Protein AF-0000000080279941 (afdb_homodimer)

InterPro domains:
  IPR000182 GNAT domain [PS51186] (4-153)
  IPR016181 Acyl-CoA N-acyltransferase [SSF55729] (5-298)
  IPR022902 N-acetyltransferase Eis [MF_01812] (3-399)
  IPR022902 N-acetyltransferase Eis [NF002367] (3-399)
  IPR025559 Enhanced intracellular survival protein domain [PF13530] (300-395)
  IPR036527 SCP2 sterol-binding domain superfamily [G3DSA:3.30.1050.10] (297-388)
  IPR036527 SCP2 sterol-binding domain superfamily [SSF55718] (299-399)
  IPR041380 Eis-like, acetyltransferase domain [PF17668] (181-288)
  IPR051554 Acetyltransferase Eis [PTHR37817] (5-399)

Radius of gyration: 28.17 Å; Cα contacts (8 Å, |Δi|>4): 1881; chains: 2; bounding box: 61×82×66 Å

Foldseek 3Di:
DDQKDKDFDDLVCVQVLLQQLCVQVVHHRDDPVRCVLQSLLADPPFKMFIPPPHTFWIKGWDWKWFAFAVGDIFIETEIDSTHGHPVCPPVCRSVNVLLVNLVVCVVVRNQKYKYDDPDDPPCVLQLWALQFKFWKKKFFLVPFDFDPPQAQAADKDKDWLVRCLVCVLVLVVLEDDRAGQAMHDDPSCSSVVSVVVVVDPFTKMKIFGADPVGTFWMWIWGKDDDDDVGAIEIETPATGGRDRRRVRNHVVVVSVDPRHRMYMYPGHFPPPQPLNRGPGSVSMDTPDMGRAMIMARSNQQVLQARHAWDFDKFKEAEDEPSDRNNGAIWIHDRNTIDGDPDDGQKYAYSNVCRNLQRAQDAQVVCVVVPRMDGDDPCRRVRRNRTSHDPGGHHHRDHD/DDQKDKDFDDLVCVQVLLQQLCVQVVHHRDDPVRCVLQSLLADPPFKMFIPNPHTFWIKGWDWKWFAFAVGDIFIETEIDSTHGHPVCPPVCRSVNNLLVNLVVCVVVRNQKYKYDDPDDPPCVLQLWALQFKFWKKKFFLVPFDFDPPQAQAADKDKDWLVRCLVCVLVLVVLEDDRAGQAMHDDPSCSSVVSVVVVVDPFTKMKIFGADPVGTFWMWIWGKDDDDDVGAIEIETDATGGRDRRRVRNHVVVVSPDPRHGMYMYPGHFPPPQPLNRGPGSVSMDTPDMGRAMIMARSNQQVLQARHAWDFDKFKEAEDEPSDRNNGAIWIHDRNTIDGDPDDGQKYAYSNVCRNLQRAQDAQVVCVVVPRMDGDDPCRRVRRNRTSHDPGGHHHRDHD

Solvent-accessible surface area (backbone atoms only — not comparable to full-atom values): 40721 Å² total; per-residue (Å²): 130,62,88,57,50,76,44,74,52,51,81,90,44,48,63,60,44,52,35,46,25,29,49,58,70,74,37,78,65,71,49,71,68,56,42,68,62,33,55,77,29,58,52,81,92,34,35,38,30,30,29,58,92,50,81,45,29,29,37,30,38,40,69,34,33,31,20,32,42,83,62,42,70,45,50,22,34,43,37,33,66,68,23,48,38,80,93,53,59,97,56,53,54,68,59,51,51,50,52,52,48,54,52,49,32,53,74,71,64,27,37,28,34,35,34,72,75,92,56,74,64,65,46,44,84,74,21,27,13,66,17,14,43,13,28,23,37,38,32,40,48,87,72,55,42,71,37,89,59,33,46,82,37,60,48,74,46,80,31,50,54,72,57,36,66,74,39,42,67,59,60,57,67,51,35,72,70,71,42,18,46,20,51,55,79,40,82,36,49,48,42,51,49,49,53,58,61,64,65,52,91,43,71,50,40,31,43,36,27,29,53,97,92,35,65,28,23,37,36,32,34,34,59,47,58,89,44,94,89,47,74,20,39,31,42,46,77,44,77,49,54,60,47,40,39,32,46,37,23,52,51,53,51,62,68,62,49,77,90,48,44,32,39,36,41,68,61,35,49,67,68,62,58,68,38,60,33,28,56,41,42,79,38,40,38,37,58,34,58,43,81,55,26,28,24,25,62,68,31,40,69,61,50,50,40,64,37,60,38,48,61,59,66,45,28,36,29,36,46,27,92,85,46,61,86,50,37,47,32,35,38,35,31,63,89,18,49,42,78,48,85,66,77,55,30,31,38,31,39,38,19,51,48,20,17,32,64,39,20,54,44,46,49,50,55,37,31,42,28,36,51,32,48,64,76,46,95,57,34,42,60,34,41,30,50,24,42,50,54,96,55,56,10,27,34,88,71,86,116,131,63,88,56,48,76,45,73,51,50,81,89,44,48,61,61,43,52,34,48,24,29,49,55,72,74,38,78,64,70,48,73,68,56,40,67,62,32,55,76,30,58,51,82,92,34,37,38,30,30,30,60,91,49,83,44,29,30,37,32,37,39,70,32,33,31,21,31,42,84,62,42,70,44,49,22,34,41,38,33,65,68,24,48,37,80,92,53,58,95,54,55,54,68,58,51,51,50,52,53,47,52,52,49,31,52,74,72,64,27,40,28,33,35,33,70,74,92,56,74,62,64,46,45,85,74,21,26,13,65,18,14,42,12,28,23,38,38,32,41,48,86,70,55,41,70,38,89,60,33,46,82,36,59,48,76,47,80,32,51,54,70,56,36,66,74,39,42,68,59,58,58,69,52,35,73,69,73,41,18,46,20,49,55,81,39,82,36,50,49,42,51,51,50,54,58,61,65,65,52,90,46,70,49,40,31,43,36,28,30,52,97,92,36,66,29,23,36,36,32,32,34,60,46,57,88,44,93,90,47,74,21,40,31,42,45,77,45,78,50,54,60,44,40,38,32,48,37,24,52,51,53,51,62,68,63,48,77,89,47,42,32,39,35,42,68,62,34,49,66,70,62,58,68,35,60,33,28,56,39,42,77,39,41,39,38,57,34,60,43,82,55,26,28,24,26,62,69,31,40,70,62,50,51,40,65,35,58,37,45,62,59,67,45,27,36,30,34,46,26,91,84,46,62,88,50,36,45,31,34,39,36,32,63,90,18,49,42,79,48,85,66,80,53,28,32,38,32,39,37,19,50,49,19,17,31,65,40,21,54,44,46,48,50,53,38,32,44,28,38,50,33,48,65,74,43,94,58,34,40,61,36,41,31,50,24,44,51,54,95,57,56,9,28,33,90,72,87,117

Secondary structure (DSSP, 8-state):
--S-EEEEPPGGGHHHHHHHHHHHTT-PPPPHHHHHHHGGGS-TT-EEEEEESEEEEEEEEEEEEEE-TTS-EEEEEEEEEEEE-GGGTTSSHHHHHHHHHHHHHHHHT--EEEE--SSTTSGGGGT-EEEEEEEEEEEETTT--B-TTS----EEEEE-HHHHHHHHHHHHHHS---STT-B---GGGHHHHHHHHHT-SS-EEEEEEEETTEEEEEEEEEEE-SSTTSPPEEEEEEEEESSHHHHHHHHHHHHH-TT--EEEEEEEETT--GGGGBSSGGGEEEEEEEEEEEEEESSHHHHHHHS---SS-EEEEEE-TT-GGG-EEEEEETTEEEEE-SPPSEEEEHHHHHHHHTTSS-HHHHHHTTSEEE-STTHHHHHHHHH--SS-----S--/--S-EEEEPPGGGHHHHHHHHHHHTT-PPPPHHHHHHHGGGS-TT-EEEEEESEEEEEEEEEEEEEE-TTS-EEEEEEEEEEEE-GGGTTSSHHHHHHHHHHHHHHHHT--EEEE--SSTTSSGGGT-EEEEEEEEEEEETTT--B-TTS----EEEEE-HHHHHHHHHHHHHHS---STT-B---GGGHHHHHHHHHT-SS-EEEEEEEETTEEEEEEEEEEE-SSTTSPPEEEEEEEEESSHHHHHHHHHHHHH-TT--EEEEEEEETT--GGGGBSSGGGEEEEEEEEEEEEEESSHHHHHHHS---SS-EEEEEE-TT-GGG-EEEEEETTEEEEE-SPPSEEEEHHHHHHHHTTSS-HHHHHHTTSEEE-STTHHHHHHHHH--SS-----S--

pLDDT: mean 95.0, std 4.56, range [46.12, 98.75]

Nearest PDB structures (foldseek):
  6rft-assembly1_C  TM=8.939E-01  e=1.212E-42  Mycobacteroides abscessus
  3sxn-assembly1_F  TM=8.979E-01  e=3.212E-42  Mycolicibacterium smegmatis MC2 155
  8f51-assembly1_A  TM=8.846E-01  e=4.867E-38  Mycobacterium tuberculosis H37Rv
  8f4w-assembly1_A  TM=8.832E-01  e=1.549E-37  Mycobacterium tuberculosis H37Rv
  6x7a-assembly1_AAA  TM=8.754E-01  e=7.015E-38  Mycobacterium tuberculosis H37Rv

Organism: Amycolatopsis orientalis (NCBI:txid31958)

Structure (mmCIF, N/CA/C/O backbone):
data_AF-0000000080279941-model_v1
#
loop_
_entity.id
_entity.type
_entity.pdbx_description
1 polymer Acetyltransferase
#
loop_
_atom_site.group_PDB
_atom_site.id
_atom_site.type_symbol
_atom_site.label_atom_id
_atom_site.label_alt_id
_atom_site.label_comp_id
_atom_site.label_asym_id
_atom_site.label_entity_id
_atom_site.label_seq_id
_atom_site.pdbx_PDB_ins_code
_atom_site.Cartn_x
_atom_site.Cartn_y
_atom_site.Cartn_z
_atom_site.occupancy
_atom_site.B_iso_or_equiv
_atom_site.auth_seq_id
_atom_site.auth_comp_id
_atom_site.auth_asym_id
_atom_site.auth_atom_id
_atom_site.pdbx_PDB_model_num
ATOM 1 N N . MET A 1 1 ? 24.609 -34 -15.008 1 46.12 1 MET A N 1
ATOM 2 C CA . MET A 1 1 ? 23.219 -34.375 -15.234 1 46.12 1 MET A CA 1
ATOM 3 C C . MET A 1 1 ? 22.828 -35.562 -14.375 1 46.12 1 MET A C 1
ATOM 5 O O . MET A 1 1 ? 23.516 -36.562 -14.367 1 46.12 1 MET A O 1
ATOM 9 N N . GLY A 1 2 ? 22.188 -35.281 -13.211 1 61.88 2 GLY A N 1
ATOM 10 C CA . GLY A 1 2 ? 22.078 -36.375 -12.258 1 61.88 2 GLY A CA 1
ATOM 11 C C . GLY A 1 2 ? 21.375 -37.594 -12.82 1 61.88 2 GLY A C 1
ATOM 12 O O . GLY A 1 2 ? 20.828 -37.531 -13.922 1 61.88 2 GLY A O 1
ATOM 13 N N . ASP A 1 3 ? 21.5 -38.75 -12.188 1 84.19 3 ASP A N 1
ATOM 14 C CA . ASP A 1 3 ? 21.031 -40.094 -12.516 1 84.19 3 ASP A CA 1
ATOM 15 C C . ASP A 1 3 ? 19.531 -40.219 -12.297 1 84.19 3 ASP A C 1
ATOM 17 O O . ASP A 1 3 ? 19.062 -41.156 -11.648 1 84.19 3 ASP A O 1
ATOM 21 N N . PHE A 1 4 ? 18.672 -39.156 -12.68 1 94.62 4 PHE A N 1
ATOM 22 C CA . PHE A 1 4 ? 17.234 -39.281 -12.594 1 94.62 4 PHE A CA 1
ATOM 23 C C . PHE A 1 4 ? 16.578 -38.875 -13.914 1 94.62 4 PHE A C 1
ATOM 25 O O . PHE A 1 4 ? 17.234 -38.281 -14.781 1 94.62 4 PHE A O 1
ATOM 32 N N . THR A 1 5 ? 15.352 -39.281 -14.164 1 96.56 5 THR A N 1
ATOM 33 C CA . THR A 1 5 ? 14.562 -38.938 -15.344 1 96.56 5 THR A CA 1
ATOM 34 C C . THR A 1 5 ? 13.281 -38.219 -14.945 1 96.56 5 THR A C 1
ATOM 36 O O . THR A 1 5 ? 12.734 -38.469 -13.867 1 96.56 5 THR A O 1
ATOM 39 N N . VAL A 1 6 ? 12.836 -37.281 -15.766 1 97.75 6 VAL A N 1
ATOM 40 C CA . VAL A 1 6 ? 11.562 -36.625 -15.57 1 97.75 6 VAL A CA 1
ATOM 41 C C . VAL A 1 6 ? 10.555 -37.094 -16.609 1 97.75 6 VAL A C 1
ATOM 43 O O . VAL A 1 6 ? 10.852 -37.125 -17.812 1 97.75 6 VAL A O 1
ATOM 46 N N . ARG A 1 7 ? 9.375 -37.469 -16.156 1 97.19 7 ARG A N 1
ATOM 47 C CA . ARG A 1 7 ? 8.32 -37.906 -17.062 1 97.19 7 ARG A CA 1
ATOM 48 C C . ARG A 1 7 ? 6.941 -37.656 -16.469 1 97.19 7 ARG A C 1
ATOM 50 O O . ARG A 1 7 ? 6.82 -37.375 -15.273 1 97.19 7 ARG A O 1
ATOM 57 N N . PRO A 1 8 ? 5.902 -37.75 -17.281 1 97.31 8 PRO A N 1
ATOM 58 C CA . PRO A 1 8 ? 4.547 -37.625 -16.75 1 97.31 8 PRO A CA 1
ATOM 59 C C . PRO A 1 8 ? 4.219 -38.688 -15.711 1 97.31 8 PRO A C 1
ATOM 61 O O . PRO A 1 8 ? 4.637 -39.844 -15.852 1 97.31 8 PRO A O 1
ATOM 64 N N . LEU A 1 9 ? 3.529 -38.219 -14.734 1 97.5 9 LEU A N 1
ATOM 65 C CA . LEU A 1 9 ? 3.035 -39.188 -13.742 1 97.5 9 LEU A CA 1
ATOM 66 C C . LEU A 1 9 ? 1.911 -40.031 -14.312 1 97.5 9 LEU A C 1
ATOM 68 O O . LEU A 1 9 ? 1.062 -39.531 -15.055 1 97.5 9 LEU A O 1
ATOM 72 N N . ARG A 1 10 ? 1.92 -41.281 -13.945 1 94.88 10 ARG A N 1
ATOM 73 C CA . ARG A 1 10 ? 0.759 -42.125 -14.18 1 94.88 10 ARG A CA 1
ATOM 74 C C . ARG A 1 10 ? -0.306 -41.906 -13.109 1 94.88 10 ARG A C 1
ATOM 76 O O . ARG A 1 10 ? -0.003 -41.438 -12.008 1 94.88 10 ARG A O 1
ATOM 83 N N . ALA A 1 11 ? -1.454 -42.25 -13.531 1 92.38 11 ALA A N 1
ATOM 84 C CA . ALA A 1 11 ? -2.582 -42 -12.633 1 92.38 11 ALA A CA 1
ATOM 85 C C . ALA A 1 11 ? -2.359 -42.719 -11.289 1 92.38 11 ALA A C 1
ATOM 87 O O . ALA A 1 11 ? -2.711 -42.156 -10.234 1 92.38 11 ALA A O 1
ATOM 88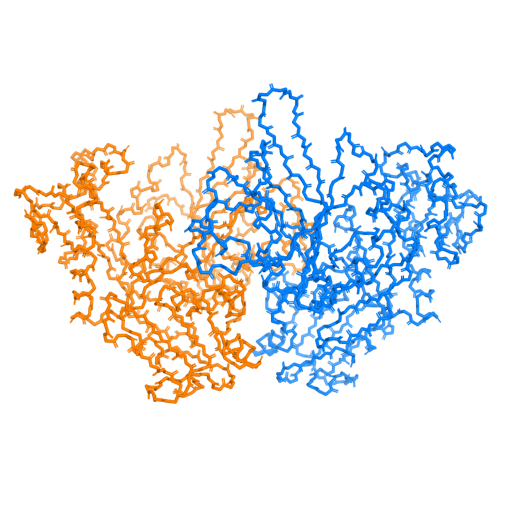 N N . ASP A 1 12 ? -1.789 -43.875 -11.305 1 93.38 12 ASP A N 1
ATOM 89 C CA . ASP A 1 12 ? -1.607 -44.656 -10.086 1 93.38 12 ASP A CA 1
ATOM 90 C C . ASP A 1 12 ? -0.451 -44.094 -9.25 1 93.38 12 ASP A C 1
ATOM 92 O O . ASP A 1 12 ? -0.204 -44.594 -8.141 1 93.38 12 ASP A O 1
ATOM 96 N N . GLU A 1 13 ? 0.214 -43.125 -9.742 1 95.81 13 GLU A N 1
ATOM 97 C CA . GLU A 1 13 ? 1.347 -42.531 -9.031 1 95.81 13 GLU A CA 1
ATOM 98 C C . GLU A 1 13 ? 0.955 -41.219 -8.359 1 95.81 13 GLU A C 1
ATOM 100 O O . GLU A 1 13 ? 1.751 -40.625 -7.621 1 95.81 13 GLU A O 1
ATOM 105 N N . ASP A 1 14 ? -0.252 -40.781 -8.539 1 95.19 14 ASP A N 1
ATOM 106 C CA . ASP A 1 14 ? -0.701 -39.469 -8.055 1 95.19 14 ASP A CA 1
ATOM 107 C C . ASP A 1 14 ? -0.672 -39.406 -6.527 1 95.19 14 ASP A C 1
ATOM 109 O O . ASP A 1 14 ? -0.281 -38.406 -5.941 1 95.19 14 ASP A O 1
ATOM 113 N N . ARG A 1 15 ? -1.071 -40.438 -5.914 1 94.81 15 ARG A N 1
ATOM 114 C CA . ARG A 1 15 ? -1.086 -40.469 -4.453 1 94.81 15 ARG A CA 1
ATOM 115 C C . ARG A 1 15 ? 0.325 -40.344 -3.889 1 94.81 15 ARG A C 1
ATOM 117 O O . ARG A 1 15 ? 0.568 -39.531 -2.982 1 94.81 15 ARG A O 1
ATOM 124 N N . ALA A 1 16 ? 1.184 -41.156 -4.41 1 95.19 16 ALA A N 1
ATOM 125 C CA . ALA A 1 16 ? 2.574 -41.094 -3.969 1 95.19 16 ALA A CA 1
ATOM 126 C C . ALA A 1 16 ? 3.166 -39.719 -4.176 1 95.19 16 ALA A C 1
ATOM 128 O O . ALA A 1 16 ? 3.924 -39.219 -3.336 1 95.19 16 ALA A O 1
ATOM 129 N N . ALA A 1 17 ? 2.859 -39.125 -5.301 1 96.56 17 ALA A N 1
ATOM 130 C CA . ALA A 1 17 ? 3.328 -37.781 -5.602 1 96.56 17 ALA A CA 1
ATOM 131 C C . ALA A 1 17 ? 2.791 -36.781 -4.586 1 96.56 17 ALA A C 1
ATOM 133 O O . ALA A 1 17 ? 3.529 -35.906 -4.105 1 96.56 17 ALA A O 1
ATOM 134 N N . THR A 1 18 ? 1.536 -36.875 -4.289 1 95.12 18 THR A N 1
ATOM 135 C CA . THR A 1 18 ? 0.921 -35.969 -3.307 1 95.12 18 THR A CA 1
ATOM 136 C C . THR A 1 18 ? 1.565 -36.156 -1.936 1 95.12 18 THR A C 1
ATOM 138 O O . THR A 1 18 ? 1.853 -35.188 -1.243 1 95.12 18 THR A O 1
ATOM 141 N N . ASP A 1 19 ? 1.815 -37.406 -1.568 1 95 19 ASP A N 1
ATOM 142 C CA . ASP A 1 19 ? 2.459 -37.688 -0.29 1 95 19 ASP A CA 1
ATOM 143 C C . ASP A 1 19 ? 3.873 -37.125 -0.246 1 95 19 ASP A C 1
ATOM 145 O O . ASP A 1 19 ? 4.312 -36.594 0.791 1 95 19 ASP A O 1
ATOM 149 N N . LEU A 1 20 ? 4.555 -37.25 -1.301 1 95.69 20 LEU A N 1
ATOM 150 C CA . LEU A 1 20 ? 5.891 -36.688 -1.381 1 95.69 20 LEU A CA 1
ATOM 151 C C . LEU A 1 20 ? 5.844 -35.156 -1.152 1 95.69 20 LEU A C 1
ATOM 153 O O . LEU A 1 20 ? 6.645 -34.625 -0.383 1 95.69 20 LEU A O 1
ATOM 157 N N . PHE A 1 21 ? 4.938 -34.562 -1.831 1 95 21 PHE A N 1
ATOM 158 C CA . PHE A 1 21 ? 4.758 -33.125 -1.654 1 95 21 PHE A CA 1
ATOM 159 C C . PHE A 1 21 ? 4.48 -32.781 -0.194 1 95 21 PHE A C 1
ATOM 161 O O . PHE A 1 21 ? 5.098 -31.875 0.369 1 95 21 PHE A O 1
ATOM 168 N N . ARG A 1 22 ? 3.59 -33.438 0.386 1 94.25 22 ARG A N 1
ATOM 169 C CA . ARG A 1 22 ? 3.221 -33.188 1.776 1 94.25 22 ARG A CA 1
ATOM 170 C C . ARG A 1 22 ? 4.418 -33.375 2.703 1 94.25 22 ARG A C 1
ATOM 172 O O . ARG A 1 22 ? 4.656 -32.562 3.59 1 94.25 22 ARG A O 1
ATOM 179 N N . ARG A 1 23 ? 5.188 -34.375 2.488 1 93.25 23 ARG A N 1
ATOM 180 C CA . ARG A 1 23 ? 6.379 -34.625 3.293 1 93.25 23 ARG A CA 1
ATOM 181 C C . ARG A 1 23 ? 7.375 -33.469 3.158 1 93.25 23 ARG A C 1
ATOM 183 O O . ARG A 1 23 ? 8.008 -33.062 4.137 1 93.25 23 ARG A O 1
ATOM 190 N N . ALA A 1 24 ? 7.461 -33.031 1.947 1 91.69 24 ALA A N 1
ATOM 191 C CA . ALA A 1 24 ? 8.375 -31.938 1.696 1 91.69 24 ALA A CA 1
ATOM 192 C C . ALA A 1 24 ? 7.977 -30.703 2.502 1 91.69 24 ALA A C 1
ATOM 194 O O . ALA A 1 24 ? 8.828 -29.859 2.838 1 91.69 24 ALA A O 1
ATOM 195 N N . LEU A 1 25 ? 6.711 -30.578 2.832 1 90.25 25 LEU A N 1
ATOM 196 C CA . LEU A 1 25 ? 6.199 -29.453 3.615 1 90.25 25 LEU A CA 1
ATOM 197 C C . LEU A 1 25 ? 6.074 -29.828 5.09 1 90.25 25 LEU A C 1
ATOM 199 O O . LEU A 1 25 ? 5.57 -29.047 5.895 1 90.25 25 LEU A O 1
ATOM 203 N N . HIS A 1 26 ? 6.457 -31.031 5.461 1 92.81 26 HIS A N 1
ATOM 204 C CA . HIS A 1 26 ? 6.406 -31.562 6.82 1 92.81 26 HIS A CA 1
ATOM 205 C C . HIS A 1 26 ? 4.965 -31.766 7.277 1 92.81 26 HIS A C 1
ATOM 207 O O . HIS A 1 26 ? 4.641 -31.516 8.445 1 92.81 26 HIS A O 1
ATOM 213 N N . VAL A 1 27 ? 4.129 -32.094 6.316 1 90.44 27 VAL A N 1
ATOM 214 C CA . VAL A 1 27 ? 2.734 -32.438 6.586 1 90.44 27 VAL A CA 1
ATOM 215 C C . VAL A 1 27 ? 2.535 -33.938 6.465 1 90.44 27 VAL A C 1
ATOM 217 O O . VAL A 1 27 ? 3.105 -34.594 5.574 1 90.44 27 VAL A O 1
ATOM 220 N N . LYS A 1 28 ? 1.69 -34.469 7.27 1 91.38 28 LYS A N 1
ATOM 221 C CA . LYS A 1 28 ? 1.429 -35.906 7.258 1 91.38 28 LYS A CA 1
ATOM 222 C C . LYS A 1 28 ? 0.789 -36.344 5.941 1 91.38 28 LYS A C 1
ATOM 224 O O . LYS A 1 28 ? 0.019 -35.594 5.344 1 91.38 28 LYS A O 1
ATOM 229 N N . GLU A 1 29 ? 1.066 -37.594 5.633 1 92.44 29 GLU A N 1
ATOM 230 C CA . GLU A 1 29 ? 0.453 -38.188 4.441 1 92.44 29 GLU A CA 1
ATOM 231 C C . GLU A 1 29 ? -1.064 -38.25 4.586 1 92.44 29 GLU A C 1
ATOM 233 O O . GLU A 1 29 ? -1.59 -38.219 5.699 1 92.44 29 GLU A O 1
ATOM 238 N N . MET A 1 30 ? -1.622 -38.312 3.486 1 90.06 30 MET A N 1
ATOM 239 C CA . MET A 1 30 ? -3.08 -38.375 3.504 1 90.06 30 MET A CA 1
ATOM 240 C C . MET A 1 30 ? -3.535 -39.781 3.891 1 90.06 30 MET A C 1
ATOM 242 O O . MET A 1 30 ? -2.914 -40.781 3.5 1 90.06 30 MET A O 1
ATOM 246 N N . THR A 1 31 ? -4.617 -39.781 4.648 1 92.06 31 THR A N 1
ATOM 247 C CA . THR A 1 31 ? -5.293 -41.062 4.859 1 92.06 31 THR A CA 1
ATOM 248 C C . THR A 1 31 ? -6.008 -41.5 3.586 1 92.06 31 THR A C 1
ATOM 250 O O . THR A 1 31 ? -6.141 -40.75 2.639 1 92.06 31 THR A O 1
ATOM 253 N N . ASP A 1 32 ? -6.422 -42.75 3.615 1 93.31 32 ASP A N 1
ATOM 254 C CA . ASP A 1 32 ? -7.172 -43.25 2.475 1 93.31 32 ASP A CA 1
ATOM 255 C C . ASP A 1 32 ? -8.461 -42.469 2.262 1 93.31 32 ASP A C 1
ATOM 257 O O . ASP A 1 32 ? -8.844 -42.188 1.123 1 93.31 32 ASP A O 1
ATOM 261 N N . GLU A 1 33 ? -9.039 -42.094 3.324 1 90.44 33 GLU A N 1
ATOM 262 C CA . GLU A 1 33 ? -10.273 -41.312 3.262 1 90.44 33 GLU A CA 1
ATOM 263 C C . GLU A 1 33 ? -10.023 -39.906 2.682 1 90.44 33 GLU A C 1
ATOM 265 O O . GLU A 1 33 ? -10.773 -39.438 1.823 1 90.44 33 GLU A O 1
ATOM 270 N N . GLU A 1 34 ? -9.008 -39.312 3.121 1 89.06 34 GLU A N 1
ATOM 271 C CA . GLU A 1 34 ? -8.656 -38 2.619 1 89.06 34 GLU A CA 1
ATOM 272 C C . GLU A 1 34 ? -8.336 -38.031 1.127 1 89.06 34 GLU A C 1
ATOM 274 O O . GLU A 1 34 ? -8.766 -37.156 0.37 1 89.06 34 GLU A O 1
ATOM 279 N N . TRP A 1 35 ? -7.551 -39.062 0.842 1 91.69 35 TRP A N 1
ATOM 280 C CA . TRP A 1 35 ? -7.168 -39.188 -0.559 1 91.69 35 TRP A CA 1
ATOM 281 C C . TRP A 1 35 ? -8.391 -39.406 -1.44 1 91.69 35 TRP A C 1
ATOM 283 O O . TRP A 1 35 ? -8.516 -38.781 -2.504 1 91.69 35 TRP A O 1
ATOM 293 N N . SER A 1 36 ? -9.258 -40.25 -1.016 1 90.5 36 SER A N 1
ATOM 294 C CA . SER A 1 36 ? -10.469 -40.531 -1.783 1 90.5 36 SER A CA 1
ATOM 295 C C . SER A 1 36 ? -11.281 -39.25 -2.023 1 90.5 36 SER A C 1
ATOM 297 O O . SER A 1 36 ? -11.883 -39.094 -3.084 1 90.5 36 SER A O 1
ATOM 299 N N . ALA A 1 37 ? -11.164 -38.344 -1.15 1 87.38 37 ALA A N 1
ATOM 300 C CA . ALA A 1 37 ? -11.945 -37.125 -1.217 1 87.38 37 ALA A CA 1
ATOM 301 C C . ALA A 1 37 ? -11.352 -36.156 -2.23 1 87.38 37 ALA A C 1
ATOM 303 O O . ALA A 1 37 ? -12.062 -35.312 -2.787 1 87.38 37 ALA A O 1
ATOM 304 N N . ILE A 1 38 ? -10.023 -36.312 -2.508 1 89.06 38 ILE A N 1
ATOM 305 C CA . ILE A 1 38 ? -9.43 -35.25 -3.295 1 89.06 38 ILE A CA 1
ATOM 306 C C . ILE A 1 38 ? -8.812 -35.812 -4.57 1 89.06 38 ILE A C 1
ATOM 308 O O . ILE A 1 38 ? -8.281 -35.062 -5.395 1 89.06 38 ILE A O 1
ATOM 312 N N . SER A 1 39 ? -8.859 -37.062 -4.715 1 89.62 39 SER A N 1
ATOM 313 C CA . SER A 1 39 ? -8.195 -37.719 -5.855 1 89.62 39 SER A CA 1
ATOM 314 C C . SER A 1 39 ? -8.719 -37.125 -7.172 1 89.62 39 SER A C 1
ATOM 316 O O . SER A 1 39 ? -7.961 -37 -8.141 1 89.62 39 SER A O 1
ATOM 318 N N . SER A 1 40 ? -9.969 -36.719 -7.16 1 86.62 40 SER A N 1
ATOM 319 C CA . SER A 1 40 ? -10.578 -36.188 -8.367 1 86.62 40 SER A CA 1
ATOM 320 C C . SER A 1 40 ? -10.031 -34.781 -8.664 1 86.62 40 SER A C 1
ATOM 322 O O . SER A 1 40 ? -10.258 -34.25 -9.75 1 86.62 40 SER A O 1
ATOM 324 N N . SER A 1 41 ? -9.289 -34.25 -7.746 1 90.25 41 SER A N 1
ATOM 325 C CA . SER A 1 41 ? -8.719 -32.906 -7.918 1 90.25 41 SER A CA 1
ATOM 326 C C . SER A 1 41 ? -7.469 -32.938 -8.797 1 90.25 41 SER A C 1
ATOM 328 O O . SER A 1 41 ? -6.957 -31.906 -9.211 1 90.25 41 SER A O 1
ATOM 330 N N . ARG A 1 42 ? -6.996 -34.156 -9.039 1 91.81 42 ARG A N 1
ATOM 331 C CA . ARG A 1 42 ? -5.781 -34.25 -9.836 1 91.81 42 ARG A CA 1
ATOM 332 C C . ARG A 1 42 ? -6.094 -34.188 -11.32 1 91.81 42 ARG A C 1
ATOM 334 O O . ARG A 1 42 ? -6.473 -35.219 -11.922 1 91.81 42 ARG A O 1
ATOM 341 N N . GLN A 1 43 ? -5.891 -33.031 -11.883 1 94.31 43 GLN A N 1
ATOM 342 C CA . GLN A 1 43 ? -6.102 -32.906 -13.32 1 94.31 43 GLN A CA 1
ATOM 343 C C . GLN A 1 43 ? -5.203 -33.875 -14.086 1 94.31 43 GLN A C 1
ATOM 345 O O . GLN A 1 43 ? -3.986 -33.875 -13.898 1 94.31 43 GLN A O 1
ATOM 350 N N . PRO A 1 44 ? -5.77 -34.656 -14.953 1 93.38 44 PRO A N 1
ATOM 351 C CA . PRO A 1 44 ? -4.965 -35.625 -15.711 1 93.38 44 PRO A CA 1
ATOM 352 C C . PRO A 1 44 ? -3.941 -34.938 -16.625 1 93.38 44 PRO A C 1
ATOM 354 O O . PRO A 1 44 ? -4.191 -33.844 -17.141 1 93.38 44 PRO A O 1
ATOM 357 N N . ASP A 1 45 ? -2.781 -35.594 -16.781 1 93.19 45 ASP A N 1
ATOM 358 C CA . ASP A 1 45 ? -1.724 -35.25 -17.734 1 93.19 45 ASP A CA 1
ATOM 359 C C . ASP A 1 45 ? -1.071 -33.906 -17.375 1 93.19 45 ASP A C 1
ATOM 361 O O . ASP A 1 45 ? -0.507 -33.25 -18.234 1 93.19 45 ASP A O 1
ATOM 365 N N . ARG A 1 46 ? -1.201 -33.531 -16.094 1 96.5 46 ARG A N 1
ATOM 366 C CA . ARG A 1 46 ? -0.619 -32.25 -15.703 1 96.5 46 ARG A CA 1
ATOM 367 C C . ARG A 1 46 ? 0.363 -32.438 -14.547 1 96.5 46 ARG A C 1
ATOM 369 O O . ARG A 1 46 ? 0.781 -31.453 -13.93 1 96.5 46 ARG A O 1
ATOM 376 N N . GLY A 1 47 ? 0.637 -33.656 -14.258 1 97.44 47 GLY A N 1
ATOM 377 C CA . GLY A 1 47 ? 1.631 -33.969 -13.25 1 97.44 47 GLY A CA 1
ATOM 378 C C . GLY A 1 47 ? 2.912 -34.562 -13.82 1 97.44 47 GLY A C 1
ATOM 379 O O . GLY A 1 47 ? 2.871 -35.375 -14.734 1 97.44 47 GLY A O 1
ATOM 380 N N . LEU A 1 48 ? 4.062 -34.031 -13.328 1 98.25 48 LEU A N 1
ATOM 381 C CA . LEU A 1 48 ? 5.375 -34.562 -13.672 1 98.25 48 LEU A CA 1
ATOM 382 C C . LEU A 1 48 ? 6.078 -35.125 -12.438 1 98.25 48 LEU A C 1
ATOM 384 O O . LEU A 1 48 ? 5.922 -34.594 -11.336 1 98.25 48 LEU A O 1
ATOM 388 N N . GLY A 1 49 ? 6.797 -36.156 -12.664 1 98.19 49 GLY A N 1
ATOM 389 C CA . GLY A 1 49 ? 7.617 -36.75 -11.625 1 98.19 49 GLY A CA 1
ATOM 390 C C . GLY A 1 49 ? 9.062 -36.938 -12.039 1 98.19 49 GLY A C 1
ATOM 391 O O . GLY A 1 49 ? 9.352 -37.188 -13.219 1 98.19 49 GLY A O 1
ATOM 392 N N . ALA A 1 50 ? 9.969 -36.719 -11.117 1 98.25 50 ALA A N 1
ATOM 393 C CA . ALA A 1 50 ? 11.367 -37.125 -11.25 1 98.25 50 ALA A CA 1
ATOM 394 C C . ALA A 1 50 ? 11.633 -38.469 -10.586 1 98.25 50 ALA A C 1
ATOM 396 O O . ALA A 1 50 ? 11.219 -38.688 -9.445 1 98.25 50 ALA A O 1
ATOM 397 N N . PHE A 1 51 ? 12.367 -39.375 -11.266 1 97.5 51 PHE A N 1
ATOM 398 C CA . PHE A 1 51 ? 12.539 -40.75 -10.789 1 97.5 51 PHE A CA 1
ATOM 399 C C . PHE A 1 51 ? 14.016 -41.125 -10.789 1 97.5 51 PHE A C 1
ATOM 401 O O . PHE A 1 51 ? 14.719 -40.906 -11.773 1 97.5 51 PHE A O 1
ATOM 408 N N . ASP A 1 52 ? 14.375 -41.781 -9.523 1 93.12 52 ASP A N 1
ATOM 409 C CA . ASP A 1 52 ? 15.719 -42.344 -9.43 1 93.12 52 ASP A CA 1
ATOM 410 C C . ASP A 1 52 ? 15.719 -43.625 -8.555 1 93.12 52 ASP A C 1
ATOM 412 O O . ASP A 1 52 ? 16.078 -43.562 -7.375 1 93.12 52 ASP A O 1
ATOM 416 N N . PRO A 1 53 ? 15.555 -45 -8.734 1 88.56 53 PRO A N 1
ATOM 417 C CA . PRO A 1 53 ? 14.438 -45.125 -9.664 1 88.56 53 PRO A CA 1
ATOM 418 C C . PRO A 1 53 ? 13.102 -44.719 -9.039 1 88.56 53 PRO A C 1
ATOM 420 O O . PRO A 1 53 ? 12.078 -44.688 -9.727 1 88.56 53 PRO A O 1
ATOM 423 N N . GLU A 1 54 ? 13.008 -44.375 -7.754 1 93.88 54 GLU A N 1
ATOM 424 C CA . GLU A 1 54 ? 11.789 -43.969 -7.051 1 93.88 54 GLU A CA 1
ATOM 425 C C . GLU A 1 54 ? 11.438 -42.531 -7.332 1 93.88 54 GLU A C 1
ATOM 427 O O . GLU A 1 54 ? 12.289 -41.75 -7.785 1 93.88 54 GLU A O 1
ATOM 432 N N . LEU A 1 55 ? 10.203 -42.281 -7.059 1 97.38 55 LEU A N 1
ATOM 433 C CA . LEU A 1 55 ? 9.758 -40.875 -7.184 1 97.38 55 LEU A CA 1
ATOM 434 C 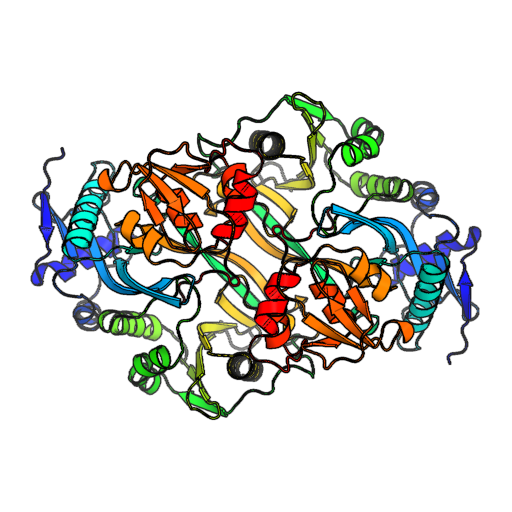C . LEU A 1 55 ? 10.508 -39.969 -6.203 1 97.38 55 LEU A C 1
ATOM 436 O O . LEU A 1 55 ? 10.477 -40.219 -4.992 1 97.38 55 LEU A O 1
ATOM 440 N N . ILE A 1 56 ? 11.211 -38.969 -6.664 1 97.75 56 ILE A N 1
ATOM 441 C CA . ILE A 1 56 ? 12.023 -38.156 -5.785 1 97.75 56 ILE A CA 1
ATOM 442 C C . ILE A 1 56 ? 11.586 -36.688 -5.898 1 97.75 56 ILE A C 1
ATOM 444 O O . ILE A 1 56 ? 12.039 -35.844 -5.133 1 97.75 56 ILE A O 1
ATOM 448 N N . GLY A 1 57 ? 10.766 -36.375 -6.809 1 98 57 GLY A N 1
ATOM 449 C CA . GLY A 1 57 ? 10.242 -35.031 -6.996 1 98 57 GLY A CA 1
ATOM 450 C C . GLY A 1 57 ? 8.945 -35 -7.781 1 98 57 GLY A C 1
ATOM 451 O O . GLY A 1 57 ? 8.656 -35.938 -8.555 1 98 57 GLY A O 1
ATOM 452 N N . THR A 1 58 ? 8.203 -34 -7.59 1 97.94 58 THR A N 1
ATOM 453 C CA . THR A 1 58 ? 6.914 -33.875 -8.258 1 97.94 58 THR A CA 1
ATOM 454 C C . THR A 1 58 ? 6.594 -32.406 -8.539 1 97.94 58 THR A C 1
ATOM 456 O O . THR A 1 58 ? 7.094 -31.516 -7.844 1 97.94 58 THR A O 1
ATOM 459 N N . VAL A 1 59 ? 5.844 -32.125 -9.531 1 97.88 59 VAL A N 1
ATOM 460 C CA . VAL A 1 59 ? 5.238 -30.844 -9.828 1 97.88 59 VAL A CA 1
ATOM 461 C C . VAL A 1 59 ? 3.936 -31.047 -10.594 1 97.88 59 VAL A C 1
ATOM 463 O O . VAL A 1 59 ? 3.811 -31.984 -11.383 1 97.88 59 VAL A O 1
ATOM 466 N N . ARG A 1 60 ? 3.002 -30.25 -10.297 1 97 60 ARG A N 1
ATOM 467 C CA . ARG A 1 60 ? 1.711 -30.312 -10.969 1 97 60 ARG A CA 1
ATOM 468 C C . ARG A 1 60 ? 1.229 -28.922 -11.375 1 97 60 ARG A C 1
ATOM 470 O O . ARG A 1 60 ? 1.796 -27.922 -10.945 1 97 60 ARG A O 1
ATOM 477 N N . SER A 1 61 ? 0.298 -28.859 -12.266 1 97.56 61 SER A N 1
ATOM 478 C CA . SER A 1 61 ? -0.379 -27.625 -12.641 1 97.56 61 SER A CA 1
ATOM 479 C C . SER A 1 61 ? -1.842 -27.875 -12.984 1 97.56 61 SER A C 1
ATOM 481 O O . SER A 1 61 ? -2.248 -29.031 -13.195 1 97.56 61 SER A O 1
ATOM 483 N N . PHE A 1 62 ? -2.58 -26.859 -12.914 1 97.38 62 PHE A N 1
ATOM 484 C CA . PHE A 1 62 ? -3.98 -26.859 -13.32 1 97.38 62 PHE A CA 1
ATOM 485 C C . PHE A 1 62 ? -4.219 -25.844 -14.438 1 97.38 62 PHE A C 1
ATOM 487 O O . PHE A 1 62 ? -3.66 -24.75 -14.406 1 97.38 62 PHE A O 1
ATOM 494 N N . ASP A 1 63 ? -5.074 -26.297 -15.383 1 97.31 63 ASP A N 1
ATOM 495 C CA . ASP A 1 63 ? -5.449 -25.344 -16.438 1 97.31 63 ASP A CA 1
ATOM 496 C C . ASP A 1 63 ? -6.309 -24.219 -15.867 1 97.31 63 ASP A C 1
ATOM 498 O O . ASP A 1 63 ? -7.227 -24.469 -15.086 1 97.31 63 ASP A O 1
ATOM 502 N N . SER A 1 64 ? -5.938 -23.031 -16.234 1 97.06 64 SER A N 1
ATOM 503 C CA . SER A 1 64 ? -6.664 -21.828 -15.844 1 97.06 64 SER A CA 1
ATOM 504 C C . SER A 1 64 ? -6.547 -20.75 -16.906 1 97.06 64 SER A C 1
ATOM 506 O O . SER A 1 64 ? -6.219 -21.031 -18.062 1 97.06 64 SER A O 1
ATOM 508 N N . GLU A 1 65 ? -7.059 -19.641 -16.625 1 97.88 65 GLU A N 1
ATOM 509 C CA . GLU A 1 65 ? -6.926 -18.406 -17.391 1 97.88 65 GLU A CA 1
ATOM 510 C C . GLU A 1 65 ? -6.617 -17.219 -16.484 1 97.88 65 GLU A C 1
ATOM 512 O O . GLU A 1 65 ? -7.059 -17.172 -15.336 1 97.88 65 GLU A O 1
ATOM 517 N N . VAL A 1 66 ? -5.855 -16.312 -17.016 1 98.38 66 VAL A N 1
ATOM 518 C CA . VAL A 1 66 ? -5.516 -15.133 -16.234 1 98.38 66 VAL A CA 1
ATOM 519 C C . VAL A 1 66 ? -5.953 -13.875 -16.969 1 98.38 66 VAL A C 1
ATOM 521 O O . VAL A 1 66 ? -5.805 -13.781 -18.188 1 98.38 66 VAL A O 1
ATOM 524 N N . THR A 1 67 ? -6.566 -12.961 -16.25 1 98.44 67 THR A N 1
ATOM 525 C CA . THR A 1 67 ? -6.945 -11.656 -16.781 1 98.44 67 THR A CA 1
ATOM 526 C C . THR A 1 67 ? -5.73 -10.734 -16.875 1 98.44 67 THR A C 1
ATOM 528 O O . THR A 1 67 ? -4.93 -10.672 -15.938 1 98.44 67 THR A O 1
ATOM 531 N N . LEU A 1 68 ? -5.578 -10.086 -18 1 98.31 68 LEU A N 1
ATOM 532 C CA . LEU A 1 68 ? -4.434 -9.219 -18.234 1 98.31 68 LEU A CA 1
ATOM 533 C C . LEU A 1 68 ? -4.852 -7.75 -18.203 1 98.31 68 LEU A C 1
ATOM 535 O O . LEU A 1 68 ? -6.043 -7.438 -18.281 1 98.31 68 LEU A O 1
ATOM 539 N N . PRO A 1 69 ? -3.812 -6.844 -17.984 1 96.88 69 PRO A N 1
ATOM 540 C CA . PRO A 1 69 ? -4.145 -5.434 -18.188 1 96.88 69 PRO A CA 1
ATOM 541 C C . PRO A 1 69 ? -4.797 -5.18 -19.547 1 96.88 69 PRO A C 1
ATOM 543 O O . PRO A 1 69 ? -4.289 -5.641 -20.578 1 96.88 69 PRO A O 1
ATOM 546 N N . GLY A 1 70 ? -5.91 -4.477 -19.531 1 93.5 70 GLY A N 1
ATOM 547 C CA . GLY A 1 70 ? -6.68 -4.266 -20.75 1 93.5 70 GLY A CA 1
ATOM 548 C C . GLY A 1 70 ? -7.895 -5.168 -20.844 1 93.5 70 GLY A C 1
ATOM 549 O O . GLY A 1 70 ? -8.75 -4.973 -21.719 1 93.5 70 GLY A O 1
ATOM 550 N N . GLY A 1 71 ? -7.941 -6.266 -20 1 93.75 71 GLY A N 1
ATOM 551 C CA . GLY A 1 71 ? -9.148 -7.07 -19.891 1 93.75 71 GLY A CA 1
ATOM 552 C C . GLY A 1 71 ? -9.062 -8.383 -20.641 1 93.75 71 GLY A C 1
ATOM 553 O O . GLY A 1 71 ? -9.883 -9.281 -20.438 1 93.75 71 GLY A O 1
ATOM 554 N N . GLY A 1 72 ? -8.086 -8.531 -21.516 1 95.56 72 GLY A N 1
ATOM 555 C CA . GLY A 1 72 ? -7.91 -9.797 -22.203 1 95.56 72 GLY A CA 1
ATOM 556 C C . GLY A 1 72 ? -7.48 -10.922 -21.281 1 95.56 72 GLY A C 1
ATOM 557 O O . GLY A 1 72 ? -7.055 -10.672 -20.141 1 95.56 72 GLY A O 1
ATOM 558 N N . THR A 1 73 ? -7.699 -12.164 -21.766 1 97.81 73 THR A N 1
ATOM 559 C CA . THR A 1 73 ? -7.293 -13.336 -21 1 97.81 73 THR A CA 1
ATOM 560 C C . THR A 1 73 ? -6.402 -14.25 -21.844 1 97.81 73 THR A C 1
ATOM 562 O O . THR A 1 73 ? -6.449 -14.211 -23.062 1 97.81 73 THR A O 1
ATOM 565 N N . VAL A 1 74 ? -5.586 -14.953 -21.188 1 98.38 74 VAL A N 1
ATOM 566 C CA . VAL A 1 74 ? -4.797 -16 -21.828 1 98.38 74 VAL A CA 1
ATOM 567 C C . VAL A 1 74 ? -4.824 -17.266 -20.969 1 98.38 74 VAL A C 1
ATOM 569 O O . VAL A 1 74 ? -5.102 -17.203 -19.781 1 98.38 74 VAL A O 1
ATOM 572 N N . PRO A 1 75 ? -4.535 -18.391 -21.641 1 98.5 75 PRO A N 1
ATOM 573 C CA . PRO A 1 75 ? -4.367 -19.625 -20.859 1 98.5 75 PRO A CA 1
ATOM 574 C C . PRO A 1 75 ? -3.25 -19.516 -19.828 1 98.5 75 PRO A C 1
ATOM 576 O O . PRO A 1 75 ? -2.209 -18.906 -20.094 1 98.5 75 PRO A O 1
ATOM 579 N N . LEU A 1 76 ? -3.477 -20.031 -18.656 1 98.44 76 LEU A N 1
ATOM 580 C CA . LEU A 1 76 ? -2.541 -20.016 -17.531 1 98.44 76 LEU A CA 1
ATOM 581 C C . LEU A 1 76 ? -2.375 -21.391 -16.922 1 98.44 76 LEU A C 1
ATOM 583 O O . LEU A 1 76 ? -3.361 -22.109 -16.719 1 98.44 76 LEU A O 1
ATOM 587 N N . ALA A 1 77 ? -1.171 -21.766 -16.719 1 98.5 77 ALA A N 1
ATOM 588 C CA . ALA A 1 77 ? -0.898 -22.938 -15.898 1 98.5 77 ALA A CA 1
ATOM 589 C C . ALA A 1 77 ? -0.748 -22.562 -14.43 1 98.5 77 ALA A C 1
ATOM 591 O O . ALA A 1 77 ? 0.2 -21.859 -14.055 1 98.5 77 ALA A O 1
ATOM 592 N N . ALA A 1 78 ? -1.666 -22.953 -13.625 1 98 78 ALA A N 1
ATOM 593 C CA . ALA A 1 78 ? -1.568 -22.766 -12.18 1 98 78 ALA A CA 1
ATOM 594 C C . ALA A 1 78 ? -0.721 -23.859 -11.539 1 98 78 ALA A C 1
ATOM 596 O O . ALA A 1 78 ? -1.198 -24.969 -11.328 1 98 78 ALA A O 1
ATOM 597 N N . VAL A 1 79 ? 0.461 -23.516 -11.219 1 97.81 79 VAL A N 1
ATOM 598 C CA . VAL A 1 79 ? 1.452 -24.484 -10.773 1 97.81 79 VAL A CA 1
ATOM 599 C C . VAL A 1 79 ? 1.265 -24.781 -9.289 1 97.81 79 VAL A C 1
ATOM 601 O O . VAL A 1 79 ? 1.119 -23.844 -8.484 1 97.81 79 VAL A O 1
ATOM 604 N N . SER A 1 80 ? 1.295 -26.047 -8.938 1 95.88 80 SER A N 1
ATOM 605 C CA . SER A 1 80 ? 1.034 -26.484 -7.57 1 95.88 80 SER A CA 1
ATOM 606 C C . SER A 1 80 ? 1.793 -27.766 -7.25 1 95.88 80 SER A C 1
ATOM 608 O O . SER A 1 80 ? 2.352 -28.406 -8.141 1 95.88 80 SER A O 1
ATOM 610 N N . LEU A 1 81 ? 1.917 -28.062 -5.949 1 95.19 81 LEU A N 1
ATOM 611 C CA . LEU A 1 81 ? 2.412 -29.344 -5.453 1 95.19 81 LEU A CA 1
ATOM 612 C C . LEU A 1 81 ? 3.842 -29.594 -5.926 1 95.19 81 LEU A C 1
ATOM 614 O O . LEU A 1 81 ? 4.141 -30.656 -6.48 1 95.19 81 LEU A O 1
ATOM 618 N N . VAL A 1 82 ? 4.59 -28.641 -5.781 1 96.12 82 VAL A N 1
ATOM 619 C CA . VAL A 1 82 ? 6.012 -28.75 -6.09 1 96.12 82 VAL A CA 1
ATOM 620 C C . VAL A 1 82 ? 6.77 -29.266 -4.871 1 96.12 82 VAL A C 1
ATOM 622 O O . VAL A 1 82 ? 6.746 -28.641 -3.807 1 96.12 82 VAL A O 1
ATOM 625 N N . GLY A 1 83 ? 7.387 -30.359 -5.047 1 96 83 GLY A N 1
ATOM 626 C CA . GLY A 1 83 ? 8.156 -30.922 -3.947 1 96 83 GLY A CA 1
ATOM 627 C C . GLY A 1 83 ? 9.297 -31.812 -4.41 1 96 83 GLY A C 1
ATOM 628 O O . GLY A 1 83 ? 9.164 -32.531 -5.414 1 96 83 GLY A O 1
ATOM 629 N N . VAL A 1 84 ? 10.383 -31.781 -3.707 1 96.19 84 VAL A N 1
ATOM 630 C CA . VAL A 1 84 ? 11.523 -32.688 -3.896 1 96.19 84 VAL A CA 1
ATOM 631 C C . VAL A 1 84 ? 11.859 -33.375 -2.578 1 96.19 84 VAL A C 1
ATOM 633 O O . VAL A 1 84 ? 11.836 -32.75 -1.516 1 96.19 84 VAL A O 1
ATOM 636 N N . ARG A 1 85 ? 12.102 -34.594 -2.711 1 95 85 ARG A N 1
ATOM 637 C CA . ARG A 1 85 ? 12.516 -35.312 -1.525 1 95 85 ARG A CA 1
ATOM 638 C C . ARG A 1 85 ? 13.711 -34.656 -0.854 1 95 85 ARG A C 1
ATOM 640 O O . ARG A 1 85 ? 14.641 -34.188 -1.532 1 95 85 ARG A O 1
ATOM 647 N N . SER A 1 86 ? 13.703 -34.688 0.482 1 92.44 86 SER A N 1
ATOM 648 C CA . SER A 1 86 ? 14.656 -33.875 1.257 1 92.44 86 SER A CA 1
ATOM 649 C C . SER A 1 86 ? 16.078 -34.375 1.059 1 92.44 86 SER A C 1
ATOM 651 O O . SER A 1 86 ? 17.031 -33.594 1.126 1 92.44 86 SER A O 1
ATOM 653 N N . ASP A 1 87 ? 16.281 -35.656 0.849 1 92.31 87 ASP A N 1
ATOM 654 C CA . ASP A 1 87 ? 17.625 -36.219 0.695 1 92.31 87 ASP A CA 1
ATOM 655 C C . ASP A 1 87 ? 18.094 -36.094 -0.751 1 92.31 87 ASP A C 1
ATOM 657 O O . ASP A 1 87 ? 19.156 -36.625 -1.104 1 92.31 87 ASP A O 1
ATOM 661 N N . ARG A 1 88 ? 17.328 -35.531 -1.588 1 91.19 88 ARG A N 1
ATOM 662 C CA . ARG A 1 88 ? 17.672 -35.406 -3.004 1 91.19 88 ARG A CA 1
ATOM 663 C C . ARG A 1 88 ? 17.672 -33.969 -3.465 1 91.19 88 ARG A C 1
ATOM 665 O O . ARG A 1 88 ? 17.625 -33.688 -4.664 1 91.19 88 ARG A O 1
ATOM 672 N N . VAL A 1 89 ? 17.703 -33.094 -2.475 1 87.12 89 VAL A N 1
ATOM 673 C CA . VAL A 1 89 ? 17.719 -31.672 -2.797 1 87.12 89 VAL A CA 1
ATOM 674 C C . VAL A 1 89 ? 19.125 -31.266 -3.223 1 87.12 89 VAL A C 1
ATOM 676 O O . VAL A 1 89 ? 20.094 -31.984 -2.959 1 87.12 89 VAL A O 1
ATOM 679 N N . ARG A 1 90 ? 19.25 -30.172 -3.955 1 88.12 90 ARG A N 1
ATOM 680 C CA . ARG A 1 90 ? 20.5 -29.578 -4.414 1 88.12 90 ARG A CA 1
ATOM 681 C C . ARG A 1 90 ? 21.234 -30.516 -5.363 1 88.12 90 ARG A C 1
ATOM 683 O O . ARG A 1 90 ? 22.469 -30.625 -5.312 1 88.12 90 ARG A O 1
ATOM 690 N N . ARG A 1 91 ? 20.375 -31.234 -6.105 1 91.25 91 ARG A N 1
ATOM 691 C CA . ARG A 1 91 ? 20.922 -32.125 -7.125 1 91.25 91 ARG A CA 1
ATOM 692 C C . ARG A 1 91 ? 20.328 -31.828 -8.492 1 91.25 91 ARG A C 1
ATOM 694 O O . ARG A 1 91 ? 20.422 -32.656 -9.414 1 91.25 91 ARG A O 1
ATOM 701 N N . GLY A 1 92 ? 19.594 -30.734 -8.555 1 94.19 92 GLY A N 1
ATOM 702 C CA . GLY A 1 92 ? 19.078 -30.297 -9.836 1 94.19 92 GLY A CA 1
ATOM 703 C C . GLY A 1 92 ? 17.703 -30.828 -10.141 1 94.19 92 GLY A C 1
ATOM 704 O O . GLY A 1 92 ? 17.188 -30.641 -11.242 1 94.19 92 GLY A O 1
ATOM 705 N N . VAL A 1 93 ? 17.094 -31.516 -9.273 1 96 93 VAL A N 1
ATOM 706 C CA . VAL A 1 93 ? 15.797 -32.156 -9.484 1 96 93 VAL A CA 1
ATOM 707 C C . VAL A 1 93 ? 14.742 -31.094 -9.781 1 96 93 VAL A C 1
ATOM 709 O O . VAL A 1 93 ? 14.008 -31.203 -10.766 1 96 93 VAL A O 1
ATOM 712 N N . LEU A 1 94 ? 14.688 -30.078 -8.969 1 95.88 94 LEU A N 1
ATOM 713 C CA . LEU A 1 94 ? 13.695 -29.031 -9.172 1 95.88 94 LEU A CA 1
ATOM 714 C C . LEU A 1 94 ? 13.906 -28.328 -10.516 1 95.88 94 LEU A C 1
ATOM 716 O O . LEU A 1 94 ? 12.938 -28.062 -11.234 1 95.88 94 LEU A O 1
ATOM 720 N N . THR A 1 95 ? 15.117 -28.078 -10.844 1 96.38 95 THR A N 1
ATOM 721 C CA . THR A 1 95 ? 15.445 -27.422 -12.109 1 96.38 95 THR A CA 1
ATOM 722 C C . THR A 1 95 ? 14.945 -28.25 -13.289 1 96.38 95 THR A C 1
ATOM 724 O O . THR A 1 95 ? 14.344 -27.719 -14.227 1 96.38 95 THR A O 1
ATOM 727 N N . ALA A 1 96 ? 15.188 -29.547 -13.188 1 96.81 96 ALA A N 1
ATOM 728 C CA . ALA A 1 96 ? 14.758 -30.438 -14.258 1 96.81 96 ALA A CA 1
ATOM 729 C C . ALA A 1 96 ? 13.242 -30.469 -14.367 1 96.81 96 ALA A C 1
ATOM 731 O O . ALA A 1 96 ? 12.688 -30.469 -15.469 1 96.81 96 ALA A O 1
ATOM 732 N N . LEU A 1 97 ? 12.578 -30.516 -13.25 1 97.5 97 LEU A N 1
ATOM 733 C CA . LEU A 1 97 ? 11.117 -30.516 -13.242 1 97.5 97 LEU A CA 1
ATOM 734 C C . LEU A 1 97 ? 10.57 -29.234 -13.859 1 97.5 97 LEU A C 1
ATOM 736 O O . LEU A 1 97 ? 9.648 -29.281 -14.68 1 97.5 97 LEU A O 1
ATOM 740 N N . MET A 1 98 ? 11.156 -28.109 -13.5 1 96.94 98 MET A N 1
ATOM 741 C CA . MET A 1 98 ? 10.711 -26.828 -14.031 1 96.94 98 MET A CA 1
ATOM 742 C C . MET A 1 98 ? 10.938 -26.75 -15.539 1 96.94 98 MET A C 1
ATOM 744 O O . MET A 1 98 ? 10.07 -26.281 -16.281 1 96.94 98 MET A O 1
ATOM 748 N N . ARG A 1 99 ? 12.055 -27.172 -15.969 1 96.31 99 ARG A N 1
ATOM 749 C CA . ARG A 1 99 ? 12.352 -27.172 -17.391 1 96.31 99 ARG A CA 1
ATOM 750 C C . ARG A 1 99 ? 11.336 -28 -18.172 1 96.31 99 ARG A C 1
ATOM 752 O O . ARG A 1 99 ? 10.805 -27.547 -19.188 1 96.31 99 ARG A O 1
ATOM 759 N N . ALA A 1 100 ? 11.094 -29.203 -17.656 1 97.19 100 ALA A N 1
ATOM 760 C CA . ALA A 1 100 ? 10.117 -30.078 -18.297 1 97.19 100 ALA A CA 1
ATOM 761 C C . ALA A 1 100 ? 8.734 -29.438 -18.328 1 97.19 100 ALA A C 1
ATOM 763 O O . ALA A 1 100 ? 8.008 -29.547 -19.312 1 97.19 100 ALA A O 1
ATOM 764 N N . GLN A 1 101 ? 8.391 -28.828 -17.266 1 97.44 101 GLN A N 1
ATOM 765 C CA . GLN A 1 101 ? 7.078 -28.203 -17.172 1 97.44 101 GLN A CA 1
ATOM 766 C C . GLN A 1 101 ? 6.938 -27.062 -18.172 1 97.44 101 GLN A C 1
ATOM 768 O O . GLN A 1 101 ? 5.91 -26.938 -18.844 1 97.44 101 GLN A O 1
ATOM 773 N N . PHE A 1 102 ? 7.934 -26.234 -18.312 1 97.25 102 PHE A N 1
ATOM 774 C CA . PHE A 1 102 ? 7.871 -25.094 -19.234 1 97.25 102 PHE A CA 1
ATOM 775 C C . PHE A 1 102 ? 7.812 -25.578 -20.672 1 97.25 102 PHE A C 1
ATOM 777 O O . PHE A 1 102 ? 7.133 -24.969 -21.516 1 97.25 102 PHE A O 1
ATOM 784 N N . GLU A 1 103 ? 8.547 -26.625 -20.938 1 95.88 103 GLU A N 1
ATOM 785 C CA . GLU A 1 103 ? 8.445 -27.234 -22.266 1 95.88 103 GLU A CA 1
ATOM 786 C C . GLU A 1 103 ? 7.031 -27.734 -22.547 1 95.88 103 GLU A C 1
ATOM 788 O O . GLU A 1 103 ? 6.492 -27.531 -23.625 1 95.88 103 GLU A O 1
ATOM 793 N N . ASP A 1 104 ? 6.516 -28.375 -21.562 1 97.25 104 ASP A N 1
ATOM 794 C CA . ASP A 1 104 ? 5.148 -28.875 -21.672 1 97.25 104 ASP A CA 1
ATOM 795 C C . ASP A 1 104 ? 4.16 -27.734 -21.875 1 97.25 104 ASP A C 1
ATOM 797 O O . ASP A 1 104 ? 3.273 -27.812 -22.719 1 97.25 104 ASP A O 1
ATOM 801 N N . PHE A 1 105 ? 4.289 -26.656 -21.062 1 98.06 105 PHE A N 1
ATOM 802 C CA . PHE A 1 105 ? 3.418 -25.5 -21.188 1 98.06 105 PHE A CA 1
ATOM 803 C C . PHE A 1 105 ? 3.486 -24.922 -22.594 1 98.06 105 PHE A C 1
ATOM 805 O O . PHE A 1 105 ? 2.455 -24.641 -23.203 1 98.06 105 PHE A O 1
ATOM 812 N N . ALA A 1 106 ? 4.648 -24.781 -23.062 1 95.56 106 ALA A N 1
ATOM 813 C CA . ALA A 1 106 ? 4.844 -24.219 -24.406 1 95.56 106 ALA A CA 1
ATOM 814 C C . ALA A 1 106 ? 4.184 -25.109 -25.469 1 95.56 106 ALA A C 1
ATOM 816 O O . ALA A 1 106 ? 3.502 -24.594 -26.359 1 95.56 106 ALA A O 1
ATOM 817 N N . ALA A 1 107 ? 4.395 -26.359 -25.328 1 95.81 107 ALA A N 1
ATOM 818 C CA . ALA A 1 107 ? 3.846 -27.312 -26.297 1 95.81 107 ALA A CA 1
ATOM 819 C C . ALA A 1 107 ? 2.32 -27.266 -26.297 1 95.81 107 ALA A C 1
ATOM 821 O O . ALA A 1 107 ? 1.688 -27.484 -27.328 1 95.81 107 ALA A O 1
ATOM 822 N N . ARG A 1 108 ? 1.761 -26.969 -25.188 1 96.56 108 ARG A N 1
ATOM 823 C CA . ARG A 1 108 ? 0.31 -26.969 -25.031 1 96.56 108 ARG A CA 1
ATOM 824 C C . ARG A 1 108 ? -0.261 -25.578 -25.312 1 96.56 108 ARG A C 1
ATOM 826 O O . ARG A 1 108 ? -1.479 -25.391 -25.297 1 96.56 108 ARG A O 1
ATOM 833 N N . GLY A 1 109 ? 0.582 -24.609 -25.469 1 97 109 GLY A N 1
ATOM 834 C CA . GLY A 1 109 ? 0.131 -23.266 -25.797 1 97 109 GLY A CA 1
ATOM 835 C C . GLY A 1 109 ? -0.208 -22.438 -24.562 1 97 109 GLY A C 1
ATOM 836 O O . GLY A 1 109 ? -1.089 -21.578 -24.625 1 97 109 GLY A O 1
ATOM 837 N N . PHE A 1 110 ? 0.363 -22.734 -23.469 1 98.44 110 PHE A N 1
ATOM 838 C CA . PHE A 1 110 ? 0.216 -21.938 -22.266 1 98.44 110 PHE A CA 1
ATOM 839 C C . PHE A 1 110 ? 1.319 -20.891 -22.188 1 98.44 110 PHE A C 1
ATOM 841 O O . PHE A 1 110 ? 2.445 -21.188 -21.781 1 98.44 110 PHE A O 1
ATOM 848 N N . PRO A 1 111 ? 1.005 -19.641 -22.406 1 98.62 111 PRO A N 1
ATOM 849 C CA . PRO A 1 111 ? 2.059 -18.625 -22.438 1 98.62 111 PRO A CA 1
ATOM 850 C C . PRO A 1 111 ? 2.395 -18.078 -21.062 1 98.62 111 PRO A C 1
ATOM 852 O O . PRO A 1 111 ? 3.342 -17.312 -20.906 1 98.62 111 PRO A O 1
ATOM 855 N N . ALA A 1 112 ? 1.665 -18.516 -20.047 1 98.62 112 ALA A N 1
ATOM 856 C CA . ALA A 1 112 ? 1.865 -18 -18.688 1 98.62 112 ALA A CA 1
ATOM 857 C C . ALA A 1 112 ? 1.71 -19.125 -17.656 1 98.62 112 ALA A C 1
ATOM 859 O O . ALA A 1 112 ? 0.957 -20.078 -17.875 1 98.62 112 ALA A O 1
ATOM 860 N N . ALA A 1 113 ? 2.379 -18.953 -16.594 1 98.75 113 ALA A N 1
ATOM 861 C CA . ALA A 1 113 ? 2.244 -19.797 -15.406 1 98.75 113 ALA A CA 1
ATOM 862 C C . ALA A 1 113 ? 2.27 -18.969 -14.125 1 98.75 113 ALA A C 1
ATOM 864 O O . ALA A 1 113 ? 2.793 -17.844 -14.125 1 98.75 113 ALA A O 1
ATOM 865 N N . MET A 1 114 ? 1.639 -19.406 -13.117 1 98.44 114 MET A N 1
ATOM 866 C CA . MET A 1 114 ? 1.594 -18.734 -11.82 1 98.44 114 MET A CA 1
ATOM 867 C C . MET A 1 114 ? 1.649 -19.734 -10.672 1 98.44 114 MET A C 1
ATOM 869 O O . MET A 1 114 ? 1.188 -20.859 -10.812 1 98.44 114 MET A O 1
ATOM 873 N N . LEU A 1 115 ? 2.229 -19.359 -9.586 1 97.88 115 LEU A N 1
ATOM 874 C CA . LEU A 1 115 ? 2.248 -20.203 -8.391 1 97.88 115 LEU A CA 1
ATOM 875 C C . LEU A 1 115 ? 2.191 -19.359 -7.125 1 97.88 115 LEU A C 1
ATOM 877 O O . LEU A 1 115 ? 2.309 -18.125 -7.188 1 97.88 115 LEU A O 1
ATOM 881 N N . HIS A 1 116 ? 1.843 -19.938 -6.043 1 95.69 116 HIS A N 1
ATOM 882 C CA . HIS A 1 116 ? 2.047 -19.438 -4.691 1 95.69 116 HIS A CA 1
ATOM 883 C C . HIS A 1 116 ? 3.275 -20.062 -4.043 1 95.69 116 HIS A C 1
ATOM 885 O O . HIS A 1 116 ? 3.309 -21.266 -3.809 1 95.69 116 HIS A O 1
ATOM 891 N N . ALA A 1 117 ? 4.203 -19.234 -3.697 1 93.12 117 ALA A N 1
ATOM 892 C CA . ALA A 1 117 ? 5.484 -19.766 -3.229 1 93.12 117 ALA A CA 1
ATOM 893 C C . ALA A 1 117 ? 5.434 -20.078 -1.736 1 93.12 117 ALA A C 1
ATOM 895 O O . ALA A 1 117 ? 4.988 -19.25 -0.936 1 93.12 117 ALA A O 1
ATOM 896 N N . SER A 1 118 ? 5.902 -21.234 -1.409 1 87.62 118 SER A N 1
ATOM 897 C CA . SER A 1 118 ? 6.105 -21.562 -0.002 1 87.62 118 SER A CA 1
ATOM 898 C C . SER A 1 118 ? 7.371 -20.906 0.54 1 87.62 118 SER A C 1
ATOM 900 O O . SER A 1 118 ? 7.422 -20.516 1.705 1 87.62 118 SER A O 1
ATOM 902 N N . GLU A 1 119 ? 8.344 -20.828 -0.354 1 84.5 119 GLU A N 1
ATOM 903 C CA . GLU A 1 119 ? 9.602 -20.172 -0.031 1 84.5 119 GLU A CA 1
ATOM 904 C C . GLU A 1 119 ? 9.922 -19.062 -1.043 1 84.5 119 GLU A C 1
ATOM 906 O O . GLU A 1 119 ? 10.055 -19.344 -2.238 1 84.5 119 GLU A O 1
ATOM 911 N N . GLY A 1 120 ? 10.188 -17.969 -0.589 1 78 120 GLY A N 1
ATOM 912 C CA . GLY A 1 120 ? 10.25 -16.781 -1.416 1 78 120 GLY A CA 1
ATOM 913 C C . GLY A 1 120 ? 11.516 -16.703 -2.248 1 78 120 GLY A C 1
ATOM 914 O O . GLY A 1 120 ? 11.539 -16.031 -3.285 1 78 120 GLY A O 1
ATOM 915 N N . ALA A 1 121 ? 12.539 -17.391 -1.987 1 81.44 121 ALA A N 1
ATOM 916 C CA . ALA A 1 121 ? 13.844 -17.172 -2.598 1 81.44 121 ALA A CA 1
ATOM 917 C C . ALA A 1 121 ? 14.094 -18.156 -3.736 1 81.44 121 ALA A C 1
ATOM 919 O O . ALA A 1 121 ? 15.062 -18.016 -4.488 1 81.44 121 ALA A O 1
ATOM 920 N N . ILE A 1 122 ? 13.164 -19.031 -4.043 1 85.88 122 ILE A N 1
ATOM 921 C CA . ILE A 1 122 ? 13.539 -20.172 -4.855 1 85.88 122 ILE A CA 1
ATOM 922 C C . ILE A 1 122 ? 13.117 -19.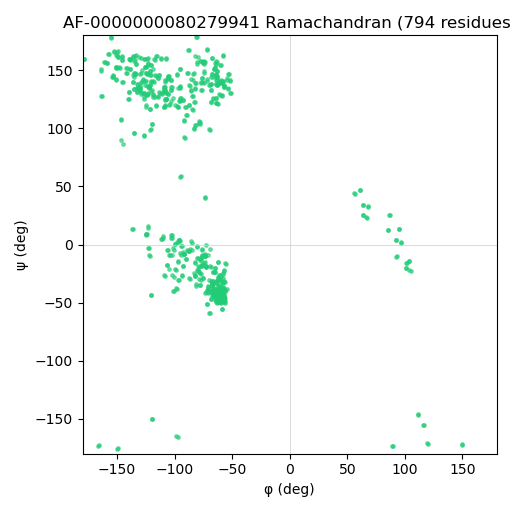938 -6.305 1 85.88 122 ILE A C 1
ATOM 924 O O . ILE A 1 122 ? 13.805 -20.375 -7.234 1 85.88 122 ILE A O 1
ATOM 928 N N . TYR A 1 123 ? 12.109 -19.188 -6.543 1 92.44 123 TYR A N 1
ATOM 929 C CA . TYR A 1 123 ? 11.469 -19.312 -7.848 1 92.44 123 TYR A CA 1
ATOM 930 C C . TYR A 1 123 ? 11.969 -18.234 -8.805 1 92.44 123 TYR A C 1
ATOM 932 O O . TYR A 1 123 ? 11.773 -18.344 -10.023 1 92.44 123 TYR A O 1
ATOM 940 N N . GLY A 1 124 ? 12.633 -17.219 -8.328 1 92.81 124 GLY A N 1
ATOM 941 C CA . GLY A 1 124 ? 13.156 -16.172 -9.18 1 92.81 124 GLY A CA 1
ATOM 942 C C . GLY A 1 124 ? 14.102 -16.688 -10.25 1 92.81 124 GLY A C 1
ATOM 943 O O . GLY A 1 124 ? 14.086 -16.203 -11.391 1 92.81 124 GLY A O 1
ATOM 944 N N . ARG A 1 125 ? 14.914 -17.672 -9.891 1 91.06 125 ARG A N 1
ATOM 945 C CA . ARG A 1 125 ? 15.906 -18.203 -10.828 1 91.06 125 ARG A CA 1
ATOM 946 C C . ARG A 1 125 ? 15.227 -18.875 -12.016 1 91.06 125 ARG A C 1
ATOM 948 O O . ARG A 1 125 ? 15.852 -19.078 -13.055 1 91.06 125 ARG A O 1
ATOM 955 N N . PHE A 1 126 ? 13.969 -19.234 -11.828 1 96.5 126 PHE A N 1
ATOM 956 C CA . PHE A 1 126 ? 13.234 -19.859 -12.922 1 96.5 126 PHE A CA 1
ATOM 957 C C . PHE A 1 126 ? 12.406 -18.828 -13.68 1 96.5 126 PHE A C 1
ATOM 959 O O . PHE A 1 126 ? 11.609 -19.188 -14.555 1 96.5 126 PHE A O 1
ATOM 966 N N . GLY A 1 127 ? 12.492 -17.547 -13.336 1 96.94 127 GLY A N 1
ATOM 967 C CA . GLY A 1 127 ? 11.82 -16.484 -14.07 1 96.94 127 GLY A CA 1
ATOM 968 C C . GLY A 1 127 ? 10.492 -16.094 -13.461 1 96.94 127 GLY A C 1
ATOM 969 O O . GLY A 1 127 ? 9.766 -15.266 -14.023 1 96.94 127 GLY A O 1
ATOM 970 N N . TYR A 1 128 ? 10.148 -16.734 -12.344 1 98 128 TYR A N 1
ATOM 971 C CA . TYR A 1 128 ? 8.961 -16.281 -11.633 1 98 128 TYR A CA 1
ATOM 972 C C . TYR A 1 128 ? 9.234 -14.977 -10.883 1 98 128 TYR A C 1
ATOM 974 O O . TYR A 1 128 ? 10.312 -14.797 -10.312 1 98 128 TYR A O 1
ATOM 982 N N . GLY A 1 129 ? 8.305 -14.086 -10.906 1 97.56 129 GLY A N 1
ATOM 983 C CA . GLY A 1 129 ? 8.359 -12.859 -10.117 1 97.56 129 GLY A CA 1
ATOM 984 C C . GLY A 1 129 ? 7.062 -12.562 -9.391 1 97.56 129 GLY A C 1
ATOM 985 O O . GLY A 1 129 ? 5.996 -13.031 -9.797 1 97.56 129 GLY A O 1
ATOM 986 N N . ILE A 1 130 ? 7.168 -11.812 -8.305 1 97.5 130 ILE A N 1
ATOM 987 C CA . ILE A 1 130 ? 5.984 -11.398 -7.559 1 97.5 130 ILE A CA 1
ATOM 988 C C . ILE A 1 130 ? 5.176 -10.398 -8.383 1 97.5 130 ILE A C 1
ATOM 990 O O . ILE A 1 130 ? 5.461 -9.195 -8.359 1 97.5 130 ILE A O 1
ATOM 994 N N . ALA A 1 131 ? 4.156 -10.891 -9.023 1 98 131 ALA A N 1
ATOM 995 C CA . ALA A 1 131 ? 3.369 -10.031 -9.906 1 98 131 ALA A CA 1
ATOM 996 C C . ALA A 1 131 ? 2.178 -9.43 -9.172 1 98 131 ALA A C 1
ATOM 998 O O . ALA A 1 131 ? 1.646 -8.398 -9.578 1 98 131 ALA A O 1
ATOM 999 N N . ALA A 1 132 ? 1.733 -10.094 -8.188 1 97.81 132 ALA A N 1
ATOM 1000 C CA . ALA A 1 132 ? 0.62 -9.617 -7.367 1 97.81 132 ALA A CA 1
ATOM 1001 C C . ALA A 1 132 ? 0.957 -9.695 -5.883 1 97.81 132 ALA A C 1
ATOM 1003 O O . ALA A 1 132 ? 1.552 -10.672 -5.422 1 97.81 132 ALA A O 1
ATOM 1004 N N . ARG A 1 133 ? 0.617 -8.656 -5.211 1 97.38 133 ARG A N 1
ATOM 1005 C CA . ARG A 1 133 ? 0.704 -8.594 -3.758 1 97.38 133 ARG A CA 1
ATOM 1006 C C . ARG A 1 133 ? -0.675 -8.406 -3.133 1 97.38 133 ARG A C 1
ATOM 1008 O O . ARG A 1 133 ? -1.624 -8.016 -3.816 1 97.38 133 ARG A O 1
ATOM 1015 N N . GLY A 1 134 ? -0.785 -8.758 -1.859 1 97.44 134 GLY A N 1
ATOM 1016 C CA . GLY A 1 134 ? -2.016 -8.57 -1.106 1 97.44 134 GLY A CA 1
ATOM 1017 C C . GLY A 1 134 ? -1.781 -8.07 0.305 1 97.44 134 GLY A C 1
ATOM 1018 O O . GLY A 1 134 ? -0.659 -8.125 0.812 1 97.44 134 GLY A O 1
ATOM 1019 N N . LYS A 1 135 ? -2.814 -7.504 0.835 1 97.44 135 LYS A N 1
ATOM 1020 C CA . LYS A 1 135 ? -2.748 -7.062 2.227 1 97.44 135 LYS A CA 1
ATOM 1021 C C . LYS A 1 135 ? -3.717 -7.852 3.1 1 97.44 135 LYS A C 1
ATOM 1023 O O . LYS A 1 135 ? -4.805 -8.219 2.652 1 97.44 135 LYS A O 1
ATOM 1028 N N . SER A 1 136 ? -3.311 -8.133 4.305 1 97.94 136 SER A N 1
ATOM 1029 C CA . SER A 1 136 ? -4.18 -8.711 5.32 1 97.94 136 SER A CA 1
ATOM 1030 C C . SER A 1 136 ? -4.629 -7.66 6.332 1 97.94 136 SER A C 1
ATOM 1032 O O . SER A 1 136 ? -3.814 -6.871 6.82 1 97.94 136 SER A O 1
ATOM 1034 N N . ILE A 1 137 ? -5.922 -7.688 6.59 1 97.94 137 ILE A N 1
ATOM 1035 C CA . ILE A 1 137 ? -6.457 -6.598 7.398 1 97.94 137 ILE A CA 1
ATOM 1036 C C . ILE A 1 137 ? -7.215 -7.168 8.594 1 97.94 137 ILE A C 1
ATOM 1038 O O . ILE A 1 137 ? -7.574 -8.344 8.602 1 97.94 137 ILE A O 1
ATOM 1042 N N . GLU A 1 138 ? -7.383 -6.383 9.586 1 98.12 138 GLU A N 1
ATOM 1043 C CA . GLU A 1 138 ? -8.195 -6.621 10.773 1 98.12 138 GLU A CA 1
ATOM 1044 C C . GLU A 1 138 ? -9.086 -5.426 11.078 1 98.12 138 GLU A C 1
ATOM 1046 O O . GLU A 1 138 ? -8.648 -4.273 11 1 98.12 138 GLU A O 1
ATOM 1051 N N . ILE A 1 139 ? -10.305 -5.676 11.367 1 98 139 ILE A N 1
ATOM 1052 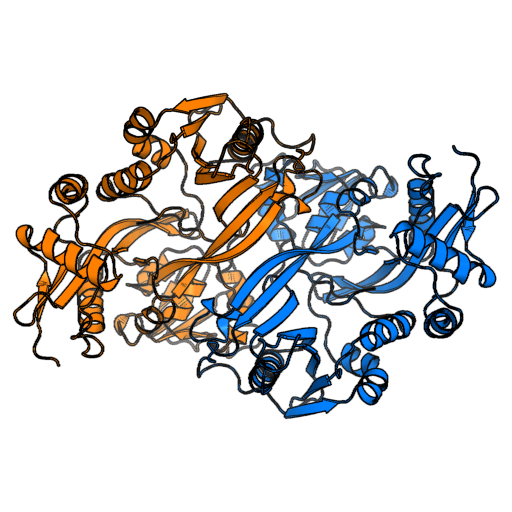C CA . ILE A 1 139 ? -11.281 -4.629 11.664 1 98 139 ILE A CA 1
ATOM 1053 C C . ILE A 1 139 ? -11.805 -4.805 13.086 1 98 139 ILE A C 1
ATOM 1055 O O . ILE A 1 139 ? -12.195 -5.906 13.484 1 98 139 ILE A O 1
ATOM 1059 N N . ASP A 1 140 ? -11.773 -3.756 13.859 1 95.94 140 ASP A N 1
ATOM 1060 C CA . ASP A 1 140 ? -12.43 -3.719 15.164 1 95.94 140 ASP A CA 1
ATOM 1061 C C . ASP A 1 140 ? -13.938 -3.516 15.016 1 95.94 140 ASP A C 1
ATOM 1063 O O . ASP A 1 140 ? -14.398 -2.391 14.812 1 95.94 140 ASP A O 1
ATOM 1067 N N . ARG A 1 141 ? -14.641 -4.535 15.227 1 94.88 141 ARG A N 1
ATOM 1068 C CA . ARG A 1 141 ? -16.078 -4.508 14.969 1 94.88 141 ARG A CA 1
ATOM 1069 C C . ARG A 1 141 ? -16.781 -3.514 15.891 1 94.88 141 ARG A C 1
ATOM 1071 O O . ARG A 1 141 ? -17.766 -2.896 15.5 1 94.88 141 ARG A O 1
ATOM 1078 N N . HIS A 1 142 ? -16.312 -3.322 17.078 1 94.12 142 HIS A N 1
ATOM 1079 C CA . HIS A 1 142 ? -17 -2.484 18.062 1 94.12 142 HIS A CA 1
ATOM 1080 C C . HIS A 1 142 ? -16.781 -1.005 17.766 1 94.12 142 HIS A C 1
ATOM 1082 O O . HIS A 1 142 ? -17.578 -0.162 18.188 1 94.12 142 HIS A O 1
ATOM 1088 N N . ARG A 1 143 ? -15.789 -0.736 17 1 93.81 143 ARG A N 1
ATOM 1089 C CA . ARG A 1 143 ? -15.438 0.666 16.797 1 93.81 143 ARG A CA 1
ATOM 1090 C C . ARG A 1 143 ? -15.789 1.121 15.391 1 93.81 143 ARG A C 1
ATOM 1092 O O . ARG A 1 143 ? -16.016 2.309 15.156 1 93.81 143 ARG A O 1
ATOM 1099 N N . ALA A 1 144 ? -15.805 0.193 14.492 1 95.19 144 ALA A N 1
ATOM 1100 C CA . ALA A 1 144 ? -16.062 0.528 13.094 1 95.19 144 ALA A CA 1
ATOM 1101 C C . ALA A 1 144 ? -17.5 0.998 12.891 1 95.19 144 ALA A C 1
ATOM 1103 O O . ALA A 1 144 ? -18.438 0.304 13.266 1 95.19 144 ALA A O 1
ATOM 1104 N N . ARG A 1 145 ? -17.625 2.213 12.367 1 95.44 145 ARG A N 1
ATOM 1105 C CA . ARG A 1 145 ? -18.906 2.789 12.016 1 95.44 145 ARG A CA 1
ATOM 1106 C C . ARG A 1 145 ? -18.922 3.271 10.562 1 95.44 145 ARG A C 1
ATOM 1108 O O . ARG A 1 145 ? -18 3.988 10.141 1 95.44 145 ARG A O 1
ATOM 1115 N N . PHE A 1 146 ? -19.906 2.889 9.859 1 96.19 146 PHE A N 1
ATOM 1116 C CA . PHE A 1 146 ? -20 3.291 8.461 1 96.19 146 PHE A CA 1
ATOM 1117 C C . PHE A 1 146 ? -20.219 4.793 8.352 1 96.19 146 PHE A C 1
ATOM 1119 O O . PHE A 1 146 ? -20.953 5.383 9.156 1 96.19 146 PHE A O 1
ATOM 1126 N N . ARG A 1 147 ? -19.641 5.367 7.371 1 94.88 147 ARG A N 1
ATOM 1127 C CA . ARG A 1 147 ? -20.078 6.699 6.961 1 94.88 147 ARG A CA 1
ATOM 1128 C C . ARG A 1 147 ? -21.5 6.664 6.41 1 94.88 147 ARG A C 1
ATOM 1130 O O . ARG A 1 147 ? -21.922 5.668 5.82 1 94.88 147 ARG A O 1
ATOM 1137 N N . PRO A 1 148 ? -22.219 7.742 6.551 1 93.56 148 PRO A N 1
ATOM 1138 C CA . PRO A 1 148 ? -23.609 7.77 6.09 1 93.56 148 PRO A CA 1
ATOM 1139 C C . PRO A 1 148 ? -23.734 7.66 4.57 1 93.56 148 PRO A C 1
ATOM 1141 O O . PRO A 1 148 ? -24.734 7.172 4.059 1 93.56 148 PRO A O 1
ATOM 1144 N N . GLU A 1 149 ? -22.672 8.031 3.812 1 93.81 149 GLU A N 1
ATOM 1145 C CA . GLU A 1 149 ? -22.75 8.125 2.357 1 93.81 149 GLU A CA 1
ATOM 1146 C C . GLU A 1 149 ? -22.391 6.789 1.703 1 93.81 149 GLU A C 1
ATOM 1148 O O . GLU A 1 149 ? -22.484 6.648 0.483 1 93.81 149 GLU A O 1
ATOM 1153 N N . VAL A 1 150 ? -21.984 5.785 2.465 1 95.81 150 VAL A N 1
ATOM 1154 C CA . VAL A 1 150 ? -21.625 4.477 1.928 1 95.81 150 VAL A CA 1
ATOM 1155 C C . VAL A 1 150 ? -22.844 3.822 1.283 1 95.81 150 VAL A C 1
ATOM 1157 O O . VAL A 1 150 ? -23.953 3.873 1.834 1 95.81 150 VAL A O 1
ATOM 1160 N N . PRO A 1 151 ? -22.656 3.217 0.16 1 94.12 151 PRO A N 1
ATOM 1161 C CA . PRO A 1 151 ? -23.781 2.549 -0.498 1 94.12 151 PRO A CA 1
ATOM 1162 C C . PRO A 1 151 ? -24.5 1.569 0.422 1 94.12 151 PRO A C 1
ATOM 1164 O O . PRO A 1 151 ? -23.875 0.919 1.258 1 94.12 151 PRO A O 1
ATOM 1167 N N . ALA A 1 152 ? -25.766 1.403 0.291 1 92.38 152 ALA A N 1
ATOM 1168 C CA . ALA A 1 152 ? -26.594 0.588 1.171 1 92.38 152 ALA A CA 1
ATOM 1169 C C . ALA A 1 152 ? -26.391 -0.899 0.907 1 92.38 152 ALA A C 1
ATOM 1171 O O . ALA A 1 152 ? -26.469 -1.719 1.823 1 92.38 152 ALA A O 1
ATOM 1172 N N . GLY A 1 153 ? -26.047 -1.213 -0.305 1 92.75 153 GLY A N 1
ATOM 1173 C CA . GLY A 1 153 ? -25.969 -2.615 -0.684 1 92.75 153 GLY A CA 1
ATOM 1174 C C . GLY A 1 153 ? -27.281 -3.17 -1.217 1 92.75 153 GLY A C 1
ATOM 1175 O O . GLY A 1 153 ? -28.172 -2.41 -1.578 1 92.75 153 GLY A O 1
ATOM 1176 N N . GLY A 1 154 ? -27.281 -4.477 -1.432 1 94.75 154 GLY A N 1
ATOM 1177 C CA . GLY A 1 154 ? -28.453 -5.191 -1.916 1 94.75 154 GLY A CA 1
ATOM 1178 C C . GLY A 1 154 ? -28.938 -6.266 -0.961 1 94.75 154 GLY A C 1
ATOM 1179 O O . GLY A 1 154 ? -28.875 -6.094 0.258 1 94.75 154 GLY A O 1
ATOM 1180 N N . GLU A 1 155 ? -29.5 -7.25 -1.564 1 97.56 155 GLU A N 1
ATOM 1181 C CA . GLU A 1 155 ? -30.062 -8.344 -0.776 1 97.56 155 GLU A CA 1
ATOM 1182 C C . GLU A 1 155 ? -28.969 -9.344 -0.374 1 97.56 155 GLU A C 1
ATOM 1184 O O . GLU A 1 155 ? -28.109 -9.688 -1.184 1 97.56 155 GLU A O 1
ATOM 1189 N N . ILE A 1 156 ? -29.047 -9.812 0.871 1 98.38 156 ILE A N 1
ATOM 1190 C CA . ILE A 1 156 ? -28.125 -10.82 1.378 1 98.38 156 ILE A CA 1
ATOM 1191 C C . ILE A 1 156 ? -28.891 -12.109 1.684 1 98.38 156 ILE A C 1
ATOM 1193 O O . ILE A 1 156 ? -29.922 -12.078 2.34 1 98.38 156 ILE A O 1
ATOM 1197 N N . THR A 1 157 ? -28.438 -13.156 1.175 1 98.25 157 THR A N 1
ATOM 1198 C CA . THR A 1 157 ? -28.922 -14.484 1.545 1 98.25 157 THR A CA 1
ATOM 1199 C C . THR A 1 157 ? -27.781 -15.344 2.082 1 98.25 157 THR A C 1
ATOM 1201 O O . THR A 1 157 ? -26.641 -15.211 1.645 1 98.25 157 THR A O 1
ATOM 1204 N N . LEU A 1 158 ? -28.109 -16.25 2.988 1 98.12 158 LEU A N 1
ATOM 1205 C CA . LEU A 1 158 ? -27.094 -17.094 3.613 1 98.12 158 LEU A CA 1
ATOM 1206 C C . LEU A 1 158 ? -27.172 -18.516 3.094 1 98.12 158 LEU A C 1
ATOM 1208 O O . LEU A 1 158 ? -28.266 -19.047 2.859 1 98.12 158 LEU A O 1
ATOM 1212 N N . LEU A 1 159 ? -26.047 -19.047 2.926 1 97.31 159 LEU A N 1
ATOM 1213 C CA . LEU A 1 159 ? -25.906 -20.453 2.6 1 97.31 159 LEU A CA 1
ATOM 1214 C C . LEU A 1 159 ? -25.125 -21.188 3.688 1 97.31 159 LEU A C 1
ATOM 1216 O O . LEU A 1 159 ? -24.156 -20.656 4.23 1 97.31 159 LEU A O 1
ATOM 1220 N N . ASP A 1 160 ? -25.578 -22.422 3.98 1 94.69 160 ASP A N 1
ATOM 1221 C CA . ASP A 1 160 ? -24.766 -23.297 4.82 1 94.69 160 ASP A CA 1
ATOM 1222 C C . ASP A 1 160 ? -23.656 -23.969 4 1 94.69 160 ASP A C 1
ATOM 1224 O O . ASP A 1 160 ? -23.547 -23.734 2.797 1 94.69 160 ASP A O 1
ATOM 1228 N N . LEU A 1 161 ? -22.859 -24.734 4.648 1 95.31 161 LEU A N 1
ATOM 1229 C CA . LEU A 1 161 ? -21.672 -25.312 4.02 1 95.31 161 LEU A CA 1
ATOM 1230 C C . LEU A 1 161 ? -22.047 -26.172 2.824 1 95.31 161 LEU A C 1
ATOM 1232 O O . LEU A 1 161 ? -21.484 -26.031 1.738 1 95.31 161 LEU A O 1
ATOM 1236 N N . GLU A 1 162 ? -23.047 -27.047 2.988 1 95.62 162 GLU A N 1
ATOM 1237 C CA . GLU A 1 162 ? -23.422 -27.969 1.922 1 95.62 162 GLU A CA 1
ATOM 1238 C C . GLU A 1 162 ? -23.922 -27.219 0.695 1 95.62 162 GLU A C 1
ATOM 1240 O O . GLU A 1 162 ? -23.531 -27.516 -0.433 1 95.62 162 GLU A O 1
ATOM 1245 N N . SER A 1 163 ? -24.75 -26.234 0.953 1 94.5 163 SER A N 1
ATOM 1246 C CA . SER A 1 163 ? -25.266 -25.422 -0.141 1 94.5 163 SER A CA 1
ATOM 1247 C C . SER A 1 163 ? -24.156 -24.609 -0.805 1 94.5 163 SER A C 1
ATOM 1249 O O . SER A 1 163 ? -24.172 -24.422 -2.021 1 94.5 163 SER A O 1
ATOM 1251 N N . THR A 1 164 ? -23.281 -24.125 -0.027 1 92.88 164 THR A N 1
ATOM 1252 C CA . THR A 1 164 ? -22.156 -23.359 -0.557 1 92.88 164 THR A CA 1
ATOM 1253 C C . THR A 1 164 ? -21.297 -24.234 -1.484 1 92.88 164 THR A C 1
ATOM 1255 O O . THR A 1 164 ? -21 -23.828 -2.613 1 92.88 164 THR A O 1
ATOM 1258 N N . VAL A 1 165 ? -20.984 -25.406 -0.979 1 94.44 165 VAL A N 1
ATOM 1259 C CA . VAL A 1 165 ? -20.141 -26.312 -1.749 1 94.44 165 VAL A CA 1
ATOM 1260 C C . VAL A 1 165 ? -20.797 -26.594 -3.107 1 94.44 165 VAL A C 1
ATOM 1262 O O . VAL A 1 165 ? -20.109 -26.562 -4.137 1 94.44 165 VAL A O 1
ATOM 1265 N N . GLU A 1 166 ? -22.047 -26.734 -3.092 1 94.81 166 GLU A N 1
ATOM 1266 C CA . GLU A 1 166 ? -22.781 -27.047 -4.312 1 94.81 166 GLU A CA 1
ATOM 1267 C C . GLU A 1 166 ? -22.781 -25.844 -5.27 1 94.81 166 GLU A C 1
ATOM 1269 O O . GLU A 1 166 ? -22.75 -26.031 -6.488 1 94.81 166 GLU A O 1
ATOM 1274 N N . GLN A 1 167 ? -22.734 -24.656 -4.719 1 96.38 167 GLN A N 1
ATOM 1275 C CA . GLN A 1 167 ? -22.953 -23.469 -5.547 1 96.38 167 GLN A CA 1
ATOM 1276 C C . GLN A 1 167 ? -21.641 -22.734 -5.781 1 96.38 167 GLN A C 1
ATOM 1278 O O . GLN A 1 167 ? -21.594 -21.75 -6.527 1 96.38 167 GLN A O 1
ATOM 1283 N N . TRP A 1 168 ? -20.609 -23.125 -5.219 1 94.25 168 TRP A N 1
ATOM 1284 C CA . TRP A 1 168 ? -19.359 -22.359 -5.199 1 94.25 168 TRP A CA 1
ATOM 1285 C C . TRP A 1 168 ? -18.906 -22.031 -6.617 1 94.25 168 TRP A C 1
ATOM 1287 O O . TRP A 1 168 ? -18.578 -20.891 -6.922 1 94.25 168 TRP A O 1
ATOM 1297 N N . PRO A 1 169 ? -18.859 -23.016 -7.555 1 95.5 169 PRO A N 1
ATOM 1298 C CA . PRO A 1 169 ? -18.406 -22.688 -8.906 1 95.5 169 PRO A CA 1
ATOM 1299 C C . PRO A 1 169 ? -19.266 -21.609 -9.57 1 95.5 169 PRO A C 1
ATOM 1301 O O . PRO A 1 169 ? -18.75 -20.703 -10.203 1 95.5 169 PRO A O 1
ATOM 1304 N N . SER A 1 170 ? -20.578 -21.688 -9.367 1 96.12 170 SER A N 1
ATOM 1305 C CA . SER A 1 170 ? -21.469 -20.719 -9.984 1 96.12 170 SER A CA 1
ATOM 1306 C C . SER A 1 170 ? -21.328 -19.344 -9.352 1 96.12 170 SER A C 1
ATOM 1308 O O . SER A 1 170 ? -21.391 -18.312 -10.047 1 96.12 170 SER A O 1
ATOM 1310 N N . LEU A 1 171 ? -21.156 -19.297 -8 1 97.06 171 LEU A N 1
ATOM 1311 C CA . LEU A 1 171 ? -20.953 -18.031 -7.312 1 97.06 171 LEU A CA 1
ATOM 1312 C C . LEU A 1 171 ? -19.672 -17.359 -7.797 1 97.06 171 LEU A C 1
ATOM 1314 O O . LEU A 1 171 ? -19.672 -16.156 -8.086 1 97.06 171 LEU A O 1
ATOM 1318 N N . PHE A 1 172 ? -18.641 -18.188 -7.902 1 96.62 172 PHE A N 1
ATOM 1319 C CA . PHE A 1 172 ? -17.344 -17.672 -8.328 1 96.62 172 PHE A CA 1
ATOM 1320 C C . PHE A 1 172 ? -17.406 -17.172 -9.766 1 96.62 172 PHE A C 1
ATOM 1322 O O . PHE A 1 172 ? -16.922 -16.078 -10.062 1 96.62 172 PHE A O 1
ATOM 1329 N N . ASP A 1 173 ? -18.094 -17.828 -10.617 1 95.25 173 ASP A N 1
ATOM 1330 C CA . ASP A 1 173 ? -18.125 -17.5 -12.047 1 95.25 173 ASP A CA 1
ATOM 1331 C C . ASP A 1 173 ? -19.062 -16.328 -12.32 1 95.25 173 ASP A C 1
ATOM 1333 O O . ASP A 1 173 ? -18.969 -15.695 -13.375 1 95.25 173 ASP A O 1
ATOM 1337 N N . ALA A 1 174 ? -19.953 -16.062 -11.359 1 96.12 174 ALA A N 1
ATOM 1338 C CA . ALA A 1 174 ? -20.891 -14.953 -11.523 1 96.12 174 ALA A CA 1
ATOM 1339 C C . ALA A 1 174 ? -20.188 -13.609 -11.367 1 96.12 174 ALA A C 1
ATOM 1341 O O . ALA A 1 174 ? -20.719 -12.57 -11.766 1 96.12 174 ALA A O 1
ATOM 1342 N N . ILE A 1 175 ? -19.047 -13.578 -10.773 1 96.12 175 ILE A N 1
ATOM 1343 C CA . ILE A 1 175 ? -18.312 -12.344 -10.516 1 96.12 175 ILE A CA 1
ATOM 1344 C C . ILE A 1 175 ? -17.281 -12.109 -11.625 1 96.12 175 ILE A C 1
ATOM 1346 O O . ILE A 1 175 ? -16.422 -12.953 -11.875 1 96.12 175 ILE A O 1
ATOM 1350 N N . PRO A 1 176 ? -17.406 -10.953 -12.25 1 94.88 176 PRO A N 1
ATOM 1351 C CA . PRO A 1 176 ? -16.438 -10.664 -13.32 1 94.88 176 PRO A CA 1
ATOM 1352 C C . PRO A 1 176 ? -15.008 -10.578 -12.82 1 94.88 176 PRO A C 1
ATOM 1354 O O . PRO A 1 176 ? -14.758 -10.07 -11.727 1 94.88 176 PRO A O 1
ATOM 1357 N N . ARG A 1 177 ? -14.102 -11.172 -13.562 1 95.69 177 ARG A N 1
ATOM 1358 C CA . ARG A 1 177 ? -12.672 -11.062 -13.289 1 95.69 177 ARG A CA 1
ATOM 1359 C C . ARG A 1 177 ? -12.055 -9.891 -14.039 1 95.69 177 ARG A C 1
ATOM 1361 O O . ARG A 1 177 ? -11.531 -10.062 -15.141 1 95.69 177 ARG A O 1
ATOM 1368 N N . THR A 1 178 ? -12.031 -8.758 -13.375 1 93.44 178 THR A N 1
ATOM 1369 C CA . THR A 1 178 ? -11.695 -7.52 -14.078 1 93.44 178 THR A CA 1
ATOM 1370 C C . THR A 1 178 ? -10.289 -7.055 -13.711 1 93.44 178 THR A C 1
ATOM 1372 O O . THR A 1 178 ? -9.695 -6.238 -14.422 1 93.44 178 THR A O 1
ATOM 1375 N N . ARG A 1 179 ? -9.742 -7.547 -12.641 1 95.56 179 ARG A N 1
ATOM 1376 C CA . ARG A 1 179 ? -8.422 -7.109 -12.195 1 95.56 179 ARG A CA 1
ATOM 1377 C C . ARG A 1 179 ? -7.324 -7.926 -12.867 1 95.56 179 ARG A C 1
ATOM 1379 O O . ARG A 1 179 ? -7.438 -9.148 -12.984 1 95.56 179 ARG A O 1
ATOM 1386 N N . PRO A 1 180 ? -6.285 -7.191 -13.305 1 98.06 180 PRO A N 1
ATOM 1387 C CA . PRO A 1 180 ? -5.148 -7.988 -13.773 1 98.06 180 PRO A CA 1
ATOM 1388 C C . PRO A 1 180 ? -4.676 -9 -12.727 1 98.06 180 PRO A C 1
ATOM 1390 O O . PRO A 1 180 ? -4.594 -8.68 -11.539 1 98.06 180 PRO A O 1
ATOM 1393 N N . GLY A 1 181 ? -4.438 -10.234 -13.219 1 98.5 181 GLY A N 1
ATOM 1394 C CA . GLY A 1 181 ? -3.906 -11.258 -12.328 1 98.5 181 GLY A CA 1
ATOM 1395 C C . GLY A 1 181 ? -4.965 -12.227 -11.836 1 98.5 181 GLY A C 1
ATOM 1396 O O . GLY A 1 181 ? -4.645 -13.336 -11.414 1 98.5 181 GLY A O 1
ATOM 1397 N N . MET A 1 182 ? -6.23 -11.852 -11.883 1 98.19 182 MET A N 1
ATOM 1398 C CA . MET A 1 182 ? -7.293 -12.758 -11.469 1 98.19 182 MET A CA 1
ATOM 1399 C C . MET A 1 182 ? -7.324 -14 -12.352 1 98.19 182 MET A C 1
ATOM 1401 O O . MET A 1 182 ? -7.156 -13.906 -13.57 1 98.19 182 MET A O 1
ATOM 1405 N N . ILE A 1 183 ? -7.516 -15.109 -11.719 1 97.81 183 ILE A N 1
ATOM 1406 C CA . ILE A 1 183 ? -7.488 -16.328 -12.523 1 97.81 183 ILE A CA 1
ATOM 1407 C C . ILE A 1 183 ? -8.828 -17.047 -12.398 1 97.81 183 ILE A C 1
ATOM 1409 O O . ILE A 1 183 ? -9.531 -16.906 -11.398 1 97.81 183 ILE A O 1
ATOM 1413 N N . ALA A 1 184 ? -9.109 -17.797 -13.406 1 96.94 184 ALA A N 1
ATOM 1414 C CA . ALA A 1 184 ? -10.242 -18.719 -13.352 1 96.94 184 ALA A CA 1
ATOM 1415 C C . ALA A 1 184 ? -9.914 -19.938 -12.492 1 96.94 184 ALA A C 1
ATOM 1417 O O . ALA A 1 184 ? -8.742 -20.234 -12.25 1 96.94 184 ALA A O 1
ATOM 1418 N N . ARG A 1 185 ? -10.961 -20.531 -12.023 1 94.94 185 ARG A N 1
ATOM 1419 C CA . ARG A 1 185 ? -10.758 -21.75 -11.234 1 94.94 185 ARG A CA 1
ATOM 1420 C C . ARG A 1 185 ? -11.188 -22.984 -12.016 1 94.94 185 ARG A C 1
ATOM 1422 O O . ARG A 1 185 ? -12.336 -23.078 -12.453 1 94.94 185 ARG A O 1
ATOM 1429 N N . SER A 1 186 ? -10.258 -23.875 -12.109 1 92.31 186 SER A N 1
ATOM 1430 C CA . SER A 1 186 ? -10.539 -25.172 -12.711 1 92.31 186 SER A CA 1
ATOM 1431 C C . SER A 1 186 ? -11.492 -25.984 -11.844 1 92.31 186 SER A C 1
ATOM 1433 O O . SER A 1 186 ? -11.445 -25.906 -10.609 1 92.31 186 SER A O 1
ATOM 1435 N N . PRO A 1 187 ? -12.344 -26.797 -12.539 1 93.25 187 PRO A N 1
ATOM 1436 C CA . PRO A 1 187 ? -13.188 -27.688 -11.758 1 93.25 187 PRO A CA 1
ATOM 1437 C C . PRO A 1 187 ? -12.383 -28.609 -10.844 1 93.25 187 PRO A C 1
ATOM 1439 O O . PRO A 1 187 ? -12.883 -29.047 -9.797 1 93.25 187 PRO A O 1
ATOM 1442 N N . TYR A 1 188 ? -11.141 -28.828 -11.164 1 94.69 188 TYR A N 1
ATOM 1443 C CA . TYR A 1 188 ? -10.289 -29.75 -10.414 1 94.69 188 TYR A CA 1
ATOM 1444 C C . TYR A 1 188 ? -9.844 -29.125 -9.102 1 94.69 188 TYR A C 1
ATOM 1446 O O . TYR A 1 188 ? -9.328 -29.812 -8.219 1 94.69 188 TYR A O 1
ATOM 1454 N N . LEU A 1 189 ? -10.102 -27.844 -8.938 1 93.5 189 LEU A N 1
ATOM 1455 C CA . LEU A 1 189 ? -9.594 -27.156 -7.754 1 93.5 189 LEU A CA 1
ATOM 1456 C C . LEU A 1 189 ? -10.633 -27.172 -6.637 1 93.5 189 LEU A C 1
ATOM 1458 O O . LEU A 1 189 ? -10.289 -26.984 -5.465 1 93.5 189 LEU A O 1
ATOM 1462 N N . TRP A 1 190 ? -11.867 -27.406 -6.934 1 93.38 190 TRP A N 1
ATOM 1463 C CA . TRP A 1 190 ? -12.961 -27.234 -5.98 1 93.38 190 TRP A CA 1
ATOM 1464 C C . TRP A 1 190 ? -12.922 -28.312 -4.898 1 93.38 190 TRP A C 1
ATOM 1466 O O . TRP A 1 190 ? -13.094 -28.016 -3.715 1 93.38 190 TRP A O 1
ATOM 1476 N N . PRO A 1 191 ? -12.594 -29.609 -5.262 1 91.44 191 PRO A N 1
ATOM 1477 C CA . PRO A 1 191 ? -12.539 -30.609 -4.191 1 91.44 191 PRO A CA 1
ATOM 1478 C C . PRO A 1 191 ? -11.484 -30.281 -3.135 1 91.44 191 PRO A C 1
ATOM 1480 O O . PRO A 1 191 ? -11.719 -30.5 -1.941 1 91.44 191 PRO A O 1
ATOM 1483 N N . GLY A 1 192 ? -10.383 -29.797 -3.586 1 88.75 192 GLY A N 1
ATOM 1484 C CA . GLY A 1 192 ? -9.367 -29.359 -2.633 1 88.75 192 GLY A CA 1
ATOM 1485 C C . GLY A 1 192 ? -9.82 -28.219 -1.757 1 88.75 192 GLY A C 1
ATOM 1486 O O . GLY A 1 192 ? -9.555 -28.203 -0.553 1 88.75 192 GLY A O 1
ATOM 1487 N N . TYR A 1 193 ? -10.453 -27.328 -2.369 1 90.44 193 TYR A N 1
ATOM 1488 C CA . TYR A 1 193 ? -10.984 -26.188 -1.63 1 90.44 193 TYR A CA 1
ATOM 1489 C C . TYR A 1 193 ? -12.023 -26.641 -0.611 1 90.44 193 TYR A C 1
ATOM 1491 O O . TYR A 1 193 ? -12.016 -26.188 0.536 1 90.44 193 TYR A O 1
ATOM 1499 N N . GLU A 1 194 ? -12.859 -27.5 -1.07 1 92.31 194 GLU A N 1
ATOM 1500 C CA . GLU A 1 194 ? -13.859 -28.062 -0.17 1 92.31 194 GLU A CA 1
ATOM 1501 C C . GLU A 1 194 ? -13.203 -28.734 1.033 1 92.31 194 GLU A C 1
ATOM 1503 O O . GLU A 1 194 ? -13.625 -28.516 2.174 1 92.31 194 GLU A O 1
ATOM 1508 N N . ARG A 1 195 ? -12.242 -29.5 0.753 1 89.56 195 ARG A N 1
ATOM 1509 C CA . ARG A 1 195 ? -11.531 -30.172 1.83 1 89.56 195 ARG A CA 1
ATOM 1510 C C . ARG A 1 195 ? -10.969 -29.172 2.836 1 89.56 195 ARG A C 1
ATOM 1512 O O . ARG A 1 195 ? -11.086 -29.375 4.047 1 89.56 195 ARG A O 1
ATOM 1519 N N . GLU A 1 196 ? -10.398 -28.156 2.342 1 88.56 196 GLU A N 1
ATOM 1520 C CA . GLU A 1 196 ? -9.812 -27.141 3.215 1 88.56 196 GLU A CA 1
ATOM 1521 C C . GLU A 1 196 ? -10.883 -26.469 4.078 1 88.56 196 GLU A C 1
ATOM 1523 O O . GLU A 1 196 ? -10.695 -26.281 5.281 1 88.56 196 GLU A O 1
ATOM 1528 N N . VAL A 1 197 ? -11.961 -26.141 3.512 1 90.5 197 VAL A N 1
ATOM 1529 C CA . VAL A 1 197 ? -13.031 -25.438 4.219 1 90.5 197 VAL A CA 1
ATOM 1530 C C . VAL A 1 197 ? -13.648 -26.359 5.27 1 90.5 197 VAL A C 1
ATOM 1532 O O . VAL A 1 197 ? -14.016 -25.906 6.355 1 90.5 197 VAL A O 1
ATOM 1535 N N . ARG A 1 198 ? -13.688 -27.625 4.996 1 91.19 198 ARG A N 1
ATOM 1536 C CA . ARG A 1 198 ? -14.305 -28.594 5.895 1 91.19 198 ARG A CA 1
ATOM 1537 C C . ARG A 1 198 ? -13.414 -28.859 7.105 1 91.19 198 ARG A C 1
ATOM 1539 O O . ARG A 1 198 ? -13.852 -29.469 8.078 1 91.19 198 ARG A O 1
ATOM 1546 N N . ARG A 1 199 ? -12.25 -28.359 7.059 1 88.38 199 ARG A N 1
ATOM 1547 C CA . ARG A 1 199 ? -11.367 -28.5 8.219 1 88.38 199 ARG A CA 1
ATOM 1548 C C . ARG A 1 199 ? -11.805 -27.562 9.344 1 88.38 199 ARG A C 1
ATOM 1550 O O . ARG A 1 199 ? -11.367 -27.719 10.484 1 88.38 199 ARG A O 1
ATOM 1557 N N . ALA A 1 200 ? -12.625 -26.609 9.016 1 90.88 200 ALA A N 1
ATOM 1558 C CA . ALA A 1 200 ? -13.102 -25.688 10.031 1 90.88 200 ALA A CA 1
ATOM 1559 C C . ALA A 1 200 ? -13.828 -26.422 11.148 1 90.88 200 ALA A C 1
ATOM 1561 O O . ALA A 1 200 ? -14.57 -27.375 10.891 1 90.88 200 ALA A O 1
ATOM 1562 N N . THR A 1 201 ? -13.562 -25.969 12.398 1 91.06 201 THR A N 1
ATOM 1563 C CA . THR A 1 201 ? -14.188 -26.594 13.555 1 91.06 201 THR A CA 1
ATOM 1564 C C . THR A 1 201 ? -15.453 -25.828 13.961 1 91.06 201 THR A C 1
ATOM 1566 O O . THR A 1 201 ? -16.156 -26.234 14.891 1 91.06 201 THR A O 1
ATOM 1569 N N . THR A 1 202 ? -15.664 -24.734 13.359 1 92.62 202 THR A N 1
ATOM 1570 C CA . THR A 1 202 ? -16.875 -23.938 13.547 1 92.62 202 THR A CA 1
ATOM 1571 C C . THR A 1 202 ? -17.672 -23.844 12.25 1 92.62 202 THR A C 1
ATOM 1573 O O . THR A 1 202 ? -17.156 -24.188 11.18 1 92.62 202 THR A O 1
ATOM 1576 N N . PRO A 1 203 ? -18.938 -23.484 12.344 1 93.62 203 PRO A N 1
ATOM 1577 C CA . PRO A 1 203 ? -19.766 -23.422 11.141 1 93.62 203 PRO A CA 1
ATOM 1578 C C . PRO A 1 203 ? -19.188 -22.484 10.078 1 93.62 203 PRO A C 1
ATOM 1580 O O . PRO A 1 203 ? -18.672 -21.422 10.406 1 93.62 203 PRO A O 1
ATOM 1583 N N . VAL A 1 204 ? -19.25 -23 8.867 1 96.31 204 VAL A N 1
ATOM 1584 C CA . VAL A 1 204 ? -18.891 -22.188 7.715 1 96.31 204 VAL A CA 1
ATOM 1585 C C . VAL A 1 204 ? -20.156 -21.547 7.121 1 96.31 204 VAL A C 1
ATOM 1587 O O . VAL A 1 204 ? -21.125 -22.25 6.844 1 96.31 204 VAL A O 1
ATOM 1590 N N . THR A 1 205 ? -20.141 -20.234 6.973 1 97.12 205 THR A N 1
ATOM 1591 C CA . THR A 1 205 ? -21.281 -19.5 6.422 1 97.12 205 THR A CA 1
ATOM 1592 C C . THR A 1 205 ? -20.859 -18.719 5.18 1 97.12 205 THR A C 1
ATOM 1594 O O . THR A 1 205 ? -19.781 -18.156 5.129 1 97.12 205 THR A O 1
ATOM 1597 N N . THR A 1 206 ? -21.719 -18.766 4.16 1 98 206 THR A N 1
ATOM 1598 C CA . THR A 1 206 ? -21.531 -17.938 2.984 1 98 206 THR A CA 1
ATOM 1599 C C . THR A 1 206 ? -22.688 -16.938 2.836 1 98 206 THR A C 1
ATOM 1601 O O . THR A 1 206 ? -23.859 -17.344 2.814 1 98 206 THR A O 1
ATOM 1604 N N . ALA A 1 207 ? -22.359 -15.664 2.863 1 98.69 207 ALA A N 1
ATOM 1605 C CA . ALA A 1 207 ? -23.328 -14.617 2.537 1 98.69 207 ALA A CA 1
ATOM 1606 C C . ALA A 1 207 ? -23.25 -14.242 1.059 1 98.69 207 ALA A C 1
ATOM 1608 O O . ALA A 1 207 ? -22.188 -13.906 0.551 1 98.69 207 ALA A O 1
ATOM 1609 N N . VAL A 1 208 ? -24.359 -14.328 0.377 1 98.75 208 VAL A N 1
ATOM 1610 C CA . VAL A 1 208 ? -24.438 -14.023 -1.048 1 98.75 208 VAL A CA 1
ATOM 1611 C C . VAL A 1 208 ? -25.172 -12.703 -1.251 1 98.75 208 VAL A C 1
ATOM 1613 O O . VAL A 1 208 ? -26.266 -12.508 -0.717 1 98.75 208 VAL A O 1
ATOM 1616 N N . HIS A 1 209 ? -24.562 -11.82 -1.926 1 98.75 209 HIS A N 1
ATOM 1617 C CA . HIS A 1 209 ? -25.156 -10.531 -2.266 1 98.75 209 HIS A CA 1
ATOM 1618 C C . HIS A 1 209 ? -25.797 -10.57 -3.652 1 98.75 209 HIS A C 1
ATOM 1620 O O . HIS A 1 209 ? -25.188 -11.078 -4.602 1 98.75 209 HIS A O 1
ATOM 1626 N N . ARG A 1 210 ? -26.969 -10.023 -3.797 1 98.19 210 ARG A N 1
ATOM 1627 C CA . ARG A 1 210 ? -27.672 -9.922 -5.07 1 98.19 210 ARG A CA 1
ATOM 1628 C C . ARG A 1 210 ? -28.094 -8.484 -5.352 1 98.19 210 ARG A C 1
ATOM 1630 O O . ARG A 1 210 ? -28.688 -7.824 -4.496 1 98.19 210 ARG A O 1
ATOM 1637 N N . GLY A 1 211 ? -27.672 -8.047 -6.504 1 95.81 211 GLY A N 1
ATOM 1638 C CA . GLY A 1 211 ? -28.156 -6.777 -7.027 1 95.81 211 GLY A CA 1
ATOM 1639 C C . GLY A 1 211 ? -29.297 -6.938 -8.023 1 95.81 211 GLY A C 1
ATOM 1640 O O . GLY A 1 211 ? -29.938 -7.992 -8.078 1 95.81 211 GLY A O 1
ATOM 1641 N N . PRO A 1 212 ? -29.594 -5.91 -8.75 1 93.88 212 PRO A N 1
ATOM 1642 C CA . PRO A 1 212 ? -30.703 -5.953 -9.711 1 93.88 212 PRO A CA 1
ATOM 1643 C C . PRO A 1 212 ? -30.5 -7.008 -10.805 1 93.88 212 PRO A C 1
ATOM 1645 O O . PRO A 1 212 ? -31.469 -7.566 -11.312 1 93.88 212 PRO A O 1
ATOM 1648 N N . ASP A 1 213 ? -29.281 -7.336 -11.156 1 93.69 213 ASP A N 1
ATOM 1649 C CA . ASP A 1 213 ? -28.984 -8.242 -12.258 1 93.69 213 ASP A CA 1
ATOM 1650 C C . ASP A 1 213 ? -28.594 -9.625 -11.742 1 93.69 213 ASP A C 1
ATOM 1652 O O . ASP A 1 213 ? -28.047 -10.445 -12.484 1 93.69 213 ASP A O 1
ATOM 1656 N N . GLY A 1 214 ? -28.766 -9.805 -10.422 1 96.31 214 GLY A N 1
ATOM 1657 C CA . GLY A 1 214 ? -28.484 -11.117 -9.883 1 96.31 214 GLY A CA 1
ATOM 1658 C C . GLY A 1 214 ? -27.344 -11.117 -8.883 1 96.31 214 GLY A C 1
ATOM 1659 O O . GLY A 1 214 ? -27.109 -10.117 -8.195 1 96.31 214 GLY A O 1
ATOM 1660 N N . VAL A 1 215 ? -26.703 -12.352 -8.758 1 97.75 215 VAL A N 1
ATOM 1661 C CA . VAL A 1 215 ? -25.594 -12.508 -7.809 1 97.75 215 VAL A CA 1
ATOM 1662 C C . VAL A 1 215 ? -24.406 -11.664 -8.258 1 97.75 215 VAL A C 1
ATOM 1664 O O . VAL A 1 215 ? -23.953 -11.766 -9.398 1 97.75 215 VAL A O 1
ATOM 1667 N N . ASP A 1 216 ? -23.938 -10.812 -7.355 1 97.88 216 ASP A N 1
ATOM 1668 C CA . ASP A 1 216 ? -22.828 -9.961 -7.738 1 97.88 216 ASP A CA 1
ATOM 1669 C C . ASP A 1 216 ? -21.781 -9.891 -6.629 1 97.88 216 ASP A C 1
ATOM 1671 O O . ASP A 1 216 ? -20.906 -9.016 -6.633 1 97.88 216 ASP A O 1
ATOM 1675 N N . GLY A 1 217 ? -21.875 -10.797 -5.625 1 98.25 217 GLY A N 1
ATOM 1676 C CA . GLY A 1 217 ? -20.859 -10.906 -4.598 1 98.25 217 GLY A CA 1
ATOM 1677 C C . GLY A 1 217 ? -21.141 -12.008 -3.59 1 98.25 217 GLY A C 1
ATOM 1678 O O . GLY A 1 217 ? -22.281 -12.453 -3.459 1 98.25 217 GLY A O 1
ATOM 1679 N N . TYR A 1 218 ? -20.109 -12.414 -2.918 1 98.44 218 TYR A N 1
ATOM 1680 C CA . TYR A 1 218 ? -20.297 -13.352 -1.81 1 98.44 218 TYR A CA 1
ATOM 1681 C C . TYR A 1 218 ? -19.078 -13.336 -0.883 1 98.44 218 TYR A C 1
ATOM 1683 O O . TYR A 1 218 ? -17.984 -12.922 -1.282 1 98.44 218 TYR A O 1
ATOM 1691 N N . VAL A 1 219 ? -19.297 -13.734 0.305 1 98.38 219 VAL A N 1
ATOM 1692 C CA . VAL A 1 219 ? -18.25 -13.867 1.311 1 98.38 219 VAL A CA 1
ATOM 1693 C C . VAL A 1 219 ? -18.469 -15.141 2.123 1 98.38 219 VAL A C 1
ATOM 1695 O O . VAL A 1 219 ? -19.609 -15.477 2.457 1 98.38 219 VAL A O 1
ATOM 1698 N N . THR A 1 220 ? -17.438 -15.938 2.281 1 97.19 220 THR A N 1
ATOM 1699 C CA . THR A 1 220 ? -17.438 -17.125 3.129 1 97.19 220 THR A CA 1
ATOM 1700 C C . THR A 1 220 ? -16.578 -16.906 4.371 1 97.19 220 THR A C 1
ATOM 1702 O O . THR A 1 220 ? -15.453 -16.391 4.273 1 97.19 220 THR A O 1
ATOM 1705 N N . TYR A 1 221 ? -17.141 -17.266 5.527 1 97.44 221 TYR A N 1
ATOM 1706 C CA . TYR A 1 221 ? -16.422 -16.969 6.758 1 97.44 221 TYR A CA 1
ATOM 1707 C C . TYR A 1 221 ? -16.703 -18 7.832 1 97.44 221 TYR A C 1
ATOM 1709 O O . TYR A 1 221 ? -17.641 -18.797 7.699 1 97.44 221 TYR A O 1
ATOM 1717 N N . THR A 1 222 ? -15.867 -18.062 8.805 1 96.81 222 THR A N 1
ATOM 1718 C CA . THR A 1 222 ? -16.047 -18.781 10.062 1 96.81 222 THR A CA 1
ATOM 1719 C C . THR A 1 222 ? -15.898 -17.844 11.25 1 96.81 222 THR A C 1
ATOM 1721 O O . THR A 1 222 ? -15.336 -16.75 11.117 1 96.81 222 THR A O 1
ATOM 1724 N N . VAL A 1 223 ? -16.469 -18.172 12.336 1 95.94 223 VAL A N 1
ATOM 1725 C CA . VAL A 1 223 ? -16.281 -17.438 13.586 1 95.94 223 VAL A CA 1
ATOM 1726 C C . VAL A 1 223 ? -15.633 -18.359 14.625 1 95.94 223 VAL A C 1
ATOM 1728 O O . VAL A 1 223 ? -16.156 -19.453 14.906 1 95.94 223 VAL A O 1
ATOM 1731 N N . GLU A 1 224 ? -14.57 -17.859 15.148 1 94.5 224 GLU A N 1
ATOM 1732 C CA . GLU A 1 224 ? -13.828 -18.672 16.109 1 94.5 224 GLU A CA 1
ATOM 1733 C C . GLU A 1 224 ? -13.664 -17.938 17.438 1 94.5 224 GLU A C 1
ATOM 1735 O O . GLU A 1 224 ? -13.586 -16.703 17.469 1 94.5 224 GLU A O 1
ATOM 1740 N N . ARG A 1 225 ? -13.656 -18.656 18.531 1 90.44 225 ARG A N 1
ATOM 1741 C CA . ARG A 1 225 ? -13.359 -18.172 19.875 1 90.44 225 ARG A CA 1
ATOM 1742 C C . ARG A 1 225 ? -12.805 -19.297 20.75 1 90.44 225 ARG A C 1
ATOM 1744 O O . ARG A 1 225 ? -13.227 -20.453 20.625 1 90.44 225 ARG A O 1
ATOM 1751 N N . ALA A 1 226 ? -11.891 -18.984 21.656 1 85.31 226 ALA A N 1
ATOM 1752 C CA . ALA A 1 226 ? -11.289 -20 22.516 1 85.31 226 ALA A CA 1
ATOM 1753 C C . ALA A 1 226 ? -12.305 -20.516 23.531 1 85.31 226 ALA A C 1
ATOM 1755 O O . ALA A 1 226 ? -12.523 -21.734 23.641 1 85.31 226 ALA A O 1
ATOM 1756 N N . HIS A 1 227 ? -12.781 -19.609 24.281 1 84.88 227 HIS A N 1
ATOM 1757 C CA . HIS A 1 227 ? -13.812 -19.906 25.281 1 84.88 227 HIS A CA 1
ATOM 1758 C C . HIS A 1 227 ? -14.914 -18.844 25.266 1 84.88 227 HIS A C 1
ATOM 1760 O O . HIS A 1 227 ? -14.727 -17.766 24.719 1 84.88 227 HIS A O 1
ATOM 1766 N N . PHE A 1 228 ? -15.898 -19.438 25.875 1 80.31 228 PHE A N 1
ATOM 1767 C CA . PHE A 1 228 ? -16.984 -18.469 25.984 1 80.31 228 PHE A CA 1
ATOM 1768 C C . PHE A 1 228 ? -16.547 -17.25 26.797 1 80.31 228 PHE A C 1
ATOM 1770 O O . PHE A 1 228 ? -15.891 -17.391 27.828 1 80.31 228 PHE A O 1
ATOM 1777 N N . GLY A 1 229 ? -16.703 -16.016 26.344 1 81.38 229 GLY A N 1
ATOM 1778 C CA . GLY A 1 229 ? -16.281 -14.781 26.984 1 81.38 229 GLY A CA 1
ATOM 1779 C C . GLY A 1 229 ? -15.062 -14.172 26.344 1 81.38 229 GLY A C 1
ATOM 1780 O O . GLY A 1 229 ? -14.773 -12.984 26.531 1 81.38 229 GLY A O 1
ATOM 1781 N N . ASP A 1 230 ? -14.297 -15.094 25.641 1 86.94 230 ASP A N 1
ATOM 1782 C CA . ASP A 1 230 ? -13.117 -14.586 24.953 1 86.94 230 ASP A CA 1
ATOM 1783 C C . ASP A 1 230 ? -13.508 -13.812 23.688 1 86.94 230 ASP A C 1
ATOM 1785 O O . ASP A 1 230 ? -14.602 -14 23.156 1 86.94 230 ASP A O 1
ATOM 1789 N N . PRO A 1 231 ? -12.609 -12.945 23.344 1 90.81 231 PRO A N 1
ATOM 1790 C CA . PRO A 1 231 ? -12.875 -12.273 22.078 1 90.81 231 PRO A CA 1
ATOM 1791 C C . PRO A 1 231 ? -13.039 -13.25 20.906 1 90.81 231 PRO A C 1
ATOM 1793 O O . PRO A 1 231 ? -12.336 -14.258 20.844 1 90.81 231 PRO A O 1
ATOM 1796 N N . SER A 1 232 ? -13.992 -13.031 20.109 1 95 232 SER A N 1
ATOM 1797 C CA . SER A 1 232 ? -14.266 -13.852 18.938 1 95 232 SER A CA 1
ATOM 1798 C C . SER A 1 232 ? -13.695 -13.227 17.672 1 95 232 SER A C 1
ATOM 1800 O O . SER A 1 232 ? -13.625 -12 17.562 1 95 232 SER A O 1
ATOM 1802 N N . LEU A 1 233 ? -13.289 -14.102 16.797 1 97.06 233 LEU A N 1
ATOM 1803 C CA . LEU A 1 233 ? -12.688 -13.695 15.531 1 97.06 233 LEU A CA 1
ATOM 1804 C C . LEU A 1 233 ? -13.469 -14.25 14.344 1 97.06 233 LEU A C 1
ATOM 1806 O O . LEU A 1 233 ? -13.633 -15.461 14.219 1 97.06 233 LEU A O 1
ATOM 1810 N N . LEU A 1 234 ? -14.031 -13.359 13.555 1 98.06 234 LEU A N 1
ATOM 1811 C CA . LEU A 1 234 ? -14.586 -13.742 12.258 1 98.06 234 LEU A CA 1
ATOM 1812 C C . LEU A 1 234 ? -13.508 -13.758 11.188 1 98.06 234 LEU A C 1
ATOM 1814 O O . LEU A 1 234 ? -12.914 -12.727 10.875 1 98.06 234 LEU A O 1
ATOM 1818 N N . LYS A 1 235 ? -13.242 -14.906 10.625 1 97.56 235 LYS A N 1
ATOM 1819 C CA . LYS A 1 235 ? -12.211 -15.094 9.609 1 97.56 235 LYS A CA 1
ATOM 1820 C C . LYS A 1 235 ? -12.836 -15.242 8.219 1 97.56 235 LYS A C 1
ATOM 1822 O O . LYS A 1 235 ? -13.586 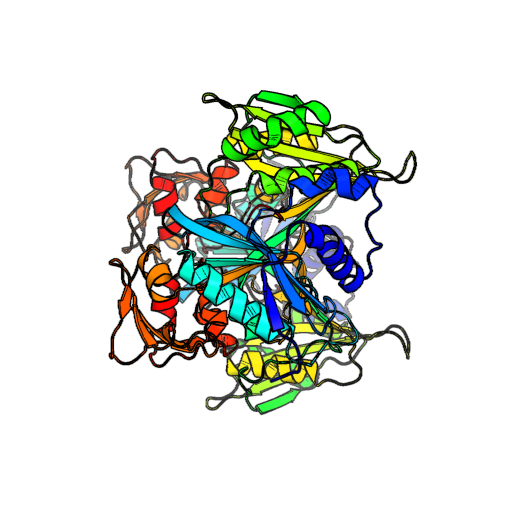-16.188 7.973 1 97.56 235 LYS A O 1
ATOM 1827 N N . ILE A 1 236 ? -12.469 -14.367 7.371 1 97.38 236 ILE A N 1
ATOM 1828 C CA . ILE A 1 236 ? -12.961 -14.414 5.996 1 97.38 236 ILE A CA 1
ATOM 1829 C C . ILE A 1 236 ? -12.102 -15.367 5.172 1 97.38 236 ILE A C 1
ATOM 1831 O O . ILE A 1 236 ? -10.875 -15.234 5.137 1 97.38 236 ILE A O 1
ATOM 1835 N N . GLN A 1 237 ? -12.68 -16.281 4.516 1 93.94 237 GLN A N 1
ATOM 1836 C CA . GLN A 1 237 ? -11.992 -17.266 3.689 1 93.94 237 GLN A CA 1
ATOM 1837 C C . GLN A 1 237 ? -12.016 -16.859 2.217 1 93.94 237 GLN A C 1
ATOM 1839 O O . GLN A 1 237 ? -11.078 -17.172 1.471 1 93.94 237 GLN A O 1
ATOM 1844 N N . SER A 1 238 ? -13.086 -16.328 1.817 1 94.94 238 SER A N 1
ATOM 1845 C CA . SER A 1 238 ? -13.258 -15.812 0.461 1 94.94 238 SER A CA 1
ATOM 1846 C C . SER A 1 238 ? -14.141 -14.57 0.446 1 94.94 238 SER A C 1
ATOM 1848 O O . SER A 1 238 ? -15.109 -14.477 1.2 1 94.94 238 SER A O 1
ATOM 1850 N N . PHE A 1 239 ? -13.797 -13.625 -0.324 1 97.56 239 PHE A N 1
ATOM 1851 C CA . PHE A 1 239 ? -14.539 -12.375 -0.477 1 97.56 239 PHE A CA 1
ATOM 1852 C C . PHE A 1 239 ? -14.43 -11.859 -1.905 1 97.56 239 PHE A C 1
ATOM 1854 O O . PHE A 1 239 ? -13.359 -11.438 -2.34 1 97.56 239 PHE A O 1
ATOM 1861 N N . HIS A 1 240 ? -15.516 -11.938 -2.67 1 97.88 240 HIS A N 1
ATOM 1862 C CA . HIS A 1 240 ? -15.586 -11.492 -4.059 1 97.88 240 HIS A CA 1
ATOM 1863 C C . HIS A 1 240 ? -16.781 -10.578 -4.285 1 97.88 240 HIS A C 1
ATOM 1865 O O . HIS A 1 240 ? -17.859 -10.805 -3.734 1 97.88 240 HIS A O 1
ATOM 1871 N N . TYR A 1 241 ? -16.578 -9.523 -5.078 1 97.25 241 TYR A N 1
ATOM 1872 C CA . TYR A 1 241 ? -17.641 -8.57 -5.363 1 97.25 241 TYR A CA 1
ATOM 1873 C C . TYR A 1 241 ? -17.453 -7.941 -6.742 1 97.25 241 TYR A C 1
ATOM 1875 O O . TYR A 1 241 ? -16.328 -7.797 -7.219 1 97.25 241 TYR A O 1
ATOM 1883 N N . ALA A 1 242 ? -18.547 -7.52 -7.383 1 95.5 242 ALA A N 1
ATOM 1884 C CA . ALA A 1 242 ? -18.516 -7.016 -8.75 1 95.5 242 ALA A CA 1
ATOM 1885 C C . ALA A 1 242 ? -18.516 -5.488 -8.773 1 95.5 242 ALA A C 1
ATOM 1887 O O . ALA A 1 242 ? -18.094 -4.879 -9.766 1 95.5 242 ALA A O 1
ATOM 1888 N N . GLY A 1 243 ? -18.984 -4.84 -7.637 1 93 243 GLY A N 1
ATOM 1889 C CA . GLY A 1 243 ? -19.094 -3.389 -7.641 1 93 243 GLY A CA 1
ATOM 1890 C C . GLY A 1 243 ? -19.297 -2.803 -6.254 1 93 243 GLY A C 1
ATOM 1891 O O . GLY A 1 243 ? -19.281 -3.529 -5.258 1 93 243 GLY A O 1
ATOM 1892 N N . PRO A 1 244 ? -19.547 -1.507 -6.227 1 94.19 244 PRO A N 1
ATOM 1893 C CA . PRO A 1 244 ? -19.594 -0.794 -4.945 1 94.19 244 PRO A CA 1
ATOM 1894 C C . PRO A 1 244 ? -20.734 -1.274 -4.055 1 94.19 244 PRO A C 1
ATOM 1896 O O . PRO A 1 244 ? -20.578 -1.363 -2.834 1 94.19 244 PRO A O 1
ATOM 1899 N N . ASP A 1 245 ? -21.891 -1.569 -4.629 1 96.31 245 ASP A N 1
ATOM 1900 C CA . ASP A 1 245 ? -23.031 -2.008 -3.836 1 96.31 245 ASP A CA 1
ATOM 1901 C C . ASP A 1 245 ? -22.75 -3.344 -3.154 1 96.31 245 ASP A C 1
ATOM 1903 O O . ASP A 1 245 ? -23 -3.502 -1.957 1 96.31 245 ASP A O 1
ATOM 1907 N N . ALA A 1 246 ? -22.234 -4.297 -3.947 1 97.62 246 ALA A N 1
ATOM 1908 C CA . ALA A 1 246 ? -21.906 -5.598 -3.375 1 97.62 246 ALA A CA 1
ATOM 1909 C C . ALA A 1 246 ? -20.797 -5.469 -2.324 1 97.62 246 ALA A C 1
ATOM 1911 O O . ALA A 1 246 ? -20.875 -6.098 -1.267 1 97.62 246 ALA A O 1
ATOM 1912 N N . PHE A 1 247 ? -19.812 -4.641 -2.576 1 97.62 247 PHE A N 1
ATOM 1913 C CA . PHE A 1 247 ? -18.719 -4.391 -1.65 1 97.62 247 PHE A CA 1
ATOM 1914 C C . PHE A 1 247 ? -19.234 -3.859 -0.322 1 97.62 247 PHE A C 1
ATOM 1916 O O . PHE A 1 247 ? -19 -4.453 0.73 1 97.62 247 PHE A O 1
ATOM 1923 N N . ALA A 1 248 ? -19.969 -2.811 -0.367 1 97.75 248 ALA A N 1
ATOM 1924 C CA . ALA A 1 248 ? -20.516 -2.184 0.832 1 97.75 248 ALA A CA 1
ATOM 1925 C C . ALA A 1 248 ? -21.5 -3.113 1.53 1 97.75 248 ALA A C 1
ATOM 1927 O O . ALA A 1 248 ? -21.484 -3.244 2.756 1 97.75 248 ALA A O 1
ATOM 1928 N N . GLY A 1 249 ? -22.344 -3.768 0.716 1 97.94 249 GLY A N 1
ATOM 1929 C CA . GLY A 1 249 ? -23.359 -4.648 1.274 1 97.94 249 GLY A CA 1
ATOM 1930 C C . GLY A 1 249 ? -22.781 -5.82 2.045 1 97.94 249 GLY A C 1
ATOM 1931 O O . GLY A 1 249 ? -23.266 -6.16 3.125 1 97.94 249 GLY A O 1
ATOM 1932 N N . LEU A 1 250 ? -21.766 -6.43 1.5 1 98.62 250 LEU A N 1
ATOM 1933 C CA . LEU A 1 250 ? -21.141 -7.57 2.158 1 98.62 250 LEU A CA 1
ATOM 1934 C C . LEU A 1 250 ? -20.438 -7.141 3.447 1 98.62 250 LEU A C 1
ATOM 1936 O O . LEU A 1 250 ? -20.531 -7.828 4.469 1 98.62 250 LEU A O 1
ATOM 1940 N N . TRP A 1 251 ? -19.797 -6.031 3.443 1 98.25 251 TRP A N 1
ATOM 1941 C CA . TRP A 1 251 ? -19.156 -5.547 4.66 1 98.25 251 TRP A CA 1
ATOM 1942 C C . TRP A 1 251 ? -20.203 -5.156 5.707 1 98.25 251 TRP A C 1
ATOM 1944 O O . TRP A 1 251 ? -20 -5.387 6.902 1 98.25 251 TRP A O 1
ATOM 1954 N N . ARG A 1 252 ? -21.281 -4.512 5.277 1 97.31 252 ARG A N 1
ATOM 1955 C CA . ARG A 1 252 ? -22.375 -4.191 6.199 1 97.31 252 ARG A CA 1
ATOM 1956 C C . ARG A 1 252 ? -22.906 -5.449 6.871 1 97.31 252 ARG A C 1
ATOM 1958 O O . ARG A 1 252 ? -23.141 -5.465 8.086 1 97.31 252 ARG A O 1
ATOM 1965 N N . TYR A 1 253 ? -23.125 -6.484 6.121 1 97.88 253 TYR A N 1
ATOM 1966 C CA . TYR A 1 253 ? -23.578 -7.754 6.688 1 97.88 253 TYR A CA 1
ATOM 1967 C C . TYR A 1 253 ? -22.562 -8.281 7.703 1 97.88 253 TYR A C 1
ATOM 1969 O O . TYR A 1 253 ? -22.938 -8.633 8.828 1 97.88 253 TYR A O 1
ATOM 1977 N N . LEU A 1 254 ? -21.234 -8.32 7.289 1 98.25 254 LEU A N 1
ATOM 1978 C CA . LEU A 1 254 ? -20.188 -8.867 8.164 1 98.25 254 LEU A CA 1
ATOM 1979 C C . LEU A 1 254 ? -20.172 -8.133 9.5 1 98.25 254 LEU A C 1
ATOM 1981 O O . LEU A 1 254 ? -20.031 -8.758 10.555 1 98.25 254 LEU A O 1
ATOM 1985 N N . LEU A 1 255 ? -20.375 -6.832 9.484 1 97 255 LEU A N 1
ATOM 1986 C CA . LEU A 1 255 ? -20.312 -6.027 10.695 1 97 255 LEU A CA 1
ATOM 1987 C C . LEU A 1 255 ? -21.594 -6.184 11.516 1 97 255 LEU A C 1
ATOM 1989 O O . LEU A 1 255 ? -21.656 -5.785 12.68 1 97 255 LEU A O 1
ATOM 1993 N N . SER A 1 256 ? -22.625 -6.766 10.914 1 95.69 256 SER A N 1
ATOM 1994 C CA . SER A 1 256 ? -23.891 -6.965 11.609 1 95.69 256 SER A CA 1
ATOM 1995 C C . SER A 1 256 ? -23.922 -8.32 12.32 1 95.69 256 SER A C 1
ATOM 1997 O O . SER A 1 256 ? -24.828 -8.586 13.102 1 95.69 256 SER A O 1
ATOM 1999 N N . VAL A 1 257 ? -22.953 -9.172 11.992 1 95.88 257 VAL A N 1
ATOM 2000 C CA . VAL A 1 257 ? -22.922 -10.484 12.633 1 95.88 257 VAL A CA 1
ATOM 2001 C C . VAL A 1 257 ? -22.688 -10.32 14.133 1 95.88 257 VAL A C 1
ATOM 2003 O O . VAL A 1 257 ? -21.688 -9.734 14.547 1 95.88 257 VAL A O 1
ATOM 2006 N N . ASP A 1 258 ? -23.531 -10.875 14.922 1 91.88 258 ASP A N 1
ATOM 2007 C CA . ASP A 1 258 ? -23.469 -10.727 16.375 1 91.88 258 ASP A CA 1
ATOM 2008 C C . ASP A 1 258 ? -22.344 -11.562 16.969 1 91.88 258 ASP A C 1
ATOM 2010 O O . ASP A 1 258 ? -21.891 -12.523 16.344 1 91.88 258 ASP A O 1
ATOM 2014 N N . LEU A 1 259 ? -21.922 -11.172 18.125 1 92.31 259 LEU A N 1
ATOM 2015 C CA . LEU A 1 259 ? -20.969 -11.891 18.969 1 92.31 259 LEU A CA 1
ATOM 2016 C C . LEU A 1 259 ? -19.609 -11.984 18.281 1 92.31 259 LEU A C 1
ATOM 2018 O O . LEU A 1 259 ? -18.938 -13.016 18.375 1 92.31 259 LEU A O 1
ATOM 2022 N N . VAL A 1 260 ? -19.312 -11.078 17.406 1 95.5 260 VAL A N 1
ATOM 2023 C CA . VAL A 1 260 ? -18 -10.969 16.766 1 95.5 260 VAL A CA 1
ATOM 2024 C C . VAL A 1 260 ? -17.266 -9.75 17.297 1 95.5 260 VAL A C 1
ATOM 2026 O O . VAL A 1 260 ? -17.844 -8.664 17.406 1 95.5 260 VAL A O 1
ATOM 2029 N N . ASP A 1 261 ? -16 -9.891 17.672 1 96.88 261 ASP A N 1
ATOM 2030 C CA . ASP A 1 261 ? -15.203 -8.789 18.188 1 96.88 261 ASP A CA 1
ATOM 2031 C C . ASP A 1 261 ? -14.266 -8.234 17.109 1 96.88 261 ASP A C 1
ATOM 2033 O O . ASP A 1 261 ? -14.07 -7.02 17.031 1 96.88 261 ASP A O 1
ATOM 2037 N N . GLN A 1 262 ? -13.695 -9.109 16.344 1 97.62 262 GLN A N 1
ATOM 2038 C CA . GLN A 1 262 ? -12.75 -8.734 15.289 1 97.62 262 GLN A CA 1
ATOM 2039 C C . GLN A 1 262 ? -13.047 -9.469 13.992 1 97.62 262 GLN A C 1
ATOM 2041 O O . GLN A 1 262 ? -13.516 -10.617 14.016 1 97.62 262 GLN A O 1
ATOM 2046 N N . ILE A 1 263 ? -12.781 -8.844 12.898 1 98.5 263 ILE A N 1
ATOM 2047 C CA . ILE A 1 263 ? -12.898 -9.438 11.57 1 98.5 263 ILE A CA 1
ATOM 2048 C C . ILE A 1 263 ? -11.539 -9.406 10.875 1 98.5 263 ILE A C 1
ATOM 2050 O O . ILE A 1 263 ? -10.844 -8.383 10.891 1 98.5 263 ILE A O 1
ATOM 2054 N N . THR A 1 264 ? -11.141 -10.531 10.297 1 98.25 264 THR A N 1
ATOM 2055 C CA . THR A 1 264 ? -9.875 -10.57 9.57 1 98.25 264 THR A CA 1
ATOM 2056 C C . THR A 1 264 ? -10.094 -11.07 8.141 1 98.25 264 THR A C 1
ATOM 2058 O O . THR A 1 264 ? -10.945 -11.922 7.895 1 98.25 264 THR A O 1
ATOM 2061 N N . ALA A 1 265 ? -9.438 -10.516 7.234 1 97.75 265 ALA A N 1
ATOM 2062 C CA . ALA A 1 265 ? -9.375 -10.914 5.832 1 97.75 265 ALA A CA 1
ATOM 2063 C C . ALA A 1 265 ? -7.934 -10.953 5.336 1 97.75 265 ALA A C 1
ATOM 2065 O O . ALA A 1 265 ? -7.184 -9.992 5.504 1 97.75 265 ALA A O 1
ATOM 2066 N N . GLN A 1 266 ? -7.602 -12.055 4.691 1 96.56 266 GLN A N 1
ATOM 2067 C CA . GLN A 1 266 ? -6.219 -12.219 4.266 1 96.56 266 GLN A CA 1
ATOM 2068 C C . GLN A 1 266 ? -6.082 -12.016 2.758 1 96.56 266 GLN A C 1
ATOM 2070 O O . GLN A 1 266 ? -6.996 -12.336 1.996 1 96.56 266 GLN A O 1
ATOM 2075 N N . LYS A 1 267 ? -4.914 -11.391 2.383 1 96.69 267 LYS A N 1
ATOM 2076 C CA . LYS A 1 267 ? -4.445 -11.281 1.005 1 96.69 267 LYS A CA 1
ATOM 2077 C C . LYS A 1 267 ? -5.492 -10.609 0.121 1 96.69 267 LYS A C 1
ATOM 2079 O O . LYS A 1 267 ? -5.785 -11.086 -0.978 1 96.69 267 LYS A O 1
ATOM 2084 N N . ARG A 1 268 ? -6.062 -9.562 0.647 1 97.88 268 ARG A N 1
ATOM 2085 C CA . ARG A 1 268 ? -6.953 -8.727 -0.147 1 97.88 268 ARG A CA 1
ATOM 2086 C C . ARG A 1 268 ? -6.16 -7.848 -1.109 1 97.88 268 ARG A C 1
ATOM 2088 O O . ARG A 1 268 ? -4.957 -7.648 -0.93 1 97.88 268 ARG A O 1
ATOM 2095 N N . PRO A 1 269 ? -6.855 -7.379 -2.246 1 97.12 269 PRO A N 1
ATOM 2096 C CA . PRO A 1 269 ? -6.133 -6.449 -3.119 1 97.12 269 PRO A CA 1
ATOM 2097 C C . PRO A 1 269 ? -5.543 -5.262 -2.361 1 97.12 269 PRO A C 1
ATOM 2099 O O . PRO A 1 269 ? -6.18 -4.734 -1.445 1 97.12 269 PRO A O 1
ATOM 2102 N N . LEU A 1 270 ? -4.367 -4.84 -2.727 1 96.5 270 LEU A N 1
ATOM 2103 C CA . LEU A 1 270 ? -3.648 -3.773 -2.039 1 96.5 270 LEU A CA 1
ATOM 2104 C C . LEU A 1 270 ? -4.473 -2.49 -2.02 1 96.5 270 LEU A C 1
ATOM 2106 O O . LEU A 1 270 ? -4.395 -1.713 -1.066 1 96.5 270 LEU A O 1
ATOM 2110 N N . ASP A 1 271 ? -5.238 -2.273 -3.049 1 95.38 271 ASP A N 1
ATOM 2111 C CA . ASP A 1 271 ? -5.91 -0.988 -3.205 1 95.38 271 ASP A CA 1
ATOM 2112 C C . ASP A 1 271 ? -7.383 -1.088 -2.822 1 95.38 271 ASP A C 1
ATOM 2114 O O . ASP A 1 271 ? -8.156 -0.164 -3.074 1 95.38 271 ASP A O 1
ATOM 2118 N N . GLU A 1 272 ? -7.824 -2.256 -2.303 1 96.38 272 GLU A N 1
ATOM 2119 C CA . GLU A 1 272 ? -9.203 -2.365 -1.853 1 96.38 272 GLU A CA 1
ATOM 2120 C C . GLU A 1 272 ? -9.477 -1.432 -0.676 1 96.38 272 GLU A C 1
ATOM 2122 O O . GLU A 1 272 ? -8.828 -1.532 0.366 1 96.38 272 GLU A O 1
ATOM 2127 N N . PRO A 1 273 ? -10.422 -0.532 -0.802 1 96 273 PRO A N 1
ATOM 2128 C CA . PRO A 1 273 ? -10.516 0.592 0.132 1 96 273 PRO A CA 1
ATOM 2129 C C . PRO A 1 273 ? -11.484 0.329 1.277 1 96 273 PRO A C 1
ATOM 2131 O O . PRO A 1 273 ? -12.352 1.164 1.565 1 96 273 PRO A O 1
ATOM 2134 N N . VAL A 1 274 ? -11.273 -0.687 2.035 1 97.44 274 VAL A N 1
ATOM 2135 C CA . VAL A 1 274 ? -12.188 -1.047 3.115 1 97.44 274 VAL A CA 1
ATOM 2136 C C . VAL A 1 274 ? -12.242 0.08 4.145 1 97.44 274 VAL A C 1
ATOM 2138 O O . VAL A 1 274 ? -13.312 0.425 4.641 1 97.44 274 VAL A O 1
ATOM 2141 N N . GLU A 1 275 ? -11.102 0.722 4.445 1 96 275 GLU A N 1
ATOM 2142 C CA . GLU A 1 275 ? -11.008 1.738 5.488 1 96 275 GLU A CA 1
ATOM 2143 C C . GLU A 1 275 ? -11.844 2.965 5.141 1 96 275 GLU A C 1
ATOM 2145 O O . GLU A 1 275 ? -12.305 3.682 6.031 1 96 275 GLU A O 1
ATOM 2150 N N . LEU A 1 276 ? -12.109 3.182 3.908 1 96.19 276 LEU A N 1
ATOM 2151 C CA . LEU A 1 276 ? -12.82 4.375 3.459 1 96.19 276 LEU A CA 1
ATOM 2152 C C . LEU A 1 276 ? -14.312 4.25 3.742 1 96.19 276 LEU A C 1
ATOM 2154 O O . LEU A 1 276 ? -15.047 5.238 3.648 1 96.19 276 LEU A O 1
ATOM 2158 N N . LEU A 1 277 ? -14.734 3.051 4.094 1 96.88 277 LEU A N 1
ATOM 2159 C CA . LEU A 1 277 ? -16.141 2.836 4.41 1 96.88 277 LEU A CA 1
ATOM 2160 C C . LEU A 1 277 ? -16.5 3.457 5.754 1 96.88 277 LEU A C 1
ATOM 2162 O O . LEU A 1 277 ? -17.672 3.684 6.047 1 96.88 277 LEU A O 1
ATOM 2166 N N . PHE A 1 278 ? -15.5 3.727 6.555 1 95.81 278 PHE A N 1
ATOM 2167 C CA . PHE A 1 278 ? -15.781 4.004 7.957 1 95.81 278 PHE A CA 1
ATOM 2168 C C . PHE A 1 278 ? -15.492 5.465 8.289 1 95.81 278 PHE A C 1
ATOM 2170 O O . PHE A 1 278 ? -14.703 6.121 7.602 1 95.81 278 PHE A O 1
ATOM 2177 N N . THR A 1 279 ? -16.078 5.957 9.375 1 93.69 279 THR A N 1
ATOM 2178 C CA . THR A 1 279 ? -15.891 7.324 9.852 1 93.69 279 THR A CA 1
ATOM 2179 C C . THR A 1 279 ? -14.461 7.547 10.328 1 93.69 279 THR A C 1
ATOM 2181 O O . THR A 1 279 ? -13.906 8.641 10.172 1 93.69 279 THR A O 1
ATOM 2184 N N . ASP A 1 280 ? -13.922 6.535 10.883 1 93.62 280 ASP A N 1
ATOM 2185 C CA . ASP A 1 280 ? -12.508 6.508 11.258 1 93.62 280 ASP A CA 1
ATOM 2186 C C . ASP A 1 280 ? -11.773 5.383 10.539 1 93.62 280 ASP A C 1
ATOM 2188 O O . ASP A 1 280 ? -11.898 4.215 10.898 1 93.62 280 ASP A O 1
ATOM 2192 N N . PRO A 1 281 ? -11.023 5.734 9.547 1 92.75 281 PRO A N 1
ATOM 2193 C CA . PRO A 1 281 ? -10.344 4.711 8.758 1 92.75 281 PRO A CA 1
ATOM 2194 C C . PRO A 1 281 ? -9.352 3.885 9.586 1 92.75 281 PRO A C 1
ATOM 2196 O O . PRO A 1 281 ? -8.945 2.803 9.156 1 92.75 281 PRO A O 1
ATOM 2199 N N . ARG A 1 282 ? -8.992 4.367 10.781 1 93.88 282 ARG A N 1
ATOM 2200 C CA . ARG A 1 282 ? -7.984 3.705 11.602 1 93.88 282 ARG A CA 1
ATOM 2201 C C . ARG A 1 282 ? -8.531 2.42 12.219 1 93.88 282 ARG A C 1
ATOM 2203 O O . ARG A 1 282 ? -7.773 1.606 12.75 1 93.88 282 ARG A O 1
ATOM 2210 N N . HIS A 1 283 ? -9.812 2.227 12.086 1 94.69 283 HIS A N 1
ATOM 2211 C CA . HIS A 1 283 ? -10.422 1.029 12.656 1 94.69 283 HIS A CA 1
ATOM 2212 C C . HIS A 1 283 ? -10.219 -0.179 11.75 1 94.69 283 HIS A C 1
ATOM 2214 O O . HIS A 1 283 ? -10.633 -1.29 12.086 1 94.69 283 HIS A O 1
ATOM 2220 N N . VAL A 1 284 ? -9.594 0.043 10.648 1 96.31 284 VAL A N 1
ATOM 2221 C CA . VAL A 1 284 ? -9.062 -1.023 9.805 1 96.31 284 VAL A CA 1
ATOM 2222 C C . VAL A 1 284 ? -7.539 -1.024 9.875 1 96.31 284 VAL A C 1
ATOM 2224 O O . VAL A 1 284 ? -6.895 -0.048 9.492 1 96.31 284 VAL A O 1
ATOM 2227 N N . ALA A 1 285 ? -7.031 -2.064 10.336 1 96.56 285 ALA A N 1
ATOM 2228 C CA . ALA A 1 285 ? -5.582 -2.186 10.453 1 96.56 285 ALA A CA 1
ATOM 2229 C C . ALA A 1 285 ? -5.02 -3.121 9.391 1 96.56 285 ALA A C 1
ATOM 2231 O O . ALA A 1 285 ? -5.523 -4.23 9.195 1 96.56 285 ALA A O 1
ATOM 2232 N N . VAL A 1 286 ? -4.02 -2.682 8.695 1 95.75 286 VAL A N 1
ATOM 2233 C CA . VAL A 1 286 ? -3.244 -3.58 7.848 1 95.75 286 VAL A CA 1
ATOM 2234 C C . VAL A 1 286 ? -2.201 -4.312 8.688 1 95.75 286 VAL A C 1
ATOM 2236 O O . VAL A 1 286 ? -1.323 -3.688 9.281 1 95.75 286 VAL A O 1
ATOM 2239 N N . GLN A 1 287 ? -2.232 -5.59 8.68 1 93.81 287 GLN A N 1
ATOM 2240 C CA . GLN A 1 287 ? -1.356 -6.391 9.523 1 93.81 287 GLN A CA 1
ATOM 2241 C C . GLN A 1 287 ? -0.112 -6.84 8.758 1 93.81 287 GLN A C 1
ATOM 2243 O O . GLN A 1 287 ? 0.943 -7.055 9.359 1 93.81 287 GLN A O 1
ATOM 2248 N N . LYS A 1 288 ? -0.309 -7.008 7.48 1 95 288 LYS A N 1
ATOM 2249 C CA . LYS A 1 288 ? 0.826 -7.426 6.664 1 95 288 LYS A CA 1
ATOM 2250 C C . LYS A 1 288 ? 0.548 -7.203 5.18 1 95 288 LYS A C 1
ATOM 2252 O O . LYS A 1 288 ? -0.609 -7.172 4.758 1 95 288 LYS A O 1
ATOM 2257 N N . ILE A 1 289 ? 1.556 -6.973 4.453 1 95.88 289 ILE A N 1
ATOM 2258 C CA . ILE A 1 289 ? 1.583 -7.031 2.996 1 95.88 289 ILE A CA 1
ATOM 2259 C C . ILE A 1 289 ? 2.428 -8.219 2.543 1 95.88 289 ILE A C 1
ATOM 2261 O O . ILE A 1 289 ? 3.539 -8.422 3.039 1 95.88 289 ILE A O 1
ATOM 2265 N N . GLN A 1 290 ? 1.868 -9.031 1.637 1 94.56 290 GLN A N 1
ATOM 2266 C CA . GLN A 1 290 ? 2.545 -10.273 1.269 1 94.56 290 GLN A CA 1
ATOM 2267 C C . GLN A 1 290 ? 2.439 -10.531 -0.231 1 94.56 290 GLN A C 1
ATOM 2269 O O . GLN A 1 290 ? 1.589 -9.953 -0.909 1 94.56 290 GLN A O 1
ATOM 2274 N N . ASP A 1 291 ? 3.375 -11.367 -0.659 1 95.12 291 ASP A N 1
ATOM 2275 C CA . ASP A 1 291 ? 3.211 -11.844 -2.029 1 95.12 291 ASP A CA 1
ATOM 2276 C C . ASP A 1 291 ? 1.935 -12.672 -2.178 1 95.12 291 ASP A C 1
ATOM 2278 O O . ASP A 1 291 ? 1.543 -13.383 -1.254 1 95.12 291 ASP A O 1
ATOM 2282 N N . GLU A 1 292 ? 1.291 -12.523 -3.223 1 95.12 292 GLU A N 1
ATOM 2283 C CA . GLU A 1 292 ? 0.005 -13.164 -3.494 1 95.12 292 GLU A CA 1
ATOM 2284 C C . GLU A 1 292 ? 0.075 -14.039 -4.738 1 95.12 292 GLU A C 1
ATOM 2286 O O . GLU A 1 292 ? -0.426 -15.164 -4.738 1 95.12 292 GLU A O 1
ATOM 2291 N N . GLY A 1 293 ? 0.71 -13.586 -5.859 1 96.81 293 GLY A N 1
ATOM 2292 C CA . GLY A 1 293 ? 0.883 -14.352 -7.082 1 96.81 293 GLY A CA 1
ATOM 2293 C C . GLY A 1 293 ? 2.248 -14.164 -7.719 1 96.81 293 GLY A C 1
ATOM 2294 O O . GLY A 1 293 ? 2.676 -13.031 -7.957 1 96.81 293 GLY A O 1
ATOM 2295 N N . TRP A 1 294 ? 2.945 -15.305 -7.945 1 98 294 TRP A N 1
ATOM 2296 C CA . TRP A 1 294 ? 4.195 -15.312 -8.695 1 98 294 TRP A CA 1
ATOM 2297 C C . TRP A 1 294 ? 3.949 -15.695 -10.156 1 98 294 TRP A C 1
ATOM 2299 O O . TRP A 1 294 ? 3.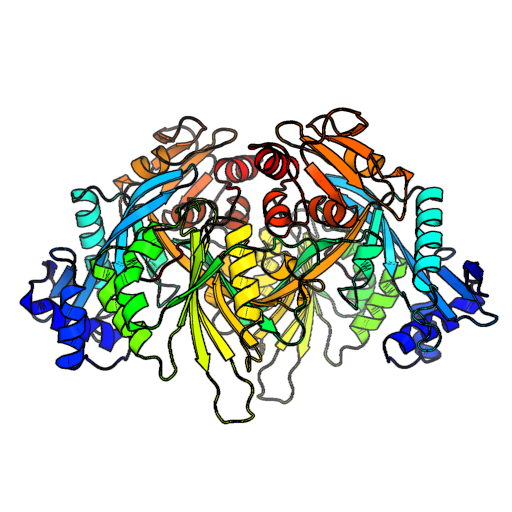525 -16.812 -10.445 1 98 294 TRP A O 1
ATOM 2309 N N . LEU A 1 295 ? 4.262 -14.805 -11 1 98.62 295 LEU A N 1
ATOM 2310 C CA . LEU A 1 295 ? 3.967 -14.992 -12.414 1 98.62 295 LEU A CA 1
ATOM 2311 C C . LEU A 1 295 ? 5.227 -15.367 -13.188 1 98.62 295 LEU A C 1
ATOM 2313 O O . LEU A 1 295 ? 6.32 -14.891 -12.867 1 98.62 295 LEU A O 1
ATOM 2317 N N . ARG A 1 296 ? 5.102 -16.219 -14.109 1 98.62 296 ARG A N 1
ATOM 2318 C CA . ARG A 1 296 ? 6.125 -16.562 -15.094 1 98.62 296 ARG A CA 1
ATOM 2319 C C . ARG A 1 296 ? 5.602 -16.391 -16.516 1 98.62 296 ARG A C 1
ATOM 2321 O O . ARG A 1 296 ? 4.578 -16.969 -16.875 1 98.62 296 ARG A O 1
ATOM 2328 N N . LEU A 1 297 ? 6.25 -15.523 -17.266 1 98.75 297 LEU A N 1
ATOM 2329 C CA . LEU A 1 297 ? 5.973 -15.469 -18.688 1 98.75 297 LEU A CA 1
ATOM 2330 C C . LEU A 1 297 ? 6.68 -16.609 -19.422 1 98.75 297 LEU A C 1
ATOM 2332 O O . LEU A 1 297 ? 7.883 -16.531 -19.672 1 98.75 297 LEU A O 1
ATOM 2336 N N . VAL A 1 298 ? 5.926 -17.578 -19.781 1 98.69 298 VAL A N 1
ATOM 2337 C CA . VAL A 1 298 ? 6.477 -18.75 -20.453 1 98.69 298 VAL A CA 1
ATOM 2338 C C . VAL A 1 298 ? 6.848 -18.391 -21.891 1 98.69 298 VAL A C 1
ATOM 2340 O O . VAL A 1 298 ? 7.879 -18.828 -22.406 1 98.69 298 VAL A O 1
ATOM 2343 N N . ASP A 1 299 ? 6.039 -17.672 -22.516 1 98.38 299 ASP A N 1
ATOM 2344 C CA . ASP A 1 299 ? 6.254 -17.141 -23.844 1 98.38 299 ASP A CA 1
ATOM 2345 C C . ASP A 1 299 ? 6.195 -15.617 -23.844 1 98.38 299 ASP A C 1
ATOM 2347 O O . ASP A 1 299 ? 5.121 -15.031 -24 1 98.38 299 ASP A O 1
ATOM 2351 N N . VAL A 1 300 ? 7.355 -14.922 -23.828 1 98.38 300 VAL A N 1
ATOM 2352 C CA . VAL A 1 300 ? 7.461 -13.484 -23.609 1 98.38 300 VAL A CA 1
ATOM 2353 C C . VAL A 1 300 ? 6.863 -12.742 -24.812 1 98.38 300 VAL A C 1
ATOM 2355 O O . VAL A 1 300 ? 6.023 -11.852 -24.641 1 98.38 300 VAL A O 1
ATOM 2358 N N . PRO A 1 301 ? 7.184 -13.102 -26.062 1 97.5 301 PRO A N 1
ATOM 2359 C CA . PRO A 1 301 ? 6.582 -12.375 -27.188 1 97.5 301 PRO A CA 1
ATOM 2360 C C . PRO A 1 301 ? 5.059 -12.422 -27.172 1 97.5 301 PRO A C 1
ATOM 2362 O O . PRO A 1 301 ? 4.398 -11.398 -27.375 1 97.5 301 PRO A O 1
ATOM 2365 N N . THR A 1 302 ? 4.52 -13.586 -26.906 1 97.25 302 THR A N 1
ATOM 2366 C CA . THR A 1 302 ? 3.07 -13.727 -26.859 1 97.25 302 THR A CA 1
ATOM 2367 C C . THR A 1 302 ? 2.471 -12.859 -25.766 1 97.25 302 THR A C 1
ATOM 2369 O O . THR A 1 302 ? 1.52 -12.117 -26 1 97.25 302 THR A O 1
ATOM 2372 N N . MET A 1 303 ? 3.033 -12.953 -24.594 1 98.31 303 MET A N 1
ATOM 2373 C CA . MET A 1 303 ? 2.51 -12.227 -23.438 1 98.31 303 MET A CA 1
ATOM 2374 C C . MET A 1 303 ? 2.609 -10.719 -23.656 1 98.31 303 MET A C 1
ATOM 2376 O O . MET A 1 303 ? 1.662 -9.984 -23.359 1 98.31 303 MET A O 1
ATOM 2380 N N . LEU A 1 304 ? 3.732 -10.266 -24.109 1 98.38 304 LEU A N 1
ATOM 2381 C CA . LEU A 1 304 ? 3.898 -8.836 -24.359 1 98.38 304 LEU A CA 1
ATOM 2382 C C . LEU A 1 304 ? 2.92 -8.352 -25.422 1 98.38 304 LEU A C 1
ATOM 2384 O O . LEU A 1 304 ? 2.465 -7.207 -25.375 1 98.38 304 LEU A O 1
ATOM 2388 N N . GLY A 1 305 ? 2.541 -9.211 -26.312 1 97.44 305 GLY A N 1
ATOM 2389 C CA . GLY A 1 305 ? 1.681 -8.828 -27.422 1 97.44 305 GLY A CA 1
ATOM 2390 C C . GLY A 1 305 ? 0.215 -8.742 -27.047 1 97.44 305 GLY A C 1
ATOM 2391 O O . GLY A 1 305 ? -0.559 -8.031 -27.688 1 97.44 305 GLY A O 1
ATOM 2392 N N . VAL A 1 306 ? -0.202 -9.391 -26.016 1 96.56 306 VAL A N 1
ATOM 2393 C CA . VAL A 1 306 ? -1.626 -9.516 -25.719 1 96.56 306 VAL A CA 1
ATOM 2394 C C . VAL A 1 306 ? -2.014 -8.555 -24.594 1 96.56 306 VAL A C 1
ATOM 2396 O O . VAL A 1 306 ? -3.191 -8.422 -24.266 1 96.56 306 VAL A O 1
ATOM 2399 N N . ARG A 1 307 ? -1.064 -7.957 -24 1 96.56 307 ARG A N 1
ATOM 2400 C CA . ARG A 1 307 ? -1.318 -6.949 -22.969 1 96.56 307 ARG A CA 1
ATOM 2401 C C . ARG A 1 307 ? -1.57 -5.582 -23.594 1 96.56 307 ARG A C 1
ATOM 2403 O O . ARG A 1 307 ? -0.954 -5.23 -24.609 1 96.56 307 ARG A O 1
ATOM 2410 N N . SER A 1 308 ? -2.434 -4.746 -23 1 95.75 308 SER A N 1
ATOM 2411 C CA . SER A 1 308 ? -2.623 -3.373 -23.438 1 95.75 308 SER A CA 1
ATOM 2412 C C . SER A 1 308 ? -1.581 -2.441 -22.828 1 95.75 308 SER A C 1
ATOM 2414 O O . SER A 1 308 ? -1.184 -2.615 -21.688 1 95.75 308 SER A O 1
ATOM 2416 N N . TYR A 1 309 ? -1.152 -1.509 -23.641 1 95.94 309 TYR A N 1
ATOM 2417 C CA . TYR A 1 309 ? -0.194 -0.491 -23.219 1 95.94 309 TYR A CA 1
ATOM 2418 C C . TYR A 1 309 ? -0.735 0.909 -23.484 1 95.94 309 TYR A C 1
ATOM 2420 O O . TYR A 1 309 ? -1.504 1.116 -24.422 1 95.94 309 TYR A O 1
ATOM 2428 N N . ARG A 1 310 ? -0.376 1.817 -22.656 1 89.12 310 ARG A N 1
ATOM 2429 C CA . ARG A 1 310 ? -0.639 3.238 -22.859 1 89.12 310 ARG A CA 1
ATOM 2430 C C . ARG A 1 310 ? 0.616 4.07 -22.609 1 89.12 310 ARG A C 1
ATOM 2432 O O . ARG A 1 310 ? 1.343 3.834 -21.641 1 89.12 310 ARG A O 1
ATOM 2439 N N . GLY A 1 311 ? 0.858 4.988 -23.5 1 91.94 311 GLY A N 1
ATOM 2440 C CA . GLY A 1 311 ? 2.016 5.852 -23.328 1 91.94 311 GLY A CA 1
ATOM 2441 C C . GLY A 1 311 ? 3.004 5.75 -24.484 1 91.94 311 GLY A C 1
ATOM 2442 O O . GLY A 1 311 ? 2.701 5.156 -25.516 1 91.94 311 GLY A O 1
ATOM 2443 N N . GLU A 1 312 ? 4.195 6.379 -24.328 1 94.56 312 GLU A N 1
ATOM 2444 C CA . GLU A 1 312 ? 5.254 6.395 -25.344 1 94.56 312 GLU A CA 1
ATOM 2445 C C . GLU A 1 312 ? 5.965 5.047 -25.406 1 94.56 312 GLU A C 1
ATOM 2447 O O . GLU A 1 312 ? 6.113 4.363 -24.391 1 94.56 312 GLU A O 1
ATOM 2452 N N . PRO A 1 313 ? 6.438 4.691 -26.547 1 96.81 313 PRO A N 1
ATOM 2453 C CA . PRO A 1 313 ? 7.082 3.389 -26.719 1 96.81 313 PRO A CA 1
ATOM 2454 C C . PRO A 1 313 ? 8.352 3.244 -25.875 1 96.81 313 PRO A C 1
ATOM 2456 O O . PRO A 1 313 ? 9.047 4.23 -25.641 1 96.81 313 PRO A O 1
ATOM 2459 N N . VAL A 1 314 ? 8.633 2.078 -25.469 1 97.88 314 VAL A N 1
ATOM 2460 C CA . VAL A 1 314 ? 9.844 1.703 -24.75 1 97.88 314 VAL A CA 1
ATOM 2461 C C . VAL A 1 314 ? 10.422 0.416 -25.328 1 97.88 314 VAL A C 1
ATOM 2463 O O . VAL A 1 314 ? 9.68 -0.515 -25.656 1 97.88 314 VAL A O 1
ATOM 2466 N N . VAL A 1 315 ? 11.672 0.395 -25.547 1 98.31 315 VAL A N 1
ATOM 2467 C CA . VAL A 1 315 ? 12.352 -0.839 -25.922 1 98.31 315 VAL A CA 1
ATOM 2468 C C . VAL A 1 315 ? 12.953 -1.506 -24.688 1 98.31 315 VAL A C 1
ATOM 2470 O O . VAL A 1 315 ? 13.766 -0.905 -23.984 1 98.31 315 VAL A O 1
ATOM 2473 N N . ILE A 1 316 ? 12.594 -2.74 -24.469 1 98.5 316 ILE A N 1
ATOM 2474 C CA . ILE A 1 316 ? 13.164 -3.477 -23.344 1 98.5 316 ILE A CA 1
ATOM 2475 C C . ILE A 1 316 ? 14.039 -4.617 -23.859 1 98.5 316 ILE A C 1
ATOM 2477 O O . ILE A 1 316 ? 13.766 -5.184 -24.922 1 98.5 316 ILE A O 1
ATOM 2481 N N . GLU A 1 317 ? 15.047 -4.875 -23.156 1 98.62 317 GLU A N 1
ATOM 2482 C CA . GLU A 1 317 ? 15.844 -6.082 -23.359 1 98.62 317 GLU A CA 1
ATOM 2483 C C . GLU A 1 317 ? 15.641 -7.074 -22.219 1 98.62 317 GLU A C 1
ATOM 2485 O O . GLU A 1 317 ? 15.828 -6.734 -21.047 1 98.62 317 GLU A O 1
ATOM 2490 N N . VAL A 1 318 ? 15.266 -8.25 -22.594 1 98.69 318 VAL A N 1
ATOM 2491 C CA . VAL A 1 318 ? 14.969 -9.297 -21.609 1 98.69 318 VAL A CA 1
ATOM 2492 C C . VAL A 1 318 ? 16 -10.414 -21.719 1 98.69 318 VAL A C 1
ATOM 2494 O O . VAL A 1 318 ? 16.344 -10.852 -22.828 1 98.69 318 VAL A O 1
ATOM 2497 N N . THR A 1 319 ? 16.531 -10.789 -20.609 1 98.44 319 THR A N 1
ATOM 2498 C CA . THR A 1 319 ? 17.375 -11.977 -20.516 1 98.44 319 THR A CA 1
ATOM 2499 C C . THR A 1 319 ? 16.656 -13.094 -19.781 1 98.44 319 THR A C 1
ATOM 2501 O O . THR A 1 319 ? 16.266 -12.93 -18.625 1 98.44 319 THR A O 1
ATOM 2504 N N . ASP A 1 320 ? 16.469 -14.195 -20.453 1 97.88 320 ASP A N 1
ATOM 2505 C CA . ASP A 1 320 ? 15.844 -15.383 -19.875 1 97.88 320 ASP A CA 1
ATOM 2506 C C . ASP A 1 320 ? 16.734 -16.609 -20.062 1 97.88 320 ASP A C 1
ATOM 2508 O O . ASP A 1 320 ? 16.594 -17.344 -21.047 1 97.88 320 ASP A O 1
ATOM 2512 N N . PRO A 1 321 ? 17.516 -16.859 -19.062 1 93.38 321 PRO A N 1
ATOM 2513 C CA . PRO A 1 321 ? 18.453 -17.984 -19.203 1 93.38 321 PRO A CA 1
ATOM 2514 C C . PRO A 1 321 ? 17.734 -19.328 -19.219 1 93.38 321 PRO A C 1
ATOM 2516 O O . PRO A 1 321 ? 18.312 -20.328 -19.672 1 93.38 321 PRO A O 1
ATOM 2519 N N . PHE A 1 322 ? 16.578 -19.391 -18.781 1 94.06 322 PHE A N 1
ATOM 2520 C CA . PHE A 1 322 ? 15.867 -20.672 -18.672 1 94.06 322 PHE A CA 1
ATOM 2521 C C . PHE A 1 322 ? 15.141 -20.984 -19.984 1 94.06 322 PHE A C 1
ATOM 2523 O O . PHE A 1 322 ? 14.922 -22.156 -20.312 1 94.06 322 PHE A O 1
ATOM 2530 N N . ARG A 1 323 ? 14.75 -19.984 -20.703 1 95.31 323 ARG A N 1
ATOM 2531 C CA . ARG A 1 323 ? 14.102 -20.109 -22 1 95.31 323 ARG A CA 1
ATOM 2532 C C . ARG A 1 323 ? 14.688 -19.109 -23 1 95.31 323 ARG A C 1
ATOM 2534 O O . ARG A 1 323 ? 14.18 -18 -23.156 1 95.31 323 ARG A O 1
ATOM 2541 N N . GLU A 1 324 ? 15.562 -19.547 -23.719 1 94 324 GLU A N 1
ATOM 2542 C CA . GLU A 1 324 ? 16.406 -18.688 -24.547 1 94 324 GLU A CA 1
ATOM 2543 C C . GLU A 1 324 ? 15.562 -17.938 -25.578 1 94 324 GLU A C 1
ATOM 2545 O O . GLU A 1 324 ? 15.883 -16.797 -25.922 1 94 324 GLU A O 1
ATOM 2550 N N . HIS A 1 325 ? 14.555 -18.562 -26.062 1 94.5 325 HIS A N 1
ATOM 2551 C CA . HIS A 1 325 ? 13.703 -17.938 -27.062 1 94.5 325 HIS A CA 1
ATOM 2552 C C . HIS A 1 325 ? 13.109 -16.641 -26.547 1 94.5 325 HIS A C 1
ATOM 2554 O O . HIS A 1 325 ? 12.734 -15.758 -27.328 1 94.5 325 HIS A O 1
ATOM 2560 N N . ASN A 1 326 ? 12.969 -16.438 -25.281 1 97.88 326 ASN A N 1
ATOM 2561 C CA . ASN A 1 326 ? 12.391 -15.25 -24.656 1 97.88 326 ASN A CA 1
ATOM 2562 C C . ASN A 1 326 ? 13.375 -14.086 -24.641 1 97.88 326 ASN A C 1
ATOM 2564 O O . ASN A 1 326 ? 12.969 -12.93 -24.531 1 97.88 326 ASN A O 1
ATOM 2568 N N . SER A 1 327 ? 14.656 -14.383 -24.688 1 98.56 327 SER A N 1
ATOM 2569 C CA . SER A 1 327 ? 15.688 -13.352 -24.609 1 98.56 327 SER A CA 1
ATOM 2570 C C . SER A 1 327 ? 15.703 -12.508 -25.891 1 98.56 327 SER A C 1
ATOM 2572 O O . SER A 1 327 ? 15.555 -13.031 -26.984 1 98.56 327 SER A O 1
ATOM 2574 N N . GLY A 1 328 ? 15.836 -11.227 -25.703 1 98.38 328 GLY A N 1
ATOM 2575 C CA . GLY A 1 328 ? 15.883 -10.312 -26.844 1 98.38 328 GLY A CA 1
ATOM 2576 C C . GLY A 1 328 ? 15.312 -8.938 -26.516 1 98.38 328 GLY A C 1
ATOM 2577 O O . GLY A 1 328 ? 15.086 -8.609 -25.359 1 98.38 328 GLY A O 1
ATOM 2578 N N . ARG A 1 329 ? 15.211 -8.18 -27.594 1 98.62 329 ARG A N 1
ATOM 2579 C CA . ARG A 1 329 ? 14.703 -6.82 -27.453 1 98.62 329 ARG A CA 1
ATOM 2580 C C . ARG A 1 329 ? 13.305 -6.691 -28.047 1 98.62 329 ARG A C 1
ATOM 2582 O O . ARG A 1 329 ? 13.023 -7.25 -29.109 1 98.62 329 ARG A O 1
ATOM 2589 N N . TYR A 1 330 ? 12.5 -6.055 -27.344 1 98.75 330 TYR A N 1
ATOM 2590 C CA . TYR A 1 330 ? 11.102 -5.859 -27.734 1 98.75 330 TYR A CA 1
ATOM 2591 C C . TYR A 1 330 ? 10.719 -4.387 -27.656 1 98.75 330 TYR A C 1
ATOM 2593 O O . TYR A 1 330 ? 10.961 -3.723 -26.656 1 98.75 330 TYR A O 1
ATOM 2601 N N . ARG A 1 331 ? 10.133 -3.859 -28.688 1 98.62 331 ARG A N 1
ATOM 2602 C CA . ARG A 1 331 ? 9.539 -2.525 -28.656 1 98.62 331 ARG A CA 1
ATOM 2603 C C . ARG A 1 331 ? 8.078 -2.586 -28.25 1 98.62 331 ARG A C 1
ATOM 2605 O O . ARG A 1 331 ? 7.277 -3.279 -28.891 1 98.62 331 ARG A O 1
ATOM 2612 N N . LEU A 1 332 ? 7.746 -1.985 -27.188 1 98.38 332 LEU A N 1
ATOM 2613 C CA . LEU A 1 332 ? 6.391 -1.938 -26.656 1 98.38 332 LEU A CA 1
ATOM 2614 C C . LEU A 1 332 ? 5.734 -0.593 -26.953 1 98.38 332 LEU A C 1
ATOM 2616 O O . LEU A 1 332 ? 6.367 0.456 -26.797 1 98.38 332 LEU A O 1
ATOM 2620 N N . SER A 1 333 ? 4.531 -0.615 -27.375 1 96.88 333 SER A N 1
ATOM 2621 C CA . SER A 1 333 ? 3.744 0.583 -27.641 1 96.88 333 SER A CA 1
ATOM 2622 C C . SER A 1 333 ? 2.25 0.298 -27.531 1 96.88 333 SER A C 1
ATOM 2624 O O . SER A 1 333 ? 1.849 -0.815 -27.188 1 96.88 333 SER A O 1
ATOM 2626 N N . GLY A 1 334 ? 1.452 1.271 -27.719 1 92.44 334 GLY A N 1
ATOM 2627 C CA . GLY A 1 334 ? 0.01 1.088 -27.734 1 92.44 334 GLY A CA 1
ATOM 2628 C C . GLY A 1 334 ? -0.453 0.069 -28.75 1 92.44 334 GLY A C 1
ATOM 2629 O O . GLY A 1 334 ? -1.564 -0.456 -28.656 1 92.44 334 GLY A O 1
ATOM 2630 N N . ASN A 1 335 ? 0.397 -0.27 -29.688 1 89.38 335 ASN A N 1
ATOM 2631 C CA . ASN A 1 335 ? 0.058 -1.208 -30.75 1 89.38 335 ASN A CA 1
ATOM 2632 C C . ASN A 1 335 ? 0.522 -2.623 -30.422 1 89.38 335 ASN A C 1
ATOM 2634 O O . ASN A 1 335 ? 0.36 -3.539 -31.219 1 89.38 335 ASN A O 1
ATOM 2638 N N . GLY A 1 336 ? 1.044 -2.736 -29.25 1 92.31 336 GLY A N 1
ATOM 2639 C CA . GLY A 1 336 ? 1.513 -4.051 -28.844 1 92.31 336 GLY A CA 1
ATOM 2640 C C . GLY A 1 336 ? 3.023 -4.137 -28.734 1 92.31 336 GLY A C 1
ATOM 2641 O O . GLY A 1 336 ? 3.666 -3.201 -28.25 1 92.31 336 GLY A O 1
ATOM 2642 N N . ALA A 1 337 ? 3.527 -5.316 -29.062 1 97.5 337 ALA A N 1
ATOM 2643 C CA . ALA A 1 337 ? 4.953 -5.578 -28.906 1 97.5 337 ALA A CA 1
ATOM 2644 C C . ALA A 1 337 ? 5.547 -6.215 -30.156 1 97.5 337 ALA A C 1
ATOM 2646 O O . ALA A 1 337 ? 4.91 -7.055 -30.797 1 97.5 337 ALA A O 1
ATOM 2647 N N . VAL A 1 338 ? 6.723 -5.77 -30.531 1 97.56 338 VAL A N 1
ATOM 2648 C CA . VAL A 1 338 ? 7.434 -6.355 -31.656 1 97.56 338 VAL A CA 1
ATOM 2649 C C . VAL A 1 338 ? 8.906 -6.543 -31.312 1 97.56 338 VAL A C 1
ATOM 2651 O O . VAL A 1 338 ? 9.508 -5.699 -30.641 1 97.56 338 VAL A O 1
ATOM 2654 N N . ARG A 1 339 ? 9.43 -7.629 -31.734 1 97.94 339 ARG A N 1
ATOM 2655 C CA . ARG A 1 339 ? 10.875 -7.801 -31.594 1 97.94 339 ARG A CA 1
ATOM 2656 C C . ARG A 1 339 ? 11.633 -6.754 -32.406 1 97.94 339 ARG A C 1
ATOM 2658 O O . ARG A 1 339 ? 11.203 -6.371 -33.5 1 97.94 339 ARG A O 1
ATOM 2665 N N . THR A 1 340 ? 12.734 -6.316 -31.875 1 98.44 340 THR A N 1
ATOM 2666 C CA . THR A 1 340 ? 13.508 -5.266 -32.531 1 98.44 340 THR A CA 1
ATOM 2667 C C . THR A 1 340 ? 14.992 -5.422 -32.219 1 98.44 340 THR A C 1
ATOM 2669 O O . THR A 1 340 ? 15.383 -6.262 -31.406 1 98.44 340 THR A O 1
ATOM 2672 N N . THR A 1 341 ? 15.781 -4.734 -32.969 1 98.12 341 THR A N 1
ATOM 2673 C CA . THR A 1 341 ? 17.219 -4.672 -32.688 1 98.12 341 THR A CA 1
ATOM 2674 C C . THR A 1 341 ? 17.625 -3.277 -32.219 1 98.12 341 THR A C 1
ATOM 2676 O O . THR A 1 341 ? 18.797 -3.004 -32.031 1 98.12 341 THR A O 1
ATOM 2679 N N . ASP A 1 342 ? 16.625 -2.439 -32.062 1 97.44 342 ASP A N 1
ATOM 2680 C CA . ASP A 1 342 ? 16.906 -1.092 -31.562 1 97.44 342 ASP A CA 1
ATOM 2681 C C . ASP A 1 342 ? 17.547 -1.127 -30.188 1 97.44 342 ASP A C 1
ATOM 2683 O O . ASP A 1 342 ? 17.406 -2.102 -29.453 1 97.44 342 ASP A O 1
ATOM 2687 N N . PRO A 1 343 ? 18.312 -0.055 -29.891 1 97.12 343 PRO A N 1
ATOM 2688 C CA . PRO A 1 343 ? 18.891 -0.001 -28.547 1 97.12 343 PRO A CA 1
ATOM 2689 C C . PRO A 1 343 ? 17.844 -0.052 -27.453 1 97.12 343 PRO A C 1
ATOM 2691 O O . PRO A 1 343 ? 16.766 0.542 -27.594 1 97.12 343 PRO A O 1
ATOM 2694 N N . ALA A 1 344 ? 18.156 -0.731 -26.453 1 97.69 344 ALA A N 1
ATOM 2695 C CA . ALA A 1 344 ? 17.203 -0.912 -25.344 1 97.69 344 ALA A CA 1
ATOM 2696 C C . ALA A 1 344 ? 17.141 0.337 -24.469 1 97.69 344 ALA A C 1
ATOM 2698 O O . ALA A 1 344 ? 18.172 0.97 -24.203 1 97.69 344 ALA A O 1
ATOM 2699 N N . ASP A 1 345 ? 15.938 0.687 -24.047 1 98 345 ASP A N 1
ATOM 2700 C CA . ASP A 1 345 ? 15.727 1.702 -23.016 1 98 345 ASP A CA 1
ATOM 2701 C C . ASP A 1 345 ? 15.922 1.117 -21.625 1 98 345 ASP A C 1
ATOM 2703 O O . ASP A 1 345 ? 16.375 1.811 -20.703 1 98 345 ASP A O 1
ATOM 2707 N N . LEU A 1 346 ? 15.516 -0.137 -21.484 1 98.25 346 LEU A N 1
ATOM 2708 C CA . LEU A 1 346 ? 15.594 -0.858 -20.219 1 98.25 346 LEU A CA 1
ATOM 2709 C C . LEU A 1 346 ? 16.125 -2.27 -20.422 1 98.25 346 LEU A C 1
ATOM 2711 O O . LEU A 1 346 ? 15.797 -2.922 -21.422 1 98.25 346 LEU A O 1
ATOM 2715 N N . GLU A 1 347 ? 16.875 -2.719 -19.484 1 98.38 347 GLU A N 1
ATOM 2716 C CA . GLU A 1 347 ? 17.344 -4.102 -19.438 1 98.38 347 GLU A CA 1
ATOM 2717 C C . GLU A 1 347 ? 16.906 -4.781 -18.141 1 98.38 347 GLU A C 1
ATOM 2719 O O . GLU A 1 347 ? 16.969 -4.184 -17.062 1 98.38 347 GLU A O 1
ATOM 2724 N N . MET A 1 348 ? 16.422 -5.996 -18.297 1 98.12 348 MET A N 1
ATOM 2725 C CA . MET A 1 348 ? 15.984 -6.719 -17.109 1 98.12 348 MET A CA 1
ATOM 2726 C C . MET A 1 348 ? 16 -8.227 -17.344 1 98.12 348 MET A C 1
ATOM 2728 O O . MET A 1 348 ? 16.078 -8.672 -18.5 1 98.12 348 MET A O 1
ATOM 2732 N N . ASN A 1 349 ? 15.938 -8.945 -16.297 1 97.81 349 ASN A N 1
ATOM 2733 C CA . ASN A 1 349 ? 15.789 -10.391 -16.375 1 97.81 349 ASN A CA 1
ATOM 2734 C C . ASN A 1 349 ? 14.32 -10.805 -16.422 1 97.81 349 ASN A C 1
ATOM 2736 O O . ASN A 1 349 ? 13.43 -9.992 -16.172 1 97.81 349 ASN A O 1
ATOM 2740 N N . ALA A 1 350 ? 14.094 -12.055 -16.75 1 98.25 350 ALA A N 1
ATOM 2741 C CA . ALA A 1 350 ? 12.75 -12.586 -16.953 1 98.25 350 ALA A CA 1
ATOM 2742 C C . ALA A 1 350 ? 11.906 -12.453 -15.688 1 98.25 350 ALA A C 1
ATOM 2744 O O . ALA A 1 350 ? 10.711 -12.156 -15.766 1 98.25 350 ALA A O 1
ATOM 2745 N N . ASP A 1 351 ? 12.508 -12.695 -14.5 1 97.56 351 ASP A N 1
ATOM 2746 C CA . ASP A 1 351 ? 11.766 -12.594 -13.25 1 97.56 351 ASP A CA 1
ATOM 2747 C C . ASP A 1 351 ? 11.289 -11.164 -13.008 1 97.56 351 ASP A C 1
ATOM 2749 O O . ASP A 1 351 ? 10.172 -10.945 -12.547 1 97.56 351 ASP A O 1
ATOM 2753 N N . THR A 1 352 ? 12.109 -10.172 -13.336 1 98.19 352 THR A N 1
ATOM 2754 C CA . THR A 1 352 ? 11.766 -8.766 -13.18 1 98.19 352 THR A CA 1
ATOM 2755 C C . THR A 1 352 ? 10.656 -8.367 -14.156 1 98.19 352 THR A C 1
ATOM 2757 O O . THR A 1 352 ? 9.727 -7.645 -13.789 1 98.19 352 THR A O 1
ATOM 2760 N N . LEU A 1 353 ? 10.742 -8.867 -15.383 1 98.75 353 LEU A N 1
ATOM 2761 C CA . LEU A 1 353 ? 9.656 -8.625 -16.328 1 98.75 353 LEU A CA 1
ATOM 2762 C C . LEU A 1 353 ? 8.336 -9.188 -15.789 1 98.75 353 LEU A C 1
ATOM 2764 O O . LEU A 1 353 ? 7.289 -8.555 -15.93 1 98.75 353 LEU A O 1
ATOM 2768 N N . SER A 1 354 ? 8.406 -10.383 -15.195 1 98.62 354 SER A N 1
ATOM 2769 C CA . SER A 1 354 ? 7.223 -10.992 -14.602 1 98.62 354 SER A CA 1
ATOM 2770 C C . SER A 1 354 ? 6.629 -10.109 -13.508 1 98.62 354 SER A C 1
ATOM 2772 O O . SER A 1 354 ? 5.41 -10.023 -13.367 1 98.62 354 SER A O 1
ATOM 2774 N N . MET A 1 355 ? 7.477 -9.43 -12.734 1 98.25 355 MET A N 1
ATOM 2775 C CA . MET A 1 355 ? 7.031 -8.508 -11.688 1 98.25 355 MET A CA 1
ATOM 2776 C C . MET A 1 355 ? 6.355 -7.281 -12.289 1 98.25 355 MET A C 1
ATOM 2778 O O . MET A 1 355 ? 5.363 -6.785 -11.758 1 98.25 355 MET A O 1
ATOM 2782 N N . LEU A 1 356 ? 6.855 -6.863 -13.398 1 98.19 356 LEU A N 1
ATOM 2783 C CA . LEU A 1 356 ? 6.445 -5.617 -14.039 1 98.19 356 LEU A CA 1
ATOM 2784 C C . LEU A 1 356 ? 5.164 -5.82 -14.844 1 98.19 356 LEU A C 1
ATOM 2786 O O . LEU A 1 356 ? 4.371 -4.887 -14.992 1 98.19 356 LEU A O 1
ATOM 2790 N N . TYR A 1 357 ? 4.887 -6.922 -15.297 1 98.69 357 TYR A N 1
ATOM 2791 C CA . TYR A 1 357 ? 3.988 -7.23 -16.406 1 98.69 357 TYR A CA 1
ATOM 2792 C C . TYR A 1 357 ? 2.549 -6.867 -16.062 1 98.69 357 TYR A C 1
ATOM 2794 O O . TYR A 1 357 ? 1.837 -6.277 -16.875 1 98.69 357 TYR A O 1
ATOM 2802 N N . LEU A 1 358 ? 2.16 -7.203 -14.844 1 98.5 358 LEU A N 1
ATOM 2803 C CA . LEU A 1 358 ? 0.758 -6.98 -14.508 1 98.5 358 LEU A CA 1
ATOM 2804 C C . LEU A 1 358 ? 0.545 -5.57 -13.969 1 98.5 358 LEU A C 1
ATOM 2806 O O . LEU A 1 358 ? -0.583 -5.184 -13.664 1 98.5 358 LEU A O 1
ATOM 2810 N N . GLY A 1 359 ? 1.576 -4.816 -13.773 1 96.81 359 GLY A N 1
ATOM 2811 C CA . GLY A 1 359 ? 1.443 -3.428 -13.359 1 96.81 359 GLY A CA 1
ATOM 2812 C C . GLY A 1 359 ? 1.541 -3.236 -11.859 1 96.81 359 GLY A C 1
ATOM 2813 O O . GLY A 1 359 ? 1.21 -2.168 -11.344 1 96.81 359 GLY A O 1
ATOM 2814 N N . GLY A 1 360 ? 1.997 -4.262 -11.117 1 96.06 360 GLY A N 1
ATOM 2815 C CA . GLY A 1 360 ? 2.064 -4.184 -9.664 1 96.06 360 GLY A CA 1
ATOM 2816 C C . GLY A 1 360 ? 3.305 -3.469 -9.164 1 96.06 360 GLY A C 1
ATOM 2817 O O . GLY A 1 360 ? 3.381 -3.098 -7.992 1 96.06 360 GLY A O 1
ATOM 2818 N N . TRP A 1 361 ? 4.281 -3.307 -10.039 1 96.94 361 TRP A N 1
ATOM 2819 C CA . TRP A 1 361 ? 5.527 -2.611 -9.742 1 96.94 361 TRP A CA 1
ATOM 2820 C C . TRP A 1 361 ? 5.828 -1.559 -10.805 1 96.94 361 TRP A C 1
ATOM 2822 O O . TRP A 1 361 ? 5.539 -1.757 -11.984 1 96.94 361 TRP A O 1
ATOM 2832 N N . ARG A 1 362 ? 6.414 -0.552 -10.398 1 96.25 362 ARG A N 1
ATOM 2833 C CA . ARG A 1 362 ? 6.938 0.421 -11.352 1 96.25 362 ARG A CA 1
ATOM 2834 C C . ARG A 1 362 ? 8.359 0.07 -11.766 1 96.25 362 ARG A C 1
ATOM 2836 O O . ARG A 1 362 ? 9.156 -0.394 -10.945 1 96.25 362 ARG A O 1
ATOM 2843 N N . ALA A 1 363 ? 8.641 0.402 -13 1 97.56 363 ALA A N 1
ATOM 2844 C CA . ALA A 1 363 ? 10.008 0.201 -13.484 1 97.56 363 ALA A CA 1
ATOM 2845 C C . ALA A 1 363 ? 11.008 1.022 -12.672 1 97.56 363 ALA A C 1
ATOM 2847 O O . ALA A 1 363 ? 12.109 0.555 -12.375 1 97.56 363 ALA A O 1
ATOM 2848 N N . SER A 1 364 ? 10.609 2.174 -12.281 1 95.44 364 SER A N 1
ATOM 2849 C CA . SER A 1 364 ? 11.484 3.051 -11.508 1 95.44 364 SER A CA 1
ATOM 2850 C C . SER A 1 364 ? 11.812 2.449 -10.148 1 95.44 364 SER A C 1
ATOM 2852 O O . SER A 1 364 ? 12.953 2.533 -9.688 1 95.44 364 SER A O 1
ATOM 2854 N N . ASP A 1 365 ? 10.812 1.812 -9.523 1 95.19 365 ASP A N 1
ATOM 2855 C CA . ASP A 1 365 ? 11.055 1.149 -8.242 1 95.19 365 ASP A CA 1
ATOM 2856 C C . ASP A 1 365 ? 12 -0.035 -8.406 1 95.19 365 ASP A C 1
ATOM 2858 O O . ASP A 1 365 ? 12.898 -0.24 -7.582 1 95.19 365 ASP A O 1
ATOM 2862 N N . LEU A 1 366 ? 11.75 -0.759 -9.43 1 97.31 366 LEU A N 1
ATOM 2863 C CA . LEU A 1 366 ? 12.617 -1.899 -9.711 1 97.31 366 LEU A CA 1
ATOM 2864 C C . LEU A 1 366 ? 14.039 -1.441 -10.023 1 97.31 366 LEU A C 1
ATOM 2866 O O . LEU A 1 366 ? 15.008 -2.117 -9.664 1 97.31 366 LEU A O 1
ATOM 2870 N N . ALA A 1 367 ? 14.164 -0.288 -10.609 1 96.19 367 ALA A N 1
ATOM 2871 C CA . ALA A 1 367 ? 15.477 0.271 -10.93 1 96.19 367 ALA A CA 1
ATOM 2872 C C . ALA A 1 367 ? 16.203 0.704 -9.656 1 96.19 367 ALA A C 1
ATOM 2874 O O . ALA A 1 367 ? 17.422 0.557 -9.562 1 96.19 367 ALA A O 1
ATOM 2875 N N . VAL A 1 368 ? 15.469 1.203 -8.734 1 93.44 368 VAL A N 1
ATOM 2876 C CA . VAL A 1 368 ? 16.062 1.627 -7.465 1 93.44 368 VAL A CA 1
ATOM 2877 C C . VAL A 1 368 ? 16.766 0.446 -6.801 1 93.44 368 VAL A C 1
ATOM 2879 O O . VAL A 1 368 ? 17.812 0.613 -6.172 1 93.44 368 VAL A O 1
ATOM 2882 N N . ALA A 1 369 ? 16.234 -0.708 -7.016 1 94.62 369 ALA A N 1
ATOM 2883 C CA . ALA A 1 369 ? 16.766 -1.916 -6.391 1 94.62 369 ALA A CA 1
ATOM 2884 C C . ALA A 1 369 ? 17.766 -2.621 -7.305 1 94.62 369 ALA A C 1
ATOM 2886 O O . ALA A 1 369 ? 18.25 -3.705 -6.984 1 94.62 369 ALA A O 1
ATOM 2887 N N . GLY A 1 370 ? 17.984 -2.1 -8.477 1 94.94 370 GLY A N 1
ATOM 2888 C CA . GLY A 1 370 ? 18.953 -2.674 -9.391 1 94.94 370 GLY A CA 1
ATOM 2889 C C . GLY A 1 370 ? 18.391 -3.805 -10.234 1 94.94 370 GLY A C 1
ATOM 2890 O O . GLY A 1 370 ? 19.156 -4.566 -10.844 1 94.94 370 GLY A O 1
ATOM 2891 N N . ARG A 1 371 ? 17.141 -3.969 -10.25 1 96.44 371 ARG A N 1
ATOM 2892 C CA . ARG A 1 371 ? 16.5 -5.039 -11.016 1 96.44 371 ARG A CA 1
ATOM 2893 C C . ARG A 1 371 ? 16.328 -4.633 -12.477 1 96.44 371 ARG A C 1
ATOM 2895 O O . ARG A 1 371 ? 16.188 -5.488 -13.352 1 96.44 371 ARG A O 1
ATOM 2902 N N . VAL A 1 372 ? 16.25 -3.338 -12.711 1 97.5 372 VAL A N 1
ATOM 2903 C CA . VAL A 1 372 ? 16.141 -2.773 -14.055 1 97.5 372 VAL A CA 1
ATOM 2904 C C . VAL A 1 372 ? 17.281 -1.795 -14.305 1 97.5 372 VAL A C 1
ATOM 2906 O O . VAL A 1 372 ? 17.594 -0.962 -13.445 1 97.5 372 VAL A O 1
ATOM 2909 N N . ARG A 1 373 ? 17.938 -1.92 -15.336 1 96.75 373 ARG A N 1
ATOM 2910 C CA . ARG A 1 373 ? 18.906 -0.936 -15.781 1 96.75 373 ARG A CA 1
ATOM 2911 C C . ARG A 1 373 ? 18.344 -0.055 -16.891 1 96.75 373 ARG A C 1
ATOM 2913 O O . ARG A 1 373 ? 17.906 -0.559 -17.922 1 96.75 373 ARG A O 1
ATOM 2920 N N . ALA A 1 374 ? 18.406 1.177 -16.688 1 96.31 374 ALA A N 1
ATOM 2921 C CA . ALA A 1 374 ? 17.891 2.125 -17.672 1 96.31 374 ALA A CA 1
ATOM 2922 C C . ALA A 1 374 ? 19.016 2.867 -18.375 1 96.31 374 ALA A C 1
ATOM 2924 O O . ALA A 1 374 ? 20.031 3.213 -17.75 1 96.31 374 ALA A O 1
ATOM 2925 N N . THR A 1 375 ? 19.078 3.18 -19.672 1 88.94 375 THR A N 1
ATOM 2926 C CA . THR A 1 375 ? 20.094 3.91 -20.406 1 88.94 375 THR A CA 1
ATOM 2927 C C . THR A 1 375 ? 19.625 5.324 -20.734 1 88.94 375 THR A C 1
ATOM 2929 O O . THR A 1 375 ? 20.438 6.242 -20.859 1 88.94 375 THR A O 1
ATOM 2932 N N . GLY A 1 376 ? 18.453 5.766 -20.562 1 80.94 376 GLY A N 1
ATOM 2933 C CA . GLY A 1 376 ? 17.953 7.09 -20.891 1 80.94 376 GLY A CA 1
ATOM 2934 C C . GLY A 1 376 ? 17.25 7.77 -19.734 1 80.94 376 GLY A C 1
ATOM 2935 O O . GLY A 1 376 ? 16.734 7.102 -18.828 1 80.94 376 GLY A O 1
ATOM 2936 N N . GLU A 1 377 ? 17.359 9.141 -19.781 1 78.31 377 GLU A N 1
ATOM 2937 C CA . GLU A 1 377 ? 16.844 9.969 -18.688 1 78.31 377 GLU A CA 1
ATOM 2938 C C . GLU A 1 377 ? 15.344 9.773 -18.516 1 78.31 377 GLU A C 1
ATOM 2940 O O . GLU A 1 377 ? 14.844 9.734 -17.391 1 78.31 377 GLU A O 1
ATOM 2945 N N . THR A 1 378 ? 14.609 9.477 -19.609 1 92.25 378 THR A N 1
ATOM 2946 C CA . THR A 1 378 ? 13.156 9.438 -19.469 1 92.25 378 THR A CA 1
ATOM 2947 C C . THR A 1 378 ? 12.648 8 -19.594 1 92.25 378 THR A C 1
ATOM 2949 O O . THR A 1 378 ? 11.438 7.77 -19.641 1 92.25 378 THR A O 1
ATOM 2952 N N . ALA A 1 379 ? 13.578 7.098 -19.672 1 96.44 379 ALA A N 1
ATOM 2953 C CA . ALA A 1 379 ? 13.188 5.715 -19.938 1 96.44 379 ALA A CA 1
ATOM 2954 C C . ALA A 1 379 ? 12.305 5.168 -18.828 1 96.44 379 ALA A C 1
ATOM 2956 O O . ALA A 1 379 ? 11.281 4.531 -19.094 1 96.44 379 ALA A O 1
ATOM 2957 N N . LEU A 1 380 ? 12.695 5.453 -17.609 1 96.12 380 LEU A N 1
ATOM 2958 C CA . LEU A 1 380 ? 11.961 4.926 -16.469 1 96.12 380 LEU A CA 1
ATOM 2959 C C . LEU A 1 380 ? 10.57 5.543 -16.375 1 96.12 380 LEU A C 1
ATOM 2961 O O . LEU A 1 380 ? 9.594 4.844 -16.094 1 96.12 380 LEU A O 1
ATOM 2965 N N . GLU A 1 381 ? 10.469 6.812 -16.641 1 93.5 381 GLU A N 1
ATOM 2966 C CA . GLU A 1 381 ? 9.172 7.48 -16.609 1 93.5 381 GLU A CA 1
ATOM 2967 C C . GLU A 1 381 ? 8.242 6.926 -17.688 1 93.5 381 GLU A C 1
ATOM 2969 O O . GLU A 1 381 ? 7.07 6.656 -17.422 1 93.5 381 GLU A O 1
ATOM 2974 N N . ARG A 1 382 ? 8.758 6.777 -18.906 1 95.62 382 ARG A N 1
ATOM 2975 C CA . ARG A 1 382 ? 7.969 6.223 -19.984 1 95.62 382 ARG A CA 1
ATOM 2976 C C . ARG A 1 382 ? 7.512 4.801 -19.672 1 95.62 382 ARG A C 1
ATOM 2978 O O . ARG A 1 382 ? 6.359 4.445 -19.906 1 95.62 382 ARG A O 1
ATOM 2985 N N . ALA A 1 383 ? 8.414 4.043 -19.062 1 97.31 383 ALA A N 1
ATOM 2986 C CA . ALA A 1 383 ? 8.086 2.658 -18.734 1 97.31 383 ALA A CA 1
ATOM 2987 C C . ALA A 1 383 ? 7.023 2.59 -17.641 1 97.31 383 ALA A C 1
ATOM 2989 O O . ALA A 1 383 ? 6.129 1.741 -17.688 1 97.31 383 ALA A O 1
ATOM 2990 N N . ASP A 1 384 ? 7.176 3.492 -16.656 1 95.5 384 ASP A N 1
ATOM 2991 C CA . ASP A 1 384 ? 6.18 3.543 -15.586 1 95.5 384 ASP A CA 1
ATOM 2992 C C . ASP A 1 384 ? 4.781 3.783 -16.156 1 95.5 384 ASP A C 1
ATOM 2994 O O . ASP A 1 384 ? 3.816 3.137 -15.742 1 95.5 384 ASP A O 1
ATOM 2998 N N . LEU A 1 385 ? 4.707 4.688 -17.062 1 92.75 385 LEU A N 1
ATOM 2999 C CA . LEU A 1 385 ? 3.422 5.012 -17.672 1 92.75 385 LEU A CA 1
ATOM 3000 C C . LEU A 1 385 ? 2.949 3.873 -18.578 1 92.75 385 LEU A C 1
ATOM 3002 O O . LEU A 1 385 ? 1.778 3.486 -18.531 1 92.75 385 LEU A O 1
ATOM 3006 N N . LEU A 1 386 ? 3.842 3.314 -19.312 1 95.94 386 LEU A N 1
ATOM 3007 C CA . LEU A 1 386 ? 3.512 2.295 -20.297 1 95.94 386 LEU A CA 1
ATOM 3008 C C . LEU A 1 386 ? 3.004 1.025 -19.625 1 95.94 386 LEU A C 1
ATOM 3010 O O . LEU A 1 386 ? 2.031 0.42 -20.078 1 95.94 386 LEU A O 1
ATOM 3014 N N . PHE A 1 387 ? 3.615 0.578 -18.516 1 96.38 387 PHE A N 1
ATOM 3015 C CA . PHE A 1 387 ? 3.264 -0.663 -17.844 1 96.38 387 PHE A CA 1
ATOM 3016 C C . PHE A 1 387 ? 2.219 -0.41 -16.766 1 96.38 387 PHE A C 1
ATOM 3018 O O . PHE A 1 387 ? 1.68 -1.354 -16.172 1 96.38 387 PHE A O 1
ATOM 3025 N N . GLY A 1 388 ? 1.957 0.83 -16.516 1 93.38 388 GLY A N 1
ATOM 3026 C CA . GLY A 1 388 ? 1.059 1.183 -15.43 1 93.38 388 GLY A CA 1
ATOM 3027 C C . GLY A 1 388 ? -0.357 0.679 -15.633 1 93.38 388 GLY A C 1
ATOM 3028 O O . GLY A 1 388 ? -0.826 0.582 -16.766 1 93.38 388 GLY A O 1
ATOM 3029 N N . THR A 1 389 ? -1.015 0.292 -14.547 1 92.38 389 THR A N 1
ATOM 3030 C CA . THR A 1 389 ? -2.428 -0.071 -14.523 1 92.38 389 THR A CA 1
ATOM 3031 C C . THR A 1 389 ? -3.186 0.776 -13.508 1 92.38 389 THR A C 1
ATOM 3033 O O . THR A 1 389 ? -2.58 1.374 -12.609 1 92.38 389 THR A O 1
ATOM 3036 N N . ARG A 1 390 ? -4.465 0.883 -13.617 1 88.81 390 ARG A N 1
ATOM 3037 C CA . ARG A 1 390 ? -5.289 1.715 -12.742 1 88.81 390 ARG A CA 1
ATOM 3038 C C . ARG A 1 390 ? -5.512 1.043 -11.391 1 88.81 390 ARG A C 1
ATOM 3040 O O . ARG A 1 390 ? -5.695 1.721 -10.375 1 88.81 390 ARG A O 1
ATOM 3047 N N . VAL A 1 391 ? -5.516 -0.332 -11.461 1 93.12 391 VAL A N 1
ATOM 3048 C CA . VAL A 1 391 ? -5.777 -1.062 -10.227 1 93.12 391 VAL A CA 1
ATOM 3049 C C . VAL A 1 391 ? -4.633 -2.031 -9.945 1 93.12 391 VAL A C 1
ATOM 3051 O O . VAL A 1 391 ? -3.943 -2.473 -10.867 1 93.12 391 VAL A O 1
ATOM 3054 N N . ALA A 1 392 ? -4.43 -2.346 -8.68 1 96.31 392 ALA A N 1
ATOM 3055 C CA . ALA A 1 392 ? -3.396 -3.303 -8.289 1 96.31 392 ALA A CA 1
ATOM 3056 C C . ALA A 1 392 ? -3.756 -4.715 -8.75 1 96.31 392 ALA A C 1
ATOM 3058 O O . ALA A 1 392 ? -4.914 -5.125 -8.664 1 96.31 392 ALA A O 1
ATOM 3059 N N . PRO A 1 393 ? -2.783 -5.445 -9.25 1 98.12 393 PRO A N 1
ATOM 3060 C CA . PRO A 1 393 ? -3.062 -6.84 -9.609 1 98.12 393 PRO A CA 1
ATOM 3061 C C . PRO A 1 393 ? -3.42 -7.695 -8.398 1 98.12 393 PRO A C 1
ATOM 3063 O O . PRO A 1 393 ? -3.012 -7.387 -7.273 1 98.12 393 PRO A O 1
ATOM 3066 N N . TRP A 1 394 ? -4.129 -8.75 -8.703 1 98.12 394 TRP A N 1
ATOM 3067 C CA . TRP A 1 394 ? -4.613 -9.648 -7.656 1 98.12 394 TRP A CA 1
ATOM 3068 C C . TRP A 1 394 ? -5.055 -10.977 -8.25 1 98.12 394 TRP A C 1
ATOM 3070 O O . TRP A 1 394 ? -5.82 -11.016 -9.219 1 98.12 394 TRP A O 1
ATOM 3080 N N . CYS A 1 395 ? -4.535 -12.086 -7.699 1 97.12 395 CYS A N 1
ATOM 3081 C CA . CYS A 1 395 ? -4.926 -13.398 -8.18 1 97.12 395 CYS A CA 1
ATOM 3082 C C . CYS A 1 395 ? -6.348 -13.742 -7.758 1 97.12 395 CYS A C 1
ATOM 3084 O O . CYS A 1 395 ? -7.156 -14.18 -8.578 1 97.12 395 CYS A O 1
ATOM 3086 N N . GLY A 1 396 ? -6.641 -13.594 -6.406 1 92.69 396 GLY A N 1
ATOM 3087 C CA . GLY A 1 396 ? -8 -13.633 -5.902 1 92.69 396 GLY A CA 1
ATOM 3088 C C . GLY A 1 396 ? -8.43 -15.023 -5.453 1 92.69 396 GLY A C 1
ATOM 3089 O O . GLY A 1 396 ? -9.516 -15.188 -4.898 1 92.69 396 GLY A O 1
ATOM 3090 N N . THR A 1 397 ? -7.562 -16.062 -5.789 1 91.88 397 THR A N 1
ATOM 3091 C CA . THR A 1 397 ? -7.906 -17.422 -5.348 1 91.88 397 THR A CA 1
ATOM 3092 C C . THR A 1 397 ? -6.645 -18.25 -5.141 1 91.88 397 THR A C 1
ATOM 3094 O O . THR A 1 397 ? -5.613 -18 -5.766 1 91.88 397 THR A O 1
ATOM 3097 N N . PHE A 1 398 ? -6.758 -19.203 -4.281 1 90.81 398 PHE A N 1
ATOM 3098 C CA . PHE A 1 398 ? -5.656 -20.125 -3.988 1 90.81 398 PHE A CA 1
ATOM 3099 C C . PHE A 1 398 ? -5.773 -21.391 -4.809 1 90.81 398 PHE A C 1
ATOM 3101 O O . PHE A 1 398 ? -6.879 -21.812 -5.156 1 90.81 398 PHE A O 1
ATOM 3108 N N . PHE A 1 399 ? -4.664 -22 -5.105 1 92.5 399 PHE A N 1
ATOM 3109 C CA . PHE A 1 399 ? -4.629 -23.266 -5.84 1 92.5 399 PHE A CA 1
ATOM 3110 C C . PHE A 1 399 ? -3.402 -24.078 -5.445 1 92.5 399 PHE A C 1
ATOM 3112 O O . PHE A 1 399 ? -2.438 -23.531 -4.902 1 92.5 399 PHE A O 1
ATOM 3119 N N . MET B 1 1 ? -23.875 31 19.25 1 46.47 1 MET B N 1
ATOM 3120 C CA . MET B 1 1 ? -22.516 31.547 19.219 1 46.47 1 MET B CA 1
ATOM 3121 C C . MET B 1 1 ? -21.938 31.641 20.625 1 46.47 1 MET B C 1
ATOM 3123 O O . MET B 1 1 ? -22.578 32.219 21.531 1 46.47 1 MET B O 1
ATOM 3127 N N . GLY B 1 2 ? -21.141 30.625 21.031 1 62.03 2 GLY B N 1
ATOM 3128 C CA . GLY B 1 2 ? -20.828 30.562 22.453 1 62.03 2 GLY B CA 1
ATOM 3129 C C . GLY B 1 2 ? -20.156 31.812 22.969 1 62.03 2 GLY B C 1
ATOM 3130 O O . GLY B 1 2 ? -19.781 32.688 22.203 1 62.03 2 GLY B O 1
ATOM 3131 N N . ASP B 1 3 ? -20.141 32.031 24.266 1 84.5 3 ASP B N 1
ATOM 3132 C CA . ASP B 1 3 ? -19.656 33.156 25.062 1 84.5 3 ASP B CA 1
ATOM 3133 C C . ASP B 1 3 ? -18.141 33.188 25.109 1 84.5 3 ASP B C 1
ATOM 3135 O O . ASP B 1 3 ? -17.547 33.281 26.188 1 84.5 3 ASP B O 1
ATOM 3139 N N . PHE B 1 4 ? -17.422 32.875 23.922 1 94.62 4 PHE B N 1
ATOM 3140 C CA . PHE B 1 4 ? -15.969 33 23.875 1 94.62 4 PHE B CA 1
ATOM 3141 C C . PHE B 1 4 ? -15.531 33.781 22.641 1 94.62 4 PHE B C 1
ATOM 3143 O O . PHE B 1 4 ? -16.344 34.031 21.734 1 94.62 4 PHE B O 1
ATOM 3150 N N . THR B 1 5 ? -14.328 34.312 22.625 1 96.56 5 THR B N 1
ATOM 3151 C CA . THR B 1 5 ? -13.742 35.062 21.5 1 96.56 5 THR B CA 1
ATOM 3152 C C . THR B 1 5 ? -12.453 34.375 21.031 1 96.56 5 THR B C 1
ATOM 3154 O O . THR B 1 5 ? -11.75 33.75 21.828 1 96.56 5 THR B O 1
ATOM 3157 N N . VAL B 1 6 ? -12.195 34.438 19.75 1 97.75 6 VAL B N 1
ATOM 3158 C CA . VAL B 1 6 ? -10.945 33.938 19.172 1 97.75 6 VAL B CA 1
ATOM 3159 C C . VAL B 1 6 ? -10.07 35.125 18.75 1 97.75 6 VAL B C 1
ATOM 3161 O O . VAL B 1 6 ? -10.531 36.031 18.062 1 97.75 6 VAL B O 1
ATOM 3164 N N . ARG B 1 7 ? -8.82 35.094 19.156 1 97.19 7 ARG B N 1
ATOM 3165 C CA . ARG B 1 7 ? -7.875 36.156 18.781 1 97.19 7 ARG B CA 1
ATOM 3166 C C . ARG B 1 7 ? -6.445 35.625 18.75 1 97.19 7 ARG B C 1
ATOM 3168 O O . ARG B 1 7 ? -6.172 34.531 19.281 1 97.19 7 ARG B O 1
ATOM 3175 N N . PRO B 1 8 ? -5.527 36.375 18.156 1 97.25 8 PRO B N 1
ATOM 3176 C CA . PRO B 1 8 ? -4.117 35.969 18.219 1 97.25 8 PRO B CA 1
ATOM 3177 C C . PRO B 1 8 ? -3.582 35.875 19.641 1 97.25 8 PRO B C 1
ATOM 3179 O O . PRO B 1 8 ? -3.945 36.719 20.484 1 97.25 8 PRO B O 1
ATOM 3182 N N . LEU B 1 9 ? -2.791 34.906 19.812 1 97.5 9 LEU B N 1
ATOM 3183 C CA . LEU B 1 9 ? -2.1 34.781 21.094 1 97.5 9 LEU B CA 1
ATOM 3184 C C . LEU B 1 9 ? -1.02 35.844 21.234 1 97.5 9 LEU B C 1
ATOM 3186 O O . LEU B 1 9 ? -0.318 36.156 20.266 1 97.5 9 LEU B O 1
ATOM 3190 N N . ARG B 1 10 ? -0.897 36.375 22.422 1 94.88 10 ARG B N 1
ATOM 3191 C CA . ARG B 1 10 ? 0.269 37.188 22.766 1 94.88 10 ARG B CA 1
ATOM 3192 C C . ARG B 1 10 ? 1.46 36.312 23.125 1 94.88 10 ARG B C 1
ATOM 3194 O O . ARG B 1 10 ? 1.289 35.156 23.5 1 94.88 10 ARG B O 1
ATOM 3201 N N . ALA B 1 11 ? 2.557 36.938 22.938 1 92.38 11 ALA B N 1
ATOM 3202 C CA . ALA B 1 11 ? 3.785 36.188 23.188 1 92.38 11 ALA B CA 1
ATOM 3203 C C . ALA B 1 11 ? 3.801 35.594 24.594 1 92.38 11 ALA B C 1
ATOM 3205 O O . ALA B 1 11 ? 4.27 34.469 24.781 1 92.38 11 ALA B O 1
ATOM 3206 N N . ASP B 1 12 ? 3.301 36.312 25.531 1 93.31 12 ASP B N 1
ATOM 3207 C CA . ASP B 1 12 ? 3.346 35.875 26.938 1 93.31 12 ASP B CA 1
ATOM 3208 C C . ASP B 1 12 ? 2.287 34.781 27.203 1 93.31 12 ASP B C 1
ATOM 3210 O O . ASP B 1 12 ? 2.23 34.25 28.297 1 93.31 12 ASP B O 1
ATOM 3214 N N . GLU B 1 13 ? 1.509 34.5 26.234 1 95.81 13 GLU B N 1
ATOM 3215 C CA . GLU B 1 13 ? 0.455 33.5 26.391 1 95.81 13 GLU B CA 1
ATOM 3216 C C . GLU B 1 13 ? 0.857 32.156 25.781 1 95.81 13 GLU B C 1
ATOM 3218 O O . GLU B 1 13 ? 0.137 31.172 25.906 1 95.81 13 GLU B O 1
ATOM 3223 N N . ASP B 1 14 ? 1.986 32.094 25.141 1 95.19 14 ASP B N 1
ATOM 3224 C CA . ASP B 1 14 ? 2.418 30.906 24.406 1 95.19 14 ASP B CA 1
ATOM 3225 C C . ASP B 1 14 ? 2.602 29.703 25.328 1 95.19 14 ASP B C 1
ATOM 3227 O O . ASP B 1 14 ? 2.234 28.594 24.984 1 95.19 14 ASP B O 1
ATOM 3231 N N . ARG B 1 15 ? 3.146 29.938 26.438 1 94.81 15 ARG B N 1
ATOM 3232 C CA . ARG B 1 15 ? 3.369 28.844 27.375 1 94.81 15 ARG B CA 1
ATOM 3233 C C . ARG B 1 15 ? 2.047 28.234 27.844 1 94.81 15 ARG B C 1
ATOM 3235 O O . ARG B 1 15 ? 1.885 27.016 27.859 1 94.81 15 ARG B O 1
ATOM 3242 N N . ALA B 1 16 ? 1.181 29.109 28.25 1 95.12 16 ALA B N 1
ATOM 3243 C CA . ALA B 1 16 ? -0.133 28.641 28.703 1 95.12 16 ALA B CA 1
ATOM 3244 C C . ALA B 1 16 ? -0.835 27.859 27.594 1 95.12 16 ALA B C 1
ATOM 3246 O O . ALA B 1 16 ? -1.497 26.859 27.859 1 95.12 16 ALA B O 1
ATOM 3247 N N . ALA B 1 17 ? -0.729 28.359 26.391 1 96.56 17 ALA B N 1
ATOM 3248 C CA . ALA B 1 17 ? -1.323 27.672 25.25 1 96.56 17 ALA B CA 1
ATOM 3249 C C . ALA B 1 17 ? -0.712 26.297 25.047 1 96.56 17 ALA B C 1
ATOM 3251 O O . ALA B 1 17 ? -1.429 25.312 24.797 1 96.56 17 ALA B O 1
ATOM 3252 N N . THR B 1 18 ? 0.57 26.219 25.141 1 95.06 18 THR B N 1
ATOM 3253 C CA . THR B 1 18 ? 1.261 24.938 25 1 95.06 18 THR B CA 1
ATOM 3254 C C . THR B 1 18 ? 0.83 23.969 26.094 1 95.06 18 THR B C 1
ATOM 3256 O O . THR B 1 18 ? 0.582 22.797 25.844 1 95.06 18 THR B O 1
ATOM 3259 N N . ASP B 1 19 ? 0.723 24.469 27.312 1 94.94 19 ASP B N 1
ATOM 3260 C CA . ASP B 1 19 ? 0.286 23.656 28.438 1 94.94 19 ASP B CA 1
ATOM 3261 C C . ASP B 1 19 ? -1.143 23.156 28.219 1 94.94 19 ASP B C 1
ATOM 3263 O O . ASP B 1 19 ? -1.463 22.016 28.562 1 94.94 19 ASP B O 1
ATOM 3267 N N . LEU B 1 20 ? -1.952 24 27.75 1 95.62 20 LEU B N 1
ATOM 3268 C CA . LEU B 1 20 ? -3.32 23.594 27.453 1 95.62 20 LEU B CA 1
ATOM 3269 C C . LEU B 1 20 ? -3.34 22.453 26.438 1 95.62 20 LEU B C 1
ATOM 3271 O O . LEU B 1 20 ? -4.051 21.469 26.625 1 95.62 20 LEU B O 1
ATOM 3275 N N . PHE B 1 21 ? -2.59 22.625 25.406 1 94.94 21 PHE B N 1
ATOM 3276 C CA . PHE B 1 21 ? -2.479 21.562 24.406 1 94.94 21 PHE B CA 1
ATOM 3277 C C . PHE B 1 21 ? -2.02 20.266 25.047 1 94.94 21 PHE B C 1
ATOM 3279 O O . PHE B 1 21 ? -2.609 19.203 24.797 1 94.94 21 PHE B O 1
ATOM 3286 N N . ARG B 1 22 ? -1.016 20.297 25.781 1 94.19 22 ARG B N 1
ATOM 3287 C CA . ARG B 1 22 ? -0.47 19.109 26.422 1 94.19 22 ARG B CA 1
ATOM 3288 C C . ARG B 1 22 ? -1.509 18.453 27.328 1 94.19 22 ARG B C 1
ATOM 3290 O O . ARG B 1 22 ? -1.676 17.234 27.297 1 94.19 22 ARG B O 1
ATOM 3297 N N . ARG B 1 23 ? -2.232 19.219 28.062 1 93.19 23 ARG B N 1
ATOM 3298 C CA . ARG B 1 23 ? -3.281 18.688 28.922 1 93.19 23 ARG B CA 1
ATOM 3299 C C . ARG B 1 23 ? -4.355 17.969 28.094 1 93.19 23 ARG B C 1
ATOM 3301 O O . ARG B 1 23 ? -4.867 16.938 28.516 1 93.19 23 ARG B O 1
ATOM 3308 N N . ALA B 1 24 ? -4.645 18.609 27.016 1 91.62 24 ALA B N 1
ATOM 3309 C CA . ALA B 1 24 ? -5.652 18.016 26.141 1 91.62 24 ALA B CA 1
ATOM 3310 C C . ALA B 1 24 ? -5.219 16.641 25.656 1 91.62 24 ALA B C 1
ATOM 3312 O O . ALA B 1 24 ? -6.059 15.781 25.359 1 91.62 24 ALA B O 1
ATOM 3313 N N . LEU B 1 25 ? -3.926 16.391 25.594 1 90.25 25 LEU B N 1
ATOM 3314 C CA . LEU B 1 25 ? -3.377 15.109 25.172 1 90.25 25 LEU B CA 1
ATOM 3315 C C . LEU B 1 25 ? -3.027 14.242 26.375 1 90.25 25 LEU B C 1
ATOM 3317 O O . LEU B 1 25 ? -2.461 13.156 26.219 1 90.25 25 LEU B O 1
ATOM 3321 N N . HIS B 1 26 ? -3.289 14.719 27.578 1 92.81 26 HIS B N 1
ATOM 3322 C CA . HIS B 1 26 ? -3.014 14.023 28.844 1 92.81 26 HIS B CA 1
ATOM 3323 C C . HIS B 1 26 ? -1.515 13.898 29.078 1 92.81 26 HIS B C 1
ATOM 3325 O O . HIS B 1 26 ? -1.047 12.875 29.594 1 92.81 26 HIS B O 1
ATOM 3331 N N . VAL B 1 27 ? -0.793 14.891 28.625 1 90.31 27 VAL B N 1
ATOM 3332 C CA . VAL B 1 27 ? 0.643 15 28.859 1 90.31 27 VAL B CA 1
ATOM 3333 C C . VAL B 1 27 ? 0.921 16.078 29.891 1 90.31 27 VAL B C 1
ATOM 3335 O O . VAL B 1 27 ? 0.272 17.125 29.891 1 90.31 27 VAL B O 1
ATOM 3338 N N . LYS B 1 28 ? 1.897 15.875 30.688 1 91.25 28 LYS B N 1
ATOM 3339 C CA . LYS B 1 28 ? 2.248 16.828 31.734 1 91.25 28 LYS B CA 1
ATOM 3340 C C . LYS B 1 28 ? 2.721 18.156 31.125 1 91.25 28 LYS B C 1
ATOM 3342 O O . LYS B 1 28 ? 3.346 18.172 30.062 1 91.25 28 LYS B O 1
ATOM 3347 N N . GLU B 1 29 ? 2.494 19.156 31.922 1 92.31 29 GLU B N 1
ATOM 3348 C CA . GLU B 1 29 ? 2.969 20.484 31.516 1 92.31 29 GLU B CA 1
ATOM 3349 C C . GLU B 1 29 ? 4.492 20.516 31.438 1 92.31 29 GLU B C 1
ATOM 3351 O O . GLU B 1 29 ? 5.172 19.703 32.062 1 92.31 29 GLU B O 1
ATOM 3356 N N . MET B 1 30 ? 4.883 21.438 30.703 1 90 30 MET B N 1
ATOM 3357 C CA . MET B 1 30 ? 6.332 21.578 30.578 1 90 30 MET B CA 1
ATOM 3358 C C . MET B 1 30 ? 6.926 22.219 31.828 1 90 30 MET B C 1
ATOM 3360 O O . MET B 1 30 ? 6.32 23.109 32.406 1 90 30 MET B O 1
ATOM 3364 N N . THR B 1 31 ? 8.109 21.719 32.156 1 91.94 31 THR B N 1
ATOM 3365 C CA . THR B 1 31 ? 8.883 22.422 33.156 1 91.94 31 THR B CA 1
ATOM 3366 C C . THR B 1 31 ? 9.438 23.734 32.594 1 91.94 31 THR B C 1
ATOM 3368 O O . THR B 1 31 ? 9.391 23.953 31.375 1 91.94 31 THR B O 1
ATOM 3371 N N . ASP B 1 32 ? 9.93 24.531 33.5 1 93.19 32 ASP B N 1
ATOM 3372 C CA . ASP B 1 32 ? 10.547 25.781 33.062 1 93.19 32 ASP B CA 1
ATOM 3373 C C . ASP B 1 32 ? 11.734 25.5 32.125 1 93.19 32 ASP B C 1
ATOM 3375 O O . ASP B 1 32 ? 11.945 26.219 31.156 1 93.19 32 ASP B O 1
ATOM 3379 N N . GLU B 1 33 ? 12.43 24.5 32.438 1 90.38 33 GLU B N 1
ATOM 3380 C CA . GLU B 1 33 ? 13.594 24.125 31.625 1 90.38 33 GLU B CA 1
ATOM 3381 C C . GLU B 1 33 ? 13.18 23.656 30.234 1 90.38 33 GLU B C 1
ATOM 3383 O O . GLU B 1 33 ? 13.773 24.062 29.234 1 90.38 33 GLU B O 1
ATOM 3388 N N . GLU B 1 34 ? 12.195 22.859 30.203 1 89 34 GLU B N 1
ATOM 3389 C CA . GLU B 1 34 ? 11.695 22.359 28.938 1 89 34 GLU B CA 1
ATOM 3390 C C . GLU B 1 34 ? 11.164 23.5 28.062 1 89 34 GLU B C 1
ATOM 3392 O O . GLU B 1 34 ? 11.43 23.531 26.859 1 89 34 GLU B O 1
ATOM 3397 N N . TRP B 1 35 ? 10.422 24.328 28.766 1 91.69 35 TRP B N 1
ATOM 3398 C CA . TRP B 1 35 ? 9.852 25.453 28.031 1 91.69 35 TRP B CA 1
ATOM 3399 C C . TRP B 1 35 ? 10.953 26.344 27.469 1 91.69 35 TRP B C 1
ATOM 3401 O O . TRP B 1 35 ? 10.883 26.766 26.312 1 91.69 35 TRP B O 1
ATOM 3411 N N . SER B 1 36 ? 11.93 26.609 28.25 1 90.56 36 SER B N 1
ATOM 3412 C CA . SER B 1 36 ? 13.031 27.469 27.812 1 90.56 36 SER B CA 1
ATOM 3413 C C . SER B 1 36 ? 13.719 26.875 26.578 1 90.56 36 SER B C 1
ATOM 3415 O O . SER B 1 36 ? 14.156 27.625 25.703 1 90.56 36 SER B O 1
ATOM 3417 N N . ALA B 1 37 ? 13.664 25.625 26.469 1 87.44 37 ALA B N 1
ATOM 3418 C CA . ALA B 1 37 ? 14.352 24.938 25.375 1 87.44 37 ALA B CA 1
ATOM 3419 C C . ALA B 1 37 ? 13.555 25.031 24.078 1 87.44 37 ALA B C 1
ATOM 3421 O O . ALA B 1 37 ? 14.125 24.969 22.984 1 87.44 37 ALA B O 1
ATOM 3422 N N . ILE B 1 38 ? 12.219 25.266 24.219 1 89.19 38 ILE B N 1
ATOM 3423 C CA . ILE B 1 38 ? 11.453 25.125 22.984 1 89.19 38 ILE B CA 1
ATOM 3424 C C . ILE B 1 38 ? 10.695 26.406 22.688 1 89.19 38 ILE B C 1
ATOM 3426 O O . ILE B 1 38 ? 10 26.516 21.672 1 89.19 38 ILE B O 1
ATOM 3430 N N . SER B 1 39 ? 10.789 27.344 23.562 1 89.75 39 SER B N 1
ATOM 3431 C CA . SER B 1 39 ? 10.008 28.562 23.406 1 89.75 39 SER B CA 1
ATOM 3432 C C . SER B 1 39 ? 10.297 29.234 22.062 1 89.75 39 SER B C 1
ATOM 3434 O O . SER B 1 39 ? 9.406 29.828 21.453 1 89.75 39 SER B O 1
ATOM 3436 N N . SER B 1 40 ? 11.523 29.062 21.594 1 86.69 40 SER B N 1
ATOM 3437 C CA . SER B 1 40 ? 11.914 29.656 20.312 1 86.69 40 SER B CA 1
ATOM 3438 C C . SER B 1 40 ? 11.25 28.953 19.141 1 86.69 40 SER B C 1
ATOM 3440 O O . SER B 1 40 ? 11.281 29.438 18.016 1 86.69 40 SER B O 1
ATOM 3442 N N . SER B 1 41 ? 10.609 27.844 19.422 1 90.12 41 SER B N 1
ATOM 3443 C CA . SER B 1 41 ? 9.93 27.078 18.375 1 90.12 41 SER B CA 1
ATOM 3444 C C . SER B 1 41 ? 8.578 27.688 18.031 1 90.12 41 SER B C 1
ATOM 3446 O O . SER B 1 41 ? 7.949 27.297 17.047 1 90.12 41 SER B O 1
ATOM 3448 N N . ARG B 1 42 ? 8.164 28.609 18.859 1 91.81 42 ARG B N 1
ATOM 3449 C CA . ARG B 1 42 ? 6.852 29.203 18.609 1 91.81 42 ARG B CA 1
ATOM 3450 C C . ARG B 1 42 ? 6.945 30.312 17.578 1 91.81 42 ARG B C 1
ATOM 3452 O O . ARG B 1 42 ? 7.297 31.453 17.922 1 91.81 42 ARG B O 1
ATOM 3459 N N . GLN B 1 43 ? 6.594 29.969 16.359 1 94.19 43 GLN B N 1
ATOM 3460 C CA . GLN B 1 43 ? 6.594 31.016 15.336 1 94.19 43 GLN B CA 1
ATOM 3461 C C . GLN B 1 43 ? 5.664 32.156 15.711 1 94.19 43 GLN B C 1
ATOM 3463 O O . GLN B 1 43 ? 4.488 31.938 16 1 94.19 43 GLN B O 1
ATOM 3468 N N . PRO B 1 44 ? 6.172 33.375 15.672 1 93.31 44 PRO B N 1
ATOM 3469 C CA . PRO B 1 44 ? 5.332 34.5 16.031 1 93.31 44 PRO B CA 1
ATOM 3470 C C . PRO B 1 44 ? 4.148 34.688 15.078 1 93.31 44 PRO B C 1
ATOM 3472 O O . PRO B 1 44 ? 4.254 34.375 13.891 1 93.31 44 PRO B O 1
ATOM 3475 N N . ASP B 1 45 ? 3.029 35.156 15.633 1 93.12 45 ASP B N 1
ATOM 3476 C CA . ASP B 1 45 ? 1.83 35.594 14.922 1 93.12 45 ASP B CA 1
ATOM 3477 C C . ASP B 1 45 ? 1.153 34.406 14.219 1 93.12 45 ASP B C 1
ATOM 3479 O O . ASP B 1 45 ? 0.438 34.594 13.234 1 93.12 45 ASP B O 1
ATOM 3483 N N . ARG B 1 46 ? 1.417 33.219 14.734 1 96.5 46 ARG B N 1
ATOM 3484 C CA . ARG B 1 46 ? 0.817 32.031 14.086 1 96.5 46 ARG B CA 1
ATOM 3485 C C . ARG B 1 46 ? 0.018 31.219 15.094 1 96.5 46 ARG B C 1
ATOM 3487 O O . ARG B 1 46 ? -0.378 30.094 14.797 1 96.5 46 ARG B O 1
ATOM 3494 N N . GLY B 1 47 ? -0.135 31.781 16.25 1 97.44 47 GLY B N 1
ATOM 3495 C CA . GLY B 1 47 ? -0.957 31.141 17.266 1 97.44 47 GLY B CA 1
ATOM 3496 C C . GLY B 1 47 ? -2.268 31.859 17.516 1 97.44 47 GLY B C 1
ATOM 3497 O O . GLY B 1 47 ? -2.307 33.094 17.562 1 97.44 47 GLY B O 1
ATOM 3498 N N . LEU B 1 48 ? -3.369 31.078 17.609 1 98.19 48 LEU B N 1
ATOM 3499 C CA . LEU B 1 48 ? -4.68 31.594 17.984 1 98.19 48 LEU B CA 1
ATOM 3500 C C . LEU B 1 48 ? -5.164 30.969 19.281 1 98.19 48 LEU B C 1
ATOM 3502 O O . LEU B 1 48 ? -4.883 29.797 19.547 1 98.19 48 LEU B O 1
ATOM 3506 N N . GLY B 1 49 ? -5.852 31.766 20.016 1 98.12 49 GLY B N 1
ATOM 3507 C CA . GLY B 1 49 ? -6.477 31.312 21.25 1 98.12 49 GLY B CA 1
ATOM 3508 C C . GLY B 1 49 ? -7.957 31.641 21.328 1 98.12 49 GLY B C 1
ATOM 3509 O O . GLY B 1 49 ? -8.398 32.656 20.797 1 98.12 49 GLY B O 1
ATOM 3510 N N . ALA B 1 50 ? -8.727 30.734 21.875 1 98.25 50 ALA B N 1
ATOM 3511 C CA . ALA B 1 50 ? -10.102 31 22.281 1 98.25 50 ALA B CA 1
ATOM 3512 C C . ALA B 1 50 ? -10.188 31.328 23.766 1 98.25 50 ALA B C 1
ATOM 3514 O O . ALA B 1 50 ? -9.602 30.641 24.594 1 98.25 50 ALA B O 1
ATOM 3515 N N . PHE B 1 51 ? -10.969 32.406 24.125 1 97.44 51 PHE B N 1
ATOM 3516 C CA . PHE B 1 51 ? -10.992 32.906 25.484 1 97.44 51 PHE B CA 1
ATOM 3517 C C . PHE B 1 51 ? -12.43 33.062 25.984 1 97.44 51 PHE B C 1
ATOM 3519 O O . PHE B 1 51 ? -13.281 33.625 25.281 1 97.44 51 PHE B O 1
ATOM 3526 N N . ASP B 1 52 ? -12.586 32.5 27.328 1 93.06 52 ASP B N 1
ATOM 3527 C CA . ASP B 1 52 ? -13.867 32.688 28 1 93.06 52 ASP B CA 1
ATOM 3528 C C . ASP B 1 52 ? -13.688 32.875 29.5 1 93.06 52 ASP B C 1
ATOM 3530 O O . ASP B 1 52 ? -13.906 31.922 30.266 1 93.06 52 ASP B O 1
ATOM 3534 N N . PRO B 1 53 ? -13.438 33.906 30.453 1 88.56 53 PRO B N 1
ATOM 3535 C CA . PRO B 1 53 ? -12.445 34.75 29.797 1 88.56 53 PRO B CA 1
ATOM 3536 C C . PRO B 1 53 ? -11.062 34.125 29.719 1 88.56 53 PRO B C 1
ATOM 3538 O O . PRO B 1 53 ? -10.156 34.656 29.094 1 88.56 53 PRO B O 1
ATOM 3541 N N . GLU B 1 54 ? -10.805 32.906 30.234 1 93.81 54 GLU B N 1
ATOM 3542 C CA . GLU B 1 54 ? -9.531 32.219 30.219 1 93.81 54 GLU B CA 1
ATOM 3543 C C . GLU B 1 54 ? -9.305 31.516 28.875 1 93.81 54 GLU B C 1
ATOM 3545 O O . GLU B 1 54 ? -10.25 31.297 28.109 1 93.81 54 GLU B O 1
ATOM 3550 N N . LEU B 1 55 ? -8.055 31.219 28.688 1 97.38 55 LEU B N 1
ATOM 3551 C CA . LEU B 1 55 ? -7.715 30.453 27.484 1 97.38 55 LEU B CA 1
ATOM 3552 C C . LEU B 1 55 ? -8.375 29.078 27.531 1 97.38 55 LEU B C 1
ATOM 3554 O O . LEU B 1 55 ? -8.156 28.297 28.469 1 97.38 55 LEU B O 1
ATOM 3558 N N . ILE B 1 56 ? -9.188 28.734 26.578 1 97.75 56 ILE B N 1
ATOM 3559 C CA . ILE B 1 56 ? -9.922 27.469 26.609 1 97.75 56 ILE B CA 1
ATOM 3560 C C . ILE B 1 56 ? -9.586 26.641 25.375 1 97.75 56 ILE B C 1
ATOM 3562 O O . ILE B 1 56 ? -9.977 25.469 25.266 1 97.75 56 ILE B O 1
ATOM 3566 N N . GLY B 1 57 ? -8.93 27.188 24.453 1 97.94 57 GLY B N 1
ATOM 3567 C CA . GLY B 1 57 ? -8.523 26.5 23.234 1 97.94 57 GLY B CA 1
ATOM 3568 C C . GLY B 1 57 ? -7.355 27.172 22.531 1 97.94 57 GLY B C 1
ATOM 3569 O O . GLY B 1 57 ? -7.129 28.375 22.688 1 97.94 57 GLY B O 1
ATOM 3570 N N . THR B 1 58 ? -6.656 26.422 21.781 1 97.94 58 THR B N 1
ATOM 3571 C CA . THR B 1 58 ? -5.488 26.938 21.078 1 97.94 58 THR B CA 1
ATOM 3572 C C . THR B 1 58 ? -5.305 26.219 19.75 1 97.94 58 THR B C 1
ATOM 3574 O O . THR B 1 58 ? -5.754 25.078 19.578 1 97.94 58 THR B O 1
ATOM 3577 N N . VAL B 1 59 ? -4.723 26.844 18.797 1 97.81 59 VAL B N 1
ATOM 3578 C CA . VAL B 1 59 ? -4.25 26.281 17.547 1 97.81 59 VAL B CA 1
ATOM 3579 C C . VAL B 1 59 ? -3.055 27.078 17.031 1 97.81 59 VAL B C 1
ATOM 3581 O O . VAL B 1 59 ? -2.982 28.297 17.234 1 97.81 59 VAL B O 1
ATOM 3584 N N . ARG B 1 60 ? -2.137 26.406 16.5 1 97 60 ARG B N 1
ATOM 3585 C CA . ARG B 1 60 ? -0.952 27.047 15.938 1 97 60 ARG B CA 1
ATOM 3586 C C . ARG B 1 60 ? -0.621 26.484 14.555 1 97 60 ARG B C 1
ATOM 3588 O O . ARG B 1 60 ? -1.192 25.484 14.133 1 97 60 ARG B O 1
ATOM 3595 N N . SER B 1 61 ? 0.176 27.188 13.82 1 97.5 61 SER B N 1
ATOM 3596 C CA . SER B 1 61 ? 0.714 26.719 12.547 1 97.5 61 SER B CA 1
ATOM 3597 C C . SER B 1 61 ? 2.129 27.234 12.312 1 97.5 61 SER B C 1
ATOM 3599 O O . SER B 1 61 ? 2.576 28.156 13.008 1 97.5 61 SER B O 1
ATOM 3601 N N . PHE B 1 62 ? 2.797 26.562 11.477 1 97.25 62 PHE B N 1
ATOM 3602 C CA . PHE B 1 62 ? 4.121 26.969 11.023 1 97.25 62 PHE B CA 1
ATOM 3603 C C . PHE B 1 62 ? 4.133 27.172 9.516 1 97.25 62 PHE B C 1
ATOM 3605 O O . PHE B 1 62 ? 3.512 26.406 8.773 1 97.25 62 PHE B O 1
ATOM 3612 N N . ASP B 1 63 ? 4.867 28.25 9.125 1 97.25 63 ASP B N 1
ATOM 3613 C CA . ASP B 1 63 ? 5.023 28.453 7.691 1 97.25 63 ASP B CA 1
ATOM 3614 C C . ASP B 1 63 ? 5.887 27.359 7.066 1 97.25 63 ASP B C 1
ATOM 3616 O O . ASP B 1 63 ? 6.922 26.984 7.625 1 97.25 63 ASP B O 1
ATOM 3620 N N . SER B 1 64 ? 5.398 26.859 5.988 1 97 64 SER B N 1
ATOM 3621 C CA . SER B 1 64 ? 6.098 25.828 5.219 1 97 64 SER B CA 1
ATOM 3622 C C . SER B 1 64 ? 5.762 25.922 3.736 1 97 64 SER B C 1
ATOM 3624 O O . SER B 1 64 ? 5.293 26.969 3.268 1 97 64 SER B O 1
ATOM 3626 N N . GLU B 1 65 ? 6.25 25.031 3.008 1 97.88 65 GLU B N 1
ATOM 3627 C CA . GLU B 1 65 ? 5.93 24.812 1.6 1 97.88 65 GLU B CA 1
ATOM 3628 C C . GLU B 1 65 ? 5.672 23.344 1.315 1 97.88 65 GLU B C 1
ATOM 3630 O O . GLU B 1 65 ? 6.273 22.469 1.947 1 97.88 65 GLU B O 1
ATOM 3635 N N . VAL B 1 66 ? 4.777 23.094 0.396 1 98.38 66 VAL B N 1
ATOM 3636 C CA . VAL B 1 66 ? 4.477 21.719 0.045 1 98.38 66 VAL B CA 1
ATOM 3637 C C . VAL B 1 66 ? 4.727 21.5 -1.445 1 98.38 66 VAL B C 1
ATOM 3639 O O . VAL B 1 66 ? 4.402 22.344 -2.27 1 98.38 66 VAL B O 1
ATOM 3642 N N . THR B 1 67 ? 5.379 20.406 -1.768 1 98.44 67 THR B N 1
ATOM 3643 C CA . THR B 1 67 ? 5.594 19.984 -3.148 1 98.44 67 THR B CA 1
ATOM 3644 C C . THR B 1 67 ? 4.324 19.375 -3.732 1 98.44 67 THR B C 1
ATOM 3646 O O . THR B 1 67 ? 3.658 18.562 -3.08 1 98.44 67 THR B O 1
ATOM 3649 N N . LEU B 1 68 ? 3.977 19.797 -4.918 1 98.25 68 LEU B N 1
ATOM 3650 C CA . LEU B 1 68 ? 2.758 19.344 -5.574 1 98.25 68 LEU B CA 1
ATOM 3651 C C . LEU B 1 68 ? 3.084 18.391 -6.727 1 98.25 68 LEU B C 1
ATOM 3653 O O . LEU B 1 68 ? 4.23 18.328 -7.172 1 98.25 68 LEU B O 1
ATOM 3657 N N . PRO B 1 69 ? 2.027 17.562 -7.129 1 96.81 69 PRO B N 1
ATOM 3658 C CA . PRO B 1 69 ? 2.236 16.844 -8.383 1 96.81 69 PRO B CA 1
ATOM 3659 C C . PRO B 1 69 ? 2.678 17.75 -9.531 1 96.81 69 PRO B C 1
ATOM 3661 O O . PRO B 1 69 ? 2.07 18.797 -9.758 1 96.81 69 PRO B O 1
ATOM 3664 N N . GLY B 1 70 ? 3.73 17.344 -10.203 1 93.38 70 GLY B N 1
ATOM 3665 C CA . GLY B 1 70 ? 4.312 18.188 -11.242 1 93.38 70 GLY B CA 1
ATOM 3666 C C . GLY B 1 70 ? 5.555 18.922 -10.781 1 93.38 70 GLY B C 1
ATOM 3667 O O . GLY B 1 70 ? 6.27 19.516 -11.602 1 93.38 70 GLY B O 1
ATOM 3668 N N . GLY B 1 71 ? 5.789 19 -9.414 1 93.62 71 GLY B N 1
ATOM 3669 C CA . GLY B 1 71 ? 7.051 19.516 -8.898 1 93.62 71 GLY B CA 1
ATOM 3670 C C . GLY B 1 71 ? 6.949 20.938 -8.367 1 93.62 71 GLY B C 1
ATOM 3671 O O . GLY B 1 71 ? 7.844 21.406 -7.668 1 93.62 71 GLY B O 1
ATOM 3672 N N . GLY B 1 72 ? 5.871 21.625 -8.68 1 95.5 72 GLY B N 1
ATOM 3673 C CA . GLY B 1 72 ? 5.684 22.953 -8.125 1 95.5 72 GLY B CA 1
ATOM 3674 C C . GLY B 1 72 ? 5.457 22.953 -6.629 1 95.5 72 GLY B C 1
ATOM 3675 O O . GLY B 1 72 ? 5.172 21.906 -6.043 1 95.5 72 GLY B O 1
ATOM 3676 N N . THR B 1 73 ? 5.688 24.141 -6.027 1 97.81 73 THR B N 1
ATOM 3677 C CA . THR B 1 73 ? 5.465 24.281 -4.594 1 97.81 73 THR B CA 1
ATOM 3678 C C . THR B 1 73 ? 4.523 25.453 -4.309 1 97.81 73 THR B C 1
ATOM 3680 O O . THR B 1 73 ? 4.395 26.375 -5.125 1 97.81 73 THR B O 1
ATOM 3683 N N . VAL B 1 74 ? 3.857 25.359 -3.246 1 98.38 74 VAL B N 1
ATOM 3684 C CA . VAL B 1 74 ? 3.051 26.469 -2.75 1 98.38 74 VAL B CA 1
ATOM 3685 C C . VAL B 1 74 ? 3.277 26.641 -1.25 1 98.38 74 VAL B C 1
ATOM 3687 O O . VAL B 1 74 ? 3.713 25.719 -0.569 1 98.38 74 VAL B O 1
ATOM 3690 N N . PRO B 1 75 ? 2.969 27.875 -0.775 1 98.5 75 PRO B N 1
ATOM 3691 C CA . PRO B 1 75 ? 2.99 28.047 0.677 1 98.5 75 PRO B CA 1
ATOM 3692 C C . PRO B 1 75 ? 2.021 27.125 1.405 1 98.5 75 PRO B C 1
ATOM 3694 O O . PRO B 1 75 ? 0.917 26.875 0.917 1 98.5 75 PRO B O 1
ATOM 3697 N N . LEU B 1 76 ? 2.439 26.594 2.518 1 98.44 76 LEU B N 1
ATOM 3698 C CA . LEU B 1 76 ? 1.669 25.656 3.336 1 98.44 76 LEU B CA 1
ATOM 3699 C C . LEU B 1 76 ? 1.681 26.094 4.801 1 98.44 76 LEU B C 1
ATOM 3701 O O . LEU B 1 76 ? 2.729 26.453 5.336 1 98.44 76 LEU B O 1
ATOM 3705 N N . ALA B 1 77 ? 0.543 26.094 5.379 1 98.44 77 ALA B N 1
ATOM 3706 C CA . ALA B 1 77 ? 0.465 26.203 6.832 1 98.44 77 ALA B CA 1
ATOM 3707 C C . ALA B 1 77 ? 0.498 24.828 7.496 1 98.44 77 ALA B C 1
ATOM 3709 O O . ALA B 1 77 ? -0.432 24.047 7.34 1 98.44 77 ALA B O 1
ATOM 3710 N N . ALA B 1 78 ? 1.541 24.531 8.172 1 97.94 78 ALA B N 1
ATOM 3711 C CA . ALA B 1 78 ? 1.636 23.312 8.961 1 97.94 78 ALA B CA 1
ATOM 3712 C C . ALA B 1 78 ? 0.957 23.469 10.312 1 97.94 78 ALA B C 1
ATOM 3714 O O . ALA B 1 78 ? 1.528 24.062 11.234 1 97.94 78 ALA B O 1
ATOM 3715 N N . VAL B 1 79 ? -0.182 22.938 10.43 1 97.81 79 VAL B N 1
ATOM 3716 C CA . VAL B 1 79 ? -1.036 23.156 11.586 1 97.81 79 VAL B CA 1
ATOM 3717 C C . VAL B 1 79 ? -0.623 22.219 12.719 1 97.81 79 VAL B C 1
ATOM 3719 O O . VAL B 1 79 ? -0.425 21.016 12.5 1 97.81 79 VAL B O 1
ATOM 3722 N N . SER B 1 80 ? -0.524 22.766 13.914 1 95.81 80 SER B N 1
ATOM 3723 C CA . SER B 1 80 ? -0.044 22.031 15.078 1 95.81 80 SER B CA 1
ATOM 3724 C C . SER B 1 80 ? -0.666 22.562 16.359 1 95.81 80 SER B C 1
ATOM 3726 O O . SER B 1 80 ? -1.307 23.609 16.359 1 95.81 80 SER B O 1
ATOM 3728 N N . LEU B 1 81 ? -0.583 21.75 17.422 1 95.12 81 LEU B N 1
ATOM 3729 C CA . LEU B 1 81 ? -0.919 22.172 18.781 1 95.12 81 LEU B CA 1
ATOM 3730 C C . LEU B 1 81 ? -2.381 22.594 18.875 1 95.12 81 LEU B C 1
ATOM 3732 O O . LEU B 1 81 ? -2.688 23.672 19.375 1 95.12 81 LEU B O 1
ATOM 3736 N N . VAL B 1 82 ? -3.168 21.812 18.344 1 96.06 82 VAL B N 1
ATOM 3737 C CA . VAL B 1 82 ? -4.609 22.031 18.438 1 96.06 82 VAL B CA 1
ATOM 3738 C C . VAL B 1 82 ? -5.152 21.375 19.719 1 96.06 82 VAL B C 1
ATOM 3740 O O . VAL B 1 82 ? -5.02 20.172 19.906 1 96.06 82 VAL B O 1
ATOM 3743 N N . GLY B 1 83 ? -5.707 22.188 20.516 1 95.94 83 GLY B N 1
ATOM 3744 C CA . GLY B 1 83 ? -6.277 21.656 21.75 1 95.94 83 GLY B CA 1
ATOM 3745 C C . GLY B 1 83 ? -7.41 22.516 22.297 1 95.94 83 GLY B C 1
ATOM 3746 O O . GLY B 1 83 ? -7.387 23.734 22.172 1 95.94 83 GLY B O 1
ATOM 3747 N N . VAL B 1 84 ? -8.391 21.891 22.859 1 96.12 84 VAL B N 1
ATOM 3748 C CA . VAL B 1 84 ? -9.492 22.516 23.578 1 96.12 84 VAL B CA 1
ATOM 3749 C C . VAL B 1 84 ? -9.594 21.953 24.984 1 96.12 84 VAL B C 1
ATOM 3751 O O . VAL B 1 84 ? -9.461 20.734 25.188 1 96.12 84 VAL B O 1
ATOM 3754 N N . ARG B 1 85 ? -9.781 22.812 25.859 1 94.88 85 ARG B N 1
ATOM 3755 C CA . ARG B 1 85 ? -9.977 22.375 27.234 1 94.88 85 ARG B CA 1
ATOM 3756 C C . ARG B 1 85 ? -11.109 21.359 27.328 1 94.88 85 ARG B C 1
ATOM 3758 O O . ARG B 1 85 ? -12.148 21.516 26.672 1 94.88 85 ARG B O 1
ATOM 3765 N N . SER B 1 86 ? -10.914 20.344 28.188 1 92.25 86 SER B N 1
ATOM 3766 C CA . SER B 1 86 ? -11.789 19.188 28.203 1 92.25 86 SER B CA 1
ATOM 3767 C C . SER B 1 86 ? -13.195 19.562 28.656 1 92.25 86 SER B C 1
ATOM 3769 O O . SER B 1 86 ? -14.18 18.938 28.234 1 92.25 86 SER B O 1
ATOM 3771 N N . ASP B 1 87 ? -13.344 20.531 29.516 1 92.19 87 ASP B N 1
ATOM 3772 C CA . ASP B 1 87 ? -14.648 20.922 30.031 1 92.19 87 ASP B CA 1
ATOM 3773 C C . ASP B 1 87 ? -15.328 21.922 29.109 1 92.19 87 ASP B C 1
ATOM 3775 O O . ASP B 1 87 ? -16.391 22.453 29.438 1 92.19 87 ASP B O 1
ATOM 3779 N N . ARG B 1 88 ? -14.727 22.234 28.031 1 91 88 ARG B N 1
ATOM 3780 C CA . ARG B 1 88 ? -15.266 23.219 27.094 1 91 88 ARG B CA 1
ATOM 3781 C C . ARG B 1 88 ? -15.438 22.625 25.703 1 91 88 ARG B C 1
ATOM 3783 O O . ARG B 1 88 ? -15.578 23.359 24.719 1 91 88 ARG B O 1
ATOM 3790 N N . VAL B 1 89 ? -15.359 21.312 25.672 1 86.69 89 VAL B N 1
ATOM 3791 C CA . VAL B 1 89 ? -15.523 20.641 24.391 1 86.69 89 VAL B CA 1
ATOM 3792 C C . VAL B 1 89 ? -17 20.609 24.016 1 86.69 89 VAL B C 1
ATOM 3794 O O . VAL B 1 89 ? -17.875 20.797 24.859 1 86.69 89 VAL B O 1
ATOM 3797 N N . ARG B 1 90 ? -17.281 20.453 22.734 1 87.94 90 ARG B N 1
ATOM 3798 C CA . ARG B 1 90 ? -18.625 20.328 22.156 1 87.94 90 ARG B CA 1
ATOM 3799 C C . ARG B 1 90 ? -19.438 21.609 22.375 1 87.94 90 ARG B C 1
ATOM 3801 O O . ARG B 1 90 ? -20.625 21.547 22.672 1 87.94 90 ARG B O 1
ATOM 3808 N N . ARG B 1 91 ? -18.641 22.703 22.328 1 90.94 91 ARG B N 1
ATOM 3809 C CA . ARG B 1 91 ? -19.266 24.016 22.438 1 90.94 91 ARG B CA 1
ATOM 3810 C C . ARG B 1 91 ? -18.891 24.891 21.25 1 90.94 91 ARG B C 1
ATOM 3812 O O . ARG B 1 91 ? -19.062 26.109 21.297 1 90.94 91 ARG B O 1
ATOM 3819 N N . GLY B 1 92 ? -18.25 24.281 20.281 1 94.06 92 GLY B N 1
ATOM 3820 C CA . GLY B 1 92 ? -17.953 25 19.047 1 94.06 92 GLY B CA 1
ATOM 3821 C C . GLY B 1 92 ? -16.594 25.672 19.078 1 94.06 92 GLY B C 1
ATOM 3822 O O . GLY B 1 92 ? -16.25 26.422 18.156 1 94.06 92 GLY B O 1
ATOM 3823 N N . VAL B 1 93 ? -15.828 25.5 20.078 1 95.88 93 VAL B N 1
ATOM 3824 C CA . VAL B 1 93 ? -14.547 26.156 20.234 1 95.88 93 VAL B CA 1
ATOM 3825 C C . VAL B 1 93 ? -13.609 25.766 19.094 1 95.88 93 VAL B C 1
ATOM 3827 O O . VAL B 1 93 ? -13.016 26.641 18.453 1 95.88 93 VAL B O 1
ATOM 3830 N N . LEU B 1 94 ? -13.5 24.5 18.828 1 95.81 94 LEU B N 1
ATOM 3831 C CA . LEU B 1 94 ? -12.617 24.031 17.766 1 95.81 94 LEU B CA 1
ATOM 3832 C C . LEU B 1 94 ? -13.055 24.594 16.406 1 95.81 94 LEU B C 1
ATOM 3834 O O . LEU B 1 94 ? -12.227 25.031 15.617 1 95.81 94 LEU B O 1
ATOM 3838 N N . THR B 1 95 ? -14.32 24.609 16.188 1 96.31 95 THR B N 1
ATOM 3839 C CA . THR B 1 95 ? -14.859 25.125 14.93 1 96.31 95 THR B CA 1
ATOM 3840 C C . THR B 1 95 ? -14.477 26.578 14.742 1 96.31 95 THR B C 1
ATOM 3842 O O . THR B 1 95 ? -14.055 26.984 13.656 1 96.31 95 THR B O 1
ATOM 3845 N N . ALA B 1 96 ? -14.633 27.328 15.812 1 96.75 96 ALA B N 1
ATOM 3846 C CA . ALA B 1 96 ? -14.297 28.75 15.758 1 96.75 96 ALA B CA 1
ATOM 3847 C C . ALA B 1 96 ? -12.812 28.953 15.5 1 96.75 96 ALA B C 1
ATOM 3849 O O . ALA B 1 96 ? -12.422 29.828 14.727 1 96.75 96 ALA B O 1
ATOM 3850 N N . LEU B 1 97 ? -11.992 28.172 16.156 1 97.44 97 LEU B N 1
ATOM 3851 C CA . LEU B 1 97 ? -10.547 28.266 15.961 1 97.44 97 LEU B CA 1
ATOM 3852 C C . LEU B 1 97 ? -10.18 27.938 14.516 1 97.44 97 LEU B C 1
ATOM 3854 O O . LEU B 1 97 ? -9.375 28.656 13.906 1 97.44 97 LEU B O 1
ATOM 3858 N N . MET B 1 98 ? -10.773 26.906 13.969 1 96.94 98 MET B N 1
ATOM 3859 C CA . MET B 1 98 ? -10.492 26.516 12.594 1 96.94 98 MET B CA 1
ATOM 3860 C C . MET B 1 98 ? -10.938 27.594 11.609 1 96.94 98 MET B C 1
ATOM 3862 O O . MET B 1 98 ? -10.211 27.906 10.664 1 96.94 98 MET B O 1
ATOM 3866 N N . ARG B 1 99 ? -12.07 28.125 11.812 1 96.25 99 ARG B N 1
ATOM 3867 C CA . ARG B 1 99 ? -12.57 29.188 10.953 1 96.25 99 ARG B CA 1
ATOM 3868 C C . ARG B 1 99 ? -11.617 30.375 10.938 1 96.25 99 ARG B C 1
ATOM 3870 O O . ARG B 1 99 ? -11.266 30.891 9.875 1 96.25 99 ARG B O 1
ATOM 3877 N N . ALA B 1 100 ? -11.227 30.766 12.156 1 97.12 100 ALA B N 1
ATOM 3878 C CA . ALA B 1 100 ? -10.305 31.891 12.273 1 97.12 100 ALA B CA 1
ATOM 3879 C C . ALA B 1 100 ? -8.977 31.594 11.578 1 97.12 100 ALA B C 1
ATOM 3881 O O . ALA B 1 100 ? -8.398 32.469 10.922 1 97.12 100 ALA B O 1
ATOM 3882 N N . GLN B 1 101 ? -8.531 30.422 11.742 1 97.38 101 GLN B N 1
ATOM 3883 C CA . GLN B 1 101 ? -7.262 30.016 11.141 1 97.38 101 GLN B CA 1
ATOM 3884 C C . GLN B 1 101 ? -7.34 30.062 9.617 1 97.38 101 GLN B C 1
ATOM 3886 O O . GLN B 1 101 ? -6.43 30.562 8.953 1 97.38 101 GLN B O 1
ATOM 3891 N N . PHE B 1 102 ? -8.391 29.562 9.031 1 97.25 102 PHE B N 1
ATOM 3892 C CA . PHE B 1 102 ? -8.531 29.531 7.578 1 97.25 102 PHE B CA 1
ATOM 3893 C C . PHE B 1 102 ? -8.641 30.953 7.016 1 97.25 102 PHE B C 1
ATOM 3895 O O . PHE B 1 102 ? -8.133 31.234 5.934 1 97.25 102 PHE B O 1
ATOM 3902 N N . GLU B 1 103 ? -9.336 31.781 7.75 1 95.94 103 GLU B N 1
ATOM 3903 C CA . GLU B 1 103 ? -9.391 33.188 7.348 1 95.94 103 GLU B CA 1
ATOM 3904 C C . GLU B 1 103 ? -7.996 33.812 7.367 1 95.94 103 GLU B C 1
ATOM 3906 O O . GLU B 1 103 ? -7.633 34.562 6.445 1 95.94 103 GLU B O 1
ATOM 3911 N N . ASP B 1 104 ? -7.305 33.531 8.414 1 97.19 104 ASP B N 1
ATOM 3912 C CA . ASP B 1 104 ? -5.938 34 8.531 1 97.19 104 ASP B CA 1
ATOM 3913 C C . ASP B 1 104 ? -5.062 33.5 7.398 1 97.19 104 ASP B C 1
ATOM 3915 O O . ASP B 1 104 ? -4.301 34.25 6.793 1 97.19 104 ASP B O 1
ATOM 3919 N N . PHE B 1 105 ? -5.152 32.188 7.113 1 98.06 105 PHE B N 1
ATOM 3920 C CA . PHE B 1 105 ? -4.383 31.578 6.027 1 98.06 105 PHE B CA 1
ATOM 3921 C C . PHE B 1 105 ? -4.688 32.281 4.707 1 98.06 105 PHE B C 1
ATOM 3923 O O . PHE B 1 105 ? -3.771 32.625 3.957 1 98.06 105 PHE B O 1
ATOM 3930 N N . ALA B 1 106 ? -5.906 32.469 4.457 1 95.56 106 ALA B N 1
ATOM 3931 C CA . ALA B 1 106 ? -6.324 33.125 3.217 1 95.56 106 ALA B CA 1
ATOM 3932 C C . ALA B 1 106 ? -5.762 34.531 3.121 1 95.56 106 ALA B C 1
ATOM 3934 O O . ALA B 1 106 ? -5.246 34.938 2.074 1 95.56 106 ALA B O 1
ATOM 3935 N N . ALA B 1 107 ? -5.871 35.219 4.191 1 95.75 107 ALA B N 1
ATOM 3936 C CA . ALA B 1 107 ? -5.402 36.594 4.227 1 95.75 107 ALA B CA 1
ATOM 3937 C C . ALA B 1 107 ? -3.9 36.688 3.977 1 95.75 107 ALA B C 1
ATOM 3939 O O . ALA B 1 107 ? -3.41 37.656 3.389 1 95.75 107 ALA B O 1
ATOM 3940 N N . ARG B 1 108 ? -3.205 35.688 4.375 1 96.5 108 ARG B N 1
ATOM 3941 C CA . ARG B 1 108 ? -1.749 35.656 4.266 1 96.5 108 ARG B CA 1
ATOM 3942 C C . ARG B 1 108 ? -1.312 35 2.955 1 96.5 108 ARG B C 1
ATOM 3944 O O . ARG B 1 108 ? -0.119 34.969 2.65 1 96.5 108 ARG B O 1
ATOM 3951 N N . GLY B 1 109 ? -2.227 34.469 2.234 1 96.94 109 GLY B N 1
ATOM 3952 C CA . GLY B 1 109 ? -1.91 33.875 0.945 1 96.94 109 GLY B CA 1
ATOM 3953 C C . GLY B 1 109 ? -1.454 32.406 1.05 1 96.94 109 GLY B C 1
ATOM 3954 O O . GLY B 1 109 ? -0.64 31.969 0.245 1 96.94 109 GLY B O 1
ATOM 3955 N N . PHE B 1 110 ? -1.851 31.734 2.053 1 98.44 110 PHE B N 1
ATOM 3956 C CA . PHE B 1 110 ? -1.587 30.312 2.18 1 98.44 110 PHE B CA 1
ATOM 3957 C C . PHE B 1 110 ? -2.73 29.484 1.591 1 98.44 110 PHE B C 1
ATOM 3959 O O . PHE B 1 110 ? -3.766 29.312 2.234 1 98.44 110 PHE B O 1
ATOM 3966 N N . PRO B 1 111 ? -2.535 28.891 0.456 1 98.56 111 PRO B N 1
ATOM 3967 C CA . PRO B 1 111 ? -3.645 28.188 -0.19 1 98.56 111 PRO B CA 1
ATOM 3968 C C . PRO B 1 111 ? -3.814 26.766 0.324 1 98.56 111 PRO B C 1
ATOM 3970 O O . PRO B 1 111 ? -4.777 26.078 -0.038 1 98.56 111 PRO B O 1
ATOM 3973 N N . ALA B 1 112 ? -2.924 26.312 1.189 1 98.62 112 ALA B N 1
ATOM 3974 C CA . ALA B 1 112 ? -2.961 24.953 1.693 1 98.62 112 ALA B CA 1
ATOM 3975 C C . ALA B 1 112 ? -2.594 24.906 3.174 1 98.62 112 ALA B C 1
ATOM 3977 O O . ALA B 1 112 ? -1.82 25.734 3.656 1 98.62 112 ALA B O 1
ATOM 3978 N N . ALA B 1 113 ? -3.123 23.938 3.826 1 98.69 113 ALA B N 1
ATOM 3979 C CA . ALA B 1 113 ? -2.77 23.594 5.199 1 98.69 113 ALA B CA 1
ATOM 3980 C C . ALA B 1 113 ? -2.668 22.078 5.375 1 98.69 113 ALA B C 1
ATOM 3982 O O . ALA B 1 113 ? -3.252 21.312 4.602 1 98.69 113 ALA B O 1
ATOM 3983 N N . MET B 1 114 ? -1.873 21.641 6.27 1 98.44 114 MET B N 1
ATOM 3984 C CA . MET B 1 114 ? -1.691 20.219 6.562 1 98.44 114 MET B CA 1
ATOM 3985 C C . MET B 1 114 ? -1.522 19.984 8.062 1 98.44 114 MET B C 1
ATOM 3987 O O . MET B 1 114 ? -1.009 20.859 8.773 1 98.44 114 MET B O 1
ATOM 3991 N N . LEU B 1 115 ? -1.968 18.875 8.547 1 97.88 115 LEU B N 1
ATOM 3992 C CA . LEU B 1 115 ? -1.768 18.516 9.945 1 97.88 115 LEU B CA 1
ATOM 3993 C C . LEU B 1 115 ? -1.583 17.016 10.094 1 97.88 115 LEU B C 1
ATOM 3995 O O . LEU B 1 115 ? -1.78 16.266 9.141 1 97.88 115 LEU B O 1
ATOM 3999 N N . HIS B 1 116 ? -1.065 16.594 11.188 1 95.56 116 HIS B N 1
ATOM 4000 C CA . HIS B 1 116 ? -1.108 15.219 11.688 1 95.56 116 HIS B CA 1
ATOM 4001 C C . HIS B 1 116 ? -2.191 15.055 12.75 1 95.56 116 HIS B C 1
ATOM 4003 O O . HIS B 1 116 ? -2.115 15.656 13.82 1 95.56 116 HIS B O 1
ATOM 4009 N N . ALA B 1 117 ? -3.1 14.195 12.469 1 93 117 ALA B N 1
ATOM 4010 C CA . ALA B 1 117 ? -4.266 14.086 13.344 1 93 117 ALA B CA 1
ATOM 4011 C C . ALA B 1 117 ? -3.986 13.156 14.516 1 93 117 ALA B C 1
ATOM 4013 O O . ALA B 1 117 ? -3.486 12.047 14.336 1 93 117 ALA B O 1
ATOM 4014 N N . SER B 1 118 ? -4.336 13.625 15.672 1 87.31 118 SER B N 1
ATOM 4015 C CA . SER B 1 118 ? -4.316 12.75 16.844 1 87.31 118 SER B CA 1
ATOM 4016 C C . SER B 1 118 ? -5.535 11.836 16.875 1 87.31 118 SER B C 1
ATOM 4018 O O . SER B 1 118 ? -5.449 10.695 17.312 1 87.31 118 SER B O 1
ATOM 4020 N N . GLU B 1 119 ? -6.621 12.414 16.391 1 84.38 119 GLU B N 1
ATOM 4021 C CA . GLU B 1 119 ? -7.867 11.656 16.266 1 84.38 119 GLU B CA 1
ATOM 4022 C C . GLU B 1 119 ? -8.391 11.688 14.828 1 84.38 119 GLU B C 1
ATOM 4024 O O . GLU B 1 119 ? -8.664 12.766 14.289 1 84.38 119 GLU B O 1
ATOM 4029 N N . GLY B 1 120 ? -8.664 10.609 14.328 1 78 120 GLY B N 1
ATOM 4030 C CA . GLY B 1 120 ? -8.922 10.461 12.906 1 78 120 GLY B CA 1
ATOM 4031 C C . GLY B 1 120 ? -10.297 10.953 12.492 1 78 120 GLY B C 1
ATOM 4032 O O . GLY B 1 120 ? -10.508 11.305 11.328 1 78 120 GLY B O 1
ATOM 4033 N N . ALA B 1 121 ? -11.211 11.141 13.32 1 81.69 121 ALA B N 1
ATOM 4034 C CA . ALA B 1 121 ? -12.602 11.367 12.945 1 81.69 121 ALA B CA 1
ATOM 4035 C C . ALA B 1 121 ? -12.953 12.852 12.992 1 81.69 121 ALA B C 1
ATOM 4037 O O . ALA B 1 121 ? -14.023 13.258 12.547 1 81.69 121 ALA B O 1
ATOM 4038 N N . ILE B 1 122 ? -12.023 13.719 13.336 1 85.81 122 ILE B N 1
ATOM 4039 C CA . ILE B 1 122 ? -12.461 15.047 13.734 1 85.81 122 ILE B CA 1
ATOM 4040 C C . ILE B 1 122 ? -12.242 16.031 12.586 1 85.81 122 ILE B C 1
ATOM 4042 O O . ILE B 1 122 ? -13.016 16.984 12.422 1 85.81 122 ILE B O 1
ATOM 4046 N N . TYR B 1 123 ? -11.32 15.781 11.719 1 92.44 123 TYR B N 1
ATOM 4047 C CA . TYR B 1 123 ? -10.859 16.891 10.898 1 92.44 123 TYR B CA 1
ATOM 4048 C C . TYR B 1 123 ? -11.555 16.906 9.547 1 92.44 123 TYR B C 1
ATOM 4050 O O . TYR B 1 123 ? -11.516 17.906 8.828 1 92.44 123 TYR B O 1
ATOM 4058 N N . GLY B 1 124 ? -12.203 15.836 9.172 1 92.69 124 GLY B N 1
ATOM 4059 C CA . GLY B 1 124 ? -12.914 15.781 7.902 1 92.69 124 GLY B CA 1
ATOM 4060 C C . GLY B 1 124 ? -13.961 16.859 7.754 1 92.69 124 GLY B C 1
ATOM 4061 O O . GLY B 1 124 ? -14.141 17.422 6.668 1 92.69 124 GLY B O 1
ATOM 4062 N N . ARG B 1 125 ? -14.648 17.172 8.836 1 91.06 125 ARG B N 1
ATOM 4063 C CA . ARG B 1 125 ? -15.727 18.156 8.789 1 91.06 125 ARG B CA 1
ATOM 4064 C C . ARG B 1 125 ? -15.188 19.531 8.453 1 91.06 125 ARG B C 1
ATOM 4066 O O . ARG B 1 125 ? -15.938 20.422 8.031 1 91.06 125 ARG B O 1
ATOM 4073 N N . PHE B 1 126 ? -13.898 19.719 8.672 1 96.44 126 PHE B N 1
ATOM 4074 C CA . PHE B 1 126 ? -13.281 21 8.359 1 96.44 126 PHE B CA 1
ATOM 4075 C C . PHE B 1 126 ? -12.641 20.969 6.977 1 96.44 126 PHE B C 1
ATOM 4077 O O . PHE B 1 126 ? -11.961 21.922 6.586 1 96.44 126 PHE B O 1
ATOM 4084 N N . GLY B 1 127 ? -12.758 19.875 6.238 1 97 127 GLY B N 1
ATOM 4085 C CA . GLY B 1 127 ? -12.266 19.797 4.875 1 97 127 GLY B CA 1
ATOM 4086 C C . GLY B 1 127 ? -10.883 19.172 4.773 1 97 127 GLY B C 1
ATOM 4087 O O . GLY B 1 127 ? -10.305 19.109 3.688 1 97 127 GLY B O 1
ATOM 4088 N N . TYR B 1 128 ? -10.344 18.766 5.91 1 98 128 TYR B N 1
ATOM 4089 C CA . TYR B 1 128 ? -9.102 18 5.855 1 98 128 TYR B CA 1
ATOM 4090 C C . TYR B 1 128 ? -9.352 16.578 5.375 1 98 128 TYR B C 1
ATOM 4092 O O . TYR B 1 128 ? -10.344 15.953 5.754 1 98 128 TYR B O 1
ATOM 4100 N N . GLY B 1 129 ? -8.492 16.078 4.555 1 97.62 129 GLY B N 1
ATOM 4101 C CA . GLY B 1 129 ? -8.508 14.688 4.121 1 97.62 129 GLY B CA 1
ATOM 4102 C C . GLY B 1 129 ? -7.145 14.031 4.188 1 97.62 129 GLY B C 1
ATOM 4103 O O . GLY B 1 129 ? -6.117 14.703 4.133 1 97.62 129 GLY B O 1
ATOM 4104 N N . ILE B 1 130 ? -7.148 12.711 4.316 1 97.5 130 ILE B N 1
ATOM 4105 C CA . ILE B 1 130 ? -5.902 11.953 4.316 1 97.5 130 ILE B CA 1
ATOM 4106 C C . ILE B 1 130 ? -5.285 11.977 2.92 1 97.5 130 ILE B C 1
ATOM 4108 O O . ILE B 1 130 ? -5.645 11.172 2.059 1 97.5 130 ILE B O 1
ATOM 4112 N N . ALA B 1 131 ? -4.328 12.852 2.752 1 98 131 ALA B N 1
ATOM 4113 C CA . ALA B 1 131 ? -3.729 13.023 1.43 1 98 131 ALA B CA 1
ATOM 4114 C C . ALA B 1 131 ? -2.486 12.148 1.274 1 98 131 ALA B C 1
ATOM 4116 O O . ALA B 1 131 ? -2.086 11.828 0.154 1 98 131 ALA B O 1
ATOM 4117 N N . ALA B 1 132 ? -1.867 11.867 2.336 1 97.81 132 ALA B N 1
ATOM 4118 C CA . ALA B 1 132 ? -0.683 11.008 2.34 1 97.81 132 ALA B CA 1
ATOM 4119 C C . ALA B 1 132 ? -0.805 9.906 3.391 1 97.81 132 ALA B C 1
ATOM 4121 O O . ALA B 1 132 ? -1.273 10.156 4.504 1 97.81 132 ALA B O 1
ATOM 4122 N N . ARG B 1 133 ? -0.433 8.75 2.988 1 97.38 133 ARG B N 1
ATOM 4123 C CA . ARG B 1 133 ? -0.318 7.598 3.877 1 97.38 133 ARG B CA 1
ATOM 4124 C C . ARG B 1 133 ? 1.119 7.094 3.938 1 97.38 133 ARG B C 1
ATOM 4126 O O . ARG B 1 133 ? 1.938 7.43 3.078 1 97.38 133 ARG B O 1
ATOM 4133 N N . GLY B 1 134 ? 1.426 6.352 4.992 1 97.44 134 GLY B N 1
ATOM 4134 C CA . GLY B 1 134 ? 2.736 5.742 5.152 1 97.44 134 GLY B CA 1
ATOM 4135 C C . GLY B 1 134 ? 2.672 4.328 5.695 1 97.44 134 GLY B C 1
ATOM 4136 O O . GLY B 1 134 ? 1.641 3.904 6.219 1 97.44 134 GLY B O 1
ATOM 4137 N N . LYS B 1 135 ? 3.73 3.633 5.453 1 97.44 135 LYS B N 1
ATOM 4138 C CA . LYS B 1 135 ? 3.832 2.285 6.004 1 97.44 135 LYS B CA 1
ATOM 4139 C C . LYS B 1 135 ? 4.965 2.193 7.023 1 97.44 135 LYS B C 1
ATOM 4141 O O . LYS B 1 135 ? 6 2.846 6.871 1 97.44 135 LYS B O 1
ATOM 4146 N N . SER B 1 136 ? 4.754 1.423 8.055 1 97.94 136 SER B N 1
ATOM 4147 C CA . SER B 1 136 ? 5.797 1.082 9.023 1 97.94 136 SER B CA 1
ATOM 4148 C C . SER B 1 136 ? 6.312 -0.334 8.797 1 97.94 136 SER B C 1
ATOM 4150 O O . SER B 1 136 ? 5.527 -1.269 8.625 1 97.94 136 SER B O 1
ATOM 4152 N N . ILE B 1 137 ? 7.629 -0.424 8.797 1 97.94 137 ILE B N 1
ATOM 4153 C CA . ILE B 1 137 ? 8.203 -1.707 8.406 1 97.94 137 ILE B CA 1
ATOM 4154 C C . ILE B 1 137 ? 9.156 -2.201 9.492 1 97.94 137 ILE B C 1
ATOM 4156 O O . ILE B 1 137 ? 9.586 -1.424 10.344 1 97.94 137 ILE B O 1
ATOM 4160 N N . GLU B 1 138 ? 9.414 -3.449 9.5 1 98.06 138 GLU B N 1
ATOM 4161 C CA . GLU B 1 138 ? 10.391 -4.148 10.32 1 98.06 138 GLU B CA 1
ATOM 4162 C C . GLU B 1 138 ? 11.242 -5.098 9.484 1 98.06 138 GLU B C 1
ATOM 4164 O O . GLU B 1 138 ? 10.727 -5.801 8.617 1 98.06 138 GLU B O 1
ATOM 4169 N N . ILE B 1 139 ? 12.5 -5.078 9.688 1 97.94 139 ILE B N 1
ATOM 4170 C CA . ILE B 1 139 ? 13.438 -5.918 8.945 1 97.94 139 ILE B CA 1
ATOM 4171 C C . ILE B 1 139 ? 14.164 -6.848 9.914 1 97.94 139 ILE B C 1
ATOM 4173 O O . ILE B 1 139 ? 14.688 -6.402 10.938 1 97.94 139 ILE B O 1
ATOM 4177 N N . ASP B 1 140 ? 14.188 -8.109 9.609 1 95.75 140 ASP B N 1
ATOM 4178 C CA . ASP B 1 140 ? 15.023 -9.078 10.32 1 95.75 140 ASP B CA 1
ATOM 4179 C C . ASP B 1 140 ? 16.469 -9 9.852 1 95.75 140 ASP B C 1
ATOM 4181 O O . ASP B 1 140 ? 16.828 -9.539 8.805 1 95.75 140 ASP B O 1
ATOM 4185 N N . ARG B 1 141 ? 17.266 -8.461 10.664 1 94.81 141 ARG B N 1
ATOM 4186 C CA . ARG B 1 141 ? 18.641 -8.195 10.281 1 94.81 141 ARG B CA 1
ATOM 4187 C C . ARG B 1 141 ? 19.391 -9.492 10.008 1 94.81 141 ARG B C 1
ATOM 4189 O O . ARG B 1 141 ? 20.281 -9.531 9.148 1 94.81 141 ARG B O 1
ATOM 4196 N N . HIS B 1 142 ? 19.094 -10.555 10.688 1 93.94 142 HIS B N 1
ATOM 4197 C CA . HIS B 1 142 ? 19.844 -11.797 10.57 1 93.94 142 HIS B CA 1
ATOM 4198 C C . HIS B 1 142 ? 19.5 -12.547 9.289 1 93.94 142 HIS B C 1
ATOM 4200 O O . HIS B 1 142 ? 20.281 -13.359 8.805 1 93.94 142 HIS B O 1
ATOM 4206 N N . ARG B 1 143 ? 18.391 -12.195 8.742 1 93.69 143 ARG B N 1
ATOM 4207 C CA . ARG B 1 143 ? 17.906 -12.969 7.594 1 93.69 143 ARG B CA 1
ATOM 4208 C C . ARG B 1 143 ? 18.031 -12.164 6.305 1 93.69 143 ARG B C 1
ATOM 4210 O O . ARG B 1 143 ? 18.156 -12.734 5.219 1 93.69 143 ARG B O 1
ATOM 4217 N N . ALA B 1 144 ? 17.984 -10.875 6.441 1 95.19 144 ALA B N 1
ATOM 4218 C CA . ALA B 1 144 ? 18.016 -10.016 5.262 1 95.19 144 ALA B CA 1
ATOM 4219 C C . ALA B 1 144 ? 19.375 -10.07 4.57 1 95.19 144 ALA B C 1
ATOM 4221 O O . ALA B 1 144 ? 20.406 -9.852 5.207 1 95.19 144 ALA B O 1
ATOM 4222 N N . ARG B 1 145 ? 19.359 -10.445 3.301 1 95.38 145 ARG B N 1
ATOM 4223 C CA . ARG B 1 145 ? 20.547 -10.469 2.455 1 95.38 145 ARG B CA 1
ATOM 4224 C C . ARG B 1 145 ? 20.312 -9.68 1.169 1 95.38 145 ARG B C 1
ATOM 4226 O O . ARG B 1 145 ? 19.312 -9.883 0.485 1 95.38 145 ARG B O 1
ATOM 4233 N N . PHE B 1 146 ? 21.203 -8.844 0.872 1 96.19 146 PHE B N 1
ATOM 4234 C CA . PHE B 1 146 ? 21.062 -8.039 -0.335 1 96.19 146 PHE B CA 1
ATOM 4235 C C . PHE B 1 146 ? 21.188 -8.906 -1.582 1 96.19 146 PHE B C 1
ATOM 4237 O O . PHE B 1 146 ? 21.969 -9.852 -1.614 1 96.19 146 PHE B O 1
ATOM 4244 N N . ARG B 1 147 ? 20.438 -8.57 -2.561 1 94.94 147 ARG B N 1
ATOM 4245 C CA . ARG B 1 147 ? 20.734 -9.094 -3.893 1 94.94 147 ARG B CA 1
ATOM 4246 C C . ARG B 1 147 ? 22.062 -8.555 -4.414 1 94.94 147 ARG B C 1
ATOM 4248 O O . ARG B 1 147 ? 22.453 -7.438 -4.086 1 94.94 147 ARG B O 1
ATOM 4255 N N . PRO B 1 148 ? 22.719 -9.305 -5.246 1 93.56 148 PRO B N 1
ATOM 4256 C CA . PRO B 1 148 ? 24.031 -8.875 -5.754 1 93.56 148 PRO B CA 1
ATOM 4257 C C . PRO B 1 148 ? 23.938 -7.641 -6.648 1 93.56 148 PRO B C 1
ATOM 4259 O O . PRO B 1 148 ? 24.891 -6.863 -6.738 1 93.56 148 PRO B O 1
ATOM 4262 N N . GLU B 1 149 ? 22.766 -7.375 -7.266 1 93.75 149 GLU B N 1
ATOM 4263 C CA . GLU B 1 149 ? 22.625 -6.32 -8.266 1 93.75 149 GLU B CA 1
ATOM 4264 C C . GLU B 1 149 ? 22.281 -4.988 -7.613 1 93.75 149 GLU B C 1
ATOM 4266 O O . GLU B 1 149 ? 22.203 -3.959 -8.289 1 93.75 149 GLU B O 1
ATOM 4271 N N . VAL B 1 150 ? 22.047 -4.941 -6.309 1 95.75 150 VAL B N 1
ATOM 4272 C CA . VAL B 1 150 ? 21.688 -3.717 -5.602 1 95.75 150 VAL B CA 1
ATOM 4273 C C . VAL B 1 150 ? 22.844 -2.721 -5.684 1 95.75 150 VAL B C 1
ATOM 4275 O O . VAL B 1 150 ? 24.016 -3.098 -5.523 1 95.75 150 VAL B O 1
ATOM 4278 N N . PRO B 1 151 ? 22.547 -1.485 -5.906 1 94.12 151 PRO B N 1
ATOM 4279 C CA . PRO B 1 151 ? 23.609 -0.478 -5.977 1 94.12 151 PRO B CA 1
ATOM 4280 C C . PRO B 1 151 ? 24.516 -0.494 -4.75 1 94.12 151 PRO B C 1
ATOM 4282 O O . PRO B 1 151 ? 24.047 -0.748 -3.637 1 94.12 151 PRO B O 1
ATOM 4285 N N . ALA B 1 152 ? 25.75 -0.204 -4.879 1 92.5 152 ALA B N 1
ATOM 4286 C CA . ALA B 1 152 ? 26.75 -0.29 -3.82 1 92.5 152 ALA B CA 1
ATOM 4287 C C . ALA B 1 152 ? 26.609 0.862 -2.83 1 92.5 152 ALA B C 1
ATOM 4289 O O . ALA B 1 152 ? 26.891 0.708 -1.641 1 92.5 152 ALA B O 1
ATOM 4290 N N . GLY B 1 153 ? 26.109 1.971 -3.32 1 92.88 153 GLY B N 1
ATOM 4291 C CA . GLY B 1 153 ? 26.078 3.16 -2.484 1 92.88 153 GLY B CA 1
ATOM 4292 C C . GLY B 1 153 ? 27.328 4.004 -2.58 1 92.88 153 GLY B C 1
ATOM 4293 O O . GLY B 1 153 ? 28.125 3.84 -3.506 1 92.88 153 GLY B O 1
ATOM 4294 N N . GLY B 1 154 ? 27.391 5.016 -1.729 1 94.81 154 GLY B N 1
ATOM 4295 C CA . GLY B 1 154 ? 28.531 5.918 -1.654 1 94.81 154 GLY B CA 1
ATOM 4296 C C . GLY B 1 154 ? 29.203 5.918 -0.297 1 94.81 154 GLY B C 1
ATOM 4297 O O . GLY B 1 154 ? 29.297 4.875 0.356 1 94.81 154 GLY B O 1
ATOM 4298 N N . GLU B 1 155 ? 29.75 7.043 -0.012 1 97.56 155 GLU B N 1
ATOM 4299 C CA . GLU B 1 155 ? 30.484 7.188 1.244 1 97.56 155 GLU B CA 1
ATOM 4300 C C . GLU B 1 155 ? 29.531 7.453 2.408 1 97.56 155 GLU B C 1
ATOM 4302 O O . GLU B 1 155 ? 28.594 8.234 2.277 1 97.56 155 GLU B O 1
ATOM 4307 N N . ILE B 1 156 ? 29.797 6.82 3.545 1 98.38 156 ILE B N 1
ATOM 4308 C CA . ILE B 1 156 ? 29.031 7.023 4.762 1 98.38 156 ILE B CA 1
ATOM 4309 C C . ILE B 1 156 ? 29.906 7.676 5.828 1 98.38 156 ILE B C 1
ATOM 4311 O O . ILE B 1 156 ? 31.031 7.227 6.078 1 98.38 156 ILE B O 1
ATOM 4315 N N . THR B 1 157 ? 29.453 8.719 6.363 1 98.25 157 THR B N 1
ATOM 4316 C CA . THR B 1 157 ? 30.078 9.328 7.535 1 98.25 157 THR B CA 1
ATOM 4317 C C . THR B 1 157 ? 29.078 9.398 8.695 1 98.25 157 THR B C 1
ATOM 4319 O O . THR B 1 157 ? 27.875 9.562 8.477 1 98.25 157 THR B O 1
ATOM 4322 N N . LEU B 1 158 ? 29.594 9.32 9.914 1 98.19 158 LEU B N 1
ATOM 4323 C CA . LEU B 1 158 ? 28.719 9.32 11.094 1 98.19 158 LEU B CA 1
ATOM 4324 C C . LEU B 1 158 ? 28.828 10.648 11.844 1 98.19 158 LEU B C 1
ATOM 4326 O O . LEU B 1 158 ? 29.906 11.234 11.93 1 98.19 158 LEU B O 1
ATOM 4330 N N . LEU B 1 159 ? 27.719 11.031 12.289 1 97.31 159 LEU B N 1
ATOM 4331 C CA . LEU B 1 159 ? 27.609 12.188 13.18 1 97.31 159 LEU B CA 1
ATOM 4332 C C . LEU B 1 159 ? 27.047 11.773 14.539 1 97.31 159 LEU B C 1
ATOM 4334 O O . LEU B 1 159 ? 26.141 10.945 14.609 1 97.31 159 LEU B O 1
ATOM 4338 N N . ASP B 1 160 ? 27.625 12.383 15.594 1 94.75 160 ASP B N 1
ATOM 4339 C CA . ASP B 1 160 ? 26.984 12.25 16.906 1 94.75 160 ASP B CA 1
ATOM 4340 C C . ASP B 1 160 ? 25.828 13.227 17.062 1 94.75 160 ASP B C 1
ATOM 4342 O O . ASP B 1 160 ? 25.516 13.984 16.141 1 94.75 160 ASP B O 1
ATOM 4346 N N . LEU B 1 161 ? 25.172 13.18 18.172 1 95.31 161 LEU B N 1
ATOM 4347 C CA . LEU B 1 161 ? 23.953 13.945 18.391 1 95.31 161 LEU B CA 1
ATOM 4348 C C . LEU B 1 161 ? 24.219 15.438 18.234 1 95.31 161 LEU B C 1
ATOM 4350 O O . LEU B 1 161 ? 23.5 16.125 17.516 1 95.31 161 LEU B O 1
ATOM 4354 N N . GLU B 1 162 ? 25.281 15.945 18.844 1 95.62 162 GLU B N 1
ATOM 4355 C CA . GLU B 1 162 ? 25.562 17.375 18.812 1 95.62 162 GLU B CA 1
ATOM 4356 C C . GLU B 1 162 ? 25.828 17.859 17.391 1 95.62 162 GLU B C 1
ATOM 4358 O O . GLU B 1 162 ? 25.297 18.875 16.969 1 95.62 162 GLU B O 1
ATOM 4363 N N . SER B 1 163 ? 26.625 17.078 16.688 1 94.5 163 SER B N 1
ATOM 4364 C CA . SER B 1 163 ? 26.906 17.422 15.297 1 94.5 163 SER B CA 1
ATOM 4365 C C . SER B 1 163 ? 25.672 17.328 14.43 1 94.5 163 SER B C 1
ATOM 4367 O O . SER B 1 163 ? 25.484 18.125 13.5 1 94.5 163 SER B O 1
ATOM 4369 N N . THR B 1 164 ? 24.875 16.359 14.68 1 92.62 164 THR B N 1
ATOM 4370 C CA . THR B 1 164 ? 23.641 16.188 13.938 1 92.62 164 THR B CA 1
ATOM 4371 C C . THR B 1 164 ? 22.719 17.406 14.125 1 92.62 164 THR B C 1
ATOM 4373 O O . THR B 1 164 ? 22.234 17.969 13.141 1 92.62 164 THR B O 1
ATOM 4376 N N . VAL B 1 165 ? 22.562 17.75 15.375 1 94.31 165 VAL B N 1
ATOM 4377 C CA . VAL B 1 165 ? 21.688 18.875 15.695 1 94.31 165 VAL B CA 1
ATOM 4378 C C . VAL B 1 165 ? 22.156 20.125 14.945 1 94.31 165 VAL B C 1
ATOM 4380 O O . VAL B 1 165 ? 21.344 20.859 14.375 1 94.31 165 VAL B O 1
ATOM 4383 N N . GLU B 1 166 ? 23.406 20.297 14.898 1 94.75 166 GLU B N 1
ATOM 4384 C CA . GLU B 1 166 ? 23.984 21.469 14.25 1 94.75 166 GLU B CA 1
ATOM 4385 C C . GLU B 1 166 ? 23.766 21.422 12.742 1 94.75 166 GLU B C 1
ATOM 4387 O O . GLU B 1 166 ? 23.562 22.469 12.109 1 94.75 166 GLU B O 1
ATOM 4392 N N . GLN B 1 167 ? 23.734 20.234 12.195 1 96.25 167 GLN B N 1
ATOM 4393 C CA . GLN B 1 167 ? 23.75 20.109 10.742 1 96.25 167 GLN B CA 1
ATOM 4394 C C . GLN B 1 167 ? 22.375 19.719 10.203 1 96.25 167 GLN B C 1
ATOM 4396 O O . GLN B 1 167 ? 22.172 19.656 8.992 1 96.25 167 GLN B O 1
ATOM 4401 N N . TRP B 1 168 ? 21.484 19.484 11 1 94.12 168 TRP B N 1
ATOM 4402 C CA . TRP B 1 168 ? 20.219 18.891 10.609 1 94.12 168 TRP B CA 1
ATOM 4403 C C . TRP B 1 168 ? 19.531 19.734 9.531 1 94.12 168 TRP B C 1
ATOM 4405 O O . TRP B 1 168 ? 19.078 19.203 8.516 1 94.12 168 TRP B O 1
ATOM 4415 N N . PRO B 1 169 ? 19.422 21.078 9.695 1 95.5 169 PRO B N 1
ATOM 4416 C CA . PRO B 1 169 ? 18.75 21.859 8.648 1 95.5 169 PRO B CA 1
ATOM 4417 C C . PRO B 1 169 ? 19.438 21.734 7.293 1 95.5 169 PRO B C 1
ATOM 4419 O O . PRO B 1 169 ? 18.766 21.578 6.27 1 95.5 169 PRO B O 1
ATOM 4422 N N . SER B 1 170 ? 20.766 21.703 7.293 1 96.06 170 SER B N 1
ATOM 4423 C CA . SER B 1 170 ? 21.5 21.609 6.035 1 96.06 170 SER B CA 1
ATOM 4424 C C . SER B 1 170 ? 21.359 20.234 5.41 1 96.06 170 SER B C 1
ATOM 4426 O O . SER B 1 170 ? 21.25 20.109 4.188 1 96.06 170 SER B O 1
ATOM 4428 N N . LEU B 1 171 ? 21.359 19.172 6.25 1 97 171 LEU B N 1
ATOM 4429 C CA . LEU B 1 171 ? 21.172 17.812 5.754 1 97 171 LEU B CA 1
ATOM 4430 C C . LEU B 1 171 ? 19.797 17.672 5.109 1 97 171 LEU B C 1
ATOM 4432 O O . LEU B 1 171 ? 19.672 17.109 4.016 1 97 171 LEU B O 1
ATOM 4436 N N . PHE B 1 172 ? 18.828 18.203 5.812 1 96.56 172 PHE B N 1
ATOM 4437 C CA . PHE B 1 172 ? 17.453 18.125 5.34 1 96.56 172 PHE B CA 1
ATOM 4438 C C . PHE B 1 172 ? 17.281 18.891 4.031 1 96.56 172 PHE B C 1
ATOM 4440 O O . PHE B 1 172 ? 16.688 18.391 3.082 1 96.56 172 PHE B O 1
ATOM 4447 N N . ASP B 1 173 ? 17.875 20.016 3.904 1 95.12 173 ASP B N 1
ATOM 4448 C CA . ASP B 1 173 ? 17.688 20.906 2.754 1 95.12 173 ASP B CA 1
ATOM 4449 C C . ASP B 1 173 ? 18.5 20.406 1.553 1 95.12 173 ASP B C 1
ATOM 4451 O O . ASP B 1 173 ? 18.234 20.797 0.416 1 95.12 173 ASP B O 1
ATOM 4455 N N . ALA B 1 174 ? 19.5 19.562 1.828 1 96.06 174 ALA B N 1
ATOM 4456 C CA . ALA B 1 174 ? 20.328 19.031 0.75 1 96.06 174 ALA B CA 1
ATOM 4457 C C . ALA B 1 174 ? 19.562 18 -0.076 1 96.06 174 ALA B C 1
ATOM 4459 O O . ALA B 1 174 ? 19.969 17.672 -1.193 1 96.06 174 ALA B O 1
ATOM 4460 N N . ILE B 1 175 ? 18.516 17.453 0.439 1 96.06 175 ILE B N 1
ATOM 4461 C CA . ILE B 1 175 ? 17.75 16.406 -0.234 1 96.06 175 ILE B CA 1
ATOM 4462 C C . ILE B 1 175 ? 16.562 17.031 -0.977 1 96.06 175 ILE B C 1
ATOM 4464 O O . ILE B 1 175 ? 15.734 17.719 -0.374 1 96.06 175 ILE B O 1
ATOM 4468 N N . PRO B 1 176 ? 16.516 16.766 -2.268 1 94.81 176 PRO B N 1
ATOM 4469 C CA . PRO B 1 176 ? 15.406 17.328 -3.031 1 94.81 176 PRO B CA 1
ATOM 4470 C C . PRO B 1 176 ? 14.047 16.797 -2.574 1 94.81 176 PRO B C 1
ATOM 4472 O O . PRO B 1 176 ? 13.922 15.617 -2.227 1 94.81 176 PRO B O 1
ATOM 4475 N N . ARG B 1 177 ? 13.086 17.672 -2.482 1 95.56 177 ARG B N 1
ATOM 4476 C CA . ARG B 1 177 ? 11.703 17.297 -2.191 1 95.56 177 ARG B CA 1
ATOM 4477 C C . ARG B 1 177 ? 10.914 17.062 -3.477 1 95.56 177 ARG B C 1
ATOM 4479 O O . ARG B 1 177 ? 10.266 17.984 -3.986 1 95.56 177 ARG B O 1
ATOM 4486 N N . THR B 1 178 ? 10.914 15.828 -3.889 1 93.38 178 THR B N 1
ATOM 4487 C CA . THR B 1 178 ? 10.414 15.531 -5.227 1 93.38 178 THR B CA 1
ATOM 4488 C C . THR B 1 178 ? 9.047 14.859 -5.156 1 93.38 178 THR B C 1
ATOM 4490 O O . THR B 1 178 ? 8.32 14.82 -6.152 1 93.38 178 THR B O 1
ATOM 4493 N N . ARG B 1 179 ? 8.664 14.336 -4.027 1 95.62 179 ARG B N 1
ATOM 4494 C CA . ARG B 1 179 ? 7.387 13.641 -3.9 1 95.62 179 ARG B CA 1
ATOM 4495 C C . ARG B 1 179 ? 6.266 14.617 -3.557 1 95.62 179 ARG B C 1
ATOM 4497 O O . ARG B 1 179 ? 6.441 15.508 -2.723 1 95.62 179 ARG B O 1
ATOM 4504 N N . PRO B 1 180 ? 5.133 14.406 -4.238 1 98.06 180 PRO B N 1
ATOM 4505 C CA . PRO B 1 180 ? 3.996 15.195 -3.77 1 98.06 180 PRO B CA 1
ATOM 4506 C C . PRO B 1 180 ? 3.74 15.039 -2.271 1 98.06 180 PRO B C 1
ATOM 4508 O O . PRO B 1 180 ? 3.799 13.922 -1.749 1 98.06 180 PRO B O 1
ATOM 4511 N N . GLY B 1 181 ? 3.525 16.188 -1.623 1 98.5 181 GLY B N 1
ATOM 4512 C CA . GLY B 1 181 ? 3.191 16.141 -0.208 1 98.5 181 GLY B CA 1
ATOM 4513 C C . GLY B 1 181 ? 4.371 16.453 0.692 1 98.5 181 GLY B C 1
ATOM 4514 O O . GLY B 1 181 ? 4.188 16.844 1.853 1 98.5 181 GLY B O 1
ATOM 4515 N N . MET B 1 182 ? 5.59 16.328 0.204 1 98.12 182 MET B N 1
ATOM 4516 C CA . MET B 1 182 ? 6.762 16.672 1.008 1 98.12 182 MET B CA 1
ATOM 4517 C C . MET B 1 182 ? 6.746 18.156 1.383 1 98.12 182 MET B C 1
ATOM 4519 O O . MET B 1 182 ? 6.406 19 0.56 1 98.12 182 MET B O 1
ATOM 4523 N N . ILE B 1 183 ? 7.102 18.406 2.604 1 97.75 183 ILE B N 1
ATOM 4524 C CA . ILE B 1 183 ? 7.043 19.797 3.02 1 97.75 183 ILE B CA 1
ATOM 4525 C C . ILE B 1 183 ? 8.43 20.266 3.463 1 97.75 183 ILE B C 1
ATOM 4527 O O . ILE B 1 183 ? 9.258 19.453 3.873 1 97.75 183 ILE B O 1
ATOM 4531 N N . ALA B 1 184 ? 8.617 21.531 3.357 1 96.81 184 ALA B N 1
ATOM 4532 C CA . ALA B 1 184 ? 9.797 22.156 3.936 1 96.81 184 ALA B CA 1
ATOM 4533 C C . ALA B 1 184 ? 9.68 22.266 5.453 1 96.81 184 ALA B C 1
ATOM 4535 O O . ALA B 1 184 ? 8.57 22.203 5.996 1 96.81 184 ALA B O 1
ATOM 4536 N N . ARG B 1 185 ? 10.828 22.359 6.051 1 94.75 185 ARG B N 1
ATOM 4537 C CA . ARG B 1 185 ? 10.812 22.531 7.5 1 94.75 185 ARG B CA 1
ATOM 4538 C C . ARG B 1 185 ? 11.203 23.953 7.887 1 94.75 185 ARG B C 1
ATOM 4540 O O . ARG B 1 185 ? 12.281 24.438 7.527 1 94.75 185 ARG B O 1
ATOM 4547 N N . SER B 1 186 ? 10.312 24.531 8.633 1 92.06 186 SER B N 1
ATOM 4548 C CA . SER B 1 186 ? 10.586 25.859 9.203 1 92.06 186 SER B CA 1
ATOM 4549 C C . SER B 1 186 ? 11.695 25.781 10.242 1 92.06 186 SER B C 1
ATOM 4551 O O . SER B 1 186 ? 11.82 24.797 10.969 1 92.06 186 SER B O 1
ATOM 4553 N N . PRO B 1 187 ? 12.492 26.906 10.289 1 93 187 PRO B N 1
ATOM 4554 C CA . PRO B 1 187 ? 13.5 26.938 11.359 1 93 187 PRO B CA 1
ATOM 4555 C C . PRO B 1 187 ? 12.883 26.781 12.75 1 93 187 PRO B C 1
ATOM 4557 O O . PRO B 1 187 ? 13.555 26.312 13.672 1 93 187 PRO B O 1
ATOM 4560 N N . TYR B 1 188 ? 11.633 27.078 12.867 1 94.56 188 TYR B N 1
ATOM 4561 C CA . TYR B 1 188 ? 10.961 27.047 14.164 1 94.56 188 TYR B CA 1
ATOM 4562 C C . TYR B 1 188 ? 10.664 25.609 14.586 1 94.56 188 TYR B C 1
ATOM 4564 O O . TYR B 1 188 ? 10.32 25.359 15.742 1 94.56 188 TYR B O 1
ATOM 4572 N N . LEU B 1 189 ? 10.867 24.672 13.68 1 93.25 189 LEU B N 1
ATOM 4573 C CA . LEU B 1 189 ? 10.492 23.297 13.984 1 93.25 189 LEU B CA 1
ATOM 4574 C C . LEU B 1 189 ? 11.68 22.531 14.562 1 93.25 189 LEU B C 1
ATOM 4576 O O . LEU B 1 189 ? 11.5 21.5 15.211 1 93.25 189 LEU B O 1
ATOM 4580 N N . TRP B 1 190 ? 12.875 23 14.383 1 93.25 190 TRP B N 1
ATOM 4581 C CA . TRP B 1 190 ? 14.07 22.234 14.703 1 93.25 190 TRP B CA 1
ATOM 4582 C C . TRP B 1 190 ? 14.25 22.109 16.203 1 93.25 190 TRP B C 1
ATOM 4584 O O . TRP B 1 190 ? 14.578 21.031 16.719 1 93.25 190 TRP B O 1
ATOM 4594 N N . PRO B 1 191 ? 13.953 23.188 17.016 1 91.25 191 PRO B N 1
ATOM 4595 C CA . PRO B 1 191 ? 14.109 23.016 18.469 1 91.25 191 PRO B CA 1
ATOM 4596 C C . PRO B 1 191 ? 13.203 21.922 19.031 1 91.25 191 PRO B C 1
ATOM 4598 O O . PRO B 1 191 ? 13.609 21.188 19.922 1 91.25 191 PRO B O 1
ATOM 4601 N N . GLY B 1 192 ? 12.016 21.875 18.516 1 88.62 192 GLY B N 1
ATOM 4602 C CA . GLY B 1 192 ? 11.125 20.812 18.938 1 88.62 192 GLY B CA 1
ATOM 4603 C C . GLY B 1 192 ? 11.633 19.422 18.547 1 88.62 192 GLY B C 1
ATOM 4604 O O . GLY B 1 192 ? 11.531 18.484 19.344 1 88.62 192 GLY B O 1
ATOM 4605 N N . TYR B 1 193 ? 12.117 19.375 17.406 1 90.31 193 TYR B N 1
ATOM 4606 C CA . TYR B 1 193 ? 12.688 18.109 16.938 1 90.31 193 TYR B CA 1
ATOM 4607 C C . TYR B 1 193 ? 13.883 17.703 17.797 1 90.31 193 TYR B C 1
ATOM 4609 O O . TYR B 1 193 ? 14.016 16.531 18.172 1 90.31 193 TYR B O 1
ATOM 4617 N N . GLU B 1 194 ? 14.688 18.672 18.031 1 92.19 194 GLU B N 1
ATOM 4618 C CA . GLU B 1 194 ? 15.836 18.422 18.891 1 92.19 194 GLU B CA 1
ATOM 4619 C C . GLU B 1 194 ? 15.398 17.891 20.266 1 92.19 194 GLU B C 1
ATOM 4621 O O . GLU B 1 194 ? 15.961 16.922 20.766 1 92.19 194 GLU B O 1
ATOM 4626 N N . ARG B 1 195 ? 14.445 18.516 20.797 1 89.5 195 ARG B N 1
ATOM 4627 C CA . ARG B 1 195 ? 13.938 18.094 22.094 1 89.5 195 ARG B CA 1
ATOM 4628 C C . ARG B 1 195 ? 13.469 16.641 22.047 1 89.5 195 ARG B C 1
ATOM 4630 O O . ARG B 1 195 ? 13.758 15.859 22.953 1 89.5 195 ARG B O 1
ATOM 4637 N N . GLU B 1 196 ? 12.766 16.328 21.031 1 88.31 196 GLU B N 1
ATOM 4638 C CA . GLU B 1 196 ? 12.258 14.969 20.891 1 88.31 196 GLU B CA 1
ATOM 4639 C C . GLU B 1 196 ? 13.391 13.953 20.781 1 88.31 196 GLU B C 1
ATOM 4641 O O . GLU B 1 196 ? 13.359 12.906 21.438 1 88.31 196 GLU B O 1
ATOM 4646 N N . VAL B 1 197 ? 14.359 14.234 20.031 1 90.25 197 VAL B N 1
ATOM 4647 C CA . VAL B 1 197 ? 15.477 13.32 19.797 1 90.25 197 VAL B CA 1
ATOM 4648 C C . VAL B 1 197 ? 16.281 13.164 21.078 1 90.25 197 VAL B C 1
ATOM 4650 O O . VAL B 1 197 ? 16.781 12.07 21.391 1 90.25 197 VAL B O 1
ATOM 4653 N N . ARG B 1 198 ? 16.375 14.195 21.859 1 91 198 ARG B N 1
ATOM 4654 C CA . ARG B 1 198 ? 17.156 14.18 23.094 1 91 198 ARG B CA 1
ATOM 4655 C C . ARG B 1 198 ? 16.469 13.375 24.188 1 91 198 ARG B C 1
ATOM 4657 O O . ARG B 1 198 ? 17.078 13.055 25.203 1 91 198 ARG B O 1
ATOM 4664 N N . ARG B 1 199 ? 15.266 13.008 23.938 1 88.25 199 ARG B N 1
ATOM 4665 C CA . ARG B 1 199 ? 14.562 12.148 24.891 1 88.25 199 ARG B CA 1
ATOM 4666 C C . ARG B 1 199 ? 15.094 10.719 24.828 1 88.25 199 ARG B C 1
ATOM 4668 O O . ARG B 1 199 ? 14.828 9.922 25.734 1 88.25 199 ARG B O 1
ATOM 4675 N N . ALA B 1 200 ? 15.812 10.422 23.797 1 90.75 200 ALA B N 1
ATOM 4676 C CA . ALA B 1 200 ? 16.359 9.078 23.656 1 90.75 200 ALA B CA 1
ATOM 4677 C C . ALA B 1 200 ? 17.297 8.758 24.828 1 90.75 200 ALA B C 1
ATOM 4679 O O . ALA B 1 200 ? 18.047 9.617 25.281 1 90.75 200 ALA B O 1
ATOM 4680 N N . THR B 1 201 ? 17.172 7.496 25.297 1 91 201 THR B N 1
ATOM 4681 C CA . THR B 1 201 ? 18 7.062 26.422 1 91 201 THR B CA 1
ATOM 4682 C C . THR B 1 201 ? 19.266 6.352 25.922 1 91 201 THR B C 1
ATOM 4684 O O . THR B 1 201 ? 20.109 5.961 26.719 1 91 201 THR B O 1
ATOM 4687 N N . THR B 1 202 ? 19.312 6.098 24.688 1 92.56 202 THR B N 1
ATOM 4688 C CA . THR B 1 202 ? 20.469 5.516 24.031 1 92.56 202 THR B CA 1
ATOM 4689 C C . THR B 1 202 ? 21.078 6.496 23.031 1 92.56 202 THR B C 1
ATOM 4691 O O . THR B 1 202 ? 20.453 7.504 22.688 1 92.56 202 THR B O 1
ATOM 4694 N N . PRO B 1 203 ? 22.328 6.273 22.625 1 93.56 203 PRO B N 1
ATOM 4695 C CA . PRO B 1 203 ? 22.969 7.207 21.703 1 93.56 203 PRO B CA 1
ATOM 4696 C C . PRO B 1 203 ? 22.188 7.375 20.406 1 93.56 203 PRO B C 1
ATOM 4698 O O . PRO B 1 203 ? 21.641 6.402 19.875 1 93.56 203 PRO B O 1
ATOM 4701 N N . VAL B 1 204 ? 22.125 8.625 20.016 1 96.25 204 VAL B N 1
ATOM 4702 C CA . VAL B 1 204 ? 21.547 8.953 18.719 1 96.25 204 VAL B CA 1
ATOM 4703 C C . VAL B 1 204 ? 22.672 9.078 17.688 1 96.25 204 VAL B C 1
ATOM 4705 O O . VAL B 1 204 ? 23.641 9.812 17.891 1 96.25 204 VAL B O 1
ATOM 4708 N N . THR B 1 205 ? 22.547 8.344 16.594 1 97.12 205 THR B N 1
ATOM 4709 C CA . THR B 1 205 ? 23.531 8.367 15.523 1 97.12 205 THR B CA 1
ATOM 4710 C C . THR B 1 205 ? 22.906 8.773 14.203 1 97.12 205 THR B C 1
ATOM 4712 O O . THR B 1 205 ? 21.781 8.367 13.891 1 97.12 205 THR B O 1
ATOM 4715 N N . THR B 1 206 ? 23.625 9.641 13.469 1 98 206 THR B N 1
ATOM 4716 C CA . THR B 1 206 ? 23.219 9.977 12.109 1 98 206 THR B CA 1
ATOM 4717 C C . THR B 1 206 ? 24.266 9.523 11.102 1 98 206 THR B C 1
ATOM 4719 O O . THR B 1 206 ? 25.438 9.867 11.227 1 98 206 THR B O 1
ATOM 4722 N N . ALA B 1 207 ? 23.859 8.648 10.188 1 98.69 207 ALA B N 1
ATOM 4723 C CA . ALA B 1 207 ? 24.688 8.281 9.055 1 98.69 207 ALA B CA 1
ATOM 4724 C C . ALA B 1 207 ? 24.391 9.156 7.84 1 98.69 207 ALA B C 1
ATOM 4726 O O . ALA B 1 207 ? 23.234 9.25 7.41 1 98.69 207 ALA B O 1
ATOM 4727 N N . VAL B 1 208 ? 25.391 9.797 7.32 1 98.75 208 VAL B N 1
ATOM 4728 C CA . VAL B 1 208 ? 25.25 10.695 6.176 1 98.75 208 VAL B CA 1
ATOM 4729 C C . VAL B 1 208 ? 25.859 10.039 4.938 1 98.75 208 VAL B C 1
ATOM 4731 O O . VAL B 1 208 ? 27 9.578 4.973 1 98.75 208 VAL B O 1
ATOM 4734 N N . HIS B 1 209 ? 25.109 9.945 3.92 1 98.75 209 HIS B N 1
ATOM 4735 C CA . HIS B 1 209 ? 25.562 9.414 2.645 1 98.75 209 HIS B CA 1
ATOM 4736 C C . HIS B 1 209 ? 26 10.531 1.702 1 98.75 209 HIS B C 1
ATOM 4738 O O . HIS B 1 209 ? 25.312 11.539 1.567 1 98.75 209 HIS B O 1
ATOM 4744 N N . ARG B 1 210 ? 27.109 10.367 1.041 1 98.12 210 ARG B N 1
ATOM 4745 C CA . ARG B 1 210 ? 27.609 11.32 0.063 1 98.12 210 ARG B CA 1
ATOM 4746 C C . ARG B 1 210 ? 27.906 10.633 -1.271 1 98.12 210 ARG B C 1
ATOM 4748 O O . ARG B 1 210 ? 28.562 9.602 -1.312 1 98.12 210 ARG B O 1
ATOM 4755 N N . GLY B 1 211 ? 27.312 11.203 -2.285 1 95.69 211 GLY B N 1
ATOM 4756 C CA . GLY B 1 211 ? 27.641 10.812 -3.648 1 95.69 211 GLY B CA 1
ATOM 4757 C C . GLY B 1 211 ? 28.625 11.75 -4.316 1 95.69 211 GLY B C 1
ATOM 4758 O O . GLY B 1 211 ? 29.312 12.516 -3.641 1 95.69 211 GLY B O 1
ATOM 4759 N N . PRO B 1 212 ? 28.734 11.664 -5.602 1 93.88 212 PRO B N 1
ATOM 4760 C CA . PRO B 1 212 ? 29.703 12.5 -6.328 1 93.88 212 PRO B CA 1
ATOM 4761 C C . PRO B 1 212 ? 29.406 13.992 -6.191 1 93.88 212 PRO B C 1
ATOM 4763 O O . PRO B 1 212 ? 30.328 14.812 -6.23 1 93.88 212 PRO B O 1
ATOM 4766 N N . ASP B 1 213 ? 28.172 14.383 -6 1 93.62 213 ASP B N 1
ATOM 4767 C CA . ASP B 1 213 ? 27.781 15.789 -5.965 1 93.62 213 ASP B CA 1
ATOM 4768 C C . ASP B 1 213 ? 27.562 16.266 -4.531 1 93.62 213 ASP B C 1
ATOM 4770 O O . ASP B 1 213 ? 26.969 17.312 -4.305 1 93.62 213 ASP B O 1
ATOM 4774 N N . GLY B 1 214 ? 27.938 15.383 -3.588 1 96.25 214 GLY B N 1
ATOM 4775 C CA . GLY B 1 214 ? 27.828 15.797 -2.201 1 96.25 214 GLY B CA 1
ATOM 4776 C C . GLY B 1 214 ? 26.828 14.969 -1.412 1 96.25 214 GLY B C 1
ATOM 4777 O O . GLY B 1 214 ? 26.625 13.781 -1.705 1 96.25 214 GLY B O 1
ATOM 4778 N N . VAL B 1 215 ? 26.297 15.625 -0.298 1 97.69 215 VAL B N 1
ATOM 4779 C CA . VAL B 1 215 ? 25.359 14.93 0.573 1 97.69 215 VAL B CA 1
ATOM 4780 C C . VAL B 1 215 ? 24.062 14.648 -0.187 1 97.69 215 VAL B C 1
ATOM 4782 O O . VAL B 1 215 ? 23.453 15.555 -0.761 1 97.69 215 VAL B O 1
ATOM 4785 N N . ASP B 1 216 ? 23.672 13.391 -0.195 1 97.88 216 ASP B N 1
ATOM 4786 C CA . ASP B 1 216 ? 22.453 13.055 -0.933 1 97.88 216 ASP B CA 1
ATOM 4787 C C . ASP B 1 216 ? 21.578 12.094 -0.135 1 97.88 216 ASP B C 1
ATOM 4789 O O . ASP B 1 216 ? 20.672 11.461 -0.69 1 97.88 216 ASP B O 1
ATOM 4793 N N . GLY B 1 217 ? 21.875 11.914 1.175 1 98.25 217 GLY B N 1
ATOM 4794 C CA . GLY B 1 217 ? 21.016 11.133 2.055 1 98.25 217 GLY B CA 1
ATOM 4795 C C . GLY B 1 217 ? 21.516 11.094 3.488 1 98.25 217 GLY B C 1
ATOM 4796 O O . GLY B 1 217 ? 22.688 11.359 3.752 1 98.25 217 GLY B O 1
ATOM 4797 N N . TYR B 1 218 ? 20.609 10.789 4.371 1 98.44 218 TYR B N 1
ATOM 4798 C CA . TYR B 1 218 ? 21 10.562 5.758 1 98.44 218 TYR B CA 1
ATOM 4799 C C . TYR B 1 218 ? 19.938 9.766 6.504 1 98.44 218 TYR B C 1
ATOM 4801 O O . TYR B 1 218 ? 18.781 9.734 6.09 1 98.44 218 TYR B O 1
ATOM 4809 N N . VAL B 1 219 ? 20.328 9.133 7.527 1 98.38 219 VAL B N 1
ATOM 4810 C CA . VAL B 1 219 ? 19.453 8.391 8.414 1 98.38 219 VAL B CA 1
ATOM 4811 C C . VAL B 1 219 ? 19.875 8.609 9.867 1 98.38 219 VAL B C 1
ATOM 4813 O O . VAL B 1 219 ? 21.062 8.641 10.172 1 98.38 219 VAL B O 1
ATOM 4816 N N . THR B 1 220 ? 18.922 8.938 10.719 1 97.12 220 THR B N 1
ATOM 4817 C CA . THR B 1 220 ? 19.125 9.062 12.164 1 97.12 220 THR B CA 1
ATOM 4818 C C . THR B 1 220 ? 18.438 7.918 12.898 1 97.12 220 THR B C 1
ATOM 4820 O O . THR B 1 220 ? 17.281 7.586 12.609 1 97.12 220 THR B O 1
ATOM 4823 N N . TYR B 1 221 ? 19.188 7.312 13.828 1 97.44 221 TYR B N 1
ATOM 4824 C CA . TYR B 1 221 ? 18.625 6.137 14.484 1 97.44 221 TYR B CA 1
ATOM 4825 C C . TYR B 1 221 ? 19.125 6.012 15.914 1 97.44 221 TYR B C 1
ATOM 4827 O O . TYR B 1 221 ? 20.094 6.691 16.297 1 97.44 221 TYR B O 1
ATOM 4835 N N . THR B 1 222 ? 18.438 5.266 16.688 1 96.75 222 THR B N 1
ATOM 4836 C CA . THR B 1 222 ? 18.844 4.785 18.016 1 96.75 222 THR B CA 1
ATOM 4837 C C . THR B 1 222 ? 18.797 3.262 18.062 1 96.75 222 THR B C 1
ATOM 4839 O O . THR B 1 222 ? 18.156 2.621 17.234 1 96.75 222 THR B O 1
ATOM 4842 N N . VAL B 1 223 ? 19.531 2.684 18.938 1 96 223 VAL B N 1
ATOM 4843 C CA . VAL B 1 223 ? 19.469 1.251 19.203 1 96 223 VAL B CA 1
ATOM 4844 C C . VAL B 1 223 ? 19.047 1.012 20.656 1 96 223 VAL B C 1
ATOM 4846 O O . VAL B 1 223 ? 19.656 1.534 21.578 1 96 223 VAL B O 1
ATOM 4849 N N . GLU B 1 224 ? 18.031 0.223 20.75 1 94.44 224 GLU B N 1
ATOM 4850 C CA . GLU B 1 224 ? 17.484 -0.032 22.078 1 94.44 224 GLU B CA 1
ATOM 4851 C C . GLU B 1 224 ? 17.469 -1.526 22.391 1 94.44 224 GLU B C 1
ATOM 4853 O O . GLU B 1 224 ? 17.328 -2.352 21.484 1 94.44 224 GLU B O 1
ATOM 4858 N N . ARG B 1 225 ? 17.656 -1.898 23.625 1 90.31 225 ARG B N 1
ATOM 4859 C CA . ARG B 1 225 ? 17.516 -3.25 24.156 1 90.31 225 ARG B CA 1
ATOM 4860 C C . ARG B 1 225 ? 17.172 -3.223 25.641 1 90.31 225 ARG B C 1
ATOM 4862 O O . ARG B 1 225 ? 17.625 -2.35 26.375 1 90.31 225 ARG B O 1
ATOM 4869 N N . ALA B 1 226 ? 16.359 -4.172 26.109 1 85 226 ALA B N 1
ATOM 4870 C CA . ALA B 1 226 ? 15.953 -4.219 27.516 1 85 226 ALA B CA 1
ATOM 4871 C C . ALA B 1 226 ? 17.125 -4.59 28.406 1 85 226 ALA B C 1
ATOM 4873 O O . ALA B 1 226 ? 17.438 -3.875 29.375 1 85 226 ALA B O 1
ATOM 4874 N N . HIS B 1 227 ? 17.641 -5.699 28.125 1 84.62 227 HIS B N 1
ATOM 4875 C CA . HIS B 1 227 ? 18.828 -6.191 28.844 1 84.62 227 HIS B CA 1
ATOM 4876 C C . HIS B 1 227 ? 19.844 -6.789 27.875 1 84.62 227 HIS B C 1
ATOM 4878 O O . HIS B 1 227 ? 19.516 -7.086 26.734 1 84.62 227 HIS B O 1
ATOM 4884 N N . PHE B 1 228 ? 20.922 -6.809 28.578 1 80.19 228 PHE B N 1
ATOM 4885 C CA . PHE B 1 228 ? 21.953 -7.445 27.75 1 80.19 228 PHE B CA 1
ATOM 4886 C C . PHE B 1 228 ? 21.562 -8.875 27.406 1 80.19 228 PHE B C 1
ATOM 4888 O O . PHE B 1 228 ? 21.078 -9.617 28.266 1 80.19 228 PHE B O 1
ATOM 4895 N N . GLY B 1 229 ? 21.594 -9.328 26.172 1 81 229 GLY B N 1
ATOM 4896 C CA . GLY B 1 229 ? 21.188 -10.641 25.703 1 81 229 GLY B CA 1
ATOM 4897 C C . GLY B 1 229 ? 19.844 -10.633 25 1 81 229 GLY B C 1
ATOM 4898 O O . GLY B 1 229 ? 19.516 -11.562 24.25 1 81 229 GLY B O 1
ATOM 4899 N N . ASP B 1 230 ? 19.062 -9.555 25.344 1 86.62 230 ASP B N 1
ATOM 4900 C CA . ASP B 1 230 ? 17.766 -9.438 24.688 1 86.62 230 ASP B CA 1
ATOM 4901 C C . ASP B 1 230 ? 17.922 -8.953 23.25 1 86.62 230 ASP B C 1
ATOM 4903 O O . ASP B 1 230 ? 18.953 -8.359 22.891 1 86.62 230 ASP B O 1
ATOM 4907 N N . PRO B 1 231 ? 16.922 -9.297 22.484 1 90.75 231 PRO B N 1
ATOM 4908 C CA . PRO B 1 231 ? 16.969 -8.75 21.125 1 90.75 231 PRO B CA 1
ATOM 4909 C C . PRO B 1 231 ? 17.031 -7.227 21.109 1 90.75 231 PRO B C 1
ATOM 4911 O O . PRO B 1 231 ? 16.406 -6.57 21.938 1 90.75 231 PRO B O 1
ATOM 4914 N N . SER B 1 232 ? 17.859 -6.715 20.312 1 94.94 232 SER B N 1
ATOM 4915 C CA . SER B 1 232 ? 18.031 -5.273 20.156 1 94.94 232 SER B CA 1
ATOM 4916 C C . SER B 1 232 ? 17.25 -4.754 18.953 1 94.94 232 SER B C 1
ATOM 4918 O O . SER B 1 232 ? 17.094 -5.461 17.953 1 94.94 232 SER B O 1
ATOM 4920 N N . LEU B 1 233 ? 16.766 -3.537 19.125 1 97 233 LEU B N 1
ATOM 4921 C CA . LEU B 1 233 ? 15.961 -2.889 18.094 1 97 233 LEU B CA 1
ATOM 4922 C C . LEU B 1 233 ? 16.609 -1.576 17.641 1 97 233 LEU B C 1
ATOM 4924 O O . LEU B 1 233 ? 16.828 -0.683 18.469 1 97 233 LEU B O 1
ATOM 4928 N N . LEU B 1 234 ? 17 -1.516 16.391 1 98.06 234 LEU B N 1
ATOM 4929 C CA . LEU B 1 234 ? 17.391 -0.248 15.781 1 98.06 234 LEU B CA 1
ATOM 4930 C C . LEU B 1 234 ? 16.172 0.509 15.266 1 98.06 234 LEU B C 1
ATOM 4932 O O . LEU B 1 234 ? 15.469 0.033 14.367 1 98.06 234 LEU B O 1
ATOM 4936 N N . LYS B 1 235 ? 15.906 1.656 15.828 1 97.56 235 LYS B N 1
ATOM 4937 C CA . LYS B 1 235 ? 14.758 2.484 15.469 1 97.56 235 LYS B CA 1
ATOM 4938 C C . LYS B 1 235 ? 15.188 3.676 14.617 1 97.56 235 LYS B C 1
ATOM 4940 O O . LYS B 1 235 ? 15.961 4.523 15.07 1 97.56 235 LYS B O 1
ATOM 4945 N N . ILE B 1 236 ? 14.641 3.738 13.461 1 97.38 236 ILE B N 1
ATOM 4946 C CA . ILE B 1 236 ? 14.938 4.844 12.555 1 97.38 236 ILE B CA 1
ATOM 4947 C C . ILE B 1 236 ? 14.023 6.031 12.875 1 97.38 236 ILE B C 1
ATOM 4949 O O . ILE B 1 236 ? 12.805 5.887 12.922 1 97.38 236 ILE B O 1
ATOM 4953 N N . GLN B 1 237 ? 14.578 7.156 13.062 1 93.94 237 GLN B N 1
ATOM 4954 C CA . GLN B 1 237 ? 13.836 8.375 13.383 1 93.94 237 GLN B CA 1
ATOM 4955 C C . GLN B 1 237 ? 13.633 9.234 12.141 1 93.94 237 GLN B C 1
ATOM 4957 O O . GLN B 1 237 ? 12.625 9.938 12.023 1 93.94 237 GLN B O 1
ATOM 4962 N N . SER B 1 238 ? 14.594 9.258 11.336 1 94.94 238 SER B N 1
ATOM 4963 C CA . SER B 1 238 ? 14.539 9.977 10.062 1 94.94 238 SER B CA 1
ATOM 4964 C C . SER B 1 238 ? 15.328 9.234 8.984 1 94.94 238 SER B C 1
ATOM 4966 O O . SER B 1 238 ? 16.391 8.672 9.258 1 94.94 238 SER B O 1
ATOM 4968 N N . PHE B 1 239 ? 14.82 9.188 7.824 1 97.56 239 PHE B N 1
ATOM 4969 C CA . PHE B 1 239 ? 15.445 8.547 6.676 1 97.56 239 PHE B CA 1
ATOM 4970 C C . PHE B 1 239 ? 15.109 9.281 5.391 1 97.56 239 PHE B C 1
ATOM 4972 O O . PHE B 1 239 ? 13.961 9.266 4.938 1 97.56 239 PHE B O 1
ATOM 4979 N N . HIS B 1 240 ? 16.078 10 4.809 1 97.88 240 HIS B N 1
ATOM 4980 C CA . HIS B 1 240 ? 15.914 10.766 3.578 1 97.88 240 HIS B CA 1
ATOM 4981 C C . HIS B 1 240 ? 17 10.422 2.568 1 97.88 240 HIS B C 1
ATOM 4983 O O . HIS B 1 240 ? 18.172 10.227 2.943 1 97.88 240 HIS B O 1
ATOM 4989 N N . TYR B 1 241 ? 16.625 10.328 1.287 1 97.25 241 TYR B N 1
ATOM 4990 C CA . TYR B 1 241 ? 17.578 10 0.235 1 97.25 241 TYR B CA 1
ATOM 4991 C C . TYR B 1 241 ? 17.156 10.633 -1.091 1 97.25 241 TYR B C 1
ATOM 4993 O O . TYR B 1 241 ? 15.977 10.828 -1.348 1 97.25 241 TYR B O 1
ATOM 5001 N N . ALA B 1 242 ? 18.109 10.922 -1.969 1 95.5 242 ALA B N 1
ATOM 5002 C CA . ALA B 1 242 ? 17.859 11.633 -3.219 1 95.5 242 ALA B CA 1
ATOM 5003 C C . ALA B 1 242 ? 17.75 10.664 -4.391 1 95.5 242 ALA B C 1
ATOM 5005 O O . ALA B 1 242 ? 17.172 10.992 -5.43 1 95.5 242 ALA B O 1
ATOM 5006 N N . GLY B 1 243 ? 18.344 9.406 -4.23 1 93 243 GLY B N 1
ATOM 5007 C CA . GLY B 1 243 ? 18.359 8.477 -5.352 1 93 243 GLY B CA 1
ATOM 5008 C C . GLY B 1 243 ? 18.719 7.062 -4.945 1 93 243 GLY B C 1
ATOM 5009 O O . GLY B 1 243 ? 18.891 6.773 -3.76 1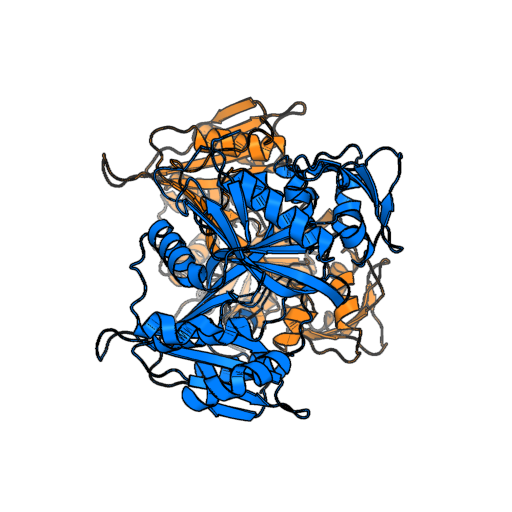 93 243 GLY B O 1
ATOM 5010 N N . PRO B 1 244 ? 18.891 6.223 -5.953 1 94.12 244 PRO B N 1
ATOM 5011 C CA . PRO B 1 244 ? 19.078 4.793 -5.691 1 94.12 244 PRO B CA 1
ATOM 5012 C C . PRO B 1 244 ? 20.359 4.5 -4.918 1 94.12 244 PRO B C 1
ATOM 5014 O O . PRO B 1 244 ? 20.375 3.617 -4.055 1 94.12 244 PRO B O 1
ATOM 5017 N N . ASP B 1 245 ? 21.438 5.203 -5.211 1 96.38 245 ASP B N 1
ATOM 5018 C CA . ASP B 1 245 ? 22.703 4.957 -4.531 1 96.38 245 ASP B CA 1
ATOM 5019 C C . ASP B 1 245 ? 22.609 5.281 -3.043 1 96.38 245 ASP B C 1
ATOM 5021 O O . ASP B 1 245 ? 23.031 4.492 -2.199 1 96.38 245 ASP B O 1
ATOM 5025 N N . ALA B 1 246 ? 22.047 6.465 -2.754 1 97.62 246 ALA B N 1
ATOM 5026 C CA . ALA B 1 246 ? 21.875 6.848 -1.355 1 97.62 246 ALA B CA 1
ATOM 5027 C C . ALA B 1 246 ? 20.922 5.891 -0.637 1 97.62 246 ALA B C 1
ATOM 5029 O O . ALA B 1 246 ? 21.172 5.5 0.505 1 97.62 246 ALA B O 1
ATOM 5030 N N . PHE B 1 247 ? 19.859 5.488 -1.293 1 97.56 247 PHE B N 1
ATOM 5031 C CA . PHE B 1 247 ? 18.891 4.551 -0.742 1 97.56 247 PHE B CA 1
ATOM 5032 C C . PHE B 1 247 ? 19.562 3.23 -0.377 1 97.56 247 PHE B C 1
ATOM 5034 O O . PHE B 1 247 ? 19.5 2.801 0.777 1 97.56 247 PHE B O 1
ATOM 5041 N N . ALA B 1 248 ? 20.203 2.637 -1.3 1 97.75 248 ALA B N 1
ATOM 5042 C CA . ALA B 1 248 ? 20.875 1.357 -1.093 1 97.75 248 ALA B CA 1
ATOM 5043 C C . ALA B 1 248 ? 22 1.493 -0.079 1 97.75 248 ALA B C 1
ATOM 5045 O O . ALA B 1 248 ? 22.156 0.643 0.801 1 97.75 248 ALA B O 1
ATOM 5046 N N . GLY B 1 249 ? 22.766 2.594 -0.22 1 97.94 249 GLY B N 1
ATOM 5047 C CA . GLY B 1 249 ? 23.906 2.807 0.664 1 97.94 249 GLY B CA 1
ATOM 5048 C C . GLY B 1 249 ? 23.5 2.934 2.123 1 97.94 249 GLY B C 1
ATOM 5049 O O . GLY B 1 249 ? 24.156 2.367 3 1 97.94 249 GLY B O 1
ATOM 5050 N N . LEU B 1 250 ? 22.469 3.67 2.391 1 98.62 250 LEU B N 1
ATOM 5051 C CA . LEU B 1 250 ? 22.016 3.863 3.764 1 98.62 250 LEU B CA 1
ATOM 5052 C C . LEU B 1 250 ? 21.484 2.559 4.348 1 98.62 250 LEU B C 1
ATOM 5054 O O . LEU B 1 250 ? 21.75 2.234 5.504 1 98.62 250 LEU B O 1
ATOM 5058 N N . TRP B 1 251 ? 20.781 1.805 3.594 1 98.25 251 TRP B N 1
ATOM 5059 C CA . TRP B 1 251 ? 20.297 0.521 4.086 1 98.25 251 TRP B CA 1
ATOM 5060 C C . TRP B 1 251 ? 21.438 -0.454 4.305 1 98.25 251 TRP B C 1
ATOM 5062 O O . TRP B 1 251 ? 21.438 -1.227 5.266 1 98.25 251 TRP B O 1
ATOM 5072 N N . ARG B 1 252 ? 22.422 -0.471 3.389 1 97.31 252 ARG B N 1
ATOM 5073 C CA . ARG B 1 252 ? 23.609 -1.304 3.582 1 97.31 252 ARG B CA 1
ATOM 5074 C C . ARG B 1 252 ? 24.312 -0.966 4.895 1 97.31 252 ARG B C 1
ATOM 5076 O O . ARG B 1 252 ? 24.703 -1.863 5.645 1 97.31 252 ARG B O 1
ATOM 5083 N N . TYR B 1 253 ? 24.484 0.285 5.172 1 97.88 253 TYR B N 1
ATOM 5084 C CA . TYR B 1 253 ? 25.078 0.706 6.434 1 97.88 253 TYR B CA 1
ATOM 5085 C C . TYR B 1 253 ? 24.25 0.207 7.617 1 97.88 253 TYR B C 1
ATOM 5087 O O . TYR B 1 253 ? 24.797 -0.394 8.547 1 97.88 253 TYR B O 1
ATOM 5095 N N . LEU B 1 254 ? 22.891 0.462 7.578 1 98.25 254 LEU B N 1
ATOM 5096 C CA . LEU B 1 254 ? 22.016 0.082 8.688 1 98.25 254 LEU B CA 1
ATOM 5097 C C . LEU B 1 254 ? 22.141 -1.41 8.984 1 98.25 254 LEU B C 1
ATOM 5099 O O . LEU B 1 254 ? 22.188 -1.815 10.148 1 98.25 254 LEU B O 1
ATOM 5103 N N . LEU B 1 255 ? 22.25 -2.229 7.961 1 97 255 LEU B N 1
ATOM 5104 C CA . LEU B 1 255 ? 22.312 -3.676 8.125 1 97 255 LEU B CA 1
ATOM 5105 C C . LEU B 1 255 ? 23.703 -4.109 8.586 1 97 255 LEU B C 1
ATOM 5107 O O . LEU B 1 255 ? 23.891 -5.246 9.016 1 97 255 LEU B O 1
ATOM 5111 N N . SER B 1 256 ? 24.672 -3.213 8.5 1 95.69 256 SER B N 1
ATOM 5112 C CA . SER B 1 256 ? 26.031 -3.527 8.914 1 95.69 256 SER B CA 1
ATOM 5113 C C . SER B 1 256 ? 26.25 -3.189 10.383 1 95.69 256 SER B C 1
ATOM 5115 O O . SER B 1 256 ? 27.281 -3.553 10.961 1 95.69 256 SER B O 1
ATOM 5117 N N . VAL B 1 257 ? 25.297 -2.447 10.961 1 95.94 257 VAL B N 1
ATOM 5118 C CA . VAL B 1 257 ? 25.453 -2.086 12.367 1 95.94 257 VAL B CA 1
ATOM 5119 C C . VAL B 1 257 ? 25.422 -3.346 13.227 1 95.94 257 VAL B C 1
ATOM 5121 O O . VAL B 1 257 ? 24.453 -4.105 13.195 1 95.94 257 VAL B O 1
ATOM 5124 N N . ASP B 1 258 ? 26.406 -3.541 14.023 1 92 258 ASP B N 1
ATOM 5125 C CA . ASP B 1 258 ? 26.547 -4.742 14.844 1 92 258 ASP B CA 1
ATOM 5126 C C . ASP B 1 258 ? 25.562 -4.723 16.016 1 92 258 ASP B C 1
ATOM 5128 O O . ASP B 1 258 ? 25.094 -3.66 16.422 1 92 258 ASP B O 1
ATOM 5132 N N . LEU B 1 259 ? 25.281 -5.887 16.516 1 92.38 259 LEU B N 1
ATOM 5133 C CA . LEU B 1 259 ? 24.5 -6.117 17.734 1 92.38 259 LEU B CA 1
ATOM 5134 C C . LEU B 1 259 ? 23.078 -5.625 17.562 1 92.38 259 LEU B C 1
ATOM 5136 O O . LEU B 1 259 ? 22.484 -5.07 18.5 1 92.38 259 LEU B O 1
ATOM 5140 N N . VAL B 1 260 ? 22.594 -5.559 16.359 1 95.44 260 VAL B N 1
ATOM 5141 C CA . VAL B 1 260 ? 21.203 -5.23 16.062 1 95.44 260 VAL B CA 1
ATOM 5142 C C . VAL B 1 260 ? 20.469 -6.48 15.57 1 95.44 260 VAL B C 1
ATOM 5144 O O . VAL B 1 260 ? 21 -7.23 14.742 1 95.44 260 VAL B O 1
ATOM 5147 N N . ASP B 1 261 ? 19.297 -6.762 16.094 1 96.88 261 ASP B N 1
ATOM 5148 C CA . ASP B 1 261 ? 18.5 -7.922 15.688 1 96.88 261 ASP B CA 1
ATOM 5149 C C . ASP B 1 261 ? 17.391 -7.523 14.719 1 96.88 261 ASP B C 1
ATOM 5151 O O . ASP B 1 261 ? 17.109 -8.25 13.766 1 96.88 261 ASP B O 1
ATOM 5155 N N . GLN B 1 262 ? 16.781 -6.41 14.977 1 97.62 262 GLN B N 1
ATOM 5156 C CA . GLN B 1 262 ? 15.672 -5.918 14.156 1 97.62 262 GLN B CA 1
ATOM 5157 C C . GLN B 1 262 ? 15.828 -4.434 13.852 1 97.62 262 GLN B C 1
ATOM 5159 O O . GLN B 1 262 ? 16.359 -3.682 14.672 1 97.62 262 GLN B O 1
ATOM 5164 N N . ILE B 1 263 ? 15.375 -4.023 12.711 1 98.44 263 ILE B N 1
ATOM 5165 C CA . ILE B 1 263 ? 15.336 -2.623 12.312 1 98.44 263 ILE B CA 1
ATOM 5166 C C . ILE B 1 263 ? 13.891 -2.205 12.039 1 98.44 263 ILE B C 1
ATOM 5168 O O . ILE B 1 263 ? 13.148 -2.924 11.367 1 98.44 263 ILE B O 1
ATOM 5172 N N . THR B 1 264 ? 13.484 -1.069 12.57 1 98.25 264 THR B N 1
ATOM 5173 C CA . THR B 1 264 ? 12.141 -0.573 12.32 1 98.25 264 THR B CA 1
ATOM 5174 C C . THR B 1 264 ? 12.18 0.849 11.766 1 98.25 264 THR B C 1
ATOM 5176 O O . THR B 1 264 ? 13.047 1.643 12.148 1 98.25 264 THR B O 1
ATOM 5179 N N . ALA B 1 265 ? 11.375 1.143 10.867 1 97.69 265 ALA B N 1
ATOM 5180 C CA . ALA B 1 265 ? 11.141 2.467 10.297 1 97.69 265 ALA B CA 1
ATOM 5181 C C . ALA B 1 265 ? 9.648 2.775 10.211 1 97.69 265 ALA B C 1
ATOM 5183 O O . ALA B 1 265 ? 8.875 1.974 9.695 1 97.69 265 ALA B O 1
ATOM 5184 N N . GLN B 1 266 ? 9.305 3.951 10.688 1 96.5 266 GLN B N 1
ATOM 5185 C CA . GLN B 1 266 ? 7.883 4.289 10.734 1 96.5 266 GLN B CA 1
ATOM 5186 C C . GLN B 1 266 ? 7.523 5.293 9.641 1 96.5 266 GLN B C 1
ATOM 5188 O O . GLN B 1 266 ? 8.336 6.141 9.273 1 96.5 266 GLN B O 1
ATOM 5193 N N . LYS B 1 267 ? 6.273 5.098 9.094 1 96.62 267 LYS B N 1
ATOM 5194 C CA . LYS B 1 267 ? 5.605 6.039 8.195 1 96.62 267 LYS B CA 1
ATOM 5195 C C . LYS B 1 267 ? 6.473 6.348 6.98 1 96.62 267 LYS B C 1
ATOM 5197 O O . LYS B 1 267 ? 6.641 7.508 6.609 1 96.62 267 LYS B O 1
ATOM 5202 N N . ARG B 1 268 ? 7.035 5.312 6.445 1 97.88 268 ARG B N 1
ATOM 5203 C CA . ARG B 1 268 ? 7.75 5.43 5.176 1 97.88 268 ARG B CA 1
ATOM 5204 C C . ARG B 1 268 ? 6.777 5.543 4.008 1 97.88 268 ARG B C 1
ATOM 5206 O O . ARG B 1 268 ? 5.602 5.199 4.141 1 97.88 268 ARG B O 1
ATOM 5213 N N . PRO B 1 269 ? 7.273 6.148 2.838 1 97.12 269 PRO B N 1
ATOM 5214 C CA . PRO B 1 269 ? 6.383 6.168 1.677 1 97.12 269 PRO B CA 1
ATOM 5215 C C . PRO B 1 269 ? 5.828 4.785 1.337 1 97.12 269 PRO B C 1
ATOM 5217 O O . PRO B 1 269 ? 6.547 3.787 1.426 1 97.12 269 PRO B O 1
ATOM 5220 N N . LEU B 1 270 ? 4.578 4.715 0.951 1 96.5 270 LEU B N 1
ATOM 5221 C CA . LEU B 1 270 ? 3.895 3.455 0.674 1 96.5 270 LEU B CA 1
ATOM 5222 C C . LEU B 1 270 ? 4.625 2.666 -0.407 1 96.5 270 LEU B C 1
ATOM 5224 O O . LEU B 1 270 ? 4.629 1.433 -0.385 1 96.5 270 LEU B O 1
ATOM 5228 N N . ASP B 1 271 ? 5.23 3.355 -1.326 1 95.38 271 ASP B N 1
ATOM 5229 C CA . ASP B 1 271 ? 5.789 2.686 -2.498 1 95.38 271 ASP B CA 1
ATOM 5230 C C . ASP B 1 271 ? 7.305 2.555 -2.387 1 95.38 271 ASP B C 1
ATOM 5232 O O . ASP B 1 271 ? 7.977 2.191 -3.355 1 95.38 271 ASP B O 1
ATOM 5236 N N . GLU B 1 272 ? 7.887 2.951 -1.233 1 96.38 272 GLU B N 1
ATOM 5237 C CA . GLU B 1 272 ? 9.328 2.77 -1.061 1 96.38 272 GLU B CA 1
ATOM 5238 C C . GLU B 1 272 ? 9.695 1.289 -1.062 1 96.38 272 GLU B C 1
ATOM 5240 O O . GLU B 1 272 ? 9.211 0.52 -0.23 1 96.38 272 GLU B O 1
ATOM 5245 N N . PRO B 1 273 ? 10.547 0.862 -1.963 1 95.94 273 PRO B N 1
ATOM 5246 C CA . PRO B 1 273 ? 10.703 -0.568 -2.242 1 95.94 273 PRO B CA 1
ATOM 5247 C C . PRO B 1 273 ? 11.844 -1.204 -1.453 1 95.94 273 PRO B C 1
ATOM 5249 O O . PRO B 1 273 ? 12.68 -1.903 -2.029 1 95.94 273 PRO B O 1
ATOM 5252 N N . VAL B 1 274 ? 11.797 -1.145 -0.17 1 97.44 274 VAL B N 1
ATOM 5253 C CA . VAL B 1 274 ? 12.875 -1.672 0.658 1 97.44 274 VAL B CA 1
ATOM 5254 C C . VAL B 1 274 ? 13.008 -3.18 0.443 1 97.44 274 VAL B C 1
ATOM 5256 O O . VAL B 1 274 ? 14.117 -3.707 0.34 1 97.44 274 VAL B O 1
ATOM 5259 N N . GLU B 1 275 ? 11.883 -3.898 0.307 1 96 275 GLU B N 1
ATOM 5260 C CA . GLU B 1 275 ? 11.875 -5.355 0.205 1 96 275 GLU B CA 1
ATOM 5261 C C . GLU B 1 275 ? 12.57 -5.824 -1.065 1 96 275 GLU B C 1
ATOM 5263 O O . GLU B 1 275 ? 13.109 -6.938 -1.11 1 96 275 GLU B O 1
ATOM 5268 N N . LEU B 1 276 ? 12.641 -5.008 -2.047 1 96.25 276 LEU B N 1
ATOM 5269 C CA . LEU B 1 276 ? 13.203 -5.391 -3.338 1 96.25 276 LEU B CA 1
ATOM 5270 C C . LEU B 1 276 ? 14.727 -5.43 -3.275 1 96.25 276 LEU B C 1
ATOM 5272 O O . LEU B 1 276 ? 15.375 -5.949 -4.188 1 96.25 276 LEU B O 1
ATOM 5276 N N . LEU B 1 277 ? 15.273 -4.891 -2.193 1 96.88 277 LEU B N 1
ATOM 5277 C CA . LEU B 1 277 ? 16.719 -4.898 -2.027 1 96.88 277 LEU B CA 1
ATOM 5278 C C . LEU B 1 277 ? 17.219 -6.301 -1.698 1 96.88 277 LEU B C 1
ATOM 5280 O O . LEU B 1 277 ? 18.422 -6.594 -1.851 1 96.88 277 LEU B O 1
ATOM 5284 N N . PHE B 1 278 ? 16.328 -7.156 -1.26 1 95.81 278 PHE B N 1
ATOM 5285 C CA . PHE B 1 278 ? 16.797 -8.383 -0.621 1 95.81 278 PHE B CA 1
ATOM 5286 C C . PHE B 1 278 ? 16.469 -9.594 -1.479 1 95.81 278 PHE B C 1
ATOM 5288 O O . PHE B 1 278 ? 15.555 -9.547 -2.312 1 95.81 278 PHE B O 1
ATOM 5295 N N . THR B 1 279 ? 17.156 -10.703 -1.241 1 93.62 279 THR B N 1
ATOM 5296 C CA . THR B 1 279 ? 16.953 -11.961 -1.954 1 93.62 279 THR B CA 1
ATOM 5297 C C . THR B 1 279 ? 15.594 -12.562 -1.622 1 93.62 279 THR B C 1
ATOM 5299 O O . THR B 1 279 ? 14.961 -13.18 -2.479 1 93.62 279 THR B O 1
ATOM 5302 N N . ASP B 1 280 ? 15.195 -12.359 -0.429 1 93.56 280 ASP B N 1
ATOM 5303 C CA . ASP B 1 280 ? 13.859 -12.719 0.024 1 93.56 280 ASP B CA 1
ATOM 5304 C C . ASP B 1 280 ? 13.094 -11.492 0.52 1 93.56 280 ASP B C 1
ATOM 5306 O O . ASP B 1 280 ? 13.352 -11 1.621 1 93.56 280 ASP B O 1
ATOM 5310 N N . PRO B 1 281 ? 12.195 -11.023 -0.267 1 92.69 281 PRO B N 1
ATOM 5311 C CA . PRO B 1 281 ? 11.477 -9.805 0.101 1 92.69 281 PRO B CA 1
ATOM 5312 C C . PRO B 1 281 ? 10.672 -9.961 1.389 1 92.69 281 PRO B C 1
ATOM 5314 O O . PRO B 1 281 ? 10.273 -8.969 2.002 1 92.69 281 PRO B O 1
ATOM 5317 N N . ARG B 1 282 ? 10.453 -11.211 1.836 1 93.88 282 ARG B N 1
ATOM 5318 C CA . ARG B 1 282 ? 9.617 -11.469 3.002 1 93.88 282 ARG B CA 1
ATOM 5319 C C . ARG B 1 282 ? 10.328 -11.07 4.289 1 93.88 282 ARG B C 1
ATOM 5321 O O . ARG B 1 282 ? 9.711 -11 5.352 1 93.88 282 ARG B O 1
ATOM 5328 N N . HIS B 1 283 ? 11.586 -10.766 4.176 1 94.56 283 HIS B N 1
ATOM 5329 C CA . HIS B 1 283 ? 12.352 -10.391 5.359 1 94.56 283 HIS B CA 1
ATOM 5330 C C . HIS B 1 283 ? 12.102 -8.93 5.738 1 94.56 283 HIS B C 1
ATOM 5332 O O . HIS B 1 283 ? 12.633 -8.445 6.738 1 94.56 283 HIS B O 1
ATOM 5338 N N . VAL B 1 284 ? 11.32 -8.273 4.949 1 96.25 284 VAL B N 1
ATOM 5339 C CA . VAL B 1 284 ? 10.75 -6.98 5.305 1 96.25 284 VAL B CA 1
ATOM 5340 C C . VAL B 1 284 ? 9.25 -7.129 5.57 1 96.25 284 VAL B C 1
ATOM 5342 O O . VAL B 1 284 ? 8.492 -7.508 4.676 1 96.25 284 VAL B O 1
ATOM 5345 N N . ALA B 1 285 ? 8.891 -6.836 6.73 1 96.5 285 ALA B N 1
ATOM 5346 C CA . ALA B 1 285 ? 7.48 -6.941 7.105 1 96.5 285 ALA B CA 1
ATOM 5347 C C . ALA B 1 285 ? 6.836 -5.562 7.215 1 96.5 285 ALA B C 1
ATOM 5349 O O . ALA B 1 285 ? 7.387 -4.664 7.859 1 96.5 285 ALA B O 1
ATOM 5350 N N . VAL B 1 286 ? 5.723 -5.391 6.578 1 95.69 286 VAL B N 1
ATOM 5351 C CA . VAL B 1 286 ? 4.895 -4.215 6.832 1 95.69 286 VAL B CA 1
ATOM 5352 C C . VAL B 1 286 ? 4.023 -4.449 8.062 1 95.69 286 VAL B C 1
ATOM 5354 O O . VAL B 1 286 ? 3.197 -5.367 8.078 1 95.69 286 VAL B O 1
ATOM 5357 N N . GLN B 1 287 ? 4.137 -3.607 9.031 1 93.62 287 GLN B N 1
ATOM 5358 C CA . GLN B 1 287 ? 3.438 -3.799 10.297 1 93.62 287 GLN B CA 1
ATOM 5359 C C . GLN B 1 287 ? 2.135 -3.006 10.336 1 93.62 287 GLN B C 1
ATOM 5361 O O . GLN B 1 287 ? 1.189 -3.387 11.031 1 93.62 287 GLN B O 1
ATOM 5366 N N . LYS B 1 288 ? 2.17 -1.902 9.625 1 94.94 288 LYS B N 1
ATOM 5367 C CA . LYS B 1 288 ? 0.969 -1.071 9.602 1 94.94 288 LYS B CA 1
ATOM 5368 C C . LYS B 1 288 ? 1.013 -0.074 8.453 1 94.94 288 LYS B C 1
ATOM 5370 O O . LYS B 1 288 ? 2.092 0.3 7.988 1 94.94 288 LYS B O 1
ATOM 5375 N N . ILE B 1 289 ? -0.111 0.256 7.965 1 95.81 289 ILE B N 1
ATOM 5376 C CA . ILE B 1 289 ? -0.341 1.398 7.086 1 95.81 289 ILE B CA 1
ATOM 5377 C C . ILE B 1 289 ? -1.161 2.457 7.82 1 95.81 289 ILE B C 1
ATOM 5379 O O . ILE B 1 289 ? -2.174 2.141 8.453 1 95.81 289 ILE B O 1
ATOM 5383 N N . GLN B 1 290 ? -0.677 3.707 7.785 1 94.5 290 GLN B N 1
ATOM 5384 C CA . GLN B 1 290 ? -1.312 4.746 8.594 1 94.5 290 GLN B CA 1
ATOM 5385 C C . GLN B 1 290 ? -1.412 6.059 7.816 1 94.5 290 GLN B C 1
ATOM 5387 O O . GLN B 1 290 ? -0.709 6.254 6.824 1 94.5 290 GLN B O 1
ATOM 5392 N N . ASP B 1 291 ? -2.35 6.859 8.312 1 95.12 291 ASP B N 1
ATOM 5393 C CA . ASP B 1 291 ? -2.354 8.219 7.785 1 95.12 291 ASP B CA 1
ATOM 5394 C C . ASP B 1 291 ? -1.062 8.953 8.141 1 95.12 291 ASP B C 1
ATOM 5396 O O . ASP B 1 291 ? -0.501 8.742 9.219 1 95.12 291 ASP B O 1
ATOM 5400 N N . GLU B 1 292 ? -0.582 9.695 7.277 1 95.06 292 GLU B N 1
ATOM 5401 C CA . GLU B 1 292 ? 0.692 10.398 7.406 1 95.06 292 GLU B CA 1
ATOM 5402 C C . GLU B 1 292 ? 0.506 11.906 7.293 1 95.06 292 GLU B C 1
ATOM 5404 O O . GLU B 1 292 ? 1.08 12.672 8.07 1 95.06 292 GLU B O 1
ATOM 5409 N N . GLY B 1 293 ? -0.315 12.43 6.328 1 96.75 293 GLY B N 1
ATOM 5410 C CA . GLY B 1 293 ? -0.609 13.844 6.156 1 96.75 293 GLY B CA 1
ATOM 5411 C C . GLY B 1 293 ? -2.059 14.109 5.797 1 96.75 293 GLY B C 1
ATOM 5412 O O . GLY B 1 293 ? -2.584 13.531 4.844 1 96.75 293 GLY B O 1
ATOM 5413 N N . TRP B 1 294 ? -2.707 14.977 6.621 1 98 294 TRP B N 1
ATOM 5414 C CA . TRP B 1 294 ? -4.047 15.469 6.324 1 98 294 TRP B CA 1
ATOM 5415 C C . TRP B 1 294 ? -3.982 16.844 5.656 1 98 294 TRP B C 1
ATOM 5417 O O . TRP B 1 294 ? -3.543 17.812 6.266 1 98 294 TRP B O 1
ATOM 5427 N N . LEU B 1 295 ? -4.465 16.891 4.48 1 98.62 295 LEU B N 1
ATOM 5428 C CA . LEU B 1 295 ? -4.359 18.109 3.684 1 98.62 295 LEU B CA 1
ATOM 5429 C C . LEU B 1 295 ? -5.688 18.859 3.65 1 98.62 295 LEU B C 1
ATOM 5431 O O . LEU B 1 295 ? -6.754 18.234 3.646 1 98.62 295 LEU B O 1
ATOM 5435 N N . ARG B 1 296 ? -5.629 20.094 3.695 1 98.62 296 ARG B N 1
ATOM 5436 C CA . ARG B 1 296 ? -6.754 21 3.484 1 98.62 296 ARG B CA 1
ATOM 5437 C C . ARG B 1 296 ? -6.453 22.016 2.377 1 98.62 296 ARG B C 1
ATOM 5439 O O . ARG B 1 296 ? -5.457 22.734 2.443 1 98.62 296 ARG B O 1
ATOM 5446 N N . LEU B 1 297 ? -7.258 21.969 1.322 1 98.75 297 LEU B N 1
ATOM 5447 C CA . LEU B 1 297 ? -7.188 23.047 0.336 1 98.75 297 LEU B CA 1
ATOM 5448 C C . LEU B 1 297 ? -7.918 24.297 0.833 1 98.75 297 LEU B C 1
ATOM 5450 O O . LEU B 1 297 ? -9.148 24.359 0.788 1 98.75 297 LEU B O 1
ATOM 5454 N N . VAL B 1 298 ? -7.152 25.234 1.251 1 98.69 298 VAL B N 1
ATOM 5455 C CA . VAL B 1 298 ? -7.723 26.469 1.787 1 98.69 298 VAL B CA 1
ATOM 5456 C C . VAL B 1 298 ? -8.312 27.312 0.652 1 98.69 298 VAL B C 1
ATOM 5458 O O . VAL B 1 298 ? -9.375 27.906 0.804 1 98.69 298 VAL B O 1
ATOM 5461 N N . ASP B 1 299 ? -7.648 27.359 -0.396 1 98.38 299 ASP B N 1
ATOM 5462 C CA . ASP B 1 299 ? -8.086 28.016 -1.624 1 98.38 299 ASP B CA 1
ATOM 5463 C C . ASP B 1 299 ? -8.125 27.047 -2.791 1 98.38 299 ASP B C 1
ATOM 5465 O O . ASP B 1 299 ? -7.121 26.844 -3.48 1 98.38 299 ASP B O 1
ATOM 5469 N N . VAL B 1 300 ? -9.312 26.5 -3.146 1 98.38 300 VAL B N 1
ATOM 5470 C CA . VAL B 1 300 ? -9.477 25.391 -4.09 1 98.38 300 VAL B CA 1
ATOM 5471 C C . VAL B 1 300 ? -9.102 25.859 -5.496 1 98.38 300 VAL B C 1
ATOM 5473 O O . VAL B 1 300 ? -8.305 25.203 -6.176 1 98.38 300 VAL B O 1
ATOM 5476 N N . PRO B 1 301 ? -9.57 27.031 -5.969 1 97.5 301 PRO B N 1
ATOM 5477 C CA . PRO B 1 301 ? -9.188 27.453 -7.316 1 97.5 301 PRO B CA 1
ATOM 5478 C C . PRO B 1 301 ? -7.672 27.578 -7.484 1 97.5 301 PRO B C 1
ATOM 5480 O O . PRO B 1 301 ? -7.117 27.109 -8.484 1 97.5 301 PRO B O 1
ATOM 5483 N N . THR B 1 302 ? -7.027 28.156 -6.516 1 97.25 302 THR B N 1
ATOM 5484 C CA . THR B 1 302 ? -5.578 28.312 -6.582 1 97.25 302 THR B CA 1
ATOM 5485 C C . THR B 1 302 ? -4.891 26.953 -6.621 1 97.25 302 THR B C 1
ATOM 5487 O O . THR B 1 302 ? -4.031 26.703 -7.473 1 97.25 302 THR B O 1
ATOM 5490 N N . MET B 1 303 ? -5.273 26.078 -5.734 1 98.31 303 MET B N 1
ATOM 5491 C CA . MET B 1 303 ? -4.641 24.766 -5.625 1 98.31 303 MET B CA 1
ATOM 5492 C C . MET B 1 303 ? -4.867 23.953 -6.891 1 98.31 303 MET B C 1
ATOM 5494 O O . MET B 1 303 ? -3.941 23.312 -7.402 1 98.31 303 MET B O 1
ATOM 5498 N N . LEU B 1 304 ? -6.07 23.938 -7.371 1 98.38 304 LEU B N 1
ATOM 5499 C CA . LEU B 1 304 ? -6.359 23.188 -8.594 1 98.38 304 LEU B CA 1
ATOM 5500 C C . LEU B 1 304 ? -5.574 23.75 -9.773 1 98.38 304 LEU B C 1
ATOM 5502 O O . LEU B 1 304 ? -5.195 23 -10.68 1 98.38 304 LEU B O 1
ATOM 5506 N N . GLY B 1 305 ? -5.273 25 -9.742 1 97.44 305 GLY B N 1
ATOM 5507 C CA . GLY B 1 305 ? -4.609 25.672 -10.852 1 97.44 305 GLY B CA 1
ATOM 5508 C C . GLY B 1 305 ? -3.113 25.422 -10.891 1 97.44 305 GLY B C 1
ATOM 5509 O O . GLY B 1 305 ? -2.488 25.5 -11.945 1 97.44 305 GLY B O 1
ATOM 5510 N N . VAL B 1 306 ? -2.512 25.062 -9.797 1 96.56 306 VAL B N 1
ATOM 5511 C CA . VAL B 1 306 ? -1.055 25.031 -9.719 1 96.56 306 VAL B CA 1
ATOM 5512 C C . VAL B 1 306 ? -0.577 23.578 -9.797 1 96.56 306 VAL B C 1
ATOM 5514 O O . VAL B 1 306 ? 0.627 23.312 -9.836 1 96.56 306 VAL B O 1
ATOM 5517 N N . ARG B 1 307 ? -1.47 22.656 -9.734 1 96.5 307 ARG B N 1
ATOM 5518 C CA . ARG B 1 307 ? -1.14 21.25 -9.883 1 96.5 307 ARG B CA 1
ATOM 5519 C C . ARG B 1 307 ? -1.063 20.859 -11.352 1 96.5 307 ARG B C 1
ATOM 5521 O O . ARG B 1 307 ? -1.836 21.344 -12.172 1 96.5 307 ARG B O 1
ATOM 5528 N N . SER B 1 308 ? -0.18 19.906 -11.711 1 95.75 308 SER B N 1
ATOM 5529 C CA . SER B 1 308 ? -0.142 19.375 -13.062 1 95.75 308 SER B CA 1
ATOM 5530 C C . SER B 1 308 ? -1.149 18.234 -13.242 1 95.75 308 SER B C 1
ATOM 5532 O O . SER B 1 308 ? -1.369 17.453 -12.32 1 95.75 308 SER B O 1
ATOM 5534 N N . TYR B 1 309 ? -1.743 18.219 -14.398 1 95.94 309 TYR B N 1
ATOM 5535 C CA . TYR B 1 309 ? -2.697 17.172 -14.773 1 95.94 309 TYR B CA 1
ATOM 5536 C C . TYR B 1 309 ? -2.291 16.5 -16.078 1 95.94 309 TYR B C 1
ATOM 5538 O O . TYR B 1 309 ? -1.673 17.141 -16.938 1 95.94 309 TYR B O 1
ATOM 5546 N N . ARG B 1 310 ? -2.588 15.266 -16.188 1 89.31 310 ARG B N 1
ATOM 5547 C CA . ARG B 1 310 ? -2.453 14.523 -17.438 1 89.31 310 ARG B CA 1
ATOM 5548 C C . ARG B 1 310 ? -3.713 13.719 -17.734 1 89.31 310 ARG B C 1
ATOM 5550 O O . ARG B 1 310 ? -4.277 13.086 -16.844 1 89.31 310 ARG B O 1
ATOM 5557 N N . GLY B 1 311 ? -4.137 13.773 -18.969 1 91.94 311 GLY B N 1
ATOM 5558 C CA . GLY B 1 311 ? -5.316 13.016 -19.359 1 91.94 311 GLY B CA 1
ATOM 5559 C C . GLY B 1 311 ? -6.449 13.891 -19.875 1 91.94 311 GLY B C 1
ATOM 5560 O O . GLY B 1 311 ? -6.254 15.086 -20.109 1 91.94 311 GLY B O 1
ATOM 5561 N N . GLU B 1 312 ? -7.645 13.305 -20.078 1 94.62 312 GLU B N 1
ATOM 5562 C CA . GLU B 1 312 ? -8.836 13.984 -20.578 1 94.62 312 GLU B CA 1
ATOM 5563 C C . GLU B 1 312 ? -9.461 14.867 -19.5 1 94.62 312 GLU B C 1
ATOM 5565 O O . GLU B 1 312 ? -9.422 14.531 -18.328 1 94.62 312 GLU B O 1
ATOM 5570 N N . PRO B 1 313 ? -10.047 15.93 -19.891 1 96.88 313 PRO B N 1
ATOM 5571 C CA . PRO B 1 313 ? -10.625 16.859 -18.922 1 96.88 313 PRO B CA 1
ATOM 5572 C C . PRO B 1 313 ? -11.75 16.234 -18.109 1 96.88 313 PRO B C 1
ATOM 5574 O O . PRO B 1 313 ? -12.477 15.367 -18.594 1 96.88 313 PRO B O 1
ATOM 5577 N N . VAL B 1 314 ? -11.906 16.672 -16.922 1 97.94 314 VAL B N 1
ATOM 5578 C CA . VAL B 1 314 ? -12.969 16.281 -16 1 97.94 314 VAL B CA 1
ATOM 5579 C C . VAL B 1 314 ? -13.539 17.516 -15.32 1 97.94 314 VAL B C 1
ATOM 5581 O O . VAL B 1 314 ? -12.797 18.406 -14.922 1 97.94 314 VAL B O 1
ATOM 5584 N N . VAL B 1 315 ? -14.812 17.609 -15.266 1 98.31 315 VAL B N 1
ATOM 5585 C CA . VAL B 1 315 ? -15.453 18.656 -14.484 1 98.31 315 VAL B CA 1
ATOM 5586 C C . VAL B 1 315 ? -15.828 18.125 -13.102 1 98.31 315 VAL B C 1
ATOM 5588 O O . VAL B 1 315 ? -16.578 17.141 -13 1 98.31 315 VAL B O 1
ATOM 5591 N N . ILE B 1 316 ? -15.367 18.766 -12.078 1 98.56 316 ILE B N 1
ATOM 5592 C CA . ILE B 1 316 ? -15.719 18.344 -10.727 1 98.56 316 ILE B CA 1
ATOM 5593 C C . ILE B 1 316 ? -16.578 19.422 -10.07 1 98.56 316 ILE B C 1
ATOM 5595 O O . ILE B 1 316 ? -16.422 20.609 -10.344 1 98.56 316 ILE B O 1
ATOM 5599 N N . GLU B 1 317 ? -17.469 19 -9.281 1 98.62 317 GLU B N 1
ATOM 5600 C CA . GLU B 1 317 ? -18.203 19.875 -8.375 1 98.62 317 GLU B CA 1
ATOM 5601 C C . GLU B 1 317 ? -17.781 19.656 -6.926 1 98.62 317 GLU B C 1
ATOM 5603 O O . GLU B 1 317 ? -17.828 18.547 -6.414 1 98.62 317 GLU B O 1
ATOM 5608 N N . VAL B 1 318 ? -17.375 20.734 -6.32 1 98.69 318 VAL B N 1
ATOM 5609 C CA . VAL B 1 318 ? -16.875 20.688 -4.953 1 98.69 318 VAL B CA 1
ATOM 5610 C C . VAL B 1 318 ? -17.844 21.422 -4.023 1 98.69 318 VAL B C 1
ATOM 5612 O O . VAL B 1 318 ? -18.297 22.516 -4.344 1 98.69 318 VAL B O 1
ATOM 5615 N N . THR B 1 319 ? -18.188 20.781 -2.957 1 98.44 319 THR B N 1
ATOM 5616 C CA . THR B 1 319 ? -18.938 21.422 -1.881 1 98.44 319 THR B CA 1
ATOM 5617 C C . THR B 1 319 ? -18.047 21.641 -0.656 1 98.44 319 THR B C 1
ATOM 5619 O O . THR B 1 319 ? -17.516 20.672 -0.099 1 98.44 319 THR B O 1
ATOM 5622 N N . ASP B 1 320 ? -17.891 22.875 -0.275 1 97.88 320 ASP B N 1
ATOM 5623 C CA . ASP B 1 320 ? -17.109 23.234 0.905 1 97.88 320 ASP B CA 1
ATOM 5624 C C . ASP B 1 320 ? -17.938 24.109 1.85 1 97.88 320 ASP B C 1
ATOM 5626 O O . ASP B 1 320 ? -17.906 25.344 1.759 1 97.88 320 ASP B O 1
ATOM 5630 N N . PRO B 1 321 ? -18.562 23.469 2.77 1 93.25 321 PRO B N 1
ATOM 5631 C CA . PRO B 1 321 ? -19.422 24.25 3.664 1 93.25 321 PRO B CA 1
ATOM 5632 C C . PRO B 1 321 ? -18.641 25.188 4.578 1 93.25 321 PRO B C 1
ATOM 5634 O O . PRO B 1 321 ? -19.203 26.125 5.129 1 93.25 321 PRO B O 1
ATOM 5637 N N . PHE B 1 322 ? -17.422 24.953 4.75 1 93.88 322 PHE B N 1
ATOM 5638 C CA . PHE B 1 322 ? -16.625 25.75 5.676 1 93.88 322 PHE B CA 1
ATOM 5639 C C . PHE B 1 322 ? -16.078 26.984 4.992 1 93.88 322 PHE B C 1
ATOM 5641 O O . PHE B 1 322 ? -15.82 28 5.641 1 93.88 322 PHE B O 1
ATOM 5648 N N . ARG B 1 323 ? -15.852 26.906 3.717 1 95.31 323 ARG B N 1
ATOM 5649 C CA . ARG B 1 323 ? -15.375 28.016 2.889 1 95.31 323 ARG B CA 1
ATOM 5650 C C . ARG B 1 323 ? -16.172 28.094 1.584 1 95.31 323 ARG B C 1
ATOM 5652 O O . ARG B 1 323 ? -15.75 27.531 0.566 1 95.31 323 ARG B O 1
ATOM 5659 N N . GLU B 1 324 ? -17.094 28.875 1.588 1 94 324 GLU B N 1
ATOM 5660 C CA . GLU B 1 324 ? -18.094 28.891 0.525 1 94 324 GLU B CA 1
ATOM 5661 C C . GLU B 1 324 ? -17.469 29.234 -0.822 1 94 324 GLU B C 1
ATOM 5663 O O . GLU B 1 324 ? -17.906 28.734 -1.861 1 94 324 GLU B O 1
ATOM 5668 N N . HIS B 1 325 ? -16.5 30.078 -0.795 1 94.56 325 HIS B N 1
ATOM 5669 C CA . HIS B 1 325 ? -15.836 30.484 -2.035 1 94.56 325 HIS B CA 1
ATOM 5670 C C . HIS B 1 325 ? -15.258 29.281 -2.77 1 94.56 325 HIS B C 1
ATOM 5672 O O . HIS B 1 325 ? -15.055 29.328 -3.984 1 94.56 325 HIS B O 1
ATOM 5678 N N . ASN B 1 326 ? -14.945 28.203 -2.137 1 97.88 326 ASN B N 1
ATOM 5679 C CA . ASN B 1 326 ? -14.367 27 -2.719 1 97.88 326 ASN B CA 1
ATOM 5680 C C . ASN B 1 326 ? -15.422 26.172 -3.459 1 97.88 326 ASN B C 1
ATOM 5682 O O . ASN B 1 326 ? -15.078 25.344 -4.312 1 97.88 326 ASN B O 1
ATOM 5686 N N . SER B 1 327 ? -16.672 26.312 -3.076 1 98.56 327 SER B N 1
ATOM 5687 C CA . SER B 1 327 ? -17.75 25.531 -3.674 1 98.56 327 SER B CA 1
ATOM 5688 C C . SER B 1 327 ? -18 25.953 -5.117 1 98.56 327 SER B C 1
ATOM 5690 O O . SER B 1 327 ? -17.969 27.141 -5.441 1 98.56 327 SER B O 1
ATOM 5692 N N . GLY B 1 328 ? -18.188 24.984 -5.957 1 98.38 328 GLY B N 1
ATOM 5693 C CA . GLY B 1 328 ? -18.453 25.25 -7.359 1 98.38 328 GLY B CA 1
ATOM 5694 C C . GLY B 1 328 ? -17.938 24.156 -8.281 1 98.38 328 GLY B C 1
ATOM 5695 O O . GLY B 1 328 ? -17.562 23.078 -7.82 1 98.38 328 GLY B O 1
ATOM 5696 N N . ARG B 1 329 ? -18.031 24.484 -9.562 1 98.62 329 ARG B N 1
ATOM 5697 C CA . ARG B 1 329 ? -17.594 23.531 -10.578 1 98.62 329 ARG B CA 1
ATOM 5698 C C . ARG B 1 329 ? -16.312 23.984 -11.25 1 98.62 329 ARG B C 1
ATOM 5700 O O . ARG B 1 329 ? -16.141 25.172 -11.539 1 98.62 329 ARG B O 1
ATOM 5707 N N . TYR B 1 330 ? -15.453 23.094 -11.398 1 98.75 330 TYR B N 1
ATOM 5708 C CA . TYR B 1 330 ? -14.141 23.359 -11.992 1 98.75 330 TYR B CA 1
ATOM 5709 C C . TYR B 1 330 ? -13.852 22.375 -13.117 1 98.75 330 TYR B C 1
ATOM 5711 O O . TYR B 1 330 ? -13.984 21.156 -12.945 1 98.75 330 TYR B O 1
ATOM 5719 N N . ARG B 1 331 ? -13.453 22.859 -14.25 1 98.62 331 ARG B N 1
ATOM 5720 C CA . ARG B 1 331 ? -12.953 22.016 -15.328 1 98.62 331 ARG B CA 1
ATOM 5721 C C . ARG B 1 331 ? -11.445 21.828 -15.227 1 98.62 331 ARG B C 1
ATOM 5723 O O . ARG B 1 331 ? -10.695 22.812 -15.211 1 98.62 331 ARG B O 1
ATOM 5730 N N . LEU B 1 332 ? -11.008 20.656 -15.055 1 98.38 332 LEU B N 1
ATOM 5731 C CA . LEU B 1 332 ? -9.594 20.312 -14.938 1 98.38 332 LEU B CA 1
ATOM 5732 C C . LEU B 1 332 ? -9.078 19.703 -16.234 1 98.38 332 LEU B C 1
ATOM 5734 O O . LEU B 1 332 ? -9.742 18.875 -16.844 1 98.38 332 LEU B O 1
ATOM 5738 N N . SER B 1 333 ? -7.941 20.109 -16.656 1 96.88 333 SER B N 1
ATOM 5739 C CA . SER B 1 333 ? -7.27 19.594 -17.844 1 96.88 333 SER B CA 1
ATOM 5740 C C . SER B 1 333 ? -5.762 19.797 -17.766 1 96.88 333 SER B C 1
ATOM 5742 O O . SER B 1 333 ? -5.25 20.281 -16.75 1 96.88 333 SER B O 1
ATOM 5744 N N . GLY B 1 334 ? -5.059 19.359 -18.719 1 92.5 334 GLY B N 1
ATOM 5745 C CA . GLY B 1 334 ? -3.623 19.578 -18.797 1 92.5 334 GLY B CA 1
ATOM 5746 C C . GLY B 1 334 ? -3.242 21.047 -18.719 1 92.5 334 GLY B C 1
ATOM 5747 O O . GLY B 1 334 ? -2.098 21.391 -18.406 1 92.5 334 GLY B O 1
ATOM 5748 N N . ASN B 1 335 ? -4.188 21.922 -18.938 1 89.44 335 ASN B N 1
ATOM 5749 C CA . ASN B 1 335 ? -3.938 23.359 -18.938 1 89.44 335 ASN B CA 1
ATOM 5750 C C . ASN B 1 335 ? -4.262 24 -17.594 1 89.44 335 ASN B C 1
ATOM 5752 O O . ASN B 1 335 ? -4.152 25.203 -17.422 1 89.44 335 ASN B O 1
ATOM 5756 N N . GLY B 1 336 ? -4.617 23.156 -16.688 1 92.25 336 GLY B N 1
ATOM 5757 C CA . GLY B 1 336 ? -4.945 23.656 -15.367 1 92.25 336 GLY B CA 1
ATOM 5758 C C . GLY B 1 336 ? -6.418 23.531 -15.031 1 92.25 336 GLY B C 1
ATOM 5759 O O . GLY B 1 336 ? -7.051 22.516 -15.359 1 92.25 336 GLY B O 1
ATOM 5760 N N . ALA B 1 337 ? -6.887 24.516 -14.281 1 97.5 337 ALA B N 1
ATOM 5761 C CA . ALA B 1 337 ? -8.258 24.469 -13.789 1 97.5 337 ALA B CA 1
ATOM 5762 C C . ALA B 1 337 ? -8.977 25.797 -14.023 1 97.5 337 ALA B C 1
ATOM 5764 O O . ALA B 1 337 ? -8.383 26.859 -13.875 1 97.5 337 ALA B O 1
ATOM 5765 N N . VAL B 1 338 ? -10.219 25.719 -14.438 1 97.56 338 VAL B N 1
ATOM 5766 C CA . VAL B 1 338 ? -11.039 26.906 -14.617 1 97.56 338 VAL B CA 1
ATOM 5767 C C . VAL B 1 338 ? -12.438 26.672 -14.039 1 97.56 338 VAL B C 1
ATOM 5769 O O . VAL B 1 338 ? -12.984 25.578 -14.172 1 97.56 338 VAL B O 1
ATOM 5772 N N . ARG B 1 339 ? -12.945 27.656 -13.414 1 97.94 339 ARG B N 1
ATOM 5773 C CA . ARG B 1 339 ? -14.336 27.562 -12.984 1 97.94 339 ARG B CA 1
ATOM 5774 C C . ARG B 1 339 ? -15.273 27.453 -14.188 1 97.94 339 ARG B C 1
ATOM 5776 O O . ARG B 1 339 ? -15.023 28.062 -15.227 1 97.94 339 ARG B O 1
ATOM 5783 N N . THR B 1 340 ? -16.312 26.688 -14.031 1 98.44 340 THR B N 1
ATOM 5784 C CA . THR B 1 340 ? -17.234 26.469 -15.141 1 98.44 340 THR B CA 1
ATOM 5785 C C . THR B 1 340 ? -18.656 26.234 -14.625 1 98.44 340 THR B C 1
ATOM 5787 O O . THR B 1 340 ? -18.875 26.141 -13.414 1 98.44 340 THR B O 1
ATOM 5790 N N . THR B 1 341 ? -19.578 26.297 -15.508 1 98.12 341 THR B N 1
ATOM 5791 C CA . THR B 1 341 ? -20.953 25.969 -15.188 1 98.12 341 THR B CA 1
ATOM 5792 C C . THR B 1 341 ? -21.375 24.672 -15.898 1 98.12 341 THR B C 1
ATOM 5794 O O . THR B 1 341 ? -22.547 24.266 -15.82 1 98.12 341 THR B O 1
ATOM 5797 N N . ASP B 1 342 ? -20.422 24.062 -16.562 1 97.5 342 ASP B N 1
ATOM 5798 C CA . ASP B 1 342 ? -20.719 22.812 -17.234 1 97.5 342 ASP B CA 1
ATOM 5799 C C . ASP B 1 342 ? -21.172 21.734 -16.25 1 97.5 342 ASP B C 1
ATOM 5801 O O . ASP B 1 342 ? -20.844 21.812 -15.055 1 97.5 342 ASP B O 1
ATOM 5805 N N . PRO B 1 343 ? -21.938 20.781 -16.766 1 97.19 343 PRO B N 1
ATOM 5806 C CA . PRO B 1 343 ? -22.328 19.688 -15.875 1 97.19 343 PRO B CA 1
ATOM 5807 C C . PRO B 1 343 ? -21.141 18.953 -15.281 1 97.19 343 PRO B C 1
ATOM 5809 O O . PRO B 1 343 ? -20.125 18.75 -15.969 1 97.19 343 PRO B O 1
ATOM 5812 N N . ALA B 1 344 ? -21.25 18.609 -14.078 1 97.75 344 ALA B N 1
ATOM 5813 C CA . ALA B 1 344 ? -20.156 17.953 -13.375 1 97.75 344 ALA B CA 1
ATOM 5814 C C . ALA B 1 344 ? -20.047 16.484 -13.773 1 97.75 344 ALA B C 1
ATOM 5816 O O . ALA B 1 344 ? -21.062 15.805 -13.945 1 97.75 344 ALA B O 1
ATOM 5817 N N . ASP B 1 345 ? -18.812 16.016 -13.945 1 98 345 ASP B N 1
ATOM 5818 C CA . ASP B 1 345 ? -18.531 14.594 -14.094 1 98 345 ASP B CA 1
ATOM 5819 C C . ASP B 1 345 ? -18.484 13.891 -12.734 1 98 345 ASP B C 1
ATOM 5821 O O . ASP B 1 345 ? -18.859 12.719 -12.625 1 98 345 ASP B O 1
ATOM 5825 N N . LEU B 1 346 ? -18 14.625 -11.742 1 98.31 346 LEU B N 1
ATOM 5826 C CA . LEU B 1 346 ? -17.859 14.125 -10.383 1 98.31 346 LEU B CA 1
ATOM 5827 C C . LEU B 1 346 ? -18.328 15.164 -9.367 1 98.31 346 LEU B C 1
ATOM 5829 O O . LEU B 1 346 ? -18.094 16.359 -9.547 1 98.31 346 LEU B O 1
ATOM 5833 N N . GLU B 1 347 ? -18.891 14.688 -8.32 1 98.38 347 GLU B N 1
ATOM 5834 C CA . GLU B 1 347 ? -19.266 15.516 -7.172 1 98.38 347 GLU B CA 1
ATOM 5835 C C . GLU B 1 347 ? -18.594 15 -5.898 1 98.38 347 GLU B C 1
ATOM 5837 O O . GLU B 1 347 ? -18.547 13.789 -5.66 1 98.38 347 GLU B O 1
ATOM 5842 N N . MET B 1 348 ? -18.078 15.93 -5.141 1 98.19 348 MET B N 1
ATOM 5843 C CA . MET B 1 348 ? -17.422 15.516 -3.896 1 98.19 348 MET B CA 1
ATOM 5844 C C . MET B 1 348 ? -17.375 16.672 -2.904 1 98.19 348 MET B C 1
ATOM 5846 O O . MET B 1 348 ? -17.594 17.828 -3.281 1 98.19 348 MET B O 1
ATOM 5850 N N . ASN B 1 349 ? -17.125 16.359 -1.702 1 97.88 349 ASN B N 1
ATOM 5851 C CA . ASN B 1 349 ? -16.891 17.359 -0.668 1 97.88 349 ASN B CA 1
ATOM 5852 C C . ASN B 1 349 ? -15.422 17.766 -0.595 1 97.88 349 ASN B C 1
ATOM 5854 O O . ASN B 1 349 ? -14.562 17.094 -1.181 1 97.88 349 ASN B O 1
ATOM 5858 N N . ALA B 1 350 ? -15.156 18.828 0.116 1 98.25 350 ALA B N 1
ATOM 5859 C CA . ALA B 1 350 ? -13.828 19.406 0.2 1 98.25 350 ALA B CA 1
ATOM 5860 C C . ALA B 1 350 ? -12.82 18.422 0.781 1 98.25 350 ALA B C 1
ATOM 5862 O O . ALA B 1 350 ? -11.672 18.359 0.337 1 98.25 350 ALA B O 1
ATOM 5863 N N . ASP B 1 351 ? -13.234 17.641 1.81 1 97.56 351 ASP B N 1
ATOM 5864 C CA . ASP B 1 351 ? -12.328 16.672 2.422 1 97.56 351 ASP B CA 1
ATOM 5865 C C . ASP B 1 351 ? -11.922 15.594 1.423 1 97.56 351 ASP B C 1
ATOM 5867 O O . ASP B 1 351 ? -10.758 15.172 1.392 1 97.56 351 ASP B O 1
ATOM 5871 N N . THR B 1 352 ? -12.836 15.148 0.568 1 98.19 352 THR B N 1
ATOM 5872 C CA . THR B 1 352 ? -12.562 14.148 -0.451 1 98.19 352 THR B CA 1
ATOM 5873 C C . THR B 1 352 ? -11.633 14.703 -1.524 1 98.19 352 THR B C 1
ATOM 5875 O O . THR B 1 352 ? -10.711 14.008 -1.972 1 98.19 352 THR B O 1
ATOM 5878 N N . LEU B 1 353 ? -11.859 15.945 -1.915 1 98.75 353 LEU B N 1
ATOM 5879 C CA . LEU B 1 353 ? -10.938 16.578 -2.85 1 98.75 353 LEU B CA 1
ATOM 5880 C C . LEU B 1 353 ? -9.523 16.625 -2.271 1 98.75 353 LEU B C 1
ATOM 5882 O O . LEU B 1 353 ? -8.547 16.375 -2.984 1 98.75 353 LEU B O 1
ATOM 5886 N N . SER B 1 354 ? -9.43 16.922 -0.969 1 98.62 354 SER B N 1
ATOM 5887 C CA . SER B 1 354 ? -8.133 16.953 -0.295 1 98.62 354 SER B CA 1
ATOM 5888 C C . SER B 1 354 ? -7.453 15.594 -0.352 1 98.62 354 SER B C 1
ATOM 5890 O O . SER B 1 354 ? -6.23 15.508 -0.488 1 98.62 354 SER B O 1
ATOM 5892 N N . MET B 1 355 ? -8.227 14.508 -0.266 1 98.25 355 MET B N 1
ATOM 5893 C CA . MET B 1 355 ? -7.699 13.148 -0.364 1 98.25 355 MET B CA 1
ATOM 5894 C C . MET B 1 355 ? -7.199 12.859 -1.774 1 98.25 355 MET B C 1
ATOM 5896 O O . MET B 1 355 ? -6.176 12.203 -1.95 1 98.25 355 MET B O 1
ATOM 5900 N N . LEU B 1 356 ? -7.871 13.398 -2.723 1 98.25 356 LEU B N 1
ATOM 5901 C CA . LEU B 1 356 ? -7.637 13.109 -4.133 1 98.25 356 LEU B CA 1
ATOM 5902 C C . LEU B 1 356 ? -6.469 13.93 -4.668 1 98.25 356 LEU B C 1
ATOM 5904 O O . LEU B 1 356 ? -5.762 13.492 -5.582 1 98.25 356 LEU B O 1
ATOM 5908 N N . TYR B 1 357 ? -6.188 15.008 -4.16 1 98.69 357 TYR B N 1
ATOM 5909 C CA . TYR B 1 357 ? -5.438 16.109 -4.754 1 98.69 357 TYR B CA 1
ATOM 5910 C C . TYR B 1 357 ? -3.99 15.703 -5.008 1 98.69 357 TYR B C 1
ATOM 5912 O O . TYR B 1 357 ? -3.439 15.984 -6.074 1 98.69 357 TYR B O 1
ATOM 5920 N N . LEU B 1 358 ? -3.412 15.031 -4.035 1 98.5 358 LEU B N 1
ATOM 5921 C CA . LEU B 1 358 ? -1.995 14.719 -4.188 1 98.5 358 LEU B CA 1
ATOM 5922 C C . LEU B 1 358 ? -1.801 13.414 -4.945 1 98.5 358 LEU B C 1
ATOM 5924 O O . LEU B 1 358 ? -0.667 13 -5.203 1 98.5 358 LEU B O 1
ATOM 5928 N N . GLY B 1 359 ? -2.848 12.703 -5.246 1 96.88 359 GLY B N 1
ATOM 5929 C CA . GLY B 1 359 ? -2.75 11.5 -6.055 1 96.88 359 GLY B CA 1
ATOM 5930 C C . GLY B 1 359 ? -2.646 10.234 -5.23 1 96.88 359 GLY B C 1
ATOM 5931 O O . GLY B 1 359 ? -2.307 9.172 -5.754 1 96.88 359 GLY B O 1
ATOM 5932 N N . GLY B 1 360 ? -2.93 10.312 -3.92 1 96.12 360 GLY B N 1
ATOM 5933 C CA . GLY B 1 360 ? -2.797 9.156 -3.045 1 96.12 360 GLY B CA 1
ATOM 5934 C C . GLY B 1 360 ? -3.996 8.227 -3.094 1 96.12 360 GLY B C 1
ATOM 5935 O O . GLY B 1 360 ? -3.934 7.102 -2.605 1 96.12 360 GLY B O 1
ATOM 5936 N N . TRP B 1 361 ? -5.086 8.719 -3.643 1 97 361 TRP B N 1
ATOM 5937 C CA . TRP B 1 361 ? -6.324 7.957 -3.809 1 97 361 TRP B CA 1
ATOM 5938 C C . TRP B 1 361 ? -6.84 8.062 -5.238 1 97 361 TRP B C 1
ATOM 5940 O O . TRP B 1 361 ? -6.711 9.117 -5.875 1 97 361 TRP B O 1
ATOM 5950 N N . ARG B 1 362 ? -7.422 7.062 -5.664 1 96.31 362 ARG B N 1
ATOM 5951 C CA . ARG B 1 362 ? -8.133 7.121 -6.934 1 96.31 362 ARG B CA 1
ATOM 5952 C C . ARG B 1 362 ? -9.578 7.574 -6.727 1 96.31 362 ARG B C 1
ATOM 5954 O O . ARG B 1 362 ? -10.219 7.199 -5.742 1 96.31 362 ARG B O 1
ATOM 5961 N N . ALA B 1 363 ? -10.055 8.273 -7.723 1 97.62 363 ALA B N 1
ATOM 5962 C CA . ALA B 1 363 ? -11.453 8.688 -7.684 1 97.62 363 ALA B CA 1
ATOM 5963 C C . ALA B 1 363 ? -12.383 7.473 -7.652 1 97.62 363 ALA B C 1
ATOM 5965 O O . ALA B 1 363 ? -13.398 7.48 -6.953 1 97.62 363 ALA B O 1
ATOM 5966 N N . SER B 1 364 ? -12.016 6.449 -8.336 1 95.56 364 SER B N 1
ATOM 5967 C CA . SER B 1 364 ? -12.828 5.242 -8.391 1 95.56 364 SER B CA 1
ATOM 5968 C C . SER B 1 364 ? -12.922 4.578 -7.023 1 95.56 364 SER B C 1
ATOM 5970 O O . SER B 1 364 ? -13.984 4.094 -6.629 1 95.56 364 SER B O 1
ATOM 5972 N N . ASP B 1 365 ? -11.797 4.582 -6.281 1 95.19 365 ASP B N 1
ATOM 5973 C CA . ASP B 1 365 ? -11.812 4.027 -4.93 1 95.19 365 ASP B CA 1
ATOM 5974 C C . ASP B 1 365 ? -12.695 4.855 -4 1 95.19 365 ASP B C 1
ATOM 5976 O O . ASP B 1 365 ? -13.445 4.305 -3.195 1 95.19 365 ASP B O 1
ATOM 5980 N N . LEU B 1 366 ? -12.539 6.113 -4.129 1 97.38 366 LEU B N 1
ATOM 5981 C CA . LEU B 1 366 ? -13.359 7.012 -3.32 1 97.38 366 LEU B CA 1
ATOM 5982 C C . LEU B 1 366 ? -14.836 6.859 -3.664 1 97.38 366 LEU B C 1
ATOM 5984 O O . LEU B 1 366 ? -15.695 6.969 -2.787 1 97.38 366 LEU B O 1
ATOM 5988 N N . ALA B 1 367 ? -15.117 6.543 -4.895 1 96.25 367 ALA B N 1
ATOM 5989 C CA . ALA B 1 367 ? -16.5 6.34 -5.332 1 96.25 367 ALA B CA 1
ATOM 5990 C C . ALA B 1 367 ? -17.078 5.055 -4.75 1 96.25 367 ALA B C 1
ATOM 5992 O O . ALA B 1 367 ? -18.266 4.996 -4.41 1 96.25 367 ALA B O 1
ATOM 5993 N N . VAL B 1 368 ? -16.25 4.078 -4.637 1 93.38 368 VAL B N 1
ATOM 5994 C CA . VAL B 1 368 ? -16.688 2.807 -4.066 1 93.38 368 VAL B CA 1
ATOM 5995 C C . VAL B 1 368 ? -17.219 3.029 -2.65 1 93.38 368 VAL B C 1
ATOM 5997 O O . VAL B 1 368 ? -18.172 2.379 -2.23 1 93.38 368 VAL B O 1
ATOM 6000 N N . ALA B 1 369 ? -16.656 3.975 -1.987 1 94.62 369 ALA B N 1
ATOM 6001 C CA . ALA B 1 369 ? -17.016 4.254 -0.599 1 94.62 369 ALA B CA 1
ATOM 6002 C C . ALA B 1 369 ? -18.078 5.34 -0.514 1 94.62 369 ALA B C 1
ATOM 6004 O O . ALA B 1 369 ? -18.453 5.773 0.581 1 94.62 369 ALA B O 1
ATOM 6005 N N . GLY B 1 370 ? -18.484 5.879 -1.63 1 95.06 370 GLY B N 1
ATOM 6006 C CA . GLY B 1 370 ? -19.531 6.883 -1.642 1 95.06 370 GLY B CA 1
ATOM 6007 C C . GLY B 1 370 ? -19.031 8.289 -1.4 1 95.06 370 GLY B C 1
ATOM 6008 O O . GLY B 1 370 ? -19.812 9.195 -1.118 1 95.06 370 GLY B O 1
ATOM 6009 N N . ARG B 1 371 ? -17.766 8.484 -1.466 1 96.5 371 ARG B N 1
ATOM 6010 C CA . ARG B 1 371 ? -17.188 9.797 -1.236 1 96.5 371 ARG B CA 1
ATOM 6011 C C . ARG B 1 371 ? -17.234 10.656 -2.5 1 96.5 371 ARG B C 1
ATOM 6013 O O . ARG B 1 371 ? -17.156 11.883 -2.43 1 96.5 371 ARG B O 1
ATOM 6020 N N . VAL B 1 372 ? -17.281 9.992 -3.629 1 97.56 372 VAL B N 1
ATOM 6021 C CA . VAL B 1 372 ? -17.391 10.648 -4.93 1 97.56 372 VAL B CA 1
ATOM 6022 C C . VAL B 1 372 ? -18.625 10.125 -5.668 1 97.56 372 VAL B C 1
ATOM 6024 O O . VAL B 1 372 ? -18.859 8.922 -5.707 1 97.56 372 VAL B O 1
ATOM 6027 N N . ARG B 1 373 ? -19.391 10.945 -6.148 1 96.81 373 ARG B N 1
ATOM 6028 C CA . ARG B 1 373 ? -20.484 10.578 -7.035 1 96.81 373 ARG B CA 1
ATOM 6029 C C . ARG B 1 373 ? -20.156 10.883 -8.492 1 96.81 373 ARG B C 1
ATOM 6031 O O . ARG B 1 373 ? -19.844 12.023 -8.828 1 96.81 373 ARG B O 1
ATOM 6038 N N . ALA B 1 374 ? -20.234 9.914 -9.281 1 96.38 374 ALA B N 1
ATOM 6039 C CA . ALA B 1 374 ? -19.922 10.078 -10.703 1 96.38 374 ALA B CA 1
ATOM 6040 C C . ALA B 1 374 ? -21.203 10.078 -11.539 1 96.38 374 ALA B C 1
ATOM 6042 O O . ALA B 1 374 ? -22.141 9.328 -11.258 1 96.38 374 ALA B O 1
ATOM 6043 N N . THR B 1 375 ? -21.391 10.859 -12.602 1 89.25 375 THR B N 1
ATOM 6044 C CA . THR B 1 375 ? -22.562 10.914 -13.453 1 89.25 375 THR B CA 1
ATOM 6045 C C . THR B 1 375 ? -22.297 10.227 -14.789 1 89.25 375 THR B C 1
ATOM 6047 O O . THR B 1 375 ? -23.234 9.766 -15.453 1 89.25 375 THR B O 1
ATOM 6050 N N . GLY B 1 376 ? -21.062 10.062 -15.211 1 81.06 376 GLY B N 1
ATOM 6051 C CA . GLY B 1 376 ? -20.797 9.445 -16.5 1 81.06 376 GLY B CA 1
ATOM 6052 C C . GLY B 1 376 ? -20 8.164 -16.391 1 81.06 376 GLY B C 1
ATOM 6053 O O . GLY B 1 376 ? -19.297 7.941 -15.391 1 81.06 376 GLY B O 1
ATOM 6054 N N . GLU B 1 377 ? -20.219 7.25 -17.375 1 78.25 377 GLU B N 1
ATOM 6055 C CA . GLU B 1 377 ? -19.625 5.918 -17.391 1 78.25 377 GLU B CA 1
ATOM 6056 C C . GLU B 1 377 ? -18.094 6 -17.359 1 78.25 377 GLU B C 1
ATOM 6058 O O . GLU B 1 377 ? -17.438 5.211 -16.688 1 78.25 377 GLU B O 1
ATOM 6063 N N . THR B 1 378 ? -17.484 7.047 -17.953 1 92.25 378 THR B N 1
ATOM 6064 C CA . THR B 1 378 ? -16.031 7.055 -18.047 1 92.25 378 THR B CA 1
ATOM 6065 C C . THR B 1 378 ? -15.445 8.117 -17.125 1 92.25 378 THR B C 1
ATOM 6067 O O . THR B 1 378 ? -14.234 8.375 -17.156 1 92.25 378 THR B O 1
ATOM 6070 N N . ALA B 1 379 ? -16.312 8.695 -16.344 1 96.5 379 ALA B N 1
ATOM 6071 C CA . ALA B 1 379 ? -15.867 9.82 -15.52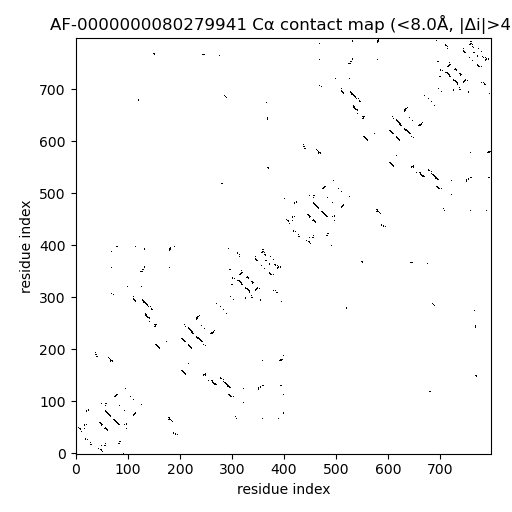3 1 96.5 379 ALA B CA 1
ATOM 6072 C C . ALA B 1 379 ? -14.797 9.383 -14.523 1 96.5 379 ALA B C 1
ATOM 6074 O O . ALA B 1 379 ? -13.781 10.07 -14.359 1 96.5 379 ALA B O 1
ATOM 6075 N N . LEU B 1 380 ? -15.031 8.242 -13.914 1 96.12 380 LEU B N 1
ATOM 6076 C CA . LEU B 1 380 ? -14.117 7.762 -12.891 1 96.12 380 LEU B CA 1
ATOM 6077 C C . LEU B 1 380 ? -12.773 7.383 -13.5 1 96.12 380 LEU B C 1
ATOM 6079 O O . LEU B 1 380 ? -11.719 7.691 -12.93 1 96.12 380 LEU B O 1
ATOM 6083 N N . GLU B 1 381 ? -12.789 6.773 -14.641 1 93.5 381 GLU B N 1
ATOM 6084 C CA . GLU B 1 381 ? -11.547 6.402 -15.312 1 93.5 381 GLU B CA 1
ATOM 6085 C C . GLU B 1 381 ? -10.742 7.637 -15.711 1 93.5 381 GLU B C 1
ATOM 6087 O O . GLU B 1 381 ? -9.523 7.688 -15.508 1 93.5 381 GLU B O 1
ATOM 6092 N N . ARG B 1 382 ? -11.414 8.617 -16.297 1 95.69 382 ARG B N 1
ATOM 6093 C CA . ARG B 1 382 ? -10.75 9.852 -16.672 1 95.69 382 ARG B CA 1
ATOM 6094 C C . ARG B 1 382 ? -10.164 10.562 -15.461 1 95.69 382 ARG B C 1
ATOM 6096 O O . ARG B 1 382 ? -9.031 11.047 -15.508 1 95.69 382 ARG B O 1
ATOM 6103 N N . ALA B 1 383 ? -10.914 10.539 -14.375 1 97.38 383 ALA B N 1
ATOM 6104 C CA . ALA B 1 383 ? -10.453 11.211 -13.164 1 97.38 383 ALA B CA 1
ATOM 6105 C C . ALA B 1 383 ? -9.25 10.492 -12.562 1 97.38 383 ALA B C 1
ATOM 6107 O O . ALA B 1 383 ? -8.312 11.133 -12.07 1 97.38 383 ALA B O 1
ATOM 6108 N N . ASP B 1 384 ? -9.32 9.148 -12.602 1 95.62 384 ASP B N 1
ATOM 6109 C CA . ASP B 1 384 ? -8.188 8.367 -12.102 1 95.62 384 ASP B CA 1
ATOM 6110 C C . ASP B 1 384 ? -6.906 8.734 -12.836 1 95.62 384 ASP B C 1
ATOM 6112 O O . ASP B 1 384 ? -5.855 8.898 -12.219 1 95.62 384 ASP B O 1
ATOM 6116 N N . LEU B 1 385 ? -7.016 8.844 -14.109 1 92.88 385 LEU B N 1
ATOM 6117 C CA . LEU B 1 385 ? -5.852 9.18 -14.922 1 92.88 385 LEU B CA 1
ATOM 6118 C C . LEU B 1 385 ? -5.434 10.633 -14.695 1 92.88 385 LEU B C 1
ATOM 6120 O O . LEU B 1 385 ? -4.246 10.922 -14.539 1 92.88 385 LEU B O 1
ATOM 6124 N N . LEU B 1 386 ? -6.387 11.492 -14.617 1 96 386 LEU B N 1
ATOM 6125 C CA . LEU B 1 386 ? -6.133 12.93 -14.523 1 96 386 LEU B CA 1
ATOM 6126 C C . LEU B 1 386 ? -5.453 13.266 -13.203 1 96 386 LEU B C 1
ATOM 6128 O O . LEU B 1 386 ? -4.52 14.07 -13.164 1 96 386 LEU B O 1
ATOM 6132 N N . PHE B 1 387 ? -5.875 12.672 -12.07 1 96.44 387 PHE B N 1
ATOM 6133 C CA . PHE B 1 387 ? -5.352 12.992 -10.75 1 96.44 387 PHE B CA 1
ATOM 6134 C C . PHE B 1 387 ? -4.184 12.078 -10.398 1 96.44 387 PHE B C 1
ATOM 6136 O O . PHE B 1 387 ? -3.502 12.289 -9.391 1 96.44 387 PHE B O 1
ATOM 6143 N N . GLY B 1 388 ? -3.975 11.094 -11.219 1 93.44 388 GLY B N 1
ATOM 6144 C CA . GLY B 1 388 ? -2.959 10.094 -10.914 1 93.44 388 GLY B CA 1
ATOM 6145 C C . GLY B 1 388 ? -1.556 10.664 -10.875 1 93.44 388 GLY B C 1
ATOM 6146 O O . GLY B 1 388 ? -1.242 11.617 -11.602 1 93.44 388 GLY B O 1
ATOM 6147 N N . THR B 1 389 ? -0.722 10.141 -9.969 1 92.38 389 THR B N 1
ATOM 6148 C CA . THR B 1 389 ? 0.701 10.453 -9.883 1 92.38 389 THR B CA 1
ATOM 6149 C C . THR B 1 389 ? 1.538 9.18 -9.984 1 92.38 389 THR B C 1
ATOM 6151 O O . THR B 1 389 ? 1.026 8.078 -9.789 1 92.38 389 THR B O 1
ATOM 6154 N N . ARG B 1 390 ? 2.789 9.273 -10.305 1 88.56 390 ARG B N 1
ATOM 6155 C CA . ARG B 1 390 ? 3.674 8.133 -10.5 1 88.56 390 ARG B CA 1
ATOM 6156 C C . ARG B 1 390 ? 4.137 7.566 -9.164 1 88.56 390 ARG B C 1
ATOM 6158 O O . ARG B 1 390 ? 4.445 6.379 -9.062 1 88.56 390 ARG B O 1
ATOM 6165 N N . VAL B 1 391 ? 4.203 8.508 -8.164 1 93.06 391 VAL B N 1
ATOM 6166 C CA . VAL B 1 391 ? 4.688 8.07 -6.859 1 93.06 391 VAL B CA 1
ATOM 6167 C C . VAL B 1 391 ? 3.656 8.406 -5.785 1 93.06 391 VAL B C 1
ATOM 6169 O O . VAL B 1 391 ? 2.873 9.344 -5.941 1 93.06 391 VAL B O 1
ATOM 6172 N N . ALA B 1 392 ? 3.656 7.629 -4.719 1 96.31 392 ALA B N 1
ATOM 6173 C CA . ALA B 1 392 ? 2.748 7.887 -3.604 1 96.31 392 ALA B CA 1
ATOM 6174 C C . ALA B 1 392 ? 3.129 9.172 -2.871 1 96.31 392 ALA B C 1
ATOM 6176 O O . ALA B 1 392 ? 4.312 9.445 -2.664 1 96.31 392 ALA B O 1
ATOM 6177 N N . PRO B 1 393 ? 2.141 9.969 -2.5 1 98.12 393 PRO B N 1
ATOM 6178 C CA . PRO B 1 393 ? 2.453 11.156 -1.704 1 98.12 393 PRO B CA 1
ATOM 6179 C C . PRO B 1 393 ? 3.035 10.812 -0.335 1 98.12 393 PRO B C 1
ATOM 6181 O O . PRO B 1 393 ? 2.768 9.734 0.203 1 98.12 393 PRO B O 1
ATOM 6184 N N . TRP B 1 394 ? 3.768 11.766 0.163 1 98.12 394 TRP B N 1
ATOM 6185 C CA . TRP B 1 394 ? 4.453 11.586 1.438 1 98.12 394 TRP B CA 1
ATOM 6186 C C . TRP B 1 394 ? 4.891 12.922 2.016 1 98.12 394 TRP B C 1
ATOM 6188 O O . TRP B 1 394 ? 5.504 13.734 1.318 1 98.12 394 TRP B O 1
ATOM 6198 N N . CYS B 1 395 ? 4.523 13.188 3.275 1 97.06 395 CYS B N 1
ATOM 6199 C CA . CYS B 1 395 ? 4.926 14.438 3.916 1 97.06 395 CYS B CA 1
ATOM 6200 C C . CYS B 1 395 ? 6.414 14.422 4.246 1 97.06 395 CYS B C 1
ATOM 6202 O O . CYS B 1 395 ? 7.129 15.383 3.939 1 97.06 395 CYS B O 1
ATOM 6204 N N . GLY B 1 396 ? 6.887 13.32 4.941 1 92.44 396 GLY B N 1
ATOM 6205 C CA . GLY B 1 396 ? 8.305 13.062 5.109 1 92.44 396 GLY B CA 1
ATOM 6206 C C . GLY B 1 396 ? 8.875 13.648 6.387 1 92.44 396 GLY B C 1
ATOM 6207 O O . GLY B 1 396 ? 10.039 13.406 6.727 1 92.44 396 GLY B O 1
ATOM 6208 N N . THR B 1 397 ? 8.039 14.531 7.082 1 91.69 397 THR B N 1
ATOM 6209 C CA . THR B 1 397 ? 8.523 15.094 8.336 1 91.69 397 THR B CA 1
ATOM 6210 C C . THR B 1 397 ? 7.359 15.391 9.281 1 91.69 397 THR B C 1
ATOM 6212 O O . THR B 1 397 ? 6.242 15.656 8.828 1 91.69 397 THR B O 1
ATOM 6215 N N . PHE B 1 398 ? 7.637 15.344 10.539 1 90.44 398 PHE B N 1
ATOM 6216 C CA . PHE B 1 398 ? 6.648 15.641 11.562 1 90.44 398 PHE B CA 1
ATOM 6217 C C . PHE B 1 398 ? 6.742 17.094 12 1 90.44 398 PHE B C 1
ATOM 6219 O O . PHE B 1 398 ? 7.812 17.703 11.938 1 90.44 398 PHE B O 1
ATOM 6226 N N . PHE B 1 399 ? 5.648 17.641 12.422 1 92.25 399 PHE B N 1
ATOM 6227 C CA . PHE B 1 399 ? 5.598 19.016 12.914 1 92.25 399 PHE B CA 1
ATOM 6228 C C . PHE B 1 399 ? 4.508 19.172 13.969 1 92.25 399 PHE B C 1
ATOM 6230 O O . PHE B 1 399 ? 3.594 18.344 14.047 1 92.25 399 PHE B O 1
#

Sequence (798 aa):
MGDFTVRPLRADEDRAATDLFRRALHVKEMTDEEWSAISSSRQPDRGLGAFDPELIGTVRSFDSEVTLPGGGTVPLAAVSLVGVRSDRVRRGVLTALMRAQFEDFAARGFPAAMLHASEGAIYGRFGYGIAARGKSIEIDRHRARFRPEVPAGGEITLLDLESTVEQWPSLFDAIPRTRPGMIARSPYLWPGYEREVRRATTPVTTAVHRGPDGVDGYVTYTVERAHFGDPSLLKIQSFHYAGPDAFAGLWRYLLSVDLVDQITAQKRPLDEPVELLFTDPRHVAVQKIQDEGWLRLVDVPTMLGVRSYRGEPVVIEVTDPFREHNSGRYRLSGNGAVRTTDPADLEMNADTLSMLYLGGWRASDLAVAGRVRATGETALERADLLFGTRVAPWCGTFFMGDFTVRPLRADEDRAATDLFRRALHVKEMTDEEWSAISSSRQPDRGLGAFDPELIGTVRSFDSEVTLPGGGTVPLAAVSLVGVRSDRVRRGVLTALMRAQFEDFAARGFPAAMLHASEGAIYGRFGYGIAARGKSIEIDRHRARFRPEVPAGGEITLLDLESTVEQWPSLFDAIPRTRPGMIARSPYLWPGYEREVRRATTPVTTAVHRGPDGVDGYVTYTVERAHFGDPSLLKIQSFHYAGPDAFAGLWRYLLSVDLVDQITAQKRPLDEPVELLFTDPRHVAVQKIQDEGWLRLVDVPTMLGVRSYRGEPVVIEVTDPFREHNSGRYRLSGNGAVRTTDPADLEMNADTLSMLYLGGWRASDLAVAGRVRATGETALERADLLFGTRVAPWCGTFF